Protein AF-A0A951X5F5-F1 (afdb_monomer_lite)

Secondary structure (DSSP, 8-state):
-------EEEEEETTEEEEEETTEEEEEEE--S------SPPP-S--SSS---SS--------SSPPPHHHHHHHHS-HHHHHHHHHHHHHHHHHHHTT--HHHHHHHTTS-HHHHHHHHHHHT-PPPSSSS-HHHHS--SGGG--HHHIIIII----TTS-TTSPPPPPPHHHHHHHHHHHHHHHHHHS--STTPPPPPPS--TTT--GGGBS--STT-HHHHHHHHHHHHHHHHHHHHHHHHHT-SSHHHHHHHHHHHH-SS-HHHHHHHHHHHHTT---HHHHHHTT--HHHHHHHHHHHHHHTTT---HHHHHHHHHHHHHHHHHHHHHHHHHHHTT--S-TTTB---S---PPPTTTS-TTHHHHHHHHHHHHHHHHHHHHHHHHHHHHHHHHHHHHHHHHHHHHTT-TTT-HHHHHHHHHHHHSS-TT--TT----HHHHHHHHHHHHHHHHHTT---TT-TTTT----TT--HHHHHHHHHHHSSHHHHHHHHHHHH-GGG---GGG--SSSS---HHHHHHHHHHHT-SS--HHHHHHHHIIIIIHHHHH-TTS-HHHHSTT----S---HHHHHHHHHHHHHHHGGGB-TTTSSB-TTS-HHHHIIIIIHHHHHHHHHHHTT-HHHHHHHHHTTB-TTSPP-TT-TTS-TTB-SHHHHH-----------SSTTTS--HHHHHHHSSSHHHHHHHHHHHHHHHHHHHHHHTT--HHHHHHHHHHHHHHHHHHTSTTTSPPPPSSTTS-----HHHHHHHHHHHHHHHHHHTTB-TTSPBP------PPPPPP------------PPPPPP-PPP-SS-HHHHHHHHHHHHHHHHHHHHHHHHHHHHHHHHHHHHHHHHHHHHHHHHHHHHHHHHHHHHHHHHHHHHHHHHHHHHHHHHHHHHHHH-S-HHHHHHHHHHHHHHHHHHHHTTS------------------S-----------------SS-SSSHHHHHHHHHHHHHHHHHHHHHHHHHHHHHHHHHHHHHHHHHHHHHHHHHHHHHHHHHHHHHHHHHHHHHHHHHHHHHSSS-HHHHHHHHHHHHHHHHHHHHHHHHHHHHHHHHHHHHHTPPP---S-S-SSSPPGGGS---TTPPPP--TTTTHHHHHHHHHHHHHHHHHHT----

Structure (mmCIF, N/CA/C/O backbone):
data_AF-A0A951X5F5-F1
#
_entry.id   AF-A0A951X5F5-F1
#
loop_
_atom_site.group_PDB
_atom_site.id
_atom_site.type_symbol
_atom_site.label_atom_id
_atom_site.label_alt_id
_atom_site.label_comp_id
_atom_site.label_asym_id
_atom_site.label_entity_id
_atom_site.label_seq_id
_atom_site.pdbx_PDB_ins_code
_atom_site.Cartn_x
_atom_site.Cartn_y
_atom_site.Cartn_z
_atom_site.occupancy
_atom_site.B_iso_or_equiv
_atom_site.auth_seq_id
_atom_site.auth_comp_id
_atom_site.auth_asym_id
_atom_site.auth_atom_id
_atom_site.pdbx_PDB_model_num
ATOM 1 N N . ARG A 1 1 ? -39.443 -37.401 -25.291 1.00 32.31 1 ARG A N 1
ATOM 2 C CA . ARG A 1 1 ? -39.165 -36.833 -26.635 1.00 32.31 1 ARG A CA 1
ATOM 3 C C . ARG A 1 1 ? -38.795 -35.373 -26.423 1.00 32.31 1 ARG A C 1
ATOM 5 O O . ARG A 1 1 ? -39.465 -34.739 -25.620 1.00 32.31 1 ARG A O 1
ATOM 12 N N . LEU A 1 2 ? -37.703 -34.902 -27.021 1.00 33.06 2 LEU A N 1
ATOM 13 C CA . LEU A 1 2 ? -37.144 -33.573 -26.750 1.00 33.06 2 LEU A CA 1
ATOM 14 C C . LEU A 1 2 ? -37.986 -32.477 -27.426 1.00 33.06 2 LEU A C 1
ATOM 16 O O . LEU A 1 2 ? -38.372 -32.629 -28.581 1.00 33.06 2 LEU A O 1
ATOM 20 N N . LEU A 1 3 ? -38.263 -31.394 -26.697 1.00 44.28 3 LEU A N 1
ATOM 21 C CA . LEU A 1 3 ? -38.948 -30.188 -27.184 1.00 44.28 3 LEU A CA 1
ATOM 22 C C . LEU A 1 3 ? -37.916 -29.194 -27.744 1.00 44.28 3 LEU A C 1
ATOM 24 O O . LEU A 1 3 ? -37.706 -28.119 -27.191 1.00 44.28 3 LEU A O 1
ATOM 28 N N . THR A 1 4 ? -37.216 -29.581 -28.809 1.00 57.28 4 THR A N 1
ATOM 29 C CA . THR A 1 4 ? -36.234 -28.720 -29.487 1.00 57.28 4 THR A CA 1
ATOM 30 C C . THR A 1 4 ? -36.893 -27.980 -30.644 1.00 57.28 4 THR A C 1
ATOM 32 O O . THR A 1 4 ? -37.203 -28.587 -31.669 1.00 57.28 4 THR A O 1
ATOM 35 N N . TRP A 1 5 ? -37.091 -26.671 -30.489 1.00 69.56 5 TRP A N 1
ATOM 36 C CA . TRP A 1 5 ? -37.476 -25.792 -31.593 1.00 69.56 5 TRP A CA 1
ATOM 37 C C . TRP A 1 5 ? -36.320 -25.642 -32.592 1.00 69.56 5 TRP A C 1
ATOM 39 O O . TRP A 1 5 ? -35.152 -25.784 -32.238 1.00 69.56 5 TRP A O 1
ATOM 49 N N . THR A 1 6 ? -36.641 -25.399 -33.861 1.00 73.75 6 THR A N 1
ATOM 50 C CA . THR A 1 6 ? -35.666 -25.235 -34.949 1.00 73.75 6 THR A CA 1
ATOM 51 C C . THR A 1 6 ? -36.113 -24.068 -35.816 1.00 73.75 6 THR A C 1
ATOM 53 O O . THR A 1 6 ? -37.244 -24.066 -36.299 1.00 73.75 6 THR A O 1
ATOM 56 N N . HIS A 1 7 ? -35.245 -23.076 -36.009 1.00 81.69 7 HIS A N 1
ATOM 57 C CA . HIS A 1 7 ? -35.522 -21.958 -36.906 1.00 81.69 7 HIS A CA 1
ATOM 58 C C . HIS A 1 7 ? -35.265 -22.405 -38.348 1.00 81.69 7 HIS A C 1
ATOM 60 O O . HIS A 1 7 ? -34.172 -22.865 -38.674 1.00 81.69 7 HIS A O 1
ATOM 66 N N . ILE A 1 8 ? -36.274 -22.282 -39.209 1.00 83.88 8 ILE A N 1
ATOM 67 C CA . ILE A 1 8 ? -36.207 -22.667 -40.622 1.00 83.88 8 ILE A CA 1
ATOM 68 C C . ILE A 1 8 ? -36.517 -21.425 -41.452 1.00 83.88 8 ILE A C 1
ATOM 70 O O . ILE A 1 8 ? -37.571 -20.816 -41.286 1.00 83.88 8 ILE A O 1
ATOM 74 N N . SER A 1 9 ? -35.611 -21.060 -42.355 1.00 86.06 9 SER A N 1
ATOM 75 C CA . SER A 1 9 ? -35.760 -19.903 -43.243 1.00 86.06 9 SER A CA 1
ATOM 76 C C . SER A 1 9 ? -35.525 -20.308 -44.696 1.00 86.06 9 SER A C 1
ATOM 78 O O . SER A 1 9 ? -34.495 -20.893 -45.021 1.00 86.06 9 SER A O 1
ATOM 80 N N . TYR A 1 10 ? -36.452 -19.950 -45.585 1.00 87.25 10 TYR A N 1
ATOM 81 C CA . TYR A 1 10 ? -36.281 -20.075 -47.034 1.00 87.25 10 TYR A CA 1
ATOM 82 C C . TYR A 1 10 ? -36.103 -18.688 -47.653 1.00 87.25 10 TYR A C 1
ATOM 84 O O . TYR A 1 10 ? -36.983 -17.838 -47.534 1.00 87.25 10 TYR A O 1
ATOM 92 N N . VAL A 1 11 ? -34.994 -18.464 -48.359 1.00 88.75 11 VAL A N 1
ATOM 93 C CA . VAL A 1 11 ? -34.715 -17.199 -49.054 1.00 88.75 11 VAL A CA 1
ATOM 94 C C . VAL A 1 11 ? -34.565 -17.444 -50.547 1.00 88.75 11 VAL A C 1
ATOM 96 O O . VAL A 1 11 ? -33.674 -18.177 -50.976 1.00 88.75 11 VAL A O 1
ATOM 99 N N . LYS A 1 12 ? -35.403 -16.791 -51.362 1.00 84.31 12 LYS A N 1
ATOM 100 C CA . LYS A 1 12 ? -35.260 -16.783 -52.823 1.00 84.31 12 LYS A CA 1
ATOM 101 C C . LYS A 1 12 ? -34.637 -15.471 -53.298 1.00 84.31 12 LYS A C 1
ATOM 103 O O . LYS A 1 12 ? -35.264 -14.421 -53.194 1.00 84.31 12 LYS A O 1
ATOM 108 N N . ARG A 1 13 ? -33.432 -15.528 -53.873 1.00 84.19 13 ARG A N 1
ATOM 109 C CA . ARG A 1 13 ? -32.732 -14.378 -54.468 1.00 84.19 13 ARG A CA 1
ATOM 110 C C . ARG A 1 13 ? -32.485 -14.641 -55.953 1.00 84.19 13 ARG A C 1
ATOM 112 O O . ARG A 1 13 ? -31.634 -15.448 -56.318 1.00 84.19 13 ARG A O 1
ATOM 119 N N . GLY A 1 14 ? -33.246 -13.961 -56.813 1.00 81.62 14 GLY A N 1
ATOM 120 C CA . GLY A 1 14 ? -33.246 -14.237 -58.252 1.00 81.62 14 GLY A CA 1
ATOM 121 C C . GLY A 1 14 ? -33.730 -15.662 -58.535 1.00 81.62 14 GLY A C 1
ATOM 122 O O . GLY A 1 14 ? -34.805 -16.053 -58.080 1.00 81.62 14 GLY A O 1
ATOM 123 N N . GLU A 1 15 ? -32.928 -16.441 -59.259 1.00 83.25 15 GLU A N 1
ATOM 124 C CA . GLU A 1 15 ? -33.217 -17.851 -59.557 1.00 83.25 15 GLU A CA 1
ATOM 125 C C . GLU A 1 15 ? -32.785 -18.812 -58.434 1.00 83.25 15 GLU A C 1
ATOM 127 O O . GLU A 1 15 ? -33.226 -19.957 -58.413 1.00 83.25 15 GLU A O 1
ATOM 132 N N . ARG A 1 16 ? -31.988 -18.373 -57.449 1.00 83.06 16 ARG A N 1
ATOM 133 C CA . ARG A 1 16 ? -31.504 -19.241 -56.363 1.00 83.06 16 ARG A CA 1
ATOM 134 C C . ARG A 1 16 ? -32.463 -19.247 -55.172 1.00 83.06 16 ARG A C 1
ATOM 136 O O . ARG A 1 16 ? -32.790 -18.190 -54.634 1.00 83.06 16 ARG A O 1
ATOM 143 N N . LEU A 1 17 ? -32.868 -20.436 -54.731 1.00 87.38 17 LEU A N 1
ATOM 144 C CA . LEU A 1 17 ? -33.550 -20.679 -53.458 1.00 87.38 17 LEU A CA 1
ATOM 145 C C . LEU A 1 17 ? -32.553 -21.295 -52.470 1.00 87.38 17 LEU A C 1
ATOM 147 O O . LEU A 1 17 ? -31.875 -22.263 -52.803 1.00 87.38 17 LEU A O 1
ATOM 151 N N . ALA A 1 18 ? -32.470 -20.743 -51.266 1.00 88.25 18 ALA A N 1
ATOM 152 C CA . ALA A 1 18 ? -31.614 -21.214 -50.185 1.00 88.25 18 ALA A CA 1
ATOM 153 C C . ALA A 1 18 ? -32.456 -21.578 -48.954 1.00 88.25 18 ALA A C 1
ATOM 155 O O . ALA A 1 18 ? -33.340 -20.812 -48.566 1.00 88.25 18 ALA A O 1
ATOM 156 N N . LEU A 1 19 ? -32.171 -22.737 -48.363 1.00 88.19 19 LEU A N 1
ATOM 157 C CA . LEU A 1 19 ? -32.710 -23.212 -47.095 1.00 88.19 19 LEU A CA 1
ATOM 158 C C . LEU A 1 19 ? -31.662 -22.995 -46.002 1.00 88.19 19 LEU A C 1
ATOM 160 O O . LEU A 1 19 ? -30.517 -23.430 -46.122 1.00 88.19 19 LEU A O 1
ATOM 164 N N . TYR A 1 20 ? -32.083 -22.345 -44.925 1.00 81.44 20 TYR A N 1
ATOM 165 C CA . TYR A 1 20 ? -31.301 -22.131 -43.722 1.00 81.44 20 TYR A CA 1
ATOM 166 C C . TYR A 1 20 ? -31.950 -22.853 -42.541 1.00 81.44 20 TYR A C 1
ATOM 168 O O . TYR A 1 20 ? -33.159 -22.726 -42.324 1.00 81.44 20 TYR A O 1
ATOM 176 N N . ILE A 1 21 ? -31.137 -23.561 -41.759 1.00 81.31 21 ILE A N 1
ATOM 177 C CA . ILE A 1 21 ? -31.535 -24.239 -40.523 1.00 81.31 21 ILE A CA 1
ATOM 178 C C . ILE A 1 21 ? -30.721 -23.629 -39.383 1.00 81.31 21 ILE A C 1
ATOM 180 O O . ILE A 1 21 ? -29.494 -23.582 -39.438 1.00 81.31 21 ILE A O 1
ATOM 184 N N . ASN A 1 22 ? -31.409 -23.110 -38.364 1.00 74.31 22 ASN A N 1
ATOM 185 C CA . ASN A 1 22 ? -30.826 -22.367 -37.242 1.00 74.31 22 ASN A CA 1
ATOM 186 C C . ASN A 1 22 ? -29.853 -21.255 -37.689 1.00 74.31 22 ASN A C 1
ATOM 188 O O . ASN A 1 22 ? -28.831 -21.017 -37.058 1.00 74.31 22 ASN A O 1
ATOM 192 N N . GLY A 1 23 ? -30.173 -20.581 -38.801 1.00 70.62 23 GLY A N 1
ATOM 193 C CA . GLY A 1 23 ? -29.394 -19.455 -39.331 1.00 70.62 23 GLY A CA 1
ATOM 194 C C . GLY A 1 23 ? -28.235 -19.846 -40.254 1.00 70.62 23 GLY A C 1
ATOM 195 O O . GLY A 1 23 ? -27.819 -19.035 -41.080 1.00 70.62 23 GLY A O 1
ATOM 196 N N . ALA A 1 24 ? -27.756 -21.090 -40.193 1.00 72.06 24 ALA A N 1
ATOM 197 C CA . ALA A 1 24 ? -26.744 -21.611 -41.108 1.00 72.06 24 ALA A CA 1
ATOM 198 C C . ALA A 1 24 ? -27.374 -22.051 -42.439 1.00 72.06 24 ALA A C 1
ATOM 200 O O . ALA A 1 24 ? -28.485 -22.579 -42.458 1.00 72.06 24 ALA A O 1
ATOM 201 N N . LEU A 1 25 ? -26.665 -21.851 -43.557 1.00 78.88 25 LEU A N 1
ATOM 202 C CA . LEU A 1 25 ? -27.081 -22.371 -44.862 1.00 78.88 25 LEU A CA 1
ATOM 203 C C . LEU A 1 25 ? -26.958 -23.901 -44.853 1.00 78.88 25 LEU A C 1
ATOM 205 O O . LEU A 1 25 ? -25.851 -24.421 -44.741 1.00 78.88 25 LEU A O 1
ATOM 209 N N . ASP A 1 26 ? -28.081 -24.596 -45.005 1.00 82.81 26 ASP A N 1
ATOM 210 C CA . ASP A 1 26 ? -28.136 -26.056 -45.111 1.00 82.81 26 ASP A CA 1
ATOM 211 C C . ASP A 1 26 ? -27.962 -26.493 -46.573 1.00 82.81 26 ASP A C 1
ATOM 213 O O . ASP A 1 26 ? -27.068 -27.264 -46.918 1.00 82.81 26 ASP A O 1
ATOM 217 N N . SER A 1 27 ? -28.789 -25.941 -47.462 1.00 83.62 27 SER A N 1
ATOM 218 C CA . SER A 1 27 ? -28.831 -26.340 -48.867 1.00 83.62 27 SER A CA 1
ATOM 219 C C . SER A 1 27 ? -29.346 -25.212 -49.763 1.00 83.62 27 SER A C 1
ATOM 221 O O . SER A 1 27 ? -29.987 -24.259 -49.319 1.00 83.62 27 SER A O 1
ATOM 223 N N . SER A 1 28 ? -29.044 -25.272 -51.062 1.00 87.56 28 SER A N 1
ATOM 224 C CA . SER A 1 28 ? -29.593 -24.316 -52.031 1.00 87.56 28 SER A CA 1
ATOM 225 C C . SER A 1 28 ? -29.734 -24.921 -53.420 1.00 87.56 28 SER A C 1
ATOM 227 O O . SER A 1 28 ? -28.856 -25.668 -53.847 1.00 87.56 28 SER A O 1
ATOM 229 N N . ALA A 1 29 ? -30.786 -24.533 -54.136 1.00 85.44 29 ALA A N 1
ATOM 230 C CA . ALA A 1 29 ? -31.100 -24.990 -55.484 1.00 85.44 29 ALA A CA 1
ATOM 231 C C . ALA A 1 29 ? -31.315 -23.809 -56.443 1.00 85.44 29 ALA A C 1
ATOM 233 O O . ALA A 1 29 ? -31.807 -22.748 -56.049 1.00 85.44 29 ALA A O 1
ATOM 234 N N . GLU A 1 30 ? -30.988 -24.006 -57.719 1.00 83.88 30 GLU A N 1
ATOM 235 C CA . GLU A 1 30 ? -31.354 -23.084 -58.797 1.00 83.88 30 GLU A CA 1
ATOM 236 C C . GLU A 1 30 ? -32.715 -23.473 -59.383 1.00 83.88 30 GLU A C 1
ATOM 238 O O . GLU A 1 30 ? -32.915 -24.576 -59.896 1.00 83.88 30 GLU A O 1
ATOM 243 N N . LEU A 1 31 ? -33.668 -22.549 -59.305 1.00 80.56 31 LEU A N 1
ATOM 244 C CA . LEU A 1 31 ? -35.015 -22.686 -59.835 1.00 80.56 31 LEU A CA 1
ATOM 245 C C . LEU A 1 31 ? -35.064 -22.094 -61.245 1.00 80.56 31 LEU A C 1
ATOM 247 O O . LEU A 1 31 ? -35.150 -20.879 -61.416 1.00 80.56 31 LEU A O 1
ATOM 251 N N . ARG A 1 32 ? -35.063 -22.965 -62.258 1.00 66.75 32 ARG A N 1
ATOM 252 C CA . ARG A 1 32 ? -35.203 -22.571 -63.667 1.00 66.75 32 ARG A CA 1
ATOM 253 C C . ARG A 1 32 ? -36.620 -22.063 -63.948 1.00 66.75 32 ARG A C 1
ATOM 255 O O . ARG A 1 32 ? -37.511 -22.846 -64.270 1.00 66.75 32 ARG A O 1
ATOM 262 N N . GLY A 1 33 ? -36.829 -20.754 -63.828 1.00 67.94 33 GLY A N 1
ATOM 263 C CA . GLY A 1 33 ? -38.096 -20.101 -64.156 1.00 67.94 33 GLY A CA 1
ATOM 264 C C . GLY A 1 33 ? -38.360 -18.816 -63.368 1.00 67.94 33 GLY A C 1
ATOM 265 O O . GLY A 1 33 ? -37.938 -18.651 -62.222 1.00 67.94 33 GLY A O 1
ATOM 266 N N . ARG A 1 34 ? -39.125 -17.901 -63.977 1.00 62.81 34 ARG A N 1
ATOM 267 C CA . ARG A 1 34 ? -39.533 -16.642 -63.336 1.00 62.81 34 ARG A CA 1
ATOM 268 C C . ARG A 1 34 ? -40.446 -16.914 -62.137 1.00 62.81 34 ARG A C 1
ATOM 270 O O . ARG A 1 34 ? -41.400 -17.681 -62.247 1.00 62.81 34 ARG A O 1
ATOM 277 N N . SER A 1 35 ? -40.192 -16.237 -61.016 1.00 70.19 35 SER A N 1
ATOM 278 C CA . SER A 1 35 ? -41.138 -16.176 -59.895 1.00 70.19 35 SER A CA 1
ATOM 279 C C . SER A 1 35 ? -42.478 -15.611 -60.366 1.00 70.19 35 SER A C 1
ATOM 281 O O . SER A 1 35 ? -42.503 -14.553 -60.992 1.00 70.19 35 SER A O 1
ATOM 283 N N . GLN A 1 36 ? -43.578 -16.281 -60.029 1.00 70.69 36 GLN A N 1
ATOM 284 C CA . GLN A 1 36 ? -44.931 -15.747 -60.181 1.00 70.69 36 GLN A CA 1
ATOM 285 C C . GLN A 1 36 ? -45.517 -15.486 -58.791 1.00 70.69 36 GLN A C 1
ATOM 287 O O . GLN A 1 36 ? -45.260 -16.251 -57.861 1.00 70.69 36 GLN A O 1
ATOM 292 N N . GLY A 1 37 ? -46.265 -14.392 -58.639 1.00 64.62 37 GLY A N 1
ATOM 293 C CA . GLY A 1 37 ? -46.957 -14.083 -57.389 1.00 64.62 37 GLY A CA 1
ATOM 294 C C . GLY A 1 37 ? -48.152 -15.013 -57.186 1.00 64.62 37 GLY A C 1
ATOM 295 O O . GLY A 1 37 ? -48.931 -15.225 -58.114 1.00 64.62 37 GLY A O 1
ATOM 296 N N . ASN A 1 38 ? -48.309 -15.554 -55.978 1.00 70.81 38 ASN A N 1
ATOM 297 C CA . ASN A 1 38 ? -49.504 -16.311 -55.618 1.00 70.81 38 ASN A CA 1
ATOM 298 C C . ASN A 1 38 ? -50.661 -15.338 -55.330 1.00 70.81 38 ASN A C 1
ATOM 300 O O . ASN A 1 38 ? -50.520 -14.454 -54.490 1.00 70.81 38 ASN A O 1
ATOM 304 N N . SER A 1 39 ? -51.792 -15.510 -56.017 1.00 76.12 39 SER A N 1
ATOM 305 C CA . SER A 1 39 ? -53.046 -14.778 -55.760 1.00 76.12 39 SER A CA 1
ATOM 306 C C . SER A 1 39 ? -54.093 -15.615 -55.011 1.00 76.12 39 SER A C 1
ATOM 308 O O . SER A 1 39 ? -55.166 -15.110 -54.688 1.00 76.12 39 SER A O 1
ATOM 310 N N . GLY A 1 40 ? -53.791 -16.886 -54.727 1.00 76.81 40 GLY A N 1
ATOM 311 C CA . GLY A 1 40 ? -54.592 -17.756 -53.871 1.00 76.81 40 GLY A CA 1
ATOM 312 C C . GLY A 1 40 ? -54.220 -17.638 -52.385 1.00 76.81 40 GLY A C 1
ATOM 313 O O . GLY A 1 40 ? -53.216 -17.008 -52.039 1.00 76.81 40 GLY A O 1
ATOM 314 N N . PRO A 1 41 ? -55.007 -18.261 -51.489 1.00 76.94 41 PRO A N 1
ATOM 315 C CA . PRO A 1 41 ? -54.718 -18.279 -50.058 1.00 76.94 41 PRO A CA 1
ATOM 316 C C . PRO A 1 41 ? -53.360 -18.935 -49.758 1.00 76.94 41 PRO A C 1
ATOM 318 O O . PRO A 1 41 ? -52.990 -19.951 -50.349 1.00 76.94 41 PRO A O 1
ATOM 321 N N . LEU A 1 42 ? -52.615 -18.344 -48.820 1.00 79.06 42 LEU A N 1
ATOM 322 C CA . LEU A 1 42 ? -51.360 -18.900 -48.322 1.00 79.06 42 LEU A CA 1
ATOM 323 C C . LEU A 1 42 ? -51.651 -19.900 -47.197 1.00 79.06 42 LEU A C 1
ATOM 325 O O . LEU A 1 42 ? -52.210 -19.536 -46.164 1.00 79.06 42 LEU A O 1
ATOM 329 N N . HIS A 1 43 ? -51.226 -21.144 -47.393 1.00 79.88 43 HIS A N 1
ATOM 330 C CA . HIS A 1 43 ? -51.319 -22.211 -46.403 1.00 79.88 43 HIS A CA 1
ATOM 331 C C . HIS A 1 43 ? -49.953 -22.433 -45.739 1.00 79.88 43 HIS A C 1
ATOM 333 O O . HIS A 1 43 ? -48.920 -22.408 -46.407 1.00 79.88 43 HIS A O 1
ATOM 339 N N . LEU A 1 44 ? -49.941 -22.615 -44.416 1.00 76.19 44 LEU A N 1
ATOM 340 C CA . LEU A 1 44 ? -48.733 -22.742 -43.597 1.00 76.19 44 LEU A CA 1
ATOM 341 C C . LEU A 1 44 ? -48.918 -23.889 -42.601 1.00 76.19 44 LEU A C 1
ATOM 343 O O . LEU A 1 44 ? -49.963 -23.998 -41.965 1.00 76.19 44 LEU A O 1
ATOM 347 N N . GLY A 1 45 ? -47.917 -24.762 -42.481 1.00 73.12 45 GLY A N 1
ATOM 348 C CA . GLY A 1 45 ? -47.958 -25.945 -41.612 1.00 73.12 45 GLY A CA 1
ATOM 349 C C . GLY A 1 45 ? -48.826 -27.100 -42.129 1.00 73.12 45 GLY A C 1
ATOM 350 O O . GLY A 1 45 ? -48.458 -28.247 -41.910 1.00 73.12 45 GLY A O 1
ATOM 351 N N . SER A 1 46 ? -49.914 -26.828 -42.854 1.00 75.62 46 SER A N 1
ATOM 352 C CA . SER A 1 46 ? -50.772 -27.814 -43.536 1.00 75.62 46 SER A CA 1
ATOM 353 C C . SER A 1 46 ? -51.535 -27.162 -44.691 1.00 75.62 46 SER A C 1
ATOM 355 O O . SER A 1 46 ? -51.891 -25.988 -44.572 1.00 75.62 46 SER A O 1
ATOM 357 N N . ASP A 1 47 ? -51.842 -27.910 -45.753 1.00 81.81 47 ASP A N 1
ATOM 358 C CA . ASP A 1 47 ? -52.633 -27.432 -46.897 1.00 81.81 47 ASP A CA 1
ATOM 359 C C . ASP A 1 47 ? -53.694 -28.475 -47.344 1.00 81.81 47 ASP A C 1
ATOM 361 O O . ASP A 1 47 ? -53.709 -29.590 -46.819 1.00 81.81 47 ASP A O 1
ATOM 365 N N . PRO A 1 48 ? -54.631 -28.137 -48.256 1.00 80.75 48 PRO A N 1
ATOM 366 C CA . PRO A 1 48 ? -55.710 -29.045 -48.671 1.00 80.75 48 PRO A CA 1
ATOM 367 C C . PRO A 1 48 ? -55.275 -30.293 -49.460 1.00 80.75 48 PRO A C 1
ATOM 369 O O . PRO A 1 48 ? -56.097 -31.185 -49.673 1.00 80.75 48 PRO A O 1
ATOM 372 N N . TRP A 1 49 ? -54.029 -30.347 -49.934 1.00 80.19 49 TRP A N 1
ATOM 373 C CA . TRP A 1 49 ? -53.491 -31.405 -50.793 1.00 80.19 49 TRP A CA 1
ATOM 374 C C . TRP A 1 49 ? -52.435 -32.267 -50.092 1.00 80.19 49 TRP A C 1
ATOM 376 O O . TRP A 1 49 ? -52.267 -33.427 -50.471 1.00 80.19 49 TRP A O 1
ATOM 386 N N . TYR A 1 50 ? -51.766 -31.742 -49.060 1.00 76.50 50 TYR A N 1
ATOM 387 C CA . TYR A 1 50 ? -50.739 -32.453 -48.298 1.00 76.50 50 TYR A CA 1
ATOM 388 C C . TYR A 1 50 ? -51.027 -32.486 -46.788 1.00 76.50 50 TYR A C 1
ATOM 390 O O . TYR A 1 50 ? -51.280 -31.442 -46.178 1.00 76.50 50 TYR A O 1
ATOM 398 N N . PRO A 1 51 ? -50.925 -33.667 -46.139 1.00 68.19 51 PRO A N 1
ATOM 399 C CA . PRO A 1 51 ? -50.973 -33.747 -44.686 1.00 68.19 51 PRO A CA 1
ATOM 400 C C . PRO A 1 51 ? -49.801 -32.948 -44.107 1.00 68.19 51 PRO A C 1
ATOM 402 O O . PRO A 1 51 ? -48.650 -33.138 -44.498 1.00 68.19 51 PRO A O 1
ATOM 405 N N . GLY A 1 52 ? -50.127 -32.026 -43.204 1.00 73.50 52 GLY A N 1
ATOM 406 C CA . GLY A 1 52 ? -49.188 -31.046 -42.673 1.00 73.50 52 GLY A CA 1
ATOM 407 C C . GLY A 1 52 ? -48.043 -31.615 -41.836 1.00 73.50 52 GLY A C 1
ATOM 408 O O . GLY A 1 52 ? -47.938 -32.816 -41.582 1.00 73.50 52 GLY A O 1
ATOM 409 N N . ILE A 1 53 ? -47.185 -30.714 -41.359 1.00 76.44 53 ILE A N 1
ATOM 410 C CA . ILE A 1 53 ? -46.051 -31.072 -40.511 1.00 76.44 53 ILE A CA 1
ATOM 411 C C . ILE A 1 53 ? -46.525 -31.650 -39.171 1.00 76.44 53 ILE A C 1
ATOM 413 O O . ILE A 1 53 ? -47.450 -31.145 -38.535 1.00 76.44 53 ILE A O 1
ATOM 417 N N . ALA A 1 54 ? -45.845 -32.693 -38.697 1.00 73.56 54 ALA A N 1
ATOM 418 C CA . ALA A 1 54 ? -46.092 -33.285 -37.385 1.00 73.56 54 ALA A CA 1
ATOM 419 C C . ALA A 1 54 ? -45.393 -32.477 -36.270 1.00 73.56 54 ALA A C 1
ATOM 421 O O . ALA A 1 54 ? -44.472 -32.968 -35.617 1.00 73.56 54 ALA A O 1
ATOM 422 N N . GLY A 1 55 ? -45.804 -31.221 -36.073 1.00 75.75 55 GLY A N 1
ATOM 423 C CA . GLY A 1 55 ? -45.205 -30.304 -35.100 1.00 75.75 55 GLY A CA 1
ATOM 424 C C . GLY A 1 55 ? -45.956 -28.977 -34.966 1.00 75.75 55 GLY A C 1
ATOM 425 O O . GLY A 1 55 ? -46.914 -28.717 -35.689 1.00 75.75 55 GLY A O 1
ATOM 426 N N . GLY A 1 56 ? -45.522 -28.140 -34.022 1.00 76.75 56 GLY A N 1
ATOM 427 C CA . GLY A 1 56 ? -46.005 -26.763 -33.884 1.00 76.75 56 GLY A CA 1
ATOM 428 C C . GLY A 1 56 ? -45.194 -25.780 -34.733 1.00 76.75 56 GLY A C 1
ATOM 429 O O . GLY A 1 56 ? -44.040 -26.047 -35.062 1.00 76.75 56 GLY A O 1
ATOM 430 N N . LEU A 1 57 ? -45.783 -24.623 -35.037 1.00 78.12 57 LEU A N 1
ATOM 431 C CA . LEU A 1 57 ? -45.095 -23.462 -35.611 1.00 78.12 57 LEU A CA 1
ATOM 432 C C . LEU A 1 57 ? -45.181 -22.285 -34.635 1.00 78.12 57 LEU A C 1
ATOM 434 O O . LEU A 1 57 ? -46.207 -22.095 -33.984 1.00 78.12 57 LEU A O 1
ATOM 438 N N . HIS A 1 58 ? -44.116 -21.493 -34.559 1.00 76.56 58 HIS A N 1
ATOM 439 C CA . HIS A 1 58 ? -44.036 -20.271 -33.760 1.00 76.56 58 HIS A CA 1
ATOM 440 C C . HIS A 1 58 ? -43.287 -19.195 -34.559 1.00 76.56 58 HIS A C 1
ATOM 442 O O . HIS A 1 58 ? -42.459 -19.538 -35.399 1.00 76.56 58 HIS A O 1
ATOM 448 N N . GLU A 1 59 ? -43.606 -17.917 -34.327 1.00 76.00 59 GLU A N 1
ATOM 449 C CA . GLU A 1 59 ? -42.956 -16.753 -34.962 1.00 76.00 59 GLU A CA 1
ATOM 450 C C . GLU A 1 59 ? -42.742 -16.853 -36.484 1.00 76.00 59 GLU A C 1
ATOM 452 O O . GLU A 1 59 ? -41.654 -16.627 -37.011 1.00 76.00 59 GLU A O 1
ATOM 457 N N . ILE A 1 60 ? -43.816 -17.150 -37.221 1.00 82.94 60 ILE A N 1
ATOM 458 C CA . ILE A 1 60 ? -43.780 -17.116 -38.685 1.00 82.94 60 ILE A CA 1
ATOM 459 C C . ILE A 1 60 ? -43.591 -15.665 -39.155 1.00 82.94 60 ILE A C 1
ATOM 461 O O . ILE A 1 60 ? -44.432 -14.805 -38.894 1.00 82.94 60 ILE A O 1
ATOM 465 N N . ARG A 1 61 ? -42.501 -15.409 -39.882 1.00 84.25 61 ARG A N 1
ATOM 466 C CA . ARG A 1 61 ? -42.151 -14.106 -40.467 1.00 84.25 61 ARG A CA 1
ATOM 467 C C . ARG A 1 61 ? -42.070 -14.248 -41.991 1.00 84.25 61 ARG A C 1
ATOM 469 O O . ARG A 1 61 ? -41.512 -15.221 -42.490 1.00 84.25 61 ARG A O 1
ATOM 476 N N . ILE A 1 62 ? -42.631 -13.291 -42.730 1.00 84.88 62 ILE A N 1
ATOM 477 C CA . ILE A 1 62 ? -42.592 -13.238 -44.201 1.00 84.88 62 ILE A CA 1
ATOM 478 C C . ILE A 1 62 ? -42.066 -11.862 -44.602 1.00 84.88 62 ILE A C 1
ATOM 480 O O . ILE A 1 62 ? -42.529 -10.851 -44.079 1.00 84.88 62 ILE A O 1
ATOM 484 N N . TYR A 1 63 ? -41.112 -11.837 -45.530 1.00 83.50 63 TYR A N 1
ATOM 485 C CA . TYR A 1 63 ? -40.456 -10.623 -46.009 1.00 83.50 63 TYR A CA 1
ATOM 486 C C . TYR A 1 63 ? -40.740 -10.424 -47.501 1.00 83.50 63 TYR A C 1
ATOM 488 O O . TYR A 1 63 ? -40.782 -11.383 -48.270 1.00 83.50 63 TYR A O 1
ATOM 496 N N . ASP A 1 64 ? -40.917 -9.170 -47.909 1.00 82.38 64 ASP A N 1
ATOM 497 C CA . ASP A 1 64 ? -41.120 -8.742 -49.299 1.00 82.38 64 ASP A CA 1
ATOM 498 C C . ASP A 1 64 ? -39.811 -8.687 -50.113 1.00 82.38 64 ASP A C 1
ATOM 500 O O . ASP A 1 64 ? -39.833 -8.614 -51.344 1.00 82.38 64 ASP A O 1
ATOM 504 N N . ARG A 1 65 ? -38.663 -8.779 -49.430 1.00 85.25 65 ARG A N 1
ATOM 505 C CA . ARG A 1 65 ? -37.314 -8.813 -50.005 1.00 85.25 65 ARG A CA 1
ATOM 506 C C . ARG A 1 65 ? -36.538 -10.077 -49.609 1.00 85.25 65 ARG A C 1
ATOM 508 O O . ARG A 1 65 ? -36.750 -10.610 -48.519 1.00 85.25 65 ARG A O 1
ATOM 515 N N . PRO A 1 66 ? -35.567 -10.528 -50.426 1.00 82.69 66 PRO A N 1
ATOM 516 C CA . PRO A 1 66 ? -34.587 -11.510 -49.979 1.00 82.69 66 PRO A CA 1
ATOM 517 C C . PRO A 1 66 ? -33.718 -10.933 -48.855 1.00 82.69 66 PRO A C 1
ATOM 519 O O . PRO A 1 66 ? -33.151 -9.846 -48.990 1.00 82.69 66 PRO A O 1
ATOM 522 N N . LEU A 1 67 ? -33.581 -11.693 -47.771 1.00 83.12 67 LEU A N 1
ATOM 523 C CA . LEU A 1 67 ? -32.635 -11.412 -46.695 1.00 83.12 67 LEU A CA 1
ATOM 524 C C . LEU A 1 67 ? -31.223 -11.897 -47.061 1.00 83.12 67 LEU A C 1
ATOM 526 O O . LEU A 1 67 ? -31.043 -12.820 -47.857 1.00 83.12 67 LEU A O 1
ATOM 530 N N . SER A 1 68 ? -30.204 -11.272 -46.483 1.00 79.19 68 SER A N 1
ATOM 531 C CA . SER A 1 68 ? -28.820 -11.751 -46.518 1.00 79.19 68 SER A CA 1
ATOM 532 C C . SER A 1 68 ? -28.598 -12.902 -45.529 1.00 79.19 68 SER A C 1
ATOM 534 O O . SER A 1 68 ? -29.372 -13.093 -44.595 1.00 79.19 68 SER A O 1
ATOM 536 N N . ALA A 1 69 ? -27.512 -13.664 -45.699 1.00 71.81 69 ALA A N 1
ATOM 537 C CA . ALA A 1 69 ? -27.180 -14.760 -44.783 1.00 71.81 69 ALA A CA 1
ATOM 538 C C . ALA A 1 69 ? -26.969 -14.281 -43.331 1.00 71.81 69 ALA A C 1
ATOM 540 O O . ALA A 1 69 ? -27.365 -14.980 -42.407 1.00 71.81 69 ALA A O 1
ATOM 541 N N . ILE A 1 70 ? -26.412 -13.077 -43.139 1.00 63.75 70 ILE A N 1
ATOM 542 C CA . ILE A 1 70 ? -26.212 -12.466 -41.813 1.00 63.75 70 ILE A CA 1
ATOM 543 C C . ILE A 1 70 ? -27.561 -12.087 -41.188 1.00 63.75 70 ILE A C 1
ATOM 545 O O . ILE A 1 70 ? -27.796 -12.375 -40.021 1.00 63.75 70 ILE A O 1
ATOM 549 N N . GLU A 1 71 ? -28.489 -11.515 -41.963 1.00 70.62 71 GLU A N 1
ATOM 550 C CA . GLU A 1 71 ? -29.850 -11.240 -41.477 1.00 70.62 71 GLU A CA 1
ATOM 551 C C . GLU A 1 71 ? -30.590 -12.533 -41.098 1.00 70.62 71 GLU A C 1
ATOM 553 O O . GLU A 1 71 ? -31.261 -12.571 -40.073 1.00 70.62 71 GLU A O 1
ATOM 558 N N . VAL A 1 72 ? -30.442 -13.617 -41.868 1.00 75.25 72 VAL A N 1
ATOM 559 C CA . VAL A 1 72 ? -31.055 -14.918 -41.537 1.00 75.25 72 VAL A CA 1
ATOM 560 C C . VAL A 1 72 ? -30.416 -15.568 -40.303 1.00 75.25 72 VAL A C 1
ATOM 562 O O . VAL A 1 72 ? -31.130 -16.190 -39.514 1.00 75.25 72 VAL A O 1
ATOM 565 N N . ALA A 1 73 ? -29.105 -15.402 -40.105 1.00 68.56 73 ALA A N 1
ATOM 566 C CA . ALA A 1 73 ? -28.419 -15.821 -38.886 1.00 68.56 73 ALA A CA 1
ATOM 567 C C . ALA A 1 73 ? -28.919 -15.032 -37.666 1.00 68.56 73 ALA A C 1
ATOM 569 O O . ALA A 1 73 ? -29.346 -15.636 -36.687 1.00 68.56 73 ALA A O 1
ATOM 570 N N . ALA A 1 74 ? -28.996 -13.701 -37.767 1.00 65.38 74 ALA A N 1
ATOM 571 C CA . ALA A 1 74 ? -29.521 -12.831 -36.714 1.00 65.38 74 ALA A CA 1
ATOM 572 C C . ALA A 1 74 ? -30.969 -13.169 -36.307 1.00 65.38 74 ALA A C 1
ATOM 574 O O . ALA A 1 74 ? -31.317 -13.051 -35.137 1.00 65.38 74 ALA A O 1
ATOM 575 N N . LEU A 1 75 ? -31.813 -13.623 -37.244 1.00 71.06 75 LEU A N 1
ATOM 576 C CA . LEU A 1 75 ? -33.179 -14.081 -36.943 1.00 71.06 75 LEU A CA 1
ATOM 577 C C . LEU A 1 75 ? -33.227 -15.425 -36.194 1.00 71.06 75 LEU A C 1
ATOM 579 O O . LEU A 1 75 ? -34.245 -15.718 -35.569 1.00 71.06 75 LEU A O 1
ATOM 583 N N . ALA A 1 76 ? -32.161 -16.229 -36.265 1.00 68.44 76 ALA A N 1
ATOM 584 C CA . ALA A 1 76 ? -32.025 -17.500 -35.554 1.00 68.44 76 ALA A CA 1
ATOM 585 C C . ALA A 1 76 ? -31.407 -17.351 -34.152 1.00 68.44 76 ALA A C 1
ATOM 587 O O . ALA A 1 76 ? -31.611 -18.217 -33.301 1.00 68.44 76 ALA A O 1
ATOM 588 N N . THR A 1 77 ? -30.636 -16.285 -33.922 1.00 66.62 77 THR A N 1
ATOM 589 C CA . THR A 1 77 ? -29.972 -16.003 -32.645 1.00 66.62 77 THR A CA 1
ATOM 590 C C . THR A 1 77 ? -30.959 -15.423 -31.630 1.00 66.62 77 THR A C 1
ATOM 592 O O . THR A 1 77 ? -31.527 -14.353 -31.840 1.00 66.62 77 THR A O 1
ATOM 595 N N . ASP A 1 78 ? -31.109 -16.079 -30.476 1.00 69.94 78 ASP A N 1
ATOM 596 C CA . ASP A 1 78 ? -31.884 -15.562 -29.339 1.00 69.94 78 ASP A CA 1
ATOM 597 C C . ASP A 1 78 ? -31.105 -14.473 -28.572 1.00 69.94 78 ASP A C 1
ATOM 599 O O . ASP A 1 78 ? -30.672 -14.654 -27.432 1.00 69.94 78 ASP A O 1
ATOM 603 N N . LEU A 1 79 ? -30.885 -13.326 -29.224 1.00 71.06 79 LEU A N 1
ATOM 604 C CA . LEU A 1 79 ? -30.182 -12.191 -28.621 1.00 71.06 79 LEU A CA 1
ATOM 605 C C . LEU A 1 79 ? -30.963 -11.621 -27.424 1.00 71.06 79 LEU A C 1
ATOM 607 O O . LEU A 1 79 ? -30.362 -11.272 -26.414 1.00 71.06 79 LEU A O 1
ATOM 611 N N . ALA A 1 80 ? -32.297 -11.593 -27.495 1.00 70.81 80 ALA A N 1
ATOM 612 C CA . ALA A 1 80 ? -33.147 -11.114 -26.403 1.00 70.81 80 ALA A CA 1
ATOM 613 C C . ALA A 1 80 ? -33.055 -12.011 -25.151 1.00 70.81 80 ALA A C 1
ATOM 615 O O . ALA A 1 80 ? -32.992 -11.504 -24.027 1.00 70.81 80 ALA A O 1
ATOM 616 N N . GLY A 1 81 ? -32.997 -13.335 -25.324 1.00 73.81 81 GLY A N 1
ATOM 617 C CA . GLY A 1 81 ? -32.743 -14.286 -24.243 1.00 73.81 81 GLY A CA 1
ATOM 618 C C . GLY A 1 81 ? -31.308 -14.228 -23.715 1.00 73.81 81 GLY A C 1
ATOM 619 O O . GLY A 1 81 ? -31.103 -14.368 -22.507 1.00 73.81 81 GLY A O 1
ATOM 620 N N . ALA A 1 82 ? -30.319 -13.958 -24.574 1.00 76.75 82 ALA A N 1
ATOM 621 C CA . ALA A 1 82 ? -28.936 -13.730 -24.156 1.00 76.75 82 ALA A CA 1
ATOM 622 C C . ALA A 1 82 ? -28.789 -12.457 -23.306 1.00 76.75 82 ALA A C 1
ATOM 624 O O . ALA A 1 82 ? -28.213 -12.522 -22.222 1.00 76.75 82 ALA A O 1
ATOM 625 N N . GLU A 1 83 ? -29.380 -11.334 -23.727 1.00 80.88 83 GLU A N 1
ATOM 626 C CA . GLU A 1 83 ? -29.463 -10.103 -22.931 1.00 80.88 83 GLU A CA 1
ATOM 627 C C . GLU A 1 83 ? -30.169 -10.331 -21.585 1.00 80.88 83 GLU A C 1
ATOM 629 O O . GLU A 1 83 ? -29.698 -9.884 -20.541 1.00 80.88 83 GLU A O 1
ATOM 634 N N . ALA A 1 84 ? -31.300 -11.048 -21.579 1.00 81.19 84 ALA A N 1
ATOM 635 C CA . ALA A 1 84 ? -32.024 -11.352 -20.346 1.00 81.19 84 ALA A CA 1
ATOM 636 C C . ALA A 1 84 ? -31.189 -12.214 -19.384 1.00 81.19 84 ALA A C 1
ATOM 638 O O . ALA A 1 84 ? -31.214 -11.985 -18.173 1.00 81.19 84 ALA A O 1
ATOM 639 N N . ARG A 1 85 ? -30.414 -13.168 -19.918 1.00 83.38 85 ARG A N 1
ATOM 640 C CA . ARG A 1 85 ? -29.483 -13.983 -19.132 1.00 83.38 85 ARG A CA 1
ATOM 641 C C . ARG A 1 85 ? -28.305 -13.159 -18.616 1.00 83.38 85 ARG A C 1
ATOM 643 O O . ARG A 1 85 ? -28.000 -13.280 -17.438 1.00 83.38 85 ARG A O 1
ATOM 650 N N . TYR A 1 86 ? -27.711 -12.293 -19.440 1.00 87.81 86 TYR A N 1
ATOM 651 C CA . TYR A 1 86 ? -26.691 -11.325 -19.016 1.00 87.81 86 TYR A CA 1
ATOM 652 C C . TYR A 1 86 ? -27.185 -10.503 -17.818 1.00 87.81 86 TYR A C 1
ATOM 654 O O . TYR A 1 86 ? -26.560 -10.542 -16.760 1.00 87.81 86 TYR A O 1
ATOM 662 N N . ARG A 1 87 ? -28.352 -9.852 -17.936 1.00 88.00 87 ARG A N 1
ATOM 663 C CA . ARG A 1 87 ? -28.924 -9.017 -16.867 1.00 88.00 87 ARG A CA 1
ATOM 664 C C . ARG A 1 87 ? -29.165 -9.792 -15.572 1.00 88.00 87 ARG A C 1
ATOM 666 O O . ARG A 1 87 ? -28.845 -9.298 -14.492 1.00 88.00 87 ARG A O 1
ATOM 673 N N . GLN A 1 88 ? -29.711 -11.007 -15.665 1.00 87.50 88 GLN A N 1
ATOM 674 C CA . GLN A 1 88 ? -29.935 -11.857 -14.493 1.00 87.50 88 GLN A CA 1
ATOM 675 C C . GLN A 1 88 ? -28.611 -12.305 -13.854 1.00 87.50 88 GLN A C 1
ATOM 677 O O . GLN A 1 88 ? -28.448 -12.173 -12.644 1.00 87.50 88 GLN A O 1
ATOM 682 N N . THR A 1 89 ? -27.655 -12.796 -14.649 1.00 88.81 89 THR A N 1
ATOM 683 C CA . THR A 1 89 ? -26.350 -13.259 -14.157 1.00 88.81 89 THR A CA 1
ATOM 684 C C . THR A 1 89 ? -25.537 -12.121 -13.542 1.00 88.81 89 THR A C 1
ATOM 686 O O . THR A 1 89 ? -24.948 -12.326 -12.485 1.00 88.81 89 THR A O 1
ATOM 689 N N . ALA A 1 90 ? -25.554 -10.919 -14.126 1.00 90.00 90 ALA A N 1
ATOM 690 C CA . ALA A 1 90 ? -24.900 -9.741 -13.559 1.00 90.00 90 ALA A CA 1
ATOM 691 C C . ALA A 1 90 ? -25.507 -9.357 -12.197 1.00 90.00 90 ALA A C 1
ATOM 693 O O . ALA A 1 90 ? -24.777 -9.149 -11.228 1.00 90.00 90 ALA A O 1
ATOM 694 N N . TYR A 1 91 ? -26.842 -9.338 -12.089 1.00 90.56 91 TYR A N 1
ATOM 695 C CA . TYR A 1 91 ? -27.529 -9.040 -10.830 1.00 90.56 91 TYR A CA 1
ATOM 696 C C . TYR A 1 91 ? -27.226 -10.081 -9.741 1.00 90.56 91 TYR A C 1
ATOM 698 O O . TYR A 1 91 ? -26.851 -9.724 -8.626 1.00 90.56 91 TYR A O 1
ATOM 706 N N . GLU A 1 92 ? -27.334 -11.374 -10.061 1.00 90.12 92 GLU A N 1
ATOM 707 C CA . GLU A 1 92 ? -27.039 -12.460 -9.120 1.00 90.12 92 GLU A CA 1
ATOM 708 C C . GLU A 1 92 ? -25.562 -12.471 -8.694 1.00 90.12 92 GLU A C 1
ATOM 710 O O . GLU A 1 92 ? -25.266 -12.651 -7.512 1.00 90.12 92 GLU A O 1
ATOM 715 N N . ALA A 1 93 ? -24.627 -12.245 -9.623 1.00 90.75 93 ALA A N 1
ATOM 716 C CA . ALA A 1 93 ? -23.198 -12.193 -9.323 1.00 90.75 93 ALA A CA 1
ATOM 717 C C . ALA A 1 93 ? -22.844 -11.010 -8.409 1.00 90.75 93 ALA A C 1
ATOM 719 O O . ALA A 1 93 ? -22.146 -11.215 -7.415 1.00 90.75 93 ALA A O 1
ATOM 720 N N . LEU A 1 94 ? -23.372 -9.810 -8.684 1.00 91.69 94 LEU A N 1
ATOM 721 C CA . LEU A 1 94 ? -23.152 -8.624 -7.850 1.00 91.69 94 LEU A CA 1
ATOM 722 C C . LEU A 1 94 ? -23.644 -8.851 -6.418 1.00 91.69 94 LEU A C 1
ATOM 724 O O . LEU A 1 94 ? -22.900 -8.632 -5.466 1.00 91.69 94 LEU A O 1
ATOM 728 N N . LEU A 1 95 ? -24.875 -9.341 -6.256 1.00 90.44 95 LEU A N 1
ATOM 729 C CA . LEU A 1 95 ? -25.449 -9.623 -4.940 1.00 90.44 95 LEU A CA 1
ATOM 730 C C . LEU A 1 95 ? -24.604 -10.636 -4.157 1.00 90.44 95 LEU A C 1
ATOM 732 O O . LEU A 1 95 ? -24.258 -10.390 -3.000 1.00 90.44 95 LEU A O 1
ATOM 736 N N . ASN A 1 96 ? -24.198 -11.733 -4.807 1.00 91.06 96 ASN A N 1
ATOM 737 C CA . ASN A 1 96 ? -23.347 -12.749 -4.188 1.00 91.06 96 ASN A CA 1
ATOM 738 C C . ASN A 1 96 ? -21.984 -12.171 -3.754 1.00 91.06 96 ASN A C 1
ATOM 740 O O . ASN A 1 96 ? -21.473 -12.547 -2.698 1.00 91.06 96 ASN A O 1
ATOM 744 N N . ARG A 1 97 ? -21.402 -11.240 -4.527 1.00 90.88 97 ARG A N 1
ATOM 745 C CA . ARG A 1 97 ? -20.162 -10.521 -4.166 1.00 90.88 97 ARG A CA 1
ATOM 746 C C . ARG A 1 97 ? -20.362 -9.541 -3.007 1.00 90.88 97 ARG A C 1
ATOM 748 O O . ARG A 1 97 ? -19.479 -9.439 -2.164 1.00 90.88 97 ARG A O 1
ATOM 755 N N . LEU A 1 98 ? -21.534 -8.912 -2.915 1.00 88.31 98 LEU A N 1
ATOM 756 C CA . LEU A 1 98 ? -21.986 -8.116 -1.765 1.00 88.31 98 LEU A CA 1
ATOM 757 C C . LEU A 1 98 ? -22.485 -8.983 -0.585 1.00 88.31 98 LEU A C 1
ATOM 759 O O . LEU A 1 98 ? -23.078 -8.471 0.362 1.00 88.31 98 LEU A O 1
ATOM 763 N N . GLY A 1 99 ? -22.252 -10.301 -0.618 1.00 85.38 99 GLY A N 1
ATOM 764 C CA . GLY A 1 99 ? -22.493 -11.203 0.508 1.00 85.38 99 GLY A CA 1
ATOM 765 C C . GLY A 1 99 ? -23.947 -11.634 0.715 1.00 85.38 99 GLY A C 1
ATOM 766 O O . GLY A 1 99 ? -24.264 -12.135 1.798 1.00 85.38 99 GLY A O 1
ATOM 767 N N . VAL A 1 100 ? -24.831 -11.479 -0.278 1.00 88.94 100 VAL A N 1
ATOM 768 C CA . VAL A 1 100 ? -26.265 -11.826 -0.202 1.00 88.94 100 VAL A CA 1
ATOM 769 C C . VAL A 1 100 ? -26.729 -12.604 -1.432 1.00 88.94 100 VAL A C 1
ATOM 771 O O . VAL A 1 100 ? -26.434 -12.226 -2.557 1.00 88.94 100 VAL A O 1
ATOM 774 N N . SER A 1 101 ? -27.502 -13.678 -1.246 1.00 87.81 101 SER A N 1
ATOM 775 C CA . SER A 1 101 ? -28.034 -14.428 -2.392 1.00 87.81 101 SER A CA 1
ATOM 776 C C . SER A 1 101 ? -29.340 -13.824 -2.929 1.00 87.81 101 SER A C 1
ATOM 778 O O . SER A 1 101 ? -30.147 -13.256 -2.189 1.00 87.81 101 SER A O 1
ATOM 780 N N . TYR A 1 102 ? -29.620 -14.015 -4.221 1.00 84.38 102 TYR A N 1
ATOM 781 C CA . TYR A 1 102 ? -30.926 -13.676 -4.809 1.00 84.38 102 TYR A CA 1
ATOM 782 C C . TYR A 1 102 ? -32.095 -14.444 -4.146 1.00 84.38 102 TYR A C 1
ATOM 784 O O . TYR A 1 102 ? -33.218 -13.937 -4.076 1.00 84.38 102 TYR A O 1
ATOM 792 N N . ALA A 1 103 ? -31.843 -15.635 -3.586 1.00 82.44 103 ALA A N 1
ATOM 793 C CA . ALA A 1 103 ? -32.833 -16.350 -2.783 1.00 82.44 103 ALA A CA 1
ATOM 794 C C . ALA A 1 103 ? -33.085 -15.659 -1.429 1.00 82.44 103 ALA A C 1
ATOM 796 O O . ALA A 1 103 ? -34.243 -15.544 -1.025 1.00 82.44 103 ALA A O 1
ATOM 797 N N . ASP A 1 104 ? -32.044 -15.128 -0.776 1.00 84.81 104 ASP A N 1
ATOM 798 C CA . ASP A 1 104 ? -32.149 -14.403 0.499 1.00 84.81 104 ASP A CA 1
ATOM 799 C C . ASP A 1 104 ? -33.071 -13.179 0.342 1.00 84.81 104 ASP A C 1
ATOM 801 O O . ASP A 1 104 ? -33.966 -12.973 1.157 1.00 84.81 104 ASP A O 1
ATOM 805 N N . ILE A 1 105 ? -32.928 -12.411 -0.747 1.00 84.31 105 ILE A N 1
ATOM 806 C CA . ILE A 1 105 ? -33.774 -11.235 -1.049 1.00 84.31 105 ILE A CA 1
ATOM 807 C C . ILE A 1 105 ? -35.244 -11.633 -1.234 1.00 84.31 105 ILE A C 1
ATOM 809 O O . ILE A 1 105 ? -36.154 -10.935 -0.776 1.00 84.31 105 ILE A O 1
ATOM 813 N N . ARG A 1 106 ? -35.502 -12.768 -1.895 1.00 83.12 106 ARG A N 1
ATOM 814 C CA . ARG A 1 106 ? -36.866 -13.288 -2.072 1.00 83.12 106 ARG A CA 1
ATOM 815 C C . ARG A 1 106 ? -37.481 -13.728 -0.744 1.00 83.12 106 ARG A C 1
ATOM 817 O O . ARG A 1 106 ? -38.655 -13.444 -0.513 1.00 83.12 106 ARG A O 1
ATOM 824 N N . LEU A 1 107 ? -36.702 -14.377 0.123 1.00 84.38 107 LEU A N 1
ATOM 825 C CA . LEU A 1 107 ? -37.136 -14.791 1.461 1.00 84.38 107 LEU A CA 1
ATOM 826 C C . LEU A 1 107 ? -37.367 -13.585 2.384 1.00 84.38 107 LEU A C 1
ATOM 828 O O . LEU A 1 107 ? -38.370 -13.544 3.098 1.00 84.38 107 LEU A O 1
ATOM 832 N N . ALA A 1 108 ? -36.515 -12.557 2.297 1.00 82.25 108 ALA A N 1
ATOM 833 C CA . ALA A 1 108 ? -36.574 -11.358 3.130 1.00 82.25 108 ALA A CA 1
ATOM 834 C C . ALA A 1 108 ? -37.957 -10.693 3.138 1.00 82.25 108 ALA A C 1
ATOM 836 O O . ALA A 1 108 ? -38.380 -10.172 4.169 1.00 82.25 108 ALA A O 1
ATOM 837 N N . ARG A 1 109 ? -38.695 -10.727 2.016 1.00 78.06 109 ARG A N 1
ATOM 838 C CA . ARG A 1 109 ? -40.032 -10.113 1.869 1.00 78.06 109 ARG A CA 1
ATOM 839 C C . ARG A 1 109 ? -41.046 -10.553 2.931 1.00 78.06 109 ARG A C 1
ATOM 841 O O . ARG A 1 109 ? -41.884 -9.725 3.305 1.00 78.06 109 ARG A O 1
ATOM 848 N N . GLY A 1 110 ? -40.958 -11.804 3.389 1.00 78.31 110 GLY A N 1
ATOM 849 C CA . GLY A 1 110 ? -41.798 -12.388 4.444 1.00 78.31 110 GLY A CA 1
ATOM 850 C C . GLY A 1 110 ? -41.065 -12.678 5.761 1.00 78.31 110 GLY A C 1
ATOM 851 O O . GLY A 1 110 ? -41.682 -13.223 6.672 1.00 78.31 110 GLY A O 1
ATOM 852 N N . ALA A 1 111 ? -39.778 -12.336 5.855 1.00 82.50 111 ALA A N 1
ATOM 853 C CA . ALA A 1 111 ? -38.939 -12.557 7.030 1.00 82.50 111 ALA A CA 1
ATOM 854 C C . ALA A 1 111 ? -39.265 -11.583 8.180 1.00 82.50 111 ALA A C 1
ATOM 856 O O . ALA A 1 111 ? -39.835 -10.506 7.964 1.00 82.50 111 ALA A O 1
ATOM 857 N N . GLN A 1 112 ? -38.882 -11.949 9.404 1.00 85.06 112 GLN A N 1
ATOM 858 C CA . GLN A 1 112 ? -39.057 -11.106 10.590 1.00 85.06 112 GLN A CA 1
ATOM 859 C C . GLN A 1 112 ? -38.095 -9.903 10.589 1.00 85.06 112 GLN A C 1
ATOM 861 O O . GLN A 1 112 ? -37.112 -9.862 9.849 1.00 85.06 112 GLN A O 1
ATOM 866 N N . ALA A 1 113 ? -38.371 -8.903 11.433 1.00 82.94 113 ALA A N 1
ATOM 867 C CA . ALA A 1 113 ? -37.609 -7.651 11.461 1.00 82.94 113 ALA A CA 1
ATOM 868 C C . ALA A 1 113 ? -36.105 -7.855 11.741 1.00 82.94 113 ALA A C 1
ATOM 870 O O . ALA A 1 113 ? -35.280 -7.263 11.049 1.00 82.94 113 ALA A O 1
ATOM 871 N N . GLU A 1 114 ? -35.742 -8.732 12.685 1.00 83.00 114 GLU A N 1
ATOM 872 C CA . GLU A 1 114 ? -34.335 -9.046 12.993 1.00 83.00 114 GLU A CA 1
ATOM 873 C C . GLU A 1 114 ? -33.632 -9.787 11.843 1.00 83.00 114 GLU A C 1
ATOM 875 O O . GLU A 1 114 ? -32.483 -9.495 11.519 1.00 83.00 114 GLU A O 1
ATOM 880 N N . GLU A 1 115 ? -34.332 -10.692 11.152 1.00 83.75 115 GLU A N 1
ATOM 881 C CA . GLU A 1 115 ? -33.788 -11.397 9.983 1.00 83.75 115 GLU A CA 1
ATOM 882 C C . GLU A 1 115 ? -33.493 -10.410 8.842 1.00 83.75 115 GLU A C 1
ATOM 884 O O . GLU A 1 115 ? -32.394 -10.415 8.284 1.00 83.75 115 GLU A O 1
ATOM 889 N N . ARG A 1 116 ? -34.435 -9.496 8.550 1.00 86.62 116 ARG A N 1
ATOM 890 C CA . ARG A 1 116 ? -34.246 -8.407 7.571 1.00 86.62 116 ARG A CA 1
ATOM 891 C C . ARG A 1 116 ? -33.091 -7.486 7.960 1.00 86.62 116 ARG A C 1
ATOM 893 O O . ARG A 1 116 ? -32.289 -7.133 7.100 1.00 86.62 116 ARG A O 1
ATOM 900 N N . LYS A 1 117 ? -32.975 -7.135 9.243 1.00 86.25 117 LYS A N 1
ATOM 901 C CA . LYS A 1 117 ? -31.884 -6.308 9.768 1.00 86.25 117 LYS A CA 1
ATOM 902 C C . LYS A 1 117 ? -30.523 -6.983 9.573 1.00 86.25 117 LYS A C 1
ATOM 904 O O . LYS A 1 117 ? -29.624 -6.351 9.031 1.00 86.25 117 LYS A O 1
ATOM 909 N N . SER A 1 118 ? -30.399 -8.277 9.884 1.00 86.06 118 SER A N 1
ATOM 910 C CA . SER A 1 118 ? -29.161 -9.043 9.647 1.00 86.06 118 SER A CA 1
ATOM 911 C C . SER A 1 118 ? -28.766 -9.106 8.161 1.00 86.06 118 SER A C 1
ATOM 913 O O . SER A 1 118 ? -27.583 -9.099 7.816 1.00 86.06 118 SER A O 1
ATOM 915 N N . LEU A 1 119 ? -29.752 -9.119 7.254 1.00 87.50 119 LEU A N 1
ATOM 916 C CA . LEU A 1 119 ? -29.516 -9.081 5.811 1.00 87.50 119 LEU A CA 1
ATOM 917 C C . LEU A 1 119 ? -29.060 -7.694 5.336 1.00 87.50 119 LEU A C 1
ATOM 919 O O . LEU A 1 119 ? -28.192 -7.590 4.472 1.00 87.50 119 LEU A O 1
ATOM 923 N N . ALA A 1 120 ? -29.623 -6.636 5.917 1.00 88.44 120 ALA A N 1
ATOM 924 C CA . ALA A 1 120 ? -29.233 -5.259 5.642 1.00 88.44 120 ALA A CA 1
ATOM 925 C C . ALA A 1 120 ? -27.818 -4.953 6.163 1.00 88.44 120 ALA A C 1
ATOM 927 O O . ALA A 1 120 ? -27.018 -4.368 5.438 1.00 88.44 120 ALA A O 1
ATOM 928 N N . GLU A 1 121 ? -27.470 -5.450 7.355 1.00 87.75 121 GLU A N 1
ATOM 929 C CA . GLU A 1 121 ? -26.113 -5.396 7.915 1.00 87.75 121 GLU A CA 1
ATOM 930 C C . GLU A 1 121 ? -25.092 -6.100 7.000 1.00 87.75 121 GLU A C 1
ATOM 932 O O . GLU A 1 121 ? -24.029 -5.539 6.744 1.00 87.75 121 GLU A O 1
ATOM 937 N N . ARG A 1 122 ? -25.434 -7.264 6.419 1.00 87.81 122 ARG A N 1
ATOM 938 C CA . ARG A 1 122 ? -24.604 -7.949 5.400 1.00 87.81 122 ARG A CA 1
ATOM 939 C C . ARG A 1 122 ? -24.416 -7.126 4.121 1.00 87.81 122 ARG A C 1
ATOM 941 O O . ARG A 1 122 ? -23.310 -7.094 3.596 1.00 87.81 122 ARG A O 1
ATOM 948 N N . LEU A 1 123 ? -25.464 -6.450 3.641 1.00 87.06 123 LEU A N 1
ATOM 949 C CA . LEU A 1 123 ? -25.388 -5.536 2.489 1.00 87.06 123 LEU A CA 1
ATOM 950 C C . LEU A 1 123 ? -24.720 -4.192 2.816 1.00 87.06 123 LEU A C 1
ATOM 952 O O . LEU A 1 123 ? -24.491 -3.399 1.903 1.00 87.06 123 LEU A O 1
ATOM 956 N N . GLY A 1 124 ? -24.449 -3.898 4.090 1.00 88.69 124 GLY A N 1
ATOM 957 C CA . GLY A 1 124 ? -23.972 -2.592 4.538 1.00 88.69 124 GLY A CA 1
ATOM 958 C C . GLY A 1 124 ? -25.008 -1.468 4.414 1.00 88.69 124 GLY A C 1
ATOM 959 O O . GLY A 1 124 ? -24.616 -0.306 4.410 1.00 88.69 124 GLY A O 1
ATOM 960 N N . VAL A 1 125 ? -26.305 -1.779 4.321 1.00 90.88 125 VAL A N 1
ATOM 961 C CA . VAL A 1 125 ? -27.405 -0.817 4.110 1.00 90.88 125 VAL A CA 1
ATOM 962 C C . VAL A 1 125 ? -28.211 -0.618 5.396 1.00 90.88 125 VAL A C 1
ATOM 964 O O . VAL A 1 125 ? -28.438 -1.554 6.160 1.00 90.88 125 VAL A O 1
ATOM 967 N N . ARG A 1 126 ? -28.689 0.608 5.628 1.00 88.69 126 ARG A N 1
ATOM 968 C CA . ARG A 1 126 ? -29.608 0.935 6.726 1.00 88.69 126 ARG A CA 1
ATOM 969 C C . ARG A 1 126 ? -31.057 0.772 6.266 1.00 88.69 126 ARG A C 1
ATOM 971 O O . ARG A 1 126 ? -31.408 1.301 5.220 1.00 88.69 126 ARG A O 1
ATOM 978 N N . LEU A 1 127 ? -31.894 0.112 7.073 1.00 87.12 127 LEU A N 1
ATOM 979 C CA . LEU A 1 127 ? -33.331 0.007 6.799 1.00 87.12 127 LEU A CA 1
ATOM 980 C C . LEU A 1 127 ? -34.135 1.182 7.363 1.00 87.12 127 LEU A C 1
ATOM 982 O O . LEU A 1 127 ? -33.959 1.587 8.518 1.00 87.12 127 LEU A O 1
ATOM 986 N N . SER A 1 128 ? -35.082 1.655 6.563 1.00 84.69 128 SER A N 1
ATOM 987 C CA . SER A 1 128 ? -36.181 2.522 6.963 1.00 84.69 128 SER A CA 1
ATOM 988 C C . SER A 1 128 ? -37.132 1.797 7.936 1.00 84.69 128 SER A C 1
ATOM 990 O O . SER A 1 128 ? -37.419 0.611 7.765 1.00 84.69 128 SER A O 1
ATOM 992 N N . PRO A 1 129 ? -37.670 2.484 8.966 1.00 80.06 129 PRO A N 1
ATOM 993 C CA . PRO A 1 129 ? -38.491 1.860 10.015 1.00 80.06 129 PRO A CA 1
ATOM 994 C C . PRO A 1 129 ? -39.914 1.481 9.561 1.00 80.06 129 PRO A C 1
ATOM 996 O O . PRO A 1 129 ? -40.677 0.889 10.323 1.00 80.06 129 PRO A O 1
ATOM 999 N N . THR A 1 130 ? -40.293 1.848 8.338 1.00 81.06 130 THR A N 1
ATOM 1000 C CA . THR A 1 130 ? -41.623 1.666 7.749 1.00 81.06 130 THR A CA 1
ATOM 1001 C C . THR A 1 130 ? -41.489 1.070 6.357 1.00 81.06 130 THR A C 1
ATOM 1003 O O . THR A 1 130 ? -40.669 1.540 5.575 1.00 81.06 130 THR A O 1
ATOM 1006 N N . ARG A 1 131 ? -42.326 0.081 6.026 1.00 81.06 131 ARG A N 1
ATOM 1007 C CA . ARG A 1 131 ? -42.317 -0.567 4.705 1.00 81.06 131 ARG A CA 1
ATOM 1008 C C . ARG A 1 131 ? -43.172 0.213 3.687 1.00 81.06 131 ARG A C 1
ATOM 1010 O O . ARG A 1 131 ? -44.207 0.749 4.090 1.00 81.06 131 ARG A O 1
ATOM 1017 N N . PRO A 1 132 ? -42.828 0.214 2.383 1.00 82.25 132 PRO A N 1
ATOM 1018 C CA . PRO A 1 132 ? -41.664 -0.441 1.777 1.00 82.25 132 PRO A CA 1
ATOM 1019 C C . PRO A 1 132 ? -40.343 0.232 2.175 1.00 82.25 132 PRO A C 1
ATOM 1021 O O . PRO A 1 132 ? -40.257 1.454 2.203 1.00 82.25 132 PRO A O 1
ATOM 1024 N N . ASP A 1 133 ? -39.344 -0.590 2.489 1.00 85.00 133 ASP A N 1
ATOM 1025 C CA . ASP A 1 133 ? -37.974 -0.179 2.818 1.00 85.00 133 ASP A CA 1
ATOM 1026 C C . ASP A 1 133 ? -36.998 -0.444 1.642 1.00 85.00 133 ASP A C 1
ATOM 1028 O O . ASP A 1 133 ? -37.396 -0.810 0.534 1.00 85.00 133 ASP A O 1
ATOM 1032 N N . GLU A 1 134 ? -35.703 -0.276 1.882 1.00 86.88 134 GLU A N 1
ATOM 1033 C CA . GLU A 1 134 ? -34.612 -0.387 0.911 1.00 86.88 134 GLU A CA 1
ATOM 1034 C C . GLU A 1 134 ? -34.472 -1.818 0.348 1.00 86.88 134 GLU A C 1
ATOM 1036 O O . GLU A 1 134 ? -34.235 -2.007 -0.849 1.00 86.88 134 GLU A O 1
ATOM 1041 N N . LEU A 1 135 ? -34.714 -2.852 1.170 1.00 85.06 135 LEU A N 1
ATOM 1042 C CA . LEU A 1 135 ? -34.810 -4.243 0.699 1.00 85.06 135 LEU A CA 1
ATOM 1043 C C . LEU A 1 135 ? -36.073 -4.462 -0.144 1.00 85.06 135 LEU A C 1
ATOM 1045 O O . LEU A 1 135 ? -36.101 -5.340 -1.011 1.00 85.06 135 LEU A O 1
ATOM 1049 N N . ASP A 1 136 ? -37.129 -3.682 0.098 1.00 83.44 136 ASP A N 1
ATOM 1050 C CA . ASP A 1 136 ? -38.357 -3.749 -0.680 1.00 83.44 136 ASP A CA 1
ATOM 1051 C C . ASP A 1 136 ? -38.272 -3.087 -2.073 1.00 83.44 136 ASP A C 1
ATOM 1053 O O . ASP A 1 136 ? -39.167 -3.323 -2.896 1.00 83.44 136 ASP A O 1
ATOM 1057 N N . GLU A 1 137 ? -37.196 -2.365 -2.401 1.00 84.19 137 GLU A N 1
ATOM 1058 C CA . GLU A 1 137 ? -36.931 -1.887 -3.769 1.00 84.19 137 GLU A CA 1
ATOM 1059 C C . GLU A 1 137 ? -36.208 -2.916 -4.661 1.00 84.19 137 GLU A C 1
ATOM 1061 O O . GLU A 1 137 ? -36.337 -2.867 -5.889 1.00 84.19 137 GLU A O 1
ATOM 1066 N N . LEU A 1 138 ? -35.482 -3.874 -4.066 1.00 83.88 138 LEU A N 1
ATOM 1067 C CA . LEU A 1 138 ? -34.725 -4.896 -4.799 1.00 83.88 138 LEU A CA 1
ATOM 1068 C C . LEU A 1 138 ? -35.655 -5.755 -5.680 1.00 83.88 138 LEU A C 1
ATOM 1070 O O . LEU A 1 138 ? -36.717 -6.223 -5.241 1.00 83.88 138 LEU A O 1
ATOM 1074 N N . ARG A 1 139 ? -35.264 -5.942 -6.949 1.00 80.31 139 ARG A N 1
ATOM 1075 C CA . ARG A 1 139 ? -36.098 -6.566 -7.990 1.00 80.31 139 ARG A CA 1
ATOM 1076 C C . ARG A 1 139 ? -36.124 -8.084 -7.850 1.00 80.31 139 ARG A C 1
ATOM 1078 O O . ARG A 1 139 ? -35.100 -8.727 -7.652 1.00 80.31 139 ARG A O 1
ATOM 1085 N N . LEU A 1 140 ? -37.321 -8.659 -7.976 1.00 69.50 140 LEU A N 1
ATOM 1086 C CA . LEU A 1 140 ? -37.552 -10.081 -7.696 1.00 69.50 140 LEU A CA 1
ATOM 1087 C C . LEU A 1 140 ? -37.727 -10.940 -8.949 1.00 69.50 140 LEU A C 1
ATOM 1089 O O . LEU A 1 140 ? -37.512 -12.145 -8.866 1.00 69.50 140 LEU A O 1
ATOM 1093 N N . HIS A 1 141 ? -38.125 -10.372 -10.089 1.00 70.88 141 HIS A N 1
ATOM 1094 C CA . HIS A 1 141 ? -38.345 -11.132 -11.325 1.00 70.88 141 HIS A CA 1
ATOM 1095 C C . HIS A 1 141 ? -37.333 -10.750 -12.413 1.00 70.88 141 HIS A C 1
ATOM 1097 O O . HIS A 1 141 ? -37.114 -9.555 -12.606 1.00 70.88 141 HIS A O 1
ATOM 1103 N N . PRO A 1 142 ? -36.794 -11.710 -13.194 1.00 66.94 142 PRO A N 1
ATOM 1104 C CA . PRO A 1 142 ? -35.870 -11.414 -14.295 1.00 66.94 142 PRO A CA 1
ATOM 1105 C C . PRO A 1 142 ? -36.413 -10.406 -15.319 1.00 66.94 142 PRO A C 1
ATOM 1107 O O . PRO A 1 142 ? -35.665 -9.585 -15.831 1.00 66.94 142 PRO A O 1
ATOM 1110 N N . SER A 1 143 ? -37.730 -10.386 -15.556 1.00 70.69 143 SER A N 1
ATOM 1111 C CA . SER A 1 143 ? -38.395 -9.408 -16.434 1.00 70.69 143 SER A CA 1
ATOM 1112 C C . SER A 1 143 ? -38.451 -7.976 -15.880 1.00 70.69 143 SER A C 1
ATOM 1114 O O . SER A 1 143 ? -38.826 -7.061 -16.605 1.00 70.69 143 SER A O 1
ATOM 1116 N N . GLN A 1 144 ? -38.126 -7.772 -14.599 1.00 75.56 144 GLN A N 1
ATOM 1117 C CA . GLN A 1 144 ? -38.023 -6.456 -13.955 1.00 75.56 144 GLN A CA 1
ATOM 1118 C C . GLN A 1 144 ? -36.579 -5.934 -13.926 1.00 75.56 144 GLN A C 1
ATOM 1120 O O . GLN A 1 144 ? -36.363 -4.771 -13.585 1.00 75.56 144 GLN A O 1
ATOM 1125 N N . ILE A 1 145 ? -35.599 -6.781 -14.258 1.00 82.94 145 ILE A N 1
ATOM 1126 C CA . ILE A 1 145 ? -34.191 -6.406 -14.360 1.00 82.94 145 ILE A CA 1
ATOM 1127 C C . ILE A 1 145 ? -33.973 -5.874 -15.780 1.00 82.94 145 ILE A C 1
ATOM 1129 O O . ILE A 1 145 ? -34.037 -6.617 -16.760 1.00 82.94 145 ILE A O 1
ATOM 1133 N N . THR A 1 146 ? -33.760 -4.566 -15.883 1.00 84.12 146 THR A N 1
ATOM 1134 C CA . THR A 1 146 ? -33.502 -3.837 -17.135 1.00 84.12 146 THR A CA 1
ATOM 1135 C C . THR A 1 146 ? -32.119 -3.202 -17.071 1.00 84.12 146 THR A C 1
ATOM 1137 O O . THR A 1 146 ? -31.617 -2.973 -15.972 1.00 84.12 146 THR A O 1
ATOM 1140 N N . ASP A 1 147 ? -31.513 -2.896 -18.217 1.00 80.94 147 ASP A N 1
ATOM 1141 C CA . ASP A 1 147 ? -30.169 -2.301 -18.261 1.00 80.94 147 ASP A CA 1
ATOM 1142 C C . ASP A 1 147 ? -30.149 -0.945 -17.530 1.00 80.94 147 ASP A C 1
ATOM 1144 O O . ASP A 1 147 ? -29.351 -0.751 -16.624 1.00 80.94 147 ASP A O 1
ATOM 1148 N N . SER A 1 148 ? -31.159 -0.093 -17.745 1.00 83.31 148 SER A N 1
ATOM 1149 C CA . SER A 1 148 ? -31.359 1.156 -16.985 1.00 83.31 148 SER A CA 1
ATOM 1150 C C . SER A 1 148 ? -31.517 0.963 -15.461 1.00 83.31 148 SER A C 1
ATOM 1152 O O . SER A 1 148 ? -31.101 1.825 -14.682 1.00 83.31 148 SER A O 1
ATOM 1154 N N . PHE A 1 149 ? -32.088 -0.159 -14.997 1.00 86.25 149 PHE A N 1
ATOM 1155 C CA . PHE A 1 149 ? -32.106 -0.489 -13.563 1.00 86.25 149 PHE A CA 1
ATOM 1156 C C . PHE A 1 149 ? -30.714 -0.896 -13.068 1.00 86.25 149 PHE A C 1
ATOM 1158 O O . PHE A 1 149 ? -30.280 -0.406 -12.031 1.00 86.25 149 PHE A O 1
ATOM 1165 N N . LEU A 1 150 ? -30.013 -1.766 -13.798 1.00 87.25 150 LEU A N 1
ATOM 1166 C CA . LEU A 1 150 ? -28.654 -2.183 -13.447 1.00 87.25 150 LEU A CA 1
ATOM 1167 C C . LEU A 1 150 ? -27.684 -0.992 -13.440 1.00 87.25 150 LEU A C 1
ATOM 1169 O O . LEU A 1 150 ? -26.851 -0.885 -12.545 1.00 87.25 150 LEU A O 1
ATOM 1173 N N . GLU A 1 151 ? -27.865 -0.043 -14.345 1.00 85.75 151 GLU A N 1
ATOM 1174 C CA . GLU A 1 151 ? -27.083 1.181 -14.422 1.00 85.75 151 GLU A CA 1
ATOM 1175 C C . GLU A 1 151 ? -27.357 2.119 -13.240 1.00 85.75 151 GLU A C 1
ATOM 1177 O O . GLU A 1 151 ? -26.468 2.384 -12.433 1.00 85.75 151 GLU A O 1
ATOM 1182 N N . SER A 1 152 ? -28.604 2.569 -13.074 1.00 86.00 152 SER A N 1
ATOM 1183 C CA . SER A 1 152 ? -28.958 3.562 -12.046 1.00 86.00 152 SER A CA 1
ATOM 1184 C C . SER A 1 152 ? -28.919 3.026 -10.607 1.00 86.00 152 SER A C 1
ATOM 1186 O O . SER A 1 152 ? -28.639 3.773 -9.664 1.00 86.00 152 SER A O 1
ATOM 1188 N N . PHE A 1 153 ? -29.211 1.739 -10.407 1.00 87.06 153 PHE A N 1
ATOM 1189 C CA . PHE A 1 153 ? -29.292 1.132 -9.079 1.00 87.06 153 PHE A CA 1
ATOM 1190 C C . PHE A 1 153 ? -28.005 0.401 -8.690 1.00 87.06 153 PHE A C 1
ATOM 1192 O O . PHE A 1 153 ? -27.577 0.515 -7.540 1.00 87.06 153 PHE A O 1
ATOM 1199 N N . CYS A 1 154 ? -27.394 -0.333 -9.628 1.00 86.69 154 CYS A N 1
ATOM 1200 C CA . CYS A 1 154 ? -26.232 -1.185 -9.370 1.00 86.69 154 CYS A CA 1
ATOM 1201 C C . CYS A 1 154 ? -24.897 -0.609 -9.882 1.00 86.69 154 CYS A C 1
ATOM 1203 O O . CYS A 1 154 ? -23.862 -0.982 -9.337 1.00 86.69 154 CYS A O 1
ATOM 1205 N N . GLY A 1 155 ? -24.889 0.302 -10.859 1.00 83.75 155 GLY A N 1
ATOM 1206 C CA . GLY A 1 155 ? -23.670 0.868 -11.457 1.00 83.75 155 GLY A CA 1
ATOM 1207 C C . GLY A 1 155 ? -23.087 0.053 -12.616 1.00 83.75 155 GLY A C 1
ATOM 1208 O O . GLY A 1 155 ? -21.980 0.336 -13.057 1.00 83.75 155 GLY A O 1
ATOM 1209 N N . LEU A 1 156 ? -23.819 -0.949 -13.106 1.00 84.81 156 LEU A N 1
ATOM 1210 C CA . LEU A 1 156 ? -23.468 -1.742 -14.289 1.00 84.81 156 LEU A CA 1
ATOM 1211 C C . LEU A 1 156 ? -23.934 -0.984 -15.539 1.00 84.81 156 LEU A C 1
ATOM 1213 O O . LEU A 1 156 ? -25.139 -0.822 -15.720 1.00 84.81 156 LEU A O 1
ATOM 1217 N N . GLY A 1 157 ? -23.010 -0.491 -16.365 1.00 74.94 157 GLY A N 1
ATOM 1218 C CA . GLY A 1 157 ? -23.344 0.417 -17.474 1.00 74.94 157 GLY A CA 1
ATOM 1219 C C . GLY A 1 157 ? -24.279 -0.195 -18.525 1.00 74.94 157 GLY A C 1
ATOM 1220 O O . GLY A 1 157 ? -24.173 -1.383 -18.842 1.00 74.94 157 GLY A O 1
ATOM 1221 N N . ASP A 1 158 ? -25.176 0.613 -19.102 1.00 76.19 158 ASP A N 1
ATOM 1222 C CA . ASP A 1 158 ? -26.050 0.146 -20.181 1.00 76.19 158 ASP A CA 1
ATOM 1223 C C . ASP A 1 158 ? -25.221 -0.195 -21.432 1.00 76.19 158 ASP A C 1
ATOM 1225 O O . ASP A 1 158 ? -24.595 0.658 -22.066 1.00 76.19 158 ASP A O 1
ATOM 1229 N N . THR A 1 159 ? -25.265 -1.474 -21.814 1.00 71.31 159 THR A N 1
ATOM 1230 C CA . THR A 1 159 ? -24.585 -2.052 -22.987 1.00 71.31 159 THR A CA 1
ATOM 1231 C C . THR A 1 159 ? -24.976 -1.424 -24.334 1.00 71.31 159 THR A C 1
ATOM 1233 O O . THR A 1 159 ? -24.361 -1.736 -25.354 1.00 71.31 159 THR A O 1
ATOM 1236 N N . ARG A 1 160 ? -25.991 -0.551 -24.357 1.00 71.56 160 ARG A N 1
ATOM 1237 C CA . ARG A 1 160 ? -26.499 0.152 -25.544 1.00 71.56 160 ARG A CA 1
ATOM 1238 C C . ARG A 1 160 ? -26.120 1.631 -25.605 1.00 71.56 160 ARG A C 1
ATOM 1240 O O . ARG A 1 160 ? -26.402 2.269 -26.622 1.00 71.56 160 ARG A O 1
ATOM 1247 N N . LEU A 1 161 ? -25.531 2.193 -24.548 1.00 68.19 161 LEU A N 1
ATOM 1248 C CA . LEU A 1 161 ? -25.085 3.586 -24.553 1.00 68.19 161 LEU A CA 1
ATOM 1249 C C . LEU A 1 161 ? -23.830 3.781 -25.406 1.00 68.19 161 LEU A C 1
ATOM 1251 O O . LEU A 1 161 ? -23.010 2.883 -25.591 1.00 68.19 161 LEU A O 1
ATOM 1255 N N . ASP A 1 162 ? -23.678 5.003 -25.911 1.00 67.31 162 ASP A N 1
ATOM 1256 C CA . ASP A 1 162 ? -22.476 5.428 -26.621 1.00 67.31 162 ASP A CA 1
ATOM 1257 C C . ASP A 1 162 ? -21.264 5.383 -25.663 1.00 67.31 162 ASP A C 1
ATOM 1259 O O . ASP A 1 162 ? -21.253 6.108 -24.661 1.00 67.31 162 ASP A O 1
ATOM 1263 N N . PRO A 1 163 ? -20.211 4.592 -25.960 1.00 62.97 163 PRO A N 1
ATOM 1264 C CA . PRO A 1 163 ? -19.008 4.503 -25.136 1.00 62.97 163 PRO A CA 1
ATOM 1265 C C . PRO A 1 163 ? -18.150 5.782 -25.160 1.00 62.97 163 PRO A C 1
ATOM 1267 O O . PRO A 1 163 ? -17.038 5.776 -24.637 1.00 62.97 163 PRO A O 1
ATOM 1270 N N . LEU A 1 164 ? -18.622 6.890 -25.732 1.00 65.31 164 LEU A N 1
ATOM 1271 C CA . LEU A 1 164 ? -18.028 8.221 -25.588 1.00 65.31 164 LEU A CA 1
ATOM 1272 C C . LEU A 1 164 ? -18.825 9.150 -24.655 1.00 65.31 164 LEU A C 1
ATOM 1274 O O . LEU A 1 164 ? -18.346 10.242 -24.346 1.00 65.31 164 LEU A O 1
ATOM 1278 N N . GLN A 1 165 ? -19.989 8.728 -24.148 1.00 70.12 165 GLN A N 1
ATOM 1279 C CA . GLN A 1 165 ? -20.734 9.505 -23.156 1.00 70.12 165 GLN A CA 1
ATOM 1280 C C . GLN A 1 165 ? -20.075 9.458 -21.759 1.00 70.12 165 GLN A C 1
ATOM 1282 O O . GLN A 1 165 ? -19.386 8.482 -21.419 1.00 70.12 165 GLN A O 1
ATOM 1287 N N . PRO A 1 166 ? -20.231 10.537 -20.959 1.00 59.00 166 PRO A N 1
ATOM 1288 C CA . PRO A 1 166 ? -19.670 10.631 -19.615 1.00 59.00 166 PRO A CA 1
ATOM 1289 C C . PRO A 1 166 ? -20.336 9.654 -18.637 1.00 59.00 166 PRO A C 1
ATOM 1291 O O . PRO A 1 166 ? -21.451 9.186 -18.851 1.00 59.00 166 PRO A O 1
ATOM 1294 N N . VAL A 1 167 ? -19.620 9.358 -17.552 1.00 60.12 167 VAL A N 1
ATOM 1295 C CA . VAL A 1 167 ? -19.988 8.343 -16.556 1.00 60.12 167 VAL A CA 1
ATOM 1296 C C . VAL A 1 167 ? -21.278 8.710 -15.807 1.00 60.12 167 VAL A C 1
ATOM 1298 O O . VAL A 1 167 ? -21.529 9.871 -15.485 1.00 60.12 167 VAL A O 1
ATOM 1301 N N . VAL A 1 168 ? -22.071 7.678 -15.522 1.00 60.12 168 VAL A N 1
ATOM 1302 C CA . VAL A 1 168 ? -23.333 7.699 -14.768 1.00 60.12 168 VAL A CA 1
ATOM 1303 C C . VAL A 1 168 ? -23.105 8.215 -13.331 1.00 60.12 168 VAL A C 1
ATOM 1305 O O . VAL A 1 168 ? -22.052 7.940 -12.751 1.00 60.12 168 VAL A O 1
ATOM 1308 N N . PRO A 1 169 ? -24.055 8.951 -12.715 1.00 64.81 169 PRO A N 1
ATOM 1309 C CA . PRO A 1 169 ? -23.987 9.290 -11.289 1.00 64.81 169 PRO A CA 1
ATOM 1310 C C . PRO A 1 169 ? -23.862 8.047 -10.388 1.00 64.81 169 PRO A C 1
ATOM 1312 O O . PRO A 1 169 ? -24.235 6.942 -10.777 1.00 64.81 169 PRO A O 1
ATOM 1315 N N . ALA A 1 170 ? -23.360 8.239 -9.163 1.00 76.00 170 ALA A N 1
ATOM 1316 C CA . ALA A 1 170 ? -23.123 7.149 -8.214 1.00 76.00 170 ALA A CA 1
ATOM 1317 C C . ALA A 1 170 ? -24.379 6.265 -8.019 1.00 76.00 170 ALA A C 1
ATOM 1319 O O . ALA A 1 170 ? -25.467 6.805 -7.788 1.00 76.00 170 ALA A O 1
ATOM 1320 N N . PRO A 1 171 ? -24.250 4.926 -8.097 1.00 90.31 171 PRO A N 1
ATOM 1321 C CA . PRO A 1 171 ? -25.402 4.035 -8.106 1.00 90.31 171 PRO A CA 1
ATOM 1322 C C . PRO A 1 171 ? -26.133 4.031 -6.765 1.00 90.31 171 PRO A C 1
ATOM 1324 O O . PRO A 1 171 ? -25.515 4.120 -5.699 1.00 90.31 171 PRO A O 1
ATOM 1327 N N . LYS A 1 172 ? -27.464 3.892 -6.810 1.00 90.75 172 LYS A N 1
ATOM 1328 C CA . LYS A 1 172 ? -28.325 4.036 -5.622 1.00 90.75 172 LYS A CA 1
ATOM 1329 C C . LYS A 1 172 ? -27.928 3.106 -4.466 1.00 90.75 172 LYS A C 1
ATOM 1331 O O . LYS A 1 172 ? -27.965 3.528 -3.313 1.00 90.75 172 LYS A O 1
ATOM 1336 N N . LEU A 1 173 ? -27.499 1.876 -4.762 1.00 90.75 173 LEU A N 1
ATOM 1337 C CA . LEU A 1 173 ? -27.074 0.915 -3.740 1.00 90.75 173 LEU A CA 1
ATOM 1338 C C . LEU A 1 173 ? -25.772 1.331 -3.026 1.00 90.75 173 LEU A C 1
ATOM 1340 O O . LEU A 1 173 ? -25.673 1.167 -1.811 1.00 90.75 173 LEU A O 1
ATOM 1344 N N . LEU A 1 174 ? -24.808 1.925 -3.741 1.00 92.00 174 LEU A N 1
ATOM 1345 C CA . LEU A 1 174 ? -23.596 2.490 -3.131 1.00 92.00 174 LEU A CA 1
ATOM 1346 C C . LEU A 1 174 ? -23.936 3.715 -2.272 1.00 92.00 174 LEU A C 1
ATOM 1348 O O . LEU A 1 174 ? -23.429 3.840 -1.159 1.00 92.00 174 LEU A O 1
ATOM 1352 N N . ALA A 1 175 ? -24.835 4.587 -2.741 1.00 91.12 175 ALA A N 1
ATOM 1353 C CA . ALA A 1 175 ? -25.293 5.732 -1.954 1.00 91.12 175 ALA A CA 1
ATOM 1354 C C . ALA A 1 175 ? -25.873 5.289 -0.595 1.00 91.12 175 ALA A C 1
ATOM 1356 O O . ALA A 1 175 ? -25.501 5.841 0.437 1.00 91.12 175 ALA A O 1
ATOM 1357 N N . TRP A 1 176 ? -26.679 4.222 -0.570 1.00 92.12 176 TRP A N 1
ATOM 1358 C CA . TRP A 1 176 ? -27.207 3.640 0.669 1.00 92.12 176 TRP A CA 1
ATOM 1359 C C . TRP A 1 176 ? -26.140 3.065 1.610 1.00 92.12 176 TRP A C 1
ATOM 1361 O O . TRP A 1 176 ? -26.279 3.178 2.830 1.00 92.12 176 TRP A O 1
ATOM 1371 N N . GLN A 1 177 ? -25.078 2.455 1.073 1.00 92.81 177 GLN A N 1
ATOM 1372 C CA . GLN A 1 177 ? -23.952 1.980 1.884 1.00 92.81 177 GLN A CA 1
ATOM 1373 C C . GLN A 1 177 ? -23.188 3.148 2.518 1.00 92.81 177 GLN A C 1
ATOM 1375 O O . GLN A 1 177 ? -22.876 3.114 3.711 1.00 92.81 177 GLN A O 1
ATOM 1380 N N . LEU A 1 178 ? -22.949 4.214 1.748 1.00 92.50 178 LEU A N 1
ATOM 1381 C CA . LEU A 1 178 ? -22.331 5.441 2.249 1.00 92.50 178 LEU A CA 1
ATOM 1382 C C . LEU A 1 178 ? -23.217 6.138 3.295 1.00 92.50 178 LEU A C 1
ATOM 1384 O O . LEU A 1 178 ? -22.703 6.597 4.311 1.00 92.50 178 LEU A O 1
ATOM 1388 N N . ASP A 1 179 ? -24.540 6.150 3.123 1.00 91.19 179 ASP A N 1
ATOM 1389 C CA . ASP A 1 179 ? -25.484 6.722 4.095 1.00 91.19 179 ASP A CA 1
ATOM 1390 C C . ASP A 1 179 ? -25.558 5.931 5.409 1.00 91.19 179 ASP A C 1
ATOM 1392 O O . ASP A 1 179 ? -25.642 6.522 6.491 1.00 91.19 179 ASP A O 1
ATOM 1396 N N . ASN A 1 180 ? -25.459 4.600 5.354 1.00 92.31 180 ASN A N 1
ATOM 1397 C CA . ASN A 1 180 ? -25.320 3.773 6.553 1.00 92.31 180 ASN A CA 1
ATOM 1398 C C . ASN A 1 180 ? -24.000 4.069 7.290 1.00 92.31 180 ASN A C 1
ATOM 1400 O O . ASN A 1 180 ? -23.978 4.265 8.504 1.00 92.31 180 ASN A O 1
ATOM 1404 N N . LEU A 1 181 ? -22.902 4.179 6.545 1.00 92.62 181 LEU A N 1
ATOM 1405 C CA . LEU A 1 181 ? -21.572 4.487 7.067 1.00 92.62 181 LEU A CA 1
ATOM 1406 C C . LEU A 1 181 ? -21.497 5.909 7.674 1.00 92.62 181 LEU A C 1
ATOM 1408 O O . LEU A 1 181 ? -20.968 6.074 8.775 1.00 92.62 181 LEU A O 1
ATOM 1412 N N . ARG A 1 182 ? -22.155 6.906 7.063 1.00 91.31 182 ARG A N 1
ATOM 1413 C CA . ARG A 1 182 ? -22.397 8.242 7.650 1.00 91.31 182 ARG A CA 1
ATOM 1414 C C . ARG A 1 182 ? -23.202 8.170 8.952 1.00 91.31 182 ARG A C 1
ATOM 1416 O O . ARG A 1 182 ? -22.871 8.861 9.916 1.00 91.31 182 ARG A O 1
ATOM 1423 N N . ALA A 1 183 ? -24.240 7.331 9.013 1.00 89.50 183 ALA A N 1
ATOM 1424 C CA . ALA A 1 183 ? -25.046 7.153 10.222 1.00 89.50 183 ALA A CA 1
ATOM 1425 C C . ALA A 1 183 ? -24.239 6.527 11.377 1.00 89.50 183 ALA A C 1
ATOM 1427 O O . ALA A 1 183 ? -24.380 6.960 12.523 1.00 89.50 183 ALA A O 1
ATOM 1428 N N . LEU A 1 184 ? -23.350 5.572 11.080 1.00 90.12 184 LEU A N 1
ATOM 1429 C CA . LEU A 1 184 ? -22.416 5.001 12.057 1.00 90.12 184 LEU A CA 1
ATOM 1430 C C . LEU A 1 184 ? -21.427 6.053 12.585 1.00 90.12 184 LEU A C 1
ATOM 1432 O O . LEU A 1 184 ? -21.190 6.114 13.790 1.00 90.12 184 LEU A O 1
ATOM 1436 N N . TRP A 1 185 ? -20.890 6.923 11.724 1.00 91.50 185 TRP A N 1
ATOM 1437 C CA . TRP A 1 185 ? -20.036 8.037 12.159 1.00 91.50 185 TRP A CA 1
ATOM 1438 C C . TRP A 1 185 ? -20.767 9.031 13.059 1.00 91.50 185 TRP A C 1
ATOM 1440 O O . TRP A 1 185 ? -20.216 9.445 14.078 1.00 91.50 185 TRP A O 1
ATOM 1450 N N . LEU A 1 186 ? -22.019 9.367 12.735 1.00 89.06 186 LEU A N 1
ATOM 1451 C CA . LEU A 1 186 ? -22.845 10.239 13.570 1.00 89.06 186 LEU A CA 1
ATOM 1452 C C . LEU A 1 186 ? -23.081 9.627 14.963 1.00 89.06 186 LEU A C 1
ATOM 1454 O O . LEU A 1 186 ? -23.027 10.340 15.962 1.00 89.06 186 LEU A O 1
ATOM 1458 N N . GLN A 1 187 ? -23.275 8.306 15.048 1.00 86.44 187 GLN A N 1
ATOM 1459 C CA . GLN A 1 187 ? -23.405 7.587 16.322 1.00 86.44 187 GLN A CA 1
ATOM 1460 C C . GLN A 1 187 ? -22.084 7.521 17.117 1.00 86.44 187 GLN A C 1
ATOM 1462 O O . GLN A 1 187 ? -22.115 7.528 18.346 1.00 86.44 187 GLN A O 1
ATOM 1467 N N . GLN A 1 188 ? -20.930 7.465 16.441 1.00 86.31 188 GLN A N 1
ATOM 1468 C CA . GLN A 1 188 ? -19.602 7.519 17.076 1.00 86.31 188 GLN A CA 1
ATOM 1469 C C . GLN A 1 188 ? -19.255 8.916 17.609 1.00 86.31 188 GLN A C 1
ATOM 1471 O O . GLN A 1 188 ? -18.620 9.041 18.656 1.00 86.31 188 GLN A O 1
ATOM 1476 N N . ASP A 1 189 ? -19.644 9.969 16.890 1.00 85.56 189 ASP A N 1
ATOM 1477 C CA . ASP A 1 189 ? -19.424 11.346 17.334 1.00 85.56 189 ASP A CA 1
ATOM 1478 C C . ASP A 1 189 ? -20.390 11.738 18.466 1.00 85.56 189 ASP A C 1
ATOM 1480 O O . ASP A 1 189 ? -19.983 12.437 19.395 1.00 85.56 189 ASP A O 1
ATOM 1484 N N . HIS A 1 190 ? -21.631 11.230 18.434 1.00 84.50 190 HIS A N 1
ATOM 1485 C CA . HIS A 1 190 ? -22.696 11.534 19.402 1.00 84.50 190 HIS A CA 1
ATOM 1486 C C . HIS A 1 190 ? -23.254 10.261 20.080 1.00 84.50 190 HIS A C 1
ATOM 1488 O O . HIS A 1 190 ? -24.401 9.874 19.823 1.00 84.50 190 HIS A O 1
ATOM 1494 N N . PRO A 1 191 ? -22.477 9.582 20.950 1.00 76.75 191 PRO A N 1
ATOM 1495 C CA . PRO A 1 191 ? -22.907 8.345 21.600 1.00 76.75 191 PRO A CA 1
ATOM 1496 C C . PRO A 1 191 ? -24.079 8.573 22.568 1.00 76.75 191 PRO A C 1
ATOM 1498 O O . PRO A 1 191 ? -24.069 9.481 23.395 1.00 76.75 191 PRO A O 1
ATOM 1501 N N . THR A 1 192 ? -25.090 7.704 22.509 1.00 65.00 192 THR A N 1
ATOM 1502 C CA . THR A 1 192 ? -26.327 7.806 23.309 1.00 65.00 192 THR A CA 1
ATOM 1503 C C . THR A 1 192 ? -26.267 7.144 24.691 1.00 65.00 192 THR A C 1
ATOM 1505 O O . THR A 1 192 ? -27.245 7.210 25.435 1.00 65.00 192 THR A O 1
ATOM 1508 N N . MET A 1 193 ? -25.155 6.498 25.060 1.00 55.16 193 MET A N 1
ATOM 1509 C CA . MET A 1 193 ? -25.023 5.811 26.352 1.00 55.16 193 MET A CA 1
ATOM 1510 C C . MET A 1 193 ? -24.567 6.756 27.468 1.00 55.16 193 MET A C 1
ATOM 1512 O O . MET A 1 193 ? -23.518 7.393 27.373 1.00 55.16 193 MET A O 1
ATOM 1516 N N . ALA A 1 194 ? -25.319 6.781 28.571 1.00 44.22 194 ALA A N 1
ATOM 1517 C CA . ALA A 1 194 ? -24.923 7.487 29.785 1.00 44.22 194 ALA A CA 1
ATOM 1518 C C . ALA A 1 194 ? -23.617 6.895 30.348 1.00 44.22 194 ALA A C 1
ATOM 1520 O O . ALA A 1 194 ? -23.566 5.714 30.687 1.00 44.22 194 ALA A O 1
ATOM 1521 N N . GLY A 1 195 ? -22.569 7.719 30.443 1.00 47.94 195 GLY A N 1
ATOM 1522 C CA . GLY A 1 195 ? -21.245 7.313 30.932 1.00 47.94 195 GLY A CA 1
ATOM 1523 C C . GLY A 1 195 ? -20.202 7.016 29.849 1.00 47.94 195 GLY A C 1
ATOM 1524 O O . GLY A 1 195 ? -19.054 6.749 30.194 1.00 47.94 195 GLY A O 1
ATOM 1525 N N . ALA A 1 196 ? -20.542 7.104 28.557 1.00 43.75 196 ALA A N 1
ATOM 1526 C CA . ALA A 1 196 ? -19.523 7.129 27.509 1.00 43.75 196 ALA A CA 1
ATOM 1527 C C . ALA A 1 196 ? -18.686 8.418 27.617 1.00 43.75 196 ALA A C 1
ATOM 1529 O O . ALA A 1 196 ? -19.238 9.518 27.678 1.00 43.75 196 ALA A O 1
ATOM 1530 N N . THR A 1 197 ? -17.355 8.300 27.614 1.00 43.41 197 THR A N 1
ATOM 1531 C CA . THR A 1 197 ? -16.457 9.457 27.471 1.00 43.41 197 THR A CA 1
ATOM 1532 C C . THR A 1 197 ? -16.715 10.122 26.125 1.00 43.41 197 THR A C 1
ATOM 1534 O O . THR A 1 197 ? -16.507 9.495 25.085 1.00 43.41 197 THR A O 1
ATOM 1537 N N . ALA A 1 198 ? -17.173 11.373 26.141 1.00 46.69 198 ALA A N 1
ATOM 1538 C CA . ALA A 1 198 ? -17.499 12.104 24.925 1.00 46.69 198 ALA A CA 1
ATOM 1539 C C . ALA A 1 198 ? -16.273 12.245 24.003 1.00 46.69 198 ALA A C 1
ATOM 1541 O O . ALA A 1 198 ? -15.217 12.725 24.417 1.00 46.69 198 ALA A O 1
ATOM 1542 N N . SER A 1 199 ? -16.446 11.862 22.735 1.00 55.97 199 SER A N 1
ATOM 1543 C CA . SER A 1 199 ? -15.566 12.209 21.607 1.00 55.97 199 SER A CA 1
ATOM 1544 C C . SER A 1 199 ? -15.274 13.718 21.628 1.00 55.97 199 SER A C 1
ATOM 1546 O O . SER A 1 199 ? -16.159 14.458 22.022 1.00 55.97 199 SER A O 1
ATOM 1548 N N . SER A 1 200 ? -14.116 14.232 21.194 1.00 67.31 200 SER A N 1
ATOM 1549 C CA . SER A 1 200 ? -13.857 15.699 21.128 1.00 67.31 200 SER A CA 1
ATOM 1550 C C . SER A 1 200 ? -14.888 16.464 20.269 1.00 67.31 200 SER A C 1
ATOM 1552 O O . SER A 1 200 ? -15.528 15.843 19.415 1.00 67.31 200 SER A O 1
ATOM 1554 N N . LEU A 1 201 ? -15.030 17.787 20.465 1.00 81.75 201 LEU A N 1
ATOM 1555 C CA . LEU A 1 201 ? -15.837 18.671 19.599 1.00 81.75 201 LEU A CA 1
ATOM 1556 C C . LEU A 1 201 ? -15.463 18.480 18.120 1.00 81.75 201 LEU A C 1
ATOM 1558 O O . LEU A 1 201 ? -14.295 18.224 17.807 1.00 81.75 201 LEU A O 1
ATOM 1562 N N . ILE A 1 202 ? -16.445 18.597 17.221 1.00 88.12 202 ILE A N 1
ATOM 1563 C CA . ILE A 1 202 ? -16.205 18.454 15.777 1.00 88.12 202 ILE A CA 1
ATOM 1564 C C . ILE A 1 202 ? -15.731 19.779 15.174 1.00 88.12 202 ILE A C 1
ATOM 1566 O O . ILE A 1 202 ? -14.776 19.789 14.397 1.00 88.12 202 ILE A O 1
ATOM 1570 N N . ILE A 1 203 ? -16.392 20.882 15.538 1.00 90.38 203 ILE A N 1
ATOM 1571 C CA . ILE A 1 203 ? -16.128 22.231 15.031 1.00 90.38 203 ILE A CA 1
ATOM 1572 C C . ILE A 1 203 ? -15.576 23.085 16.170 1.00 90.38 203 ILE A C 1
ATOM 1574 O O . ILE A 1 203 ? -16.320 23.673 16.957 1.00 90.38 203 ILE A O 1
ATOM 1578 N N . ASP A 1 204 ? -14.256 23.176 16.249 1.00 89.50 204 ASP A N 1
ATOM 1579 C CA . ASP A 1 204 ? -13.566 24.018 17.223 1.00 89.50 204 ASP A CA 1
ATOM 1580 C C . ASP A 1 204 ? -12.685 25.040 16.479 1.00 89.50 204 ASP A C 1
ATOM 1582 O O . ASP A 1 204 ? -11.746 24.626 15.794 1.00 89.50 204 ASP A O 1
ATOM 1586 N N . PRO A 1 205 ? -12.963 26.358 16.566 1.00 89.31 205 PRO A N 1
ATOM 1587 C CA . PRO A 1 205 ? -12.209 27.381 15.837 1.00 89.31 205 PRO A CA 1
ATOM 1588 C C . PRO A 1 205 ? -10.743 27.513 16.287 1.00 89.31 205 PRO A C 1
ATOM 1590 O O . PRO A 1 205 ? -9.952 28.087 15.540 1.00 89.31 205 PRO A O 1
ATOM 1593 N N . ASP A 1 206 ? -10.371 26.975 17.456 1.00 86.94 206 ASP A N 1
ATOM 1594 C CA . ASP A 1 206 ? -8.972 26.869 17.892 1.00 86.94 206 ASP A CA 1
ATOM 1595 C C . ASP A 1 206 ? -8.255 25.652 17.260 1.00 86.94 206 ASP A C 1
ATOM 1597 O O . ASP A 1 206 ? -7.030 25.639 17.169 1.00 86.94 206 ASP A O 1
ATOM 1601 N N . VAL A 1 207 ? -8.998 24.623 16.821 1.00 87.00 207 VAL A N 1
ATOM 1602 C CA . VAL A 1 207 ? -8.464 23.374 16.226 1.00 87.00 207 VAL A CA 1
ATOM 1603 C C . VAL A 1 207 ? -8.517 23.392 14.695 1.00 87.00 207 VAL A C 1
ATOM 1605 O O . VAL A 1 207 ? -7.674 22.769 14.043 1.00 87.00 207 VAL A O 1
ATOM 1608 N N . MET A 1 208 ? -9.507 24.064 14.100 1.00 89.44 208 MET A N 1
ATOM 1609 C CA . MET A 1 208 ? -9.741 24.068 12.654 1.00 89.44 208 MET A CA 1
ATOM 1610 C C . MET A 1 208 ? -9.988 25.462 12.065 1.00 89.44 208 MET A C 1
ATOM 1612 O O . MET A 1 208 ? -10.718 26.295 12.607 1.00 89.44 208 MET A O 1
ATOM 1616 N N . GLY A 1 209 ? -9.373 25.705 10.908 1.00 86.12 209 GLY A N 1
ATOM 1617 C CA . GLY A 1 209 ? -9.459 26.954 10.162 1.00 86.12 209 GLY A CA 1
ATOM 1618 C C . GLY A 1 209 ? -10.511 26.917 9.053 1.00 86.12 209 GLY A C 1
ATOM 1619 O O . GLY A 1 209 ? -11.093 25.882 8.740 1.00 86.12 209 GLY A O 1
ATOM 1620 N N . ARG A 1 210 ? -10.713 28.060 8.383 1.00 87.69 210 ARG A N 1
ATOM 1621 C CA . ARG A 1 210 ? -11.696 28.188 7.289 1.00 87.69 210 ARG A CA 1
ATOM 1622 C C . ARG A 1 210 ? -11.446 27.207 6.137 1.00 87.69 210 ARG A C 1
ATOM 1624 O O . ARG A 1 210 ? -12.394 26.761 5.507 1.00 87.69 210 ARG A O 1
ATOM 1631 N N . ALA A 1 211 ? -10.180 26.894 5.866 1.00 87.19 211 ALA A N 1
ATOM 1632 C CA . ALA A 1 211 ? -9.761 26.003 4.784 1.00 87.19 211 ALA A CA 1
ATOM 1633 C C . ALA A 1 211 ? -9.953 24.502 5.092 1.00 87.19 211 ALA A C 1
ATOM 1635 O O . ALA A 1 211 ? -9.791 23.682 4.195 1.00 87.19 211 ALA A O 1
ATOM 1636 N N . ASP A 1 212 ? -10.311 24.140 6.330 1.00 89.19 212 ASP A N 1
ATOM 1637 C CA . ASP A 1 212 ? -10.694 22.767 6.690 1.00 89.19 212 ASP A CA 1
ATOM 1638 C C . ASP A 1 212 ? -12.164 22.457 6.363 1.00 89.19 212 ASP A C 1
ATOM 1640 O O . ASP A 1 212 ? -12.585 21.301 6.396 1.00 89.19 212 ASP A O 1
ATOM 1644 N N . LEU A 1 213 ? -12.963 23.480 6.051 1.00 90.44 213 LEU A N 1
ATOM 1645 C CA . LEU A 1 213 ? -14.337 23.332 5.581 1.00 90.44 213 LEU A CA 1
ATOM 1646 C C . LEU A 1 213 ? -14.325 23.141 4.063 1.00 90.44 213 LEU A C 1
ATOM 1648 O O . LEU A 1 213 ? -13.761 23.961 3.338 1.00 90.44 213 LEU A O 1
ATOM 1652 N N . ARG A 1 214 ? -14.997 22.095 3.566 1.00 88.81 214 ARG A N 1
ATOM 1653 C CA . ARG A 1 214 ? -15.182 21.876 2.119 1.00 88.81 214 ARG A CA 1
ATOM 1654 C C . ARG A 1 214 ? -15.927 23.052 1.480 1.00 88.81 214 ARG A C 1
ATOM 1656 O O . ARG A 1 214 ? -15.585 23.488 0.384 1.00 88.81 214 ARG A O 1
ATOM 1663 N N . ASN A 1 215 ? -16.931 23.556 2.192 1.00 88.50 215 ASN A N 1
ATOM 1664 C CA . ASN A 1 215 ? -17.827 24.623 1.777 1.00 88.50 215 ASN A CA 1
ATOM 1665 C C . ASN A 1 215 ? -17.738 25.762 2.798 1.00 88.50 215 ASN A C 1
ATOM 1667 O O . ASN A 1 215 ? -18.146 25.602 3.943 1.00 88.50 215 ASN A O 1
ATOM 1671 N N . ALA A 1 216 ? -17.212 26.920 2.398 1.00 84.88 216 ALA A N 1
ATOM 1672 C CA . ALA A 1 216 ? -17.012 28.057 3.301 1.00 84.88 216 ALA A CA 1
ATOM 1673 C C . ALA A 1 216 ? -17.929 29.247 2.955 1.00 84.88 216 ALA A C 1
ATOM 1675 O O . ALA A 1 216 ? -17.445 30.369 2.743 1.00 84.88 216 ALA A O 1
ATOM 1676 N N . TYR A 1 217 ? -19.237 28.970 2.847 1.00 85.06 217 TYR A N 1
ATOM 1677 C CA . TYR A 1 217 ? -20.295 29.924 2.495 1.00 85.06 217 TYR A CA 1
ATOM 1678 C C . TYR A 1 217 ? -21.499 29.862 3.469 1.00 85.06 217 TYR A C 1
ATOM 1680 O O . TYR A 1 217 ? -21.762 28.796 4.024 1.00 85.06 217 TYR A O 1
ATOM 1688 N N . PRO A 1 218 ? -22.276 30.956 3.655 1.00 77.31 218 PRO A N 1
ATOM 1689 C CA . PRO A 1 218 ? -23.233 31.104 4.771 1.00 77.31 218 PRO A CA 1
ATOM 1690 C C . PRO A 1 218 ? -24.512 30.250 4.742 1.00 77.31 218 PRO A C 1
ATOM 1692 O O . PRO A 1 218 ? -25.425 30.529 5.505 1.00 77.31 218 PRO A O 1
ATOM 1695 N N . THR A 1 219 ? -24.629 29.277 3.839 1.00 81.44 219 THR A N 1
ATOM 1696 C CA . THR A 1 219 ? -25.745 28.309 3.800 1.00 81.44 219 THR A CA 1
ATOM 1697 C C . THR A 1 219 ? -25.295 26.883 4.123 1.00 81.44 219 THR A C 1
ATOM 1699 O O . THR A 1 219 ? -26.102 25.954 4.085 1.00 81.44 219 THR A O 1
ATOM 1702 N N . ASP A 1 220 ? -24.004 26.688 4.406 1.00 88.00 220 ASP A N 1
ATOM 1703 C CA . ASP A 1 220 ? -23.463 25.421 4.877 1.00 88.00 220 ASP A CA 1
ATOM 1704 C C . ASP A 1 220 ? -23.436 25.408 6.413 1.00 88.00 220 ASP A C 1
ATOM 1706 O O . ASP A 1 220 ? -22.778 26.238 7.043 1.00 88.00 220 ASP A O 1
ATOM 1710 N N . LYS A 1 221 ? -24.133 24.443 7.024 1.00 88.44 221 LYS A N 1
ATOM 1711 C CA . LYS A 1 221 ? -24.274 24.347 8.485 1.00 88.44 221 LYS A CA 1
ATOM 1712 C C . LYS A 1 221 ? -22.930 24.197 9.216 1.00 88.44 221 LYS A C 1
ATOM 1714 O O . LYS A 1 221 ? -22.813 24.627 10.365 1.00 88.44 221 LYS A O 1
ATOM 1719 N N . ALA A 1 222 ? -21.918 23.586 8.595 1.00 89.94 222 ALA A N 1
ATOM 1720 C CA . ALA A 1 222 ? -20.594 23.478 9.205 1.00 89.94 222 ALA A CA 1
ATOM 1721 C C . ALA A 1 222 ? -19.892 24.847 9.245 1.00 89.94 222 ALA A C 1
ATOM 1723 O O . ALA A 1 222 ? -19.240 25.177 10.236 1.00 89.94 222 ALA A O 1
ATOM 1724 N N . PHE A 1 223 ? -20.074 25.663 8.202 1.00 92.06 223 PHE A N 1
ATOM 1725 C CA . PHE A 1 223 ? -19.562 27.031 8.155 1.00 92.06 223 PHE A CA 1
ATOM 1726 C C . PHE A 1 223 ? -20.312 27.970 9.110 1.00 92.06 223 PHE A C 1
ATOM 1728 O O . PHE A 1 223 ? -19.651 28.692 9.851 1.00 92.06 223 PHE A O 1
ATOM 1735 N N . GLU A 1 224 ? -21.649 27.913 9.168 1.00 92.38 224 GLU A N 1
ATOM 1736 C CA . GLU A 1 224 ? -22.464 28.704 10.112 1.00 92.38 224 GLU A CA 1
ATOM 1737 C C . GLU A 1 224 ? -22.000 28.509 11.570 1.00 92.38 224 GLU A C 1
ATOM 1739 O O . GLU A 1 224 ? -21.697 29.476 12.269 1.00 92.38 224 GLU A O 1
ATOM 1744 N N . LEU A 1 225 ? -21.873 27.251 12.016 1.00 92.00 225 LEU A N 1
ATOM 1745 C CA . LEU A 1 225 ? -21.436 26.921 13.379 1.00 92.00 225 LEU A CA 1
ATOM 1746 C C . LEU A 1 225 ? -19.979 27.321 13.653 1.00 92.00 225 LEU A C 1
ATOM 1748 O O . LEU A 1 225 ? -19.640 27.680 14.782 1.00 92.00 225 LEU A O 1
ATOM 1752 N N . TRP A 1 226 ? -19.104 27.247 12.647 1.00 93.06 226 TRP A N 1
ATOM 1753 C CA . TRP A 1 226 ? -17.714 27.685 12.774 1.00 93.06 226 TRP A CA 1
ATOM 1754 C C . TRP A 1 226 ? -17.614 29.212 12.884 1.00 93.06 226 TRP A C 1
ATOM 1756 O O . TRP A 1 226 ? -16.869 29.717 13.724 1.00 93.06 226 TRP A O 1
ATOM 1766 N N . GLU A 1 227 ? -18.389 29.949 12.085 1.00 93.19 227 GLU A N 1
ATOM 1767 C CA . GLU A 1 227 ? -18.435 31.413 12.095 1.00 93.19 227 GLU A CA 1
ATOM 1768 C C . GLU A 1 227 ? -19.031 31.949 13.407 1.00 93.19 227 GLU A C 1
ATOM 1770 O O . GLU A 1 227 ? -18.427 32.822 14.030 1.00 93.19 227 GLU A O 1
ATOM 1775 N N . GLU A 1 228 ? -20.132 31.369 13.898 1.00 92.62 228 GLU A N 1
ATOM 1776 C CA . GLU A 1 228 ? -20.722 31.700 15.206 1.00 92.62 228 GLU A CA 1
ATOM 1777 C C . GLU A 1 228 ? -19.697 31.553 16.345 1.00 92.62 228 GLU A C 1
ATOM 1779 O O . GLU A 1 228 ? -19.480 32.484 17.126 1.00 92.62 228 GLU A O 1
ATOM 1784 N N . ARG A 1 229 ? -19.002 30.409 16.411 1.00 93.44 229 ARG A N 1
ATOM 1785 C CA . ARG A 1 229 ? -18.014 30.118 17.467 1.00 93.44 229 ARG A CA 1
ATOM 1786 C C . ARG A 1 229 ? -16.761 30.970 17.350 1.00 93.44 229 ARG A C 1
ATOM 1788 O O . ARG A 1 229 ? -16.212 31.377 18.370 1.00 93.44 229 ARG A O 1
ATOM 1795 N N . ARG A 1 230 ? -16.311 31.263 16.127 1.00 92.00 230 ARG A N 1
ATOM 1796 C CA . ARG A 1 230 ? -15.181 32.166 15.876 1.00 92.00 230 ARG A CA 1
ATOM 1797 C C . ARG A 1 230 ? -15.510 33.597 16.300 1.00 92.00 230 ARG A C 1
ATOM 1799 O O . ARG A 1 230 ? -14.666 34.249 16.908 1.00 92.00 230 ARG A O 1
ATOM 1806 N N . ASN A 1 231 ? -16.725 34.064 16.020 1.00 93.19 231 ASN A N 1
ATOM 1807 C CA . ASN A 1 231 ? -17.192 35.384 16.439 1.00 93.19 231 ASN A CA 1
ATOM 1808 C C . ASN A 1 231 ? -17.341 35.468 17.965 1.00 93.19 231 ASN A C 1
ATOM 1810 O O . ASN A 1 231 ? -16.910 36.456 18.555 1.00 93.19 231 ASN A O 1
ATOM 1814 N N . TRP A 1 232 ? -17.859 34.416 18.613 1.00 94.06 232 TRP A N 1
ATOM 1815 C CA . TRP A 1 232 ? -17.871 34.317 20.077 1.00 94.06 232 TRP A CA 1
ATOM 1816 C C . TRP A 1 232 ? -16.455 34.367 20.668 1.00 94.06 232 TRP A C 1
ATOM 1818 O O . TRP A 1 232 ? -16.197 35.176 21.554 1.00 94.06 232 TRP A O 1
ATOM 1828 N N . LEU A 1 233 ? -15.525 33.560 20.142 1.00 91.81 233 LEU A N 1
ATOM 1829 C CA . LEU A 1 233 ? -14.134 33.508 20.600 1.00 91.81 233 LEU A CA 1
ATOM 1830 C C . LEU A 1 233 ? -13.450 34.878 20.484 1.00 91.81 233 LEU A C 1
ATOM 1832 O O . LEU A 1 233 ? -12.816 35.339 21.430 1.00 91.81 233 LEU A O 1
ATOM 1836 N N . GLN A 1 234 ? -13.613 35.549 19.341 1.00 90.56 234 GLN A N 1
ATOM 1837 C CA . GLN A 1 234 ? -13.056 36.882 19.121 1.00 90.56 234 GLN A CA 1
ATOM 1838 C C . GLN A 1 234 ? -13.672 37.924 20.067 1.00 90.56 234 GLN A C 1
ATOM 1840 O O . GLN A 1 234 ? -12.947 38.771 20.584 1.00 90.56 234 GLN A O 1
ATOM 1845 N N . GLY A 1 235 ? -14.983 37.841 20.323 1.00 93.12 235 GLY A N 1
ATOM 1846 C CA . GLY A 1 235 ? -15.676 38.698 21.285 1.00 93.12 235 GLY A CA 1
ATOM 1847 C C . GLY A 1 235 ? -15.190 38.495 22.722 1.00 93.12 235 GLY A C 1
ATOM 1848 O O . GLY A 1 235 ? -14.919 39.477 23.405 1.00 93.12 235 GLY A O 1
ATOM 1849 N N . ALA A 1 236 ? -15.002 37.245 23.155 1.00 90.62 236 ALA A N 1
ATOM 1850 C CA . ALA A 1 236 ? -14.494 36.914 24.489 1.00 90.62 236 ALA A CA 1
ATOM 1851 C C . ALA A 1 236 ? -13.060 37.431 24.714 1.00 90.62 236 ALA A C 1
ATOM 1853 O O . ALA A 1 236 ? -12.772 38.003 25.765 1.00 90.62 236 ALA A O 1
ATOM 1854 N N . ILE A 1 237 ? -12.182 37.304 23.706 1.00 89.62 237 ILE A N 1
ATOM 1855 C CA . ILE A 1 237 ? -10.832 37.896 23.726 1.00 89.62 237 ILE A CA 1
ATOM 1856 C C . ILE A 1 237 ? -10.918 39.419 23.909 1.00 89.62 237 ILE A C 1
ATOM 1858 O O . ILE A 1 237 ? -10.247 39.977 24.777 1.00 89.62 237 ILE A O 1
ATOM 1862 N N . THR A 1 238 ? -11.757 40.098 23.122 1.00 91.38 238 THR A N 1
ATOM 1863 C CA . THR A 1 238 ? -11.909 41.557 23.208 1.00 91.38 238 THR A CA 1
ATOM 1864 C C . THR A 1 238 ? -12.501 42.001 24.551 1.00 91.38 238 THR A C 1
ATOM 1866 O O . THR A 1 238 ? -11.989 42.950 25.138 1.00 91.38 238 THR A O 1
ATOM 1869 N N . GLU A 1 239 ? -13.503 41.303 25.095 1.00 91.38 239 GLU A N 1
ATOM 1870 C CA . GLU A 1 239 ? -14.106 41.653 26.390 1.00 91.38 239 GLU A CA 1
ATOM 1871 C C . GLU A 1 239 ? -13.104 41.520 27.554 1.00 91.38 239 GLU A C 1
ATOM 1873 O O . GLU A 1 239 ? -13.028 42.405 28.411 1.00 91.38 239 GLU A O 1
ATOM 1878 N N . LEU A 1 240 ? -12.284 40.460 27.568 1.00 90.25 240 LEU A N 1
ATOM 1879 C CA . LEU A 1 240 ? -11.220 40.279 28.566 1.00 90.25 240 LEU A CA 1
ATOM 1880 C C . LEU A 1 240 ? -10.162 41.392 28.480 1.00 90.25 240 LEU A C 1
ATOM 1882 O O . LEU A 1 240 ? -9.787 41.971 29.504 1.00 90.25 240 LEU A O 1
ATOM 1886 N N . GLN A 1 241 ? -9.742 41.758 27.265 1.00 88.38 241 GLN A N 1
ATOM 1887 C CA . GLN A 1 241 ? -8.794 42.854 27.028 1.00 88.38 241 GLN A CA 1
ATOM 1888 C C . GLN A 1 241 ? -9.361 44.217 27.468 1.00 88.38 241 GLN A C 1
ATOM 1890 O O . GLN A 1 241 ? -8.678 44.983 28.157 1.00 88.38 241 GLN A O 1
ATOM 1895 N N . GLU A 1 242 ? -10.624 44.514 27.151 1.00 88.56 242 GLU A N 1
ATOM 1896 C CA . GLU A 1 242 ? -11.306 45.733 27.605 1.00 88.56 242 GLU A CA 1
ATOM 1897 C C . GLU A 1 242 ? -11.404 45.790 29.139 1.00 88.56 242 GLU A C 1
ATOM 1899 O O . GLU A 1 242 ? -11.051 46.808 29.746 1.00 88.56 242 GLU A O 1
ATOM 1904 N N . LYS A 1 243 ? -11.789 44.688 29.804 1.00 85.38 243 LYS A N 1
ATOM 1905 C CA . LYS A 1 243 ? -11.799 44.626 31.277 1.00 85.38 243 LYS A CA 1
ATOM 1906 C C . LYS A 1 243 ? -10.420 44.841 31.878 1.00 85.38 243 LYS A C 1
ATOM 1908 O O . LYS A 1 243 ? -10.314 45.618 32.825 1.00 85.38 243 LYS A O 1
ATOM 1913 N N . ARG A 1 244 ? -9.373 44.220 31.325 1.00 83.06 244 ARG A N 1
ATOM 1914 C CA . ARG A 1 244 ? -7.992 44.404 31.790 1.00 83.06 244 ARG A CA 1
ATOM 1915 C C . ARG A 1 244 ? -7.583 45.877 31.749 1.00 83.06 244 ARG A C 1
ATOM 1917 O O . ARG A 1 244 ? -7.104 46.404 32.746 1.00 83.06 244 ARG A O 1
ATOM 1924 N N . THR A 1 245 ? -7.829 46.561 30.631 1.00 84.50 245 THR A N 1
ATOM 1925 C CA . THR A 1 245 ? -7.459 47.982 30.455 1.00 84.50 245 THR A CA 1
ATOM 1926 C C . THR A 1 245 ? -8.295 48.974 31.277 1.00 84.50 245 THR A C 1
ATOM 1928 O O . THR A 1 245 ? -7.943 50.150 31.353 1.00 84.50 245 THR A O 1
ATOM 1931 N N . THR A 1 246 ? -9.375 48.523 31.925 1.00 86.94 246 THR A N 1
ATOM 1932 C CA . THR A 1 246 ? -10.226 49.369 32.781 1.00 86.94 246 THR A CA 1
ATOM 1933 C C . THR A 1 246 ? -9.566 49.702 34.131 1.00 86.94 246 THR A C 1
ATOM 1935 O O . THR A 1 246 ? -9.917 50.707 34.751 1.00 86.94 246 THR A O 1
ATOM 1938 N N . PHE A 1 247 ? -8.607 48.891 34.591 1.00 84.00 247 PHE A N 1
ATOM 1939 C CA . PHE A 1 247 ? -7.962 49.031 35.900 1.00 84.00 247 PHE A CA 1
ATOM 1940 C C . PHE A 1 247 ? -6.471 49.354 35.750 1.00 84.00 247 PHE A C 1
ATOM 1942 O O . PHE A 1 247 ? -5.779 48.787 34.911 1.00 84.00 247 PHE A O 1
ATOM 1949 N N . ALA A 1 248 ? -5.973 50.278 36.577 1.00 80.00 248 ALA A N 1
ATOM 1950 C CA . ALA A 1 248 ? -4.556 50.652 36.594 1.00 80.00 248 ALA A CA 1
ATOM 1951 C C . ALA A 1 248 ? -3.694 49.714 37.459 1.00 80.00 248 ALA A C 1
ATOM 1953 O O . ALA A 1 248 ? -2.480 49.663 37.272 1.00 80.00 248 ALA A O 1
ATOM 1954 N N . ASP A 1 249 ? -4.311 48.997 38.403 1.00 87.31 249 ASP A N 1
ATOM 1955 C CA . ASP A 1 249 ? -3.648 47.988 39.225 1.00 87.31 249 ASP A CA 1
ATOM 1956 C C . ASP A 1 249 ? -3.788 46.583 38.597 1.00 87.31 249 ASP A C 1
ATOM 1958 O O . ASP A 1 249 ? -4.910 46.175 38.268 1.00 87.31 249 ASP A O 1
ATOM 1962 N N . PRO A 1 250 ? -2.688 45.821 38.427 1.00 87.19 250 PRO A N 1
ATOM 1963 C CA . PRO A 1 250 ? -2.739 44.480 37.850 1.00 87.19 250 PRO A CA 1
ATOM 1964 C C . PRO A 1 250 ? -3.517 43.434 38.666 1.00 87.19 250 PRO A C 1
ATOM 1966 O O . PRO A 1 250 ? -4.043 42.498 38.059 1.00 87.19 250 PRO A O 1
ATOM 1969 N N . GLU A 1 251 ? -3.599 43.528 40.003 1.00 87.00 251 GLU A N 1
ATOM 1970 C CA . GLU A 1 251 ? -4.373 42.563 40.806 1.00 87.00 251 GLU A CA 1
ATOM 1971 C C . GLU A 1 251 ? -5.878 42.847 40.684 1.00 87.00 251 GLU A C 1
ATOM 1973 O O . GLU A 1 251 ? -6.654 41.911 40.469 1.00 87.00 251 GLU A O 1
ATOM 1978 N N . ASP A 1 252 ? -6.299 44.115 40.712 1.00 87.50 252 ASP A N 1
ATOM 1979 C CA . ASP A 1 252 ? -7.683 44.504 40.401 1.00 87.50 252 ASP A CA 1
ATOM 1980 C C . ASP A 1 252 ? -8.084 44.090 38.972 1.00 87.50 252 ASP A C 1
ATOM 1982 O O . ASP A 1 252 ? -9.157 43.510 38.776 1.00 87.50 252 ASP A O 1
ATOM 1986 N N . ALA A 1 253 ? -7.207 44.301 37.982 1.00 87.88 253 ALA A N 1
ATOM 1987 C CA . ALA A 1 253 ? -7.430 43.876 36.597 1.00 87.88 253 ALA A CA 1
ATOM 1988 C C . ALA A 1 253 ? -7.609 42.349 36.473 1.00 87.88 253 ALA A C 1
ATOM 1990 O O . ALA A 1 253 ? -8.538 41.882 35.807 1.00 87.88 253 ALA A O 1
ATOM 1991 N N . LEU A 1 254 ? -6.762 41.562 37.148 1.00 89.56 254 LEU A N 1
ATOM 1992 C CA . LEU A 1 254 ? -6.844 40.097 37.157 1.00 89.56 254 LEU A CA 1
ATOM 1993 C C . LEU A 1 254 ? -8.129 39.604 37.839 1.00 89.56 254 LEU A C 1
ATOM 1995 O O . LEU A 1 254 ? -8.805 38.715 37.318 1.00 89.56 254 LEU A O 1
ATOM 1999 N N . ASN A 1 255 ? -8.501 40.200 38.975 1.00 89.19 255 ASN A N 1
ATOM 2000 C CA . ASN A 1 255 ? -9.741 39.868 39.677 1.00 89.19 255 ASN A CA 1
ATOM 2001 C C . ASN A 1 255 ? -10.982 40.212 38.833 1.00 89.19 255 ASN A C 1
ATOM 2003 O O . ASN A 1 255 ? -11.939 39.434 38.810 1.00 89.19 255 ASN A O 1
ATOM 2007 N N . ALA A 1 256 ? -10.963 41.331 38.102 1.00 86.94 256 ALA A N 1
ATOM 2008 C CA . ALA A 1 256 ? -12.036 41.717 37.189 1.00 86.94 256 ALA A CA 1
ATOM 2009 C C . ALA A 1 256 ? -12.169 40.752 35.996 1.00 86.94 256 ALA A C 1
ATOM 2011 O O . ALA A 1 256 ? -13.286 40.349 35.668 1.00 86.94 256 ALA A O 1
ATOM 2012 N N . ALA A 1 257 ? -11.051 40.335 35.389 1.00 89.06 257 ALA A N 1
ATOM 2013 C CA . ALA A 1 257 ? -11.039 39.356 34.300 1.00 89.06 257 ALA A CA 1
ATOM 2014 C C . ALA A 1 257 ? -11.547 37.976 34.761 1.00 89.06 257 ALA A C 1
ATOM 2016 O O . ALA A 1 257 ? -12.415 37.381 34.122 1.00 89.06 257 ALA A O 1
ATOM 2017 N N . MET A 1 258 ? -11.099 37.493 35.926 1.00 89.62 258 MET A N 1
ATOM 2018 C CA . MET A 1 258 ? -11.608 36.248 36.519 1.00 89.62 258 MET A CA 1
ATOM 2019 C C . MET A 1 258 ? -13.113 36.303 36.817 1.00 89.62 258 MET A C 1
ATOM 2021 O O . MET A 1 258 ? -13.803 35.293 36.667 1.00 89.62 258 MET A O 1
ATOM 2025 N N . GLY A 1 259 ? -13.640 37.477 37.175 1.00 87.06 259 GLY A N 1
ATOM 2026 C CA . GLY A 1 259 ? -15.073 37.704 37.376 1.00 87.06 259 GLY A CA 1
ATOM 2027 C C . GLY A 1 259 ? -15.946 37.498 36.128 1.00 87.06 259 GLY A C 1
ATOM 2028 O O . GLY A 1 259 ? -17.152 37.320 36.280 1.00 87.06 259 GLY A O 1
ATOM 2029 N N . LEU A 1 260 ? -15.370 37.482 34.917 1.00 86.06 260 LEU A N 1
ATOM 2030 C CA . LEU A 1 260 ? -16.083 37.125 33.680 1.00 86.06 260 LEU A CA 1
ATOM 2031 C C . LEU A 1 260 ? -16.124 35.613 33.404 1.00 86.06 260 LEU A C 1
ATOM 2033 O O . LEU A 1 260 ? -16.995 35.148 32.669 1.00 86.06 260 LEU A O 1
ATOM 2037 N N . ALA A 1 261 ? -15.180 34.836 33.940 1.00 84.88 261 ALA A N 1
ATOM 2038 C CA . ALA A 1 261 ? -15.064 33.404 33.645 1.00 84.88 261 ALA A CA 1
ATOM 2039 C C . ALA A 1 261 ? -15.723 32.511 34.707 1.00 84.88 261 ALA A C 1
ATOM 2041 O O . ALA A 1 261 ? -16.238 31.438 34.383 1.00 84.88 261 ALA A O 1
ATOM 2042 N N . PHE A 1 262 ? -15.718 32.936 35.975 1.00 86.50 262 PHE A N 1
ATOM 2043 C CA . PHE A 1 262 ? -16.216 32.136 37.095 1.00 86.50 262 PHE A CA 1
ATOM 2044 C C . PHE A 1 262 ? -17.540 32.674 37.643 1.00 86.50 262 PHE A C 1
ATOM 2046 O O . PHE A 1 262 ? -17.628 33.813 38.090 1.00 86.50 262 PHE A O 1
ATOM 2053 N N . SER A 1 263 ? -18.557 31.810 37.726 1.00 80.81 263 SER A N 1
ATOM 2054 C CA . SER A 1 263 ? -19.798 32.104 38.468 1.00 80.81 263 SER A CA 1
ATOM 2055 C C . SER A 1 263 ? -19.601 32.107 39.994 1.00 80.81 263 SER A C 1
ATOM 2057 O O . SER A 1 263 ? -20.476 32.542 40.740 1.00 80.81 263 SER A O 1
ATOM 2059 N N . THR A 1 264 ? -18.462 31.594 40.465 1.00 84.06 264 THR A N 1
ATOM 2060 C CA . THR A 1 264 ? -18.053 31.574 41.873 1.00 84.06 264 THR A CA 1
ATOM 2061 C C . THR A 1 264 ? -17.299 32.865 42.213 1.00 84.06 264 THR A C 1
ATOM 2063 O O . THR A 1 264 ? -16.420 33.250 41.443 1.00 84.06 264 THR A O 1
ATOM 2066 N N . PRO A 1 265 ? -17.558 33.518 43.366 1.00 89.38 265 PRO A N 1
ATOM 2067 C CA . PRO A 1 265 ? -16.813 34.703 43.783 1.00 89.38 265 PRO A CA 1
ATOM 2068 C C . PRO A 1 265 ? -15.298 34.469 43.755 1.00 89.38 265 PRO A C 1
ATOM 2070 O O . PRO A 1 265 ? -14.807 33.516 44.358 1.00 89.38 265 PRO A O 1
ATOM 2073 N N . VAL A 1 266 ? -14.550 35.365 43.105 1.00 87.75 266 VAL A N 1
ATOM 2074 C CA . VAL A 1 266 ? -13.100 35.215 42.859 1.00 87.75 266 VAL A CA 1
ATOM 2075 C C . VAL A 1 266 ? -12.302 34.976 44.153 1.00 87.75 266 VAL A C 1
ATOM 2077 O O . VAL A 1 266 ? -11.381 34.164 44.173 1.00 87.75 266 VAL A O 1
ATOM 2080 N N . ALA A 1 267 ? -12.724 35.567 45.276 1.00 85.81 267 ALA A N 1
ATOM 2081 C CA . ALA A 1 267 ? -12.143 35.304 46.596 1.00 85.81 267 ALA A CA 1
ATOM 2082 C C . ALA A 1 267 ? -12.190 33.817 47.018 1.00 85.81 267 ALA A C 1
ATOM 2084 O O . ALA A 1 267 ? -11.245 33.333 47.634 1.00 85.81 267 ALA A O 1
ATOM 2085 N N . GLN A 1 268 ? -13.245 33.075 46.663 1.00 83.88 268 GLN A N 1
ATOM 2086 C CA . GLN A 1 268 ? -13.358 31.634 46.936 1.00 83.88 268 GLN A CA 1
ATOM 2087 C C . GLN A 1 268 ? -12.507 30.798 45.971 1.00 83.88 268 GLN A C 1
ATOM 2089 O O . GLN A 1 268 ? -11.986 29.757 46.359 1.00 83.88 268 GLN A O 1
ATOM 2094 N N . VAL A 1 269 ? -12.309 31.263 44.730 1.00 86.94 269 VAL A N 1
ATOM 2095 C CA . VAL A 1 269 ? -11.348 30.645 43.797 1.00 86.94 269 VAL A CA 1
ATOM 2096 C C . VAL A 1 269 ? -9.923 30.785 44.344 1.00 86.94 269 VAL A C 1
ATOM 2098 O O . VAL A 1 269 ? -9.136 29.845 44.261 1.00 86.94 269 VAL A O 1
ATOM 2101 N N . TRP A 1 270 ? -9.606 31.918 44.979 1.00 90.12 270 TRP A N 1
ATOM 2102 C CA . TRP A 1 270 ? -8.316 32.130 45.632 1.00 90.12 270 TRP A CA 1
ATOM 2103 C C . TRP A 1 270 ? -8.114 31.336 46.928 1.00 90.12 270 TRP A C 1
ATOM 2105 O O . TRP A 1 270 ? -6.991 30.899 47.166 1.00 90.12 270 TRP A O 1
ATOM 2115 N N . GLN A 1 271 ? -9.166 31.068 47.710 1.00 87.25 271 GLN A N 1
ATOM 2116 C CA . GLN A 1 271 ? -9.083 30.197 48.898 1.00 87.25 271 GLN A CA 1
ATOM 2117 C C . GLN A 1 271 ? -8.579 28.781 48.570 1.00 87.25 271 GLN A C 1
ATOM 2119 O O . GLN A 1 271 ? -7.914 28.163 49.398 1.00 87.25 271 GLN A O 1
ATOM 2124 N N . LEU A 1 272 ? -8.783 28.291 47.340 1.00 88.31 272 LEU A N 1
ATOM 2125 C CA . LEU A 1 272 ? -8.228 27.005 46.896 1.00 88.31 272 LEU A CA 1
ATOM 2126 C C . LEU A 1 272 ? -6.687 26.976 46.900 1.00 88.31 272 LEU A C 1
ATOM 2128 O O . LEU A 1 272 ? -6.100 25.900 46.989 1.00 88.31 272 LEU A O 1
ATOM 2132 N N . ALA A 1 273 ? -6.013 28.128 46.823 1.00 86.56 273 ALA A N 1
ATOM 2133 C CA . ALA A 1 273 ? -4.557 28.189 46.941 1.00 86.56 273 ALA A CA 1
ATOM 2134 C C . ALA A 1 273 ? -4.107 27.959 48.396 1.00 86.56 273 ALA A C 1
ATOM 2136 O O . ALA A 1 273 ? -3.129 27.247 48.632 1.00 86.56 273 ALA A O 1
ATOM 2137 N N . ASP A 1 274 ? -4.859 28.494 49.362 1.00 86.19 274 ASP A N 1
ATOM 2138 C CA . ASP A 1 274 ? -4.627 28.287 50.794 1.00 86.19 274 ASP A CA 1
ATOM 2139 C C . ASP A 1 274 ? -4.963 26.843 51.199 1.00 86.19 274 ASP A C 1
ATOM 2141 O O . ASP A 1 274 ? -4.181 26.192 51.892 1.00 86.19 274 ASP A O 1
ATOM 2145 N N . ASP A 1 275 ? -6.077 26.292 50.710 1.00 86.06 275 ASP A N 1
ATOM 2146 C CA . ASP A 1 275 ? -6.444 24.882 50.896 1.00 86.06 275 ASP A CA 1
ATOM 2147 C C . ASP A 1 275 ? -5.349 23.942 50.361 1.00 86.06 275 ASP A C 1
ATOM 2149 O O . ASP A 1 275 ? -4.949 22.991 51.040 1.00 86.06 275 ASP A O 1
ATOM 2153 N N . GLN A 1 276 ? -4.794 24.240 49.180 1.00 86.62 276 GLN A N 1
ATOM 2154 C CA . GLN A 1 276 ? -3.679 23.485 48.608 1.00 86.62 276 GLN A CA 1
ATOM 2155 C C . GLN A 1 276 ? -2.400 23.600 49.453 1.00 86.62 276 GLN A C 1
ATOM 2157 O O . GLN A 1 276 ? -1.712 22.595 49.649 1.00 86.62 276 GLN A O 1
ATOM 2162 N N . ALA A 1 277 ? -2.082 24.788 49.977 1.00 84.00 277 ALA A N 1
ATOM 2163 C CA . ALA A 1 277 ? -0.942 24.994 50.873 1.00 84.00 277 ALA A CA 1
ATOM 2164 C C . ALA A 1 277 ? -1.102 24.242 52.210 1.00 84.00 277 ALA A C 1
ATOM 2166 O O . ALA A 1 277 ? -0.120 23.746 52.761 1.00 84.00 277 ALA A O 1
ATOM 2167 N N . ASN A 1 278 ? -2.342 24.088 52.685 1.00 85.50 278 ASN A N 1
ATOM 2168 C CA . ASN A 1 278 ? -2.704 23.308 53.870 1.00 85.50 278 ASN A CA 1
ATOM 2169 C C . ASN A 1 278 ? -2.831 21.789 53.608 1.00 85.50 278 ASN A C 1
ATOM 2171 O O . ASN A 1 278 ? -3.163 21.033 54.522 1.00 85.50 278 ASN A O 1
ATOM 2175 N N . GLY A 1 279 ? -2.551 21.318 52.386 1.00 82.50 279 GLY A N 1
ATOM 2176 C CA . GLY A 1 279 ? -2.546 19.894 52.034 1.00 82.50 279 GLY A CA 1
ATOM 2177 C C . GLY A 1 279 ? -3.922 19.285 51.735 1.00 82.50 279 GLY A C 1
ATOM 2178 O O . GLY A 1 279 ? -4.049 18.060 51.707 1.00 82.50 279 GLY A O 1
ATOM 2179 N N . VAL A 1 280 ? -4.948 20.107 51.502 1.00 87.94 280 VAL A N 1
ATOM 2180 C CA . VAL A 1 280 ? -6.289 19.657 51.099 1.00 87.94 280 VAL A CA 1
ATOM 2181 C C . VAL A 1 280 ? -6.298 19.294 49.608 1.00 87.94 280 VAL A C 1
ATOM 2183 O O . VAL A 1 280 ? -5.694 19.973 48.776 1.00 87.94 280 VAL A O 1
ATOM 2186 N N . ASP A 1 281 ? -7.003 18.221 49.237 1.00 85.50 281 ASP A N 1
ATOM 2187 C CA . ASP A 1 281 ? -7.164 17.841 47.830 1.00 85.50 281 ASP A CA 1
ATOM 2188 C C . ASP A 1 281 ? -8.174 18.752 47.117 1.00 85.50 281 ASP A C 1
ATOM 2190 O O . ASP A 1 281 ? -9.384 18.530 47.161 1.00 85.50 281 ASP A O 1
ATOM 2194 N N . ILE A 1 282 ? -7.663 19.767 46.420 1.00 89.06 282 ILE A N 1
ATOM 2195 C CA . ILE A 1 282 ? -8.476 20.729 45.665 1.00 89.06 282 ILE A CA 1
ATOM 2196 C C . ILE A 1 282 ? -8.972 20.212 44.305 1.00 89.06 282 ILE A C 1
ATOM 2198 O O . ILE A 1 282 ? -9.754 20.900 43.646 1.00 89.06 282 ILE A O 1
ATOM 2202 N N . ARG A 1 283 ? -8.569 19.013 43.849 1.00 85.94 283 ARG A N 1
ATOM 2203 C CA . ARG A 1 283 ? -8.966 18.488 42.522 1.00 85.94 283 ARG A CA 1
ATOM 2204 C C . ARG A 1 283 ? -10.491 18.435 42.315 1.00 85.94 283 ARG A C 1
ATOM 2206 O O . ARG A 1 283 ? -10.928 18.848 41.241 1.00 85.94 283 ARG A O 1
ATOM 2213 N N . PRO A 1 284 ? -11.326 18.023 43.295 1.00 86.25 284 PRO A N 1
ATOM 2214 C CA . PRO A 1 284 ? -12.784 18.035 43.143 1.00 86.25 284 PRO A CA 1
ATOM 2215 C C . PRO A 1 284 ? -13.387 19.445 43.080 1.00 86.25 284 PRO A C 1
ATOM 2217 O O . PRO A 1 284 ? -14.473 19.615 42.531 1.00 86.25 284 PRO A O 1
ATOM 2220 N N . ALA A 1 285 ? -12.716 20.454 43.648 1.00 84.94 285 ALA A N 1
ATOM 2221 C CA . ALA A 1 285 ? -13.151 21.847 43.581 1.00 84.94 285 ALA A CA 1
ATOM 2222 C C . ALA A 1 285 ? -12.776 22.480 42.232 1.00 84.94 285 ALA A C 1
ATOM 2224 O O . ALA A 1 285 ? -13.635 23.062 41.575 1.00 84.94 285 ALA A O 1
ATOM 2225 N N . LEU A 1 286 ? -11.538 22.272 41.768 1.00 87.12 286 LEU A N 1
ATOM 2226 C CA . LEU A 1 286 ? -11.085 22.710 40.443 1.00 87.12 286 LEU A CA 1
ATOM 2227 C C . LEU A 1 286 ? -11.921 22.097 39.307 1.00 87.12 286 LEU A C 1
ATOM 2229 O O . LEU A 1 286 ? -12.294 22.804 38.374 1.00 87.12 286 LEU A O 1
ATOM 2233 N N . ALA A 1 287 ? -12.302 20.819 39.425 1.00 83.62 287 ALA A N 1
ATOM 2234 C CA . ALA A 1 287 ? -13.172 20.150 38.456 1.00 83.62 287 ALA A CA 1
ATOM 2235 C C . ALA A 1 287 ? -14.563 20.805 38.329 1.00 83.62 287 ALA A C 1
ATOM 2237 O O . ALA A 1 287 ? -15.116 20.839 37.237 1.00 83.62 287 ALA A O 1
ATOM 2238 N N . LYS A 1 288 ? -15.118 21.374 39.412 1.00 85.38 288 LYS A N 1
ATOM 2239 C CA . LYS A 1 288 ? -16.386 22.135 39.366 1.00 85.38 288 LYS A CA 1
ATOM 2240 C C . LYS A 1 288 ? -16.244 23.513 38.712 1.00 85.38 288 LYS A C 1
ATOM 2242 O O . LYS A 1 288 ? -17.250 24.098 38.328 1.00 85.38 288 LYS A O 1
ATOM 2247 N N . LEU A 1 289 ? -15.020 24.031 38.618 1.00 85.75 289 LEU A N 1
ATOM 2248 C CA . LEU A 1 289 ? -14.683 25.315 37.998 1.00 85.75 289 LEU A CA 1
ATOM 2249 C C . LEU A 1 289 ? -14.155 25.153 36.560 1.00 85.75 289 LEU A C 1
ATOM 2251 O O . LEU A 1 289 ? -13.684 26.129 35.984 1.00 85.75 289 LEU A O 1
ATOM 2255 N N . ASN A 1 290 ? -14.185 23.936 35.997 1.00 86.00 290 ASN A N 1
ATOM 2256 C CA . ASN A 1 290 ? -13.562 23.583 34.714 1.00 86.00 290 ASN A CA 1
ATOM 2257 C C . ASN A 1 290 ? -12.064 23.963 34.615 1.00 86.00 290 ASN A C 1
ATOM 2259 O O . ASN A 1 290 ? -11.547 24.214 33.530 1.00 86.00 290 ASN A O 1
ATOM 2263 N N . LEU A 1 291 ? -11.353 23.995 35.749 1.00 87.12 291 LEU A N 1
ATOM 2264 C CA . LEU A 1 291 ? -9.937 24.359 35.832 1.00 87.12 291 LEU A CA 1
ATOM 2265 C C . LEU A 1 291 ? -9.045 23.119 35.938 1.00 87.12 291 LEU A C 1
ATOM 2267 O O . LEU A 1 291 ? -9.223 22.278 36.821 1.00 87.12 291 LEU A O 1
ATOM 2271 N N . PHE A 1 292 ? -7.998 23.044 35.115 1.00 85.44 292 PHE A N 1
ATOM 2272 C CA . PHE A 1 292 ? -6.951 22.035 35.290 1.00 85.44 292 PHE A CA 1
ATOM 2273 C C . PHE A 1 292 ? -5.885 22.493 36.310 1.00 85.44 292 PHE A C 1
ATOM 2275 O O . PHE A 1 292 ? -5.544 23.678 36.358 1.00 85.44 292 PHE A O 1
ATOM 2282 N N . PRO A 1 293 ? -5.247 21.580 37.076 1.00 85.31 293 PRO A N 1
ATOM 2283 C CA . PRO A 1 293 ? -4.201 21.940 38.047 1.00 85.31 293 PRO A CA 1
ATOM 2284 C C . PRO A 1 293 ? -2.955 22.627 37.454 1.00 85.31 293 PRO A C 1
ATOM 2286 O O . PRO A 1 293 ? -2.149 23.192 38.192 1.00 85.31 293 PRO A O 1
ATOM 2289 N N . GLY A 1 294 ? -2.739 22.549 36.135 1.00 85.69 294 GLY A N 1
ATOM 2290 C CA . GLY A 1 294 ? -1.725 23.347 35.432 1.00 85.69 294 GLY A CA 1
ATOM 2291 C C . GLY A 1 294 ? -2.136 24.816 35.316 1.00 85.69 294 GLY A C 1
ATOM 2292 O O . GLY A 1 294 ? -1.401 25.691 35.767 1.00 85.69 294 GLY A O 1
ATOM 2293 N N . MET A 1 295 ? -3.346 25.058 34.805 1.00 89.00 295 MET A N 1
ATOM 2294 C CA . MET A 1 295 ? -3.942 26.387 34.642 1.00 89.00 295 MET A CA 1
ATOM 2295 C C . MET A 1 295 ? -4.036 27.134 35.974 1.00 89.00 295 MET A C 1
ATOM 2297 O O . MET A 1 295 ? -3.563 28.260 36.083 1.00 89.00 295 MET A O 1
ATOM 2301 N N . PHE A 1 296 ? -4.558 26.482 37.020 1.00 91.12 296 PHE A N 1
ATOM 2302 C CA . PHE A 1 296 ? -4.680 27.097 38.346 1.00 91.12 296 PHE A CA 1
ATOM 2303 C C . PHE A 1 296 ? -3.318 27.550 38.900 1.00 91.12 296 PHE A C 1
ATOM 2305 O O . PHE A 1 296 ? -3.182 28.675 39.373 1.00 91.12 296 PHE A O 1
ATOM 2312 N N . ARG A 1 297 ? -2.265 26.733 38.742 1.00 89.62 297 ARG A N 1
ATOM 2313 C CA . ARG A 1 297 ? -0.897 27.123 39.130 1.00 89.62 297 ARG A CA 1
ATOM 2314 C C . ARG A 1 297 ? -0.352 28.295 38.307 1.00 89.62 297 ARG A C 1
ATOM 2316 O O . ARG A 1 297 ? 0.386 29.106 38.866 1.00 89.62 297 ARG A O 1
ATOM 2323 N N . ARG A 1 298 ? -0.702 28.416 37.019 1.00 91.88 298 ARG A N 1
ATOM 2324 C CA . ARG A 1 298 ? -0.328 29.584 36.200 1.00 91.88 298 ARG A CA 1
ATOM 2325 C C . ARG A 1 298 ? -1.058 30.842 36.676 1.00 91.88 298 ARG A C 1
ATOM 2327 O O . ARG A 1 298 ? -0.381 31.837 36.912 1.00 91.88 298 ARG A O 1
ATOM 2334 N N . LEU A 1 299 ? -2.365 30.769 36.947 1.00 91.50 299 LEU A N 1
ATOM 2335 C CA . LEU A 1 299 ? -3.143 31.877 37.525 1.00 91.50 299 LEU A CA 1
ATOM 2336 C C . LEU A 1 299 ? -2.583 32.338 38.881 1.00 91.50 299 LEU A C 1
ATOM 2338 O O . LEU A 1 299 ? -2.351 33.529 39.069 1.00 91.50 299 LEU A O 1
ATOM 2342 N N . CYS A 1 300 ? -2.279 31.419 39.807 1.00 90.62 300 CYS A N 1
ATOM 2343 C CA . CYS A 1 300 ? -1.652 31.768 41.089 1.00 90.62 300 CYS A CA 1
ATOM 2344 C C . CYS A 1 300 ? -0.279 32.439 40.912 1.00 90.62 300 CYS A C 1
ATOM 2346 O O . CYS A 1 300 ? 0.052 33.367 41.649 1.00 90.62 300 CYS A O 1
ATOM 2348 N N . ARG A 1 301 ? 0.519 32.000 39.927 1.00 89.94 301 ARG A N 1
ATOM 2349 C CA . ARG A 1 301 ? 1.812 32.623 39.611 1.00 89.94 301 ARG A CA 1
ATOM 2350 C C . ARG A 1 301 ? 1.643 34.032 39.040 1.00 89.94 301 ARG A C 1
ATOM 2352 O O . ARG A 1 301 ? 2.367 34.923 39.466 1.00 89.94 301 ARG A O 1
ATOM 2359 N N . VAL A 1 302 ? 0.700 34.241 38.118 1.00 90.75 302 VAL A N 1
ATOM 2360 C CA . VAL A 1 302 ? 0.428 35.577 37.559 1.00 90.75 302 VAL A CA 1
ATOM 2361 C C . VAL A 1 302 ? -0.149 36.509 38.626 1.00 90.75 302 VAL A C 1
ATOM 2363 O O . VAL A 1 302 ? 0.268 37.658 38.695 1.00 90.75 302 VAL A O 1
ATOM 2366 N N . ARG A 1 303 ? -0.982 36.018 39.553 1.00 90.69 303 ARG A N 1
ATOM 2367 C CA . ARG A 1 303 ? -1.434 36.804 40.714 1.00 90.69 303 ARG A CA 1
ATOM 2368 C C . ARG A 1 303 ? -0.275 37.299 41.586 1.00 90.69 303 ARG A C 1
ATOM 2370 O O . ARG A 1 303 ? -0.252 38.465 41.962 1.00 90.69 303 ARG A O 1
ATOM 2377 N N . ALA A 1 304 ? 0.703 36.442 41.881 1.00 88.62 304 ALA A N 1
ATOM 2378 C CA . ALA A 1 304 ? 1.880 36.839 42.658 1.00 88.62 304 ALA A CA 1
ATOM 2379 C C . ALA A 1 304 ? 2.752 37.887 41.932 1.00 88.62 304 ALA A C 1
ATOM 2381 O O . ALA A 1 304 ? 3.395 38.708 42.581 1.00 88.62 304 ALA A O 1
ATOM 2382 N N . LEU A 1 305 ? 2.760 37.882 40.593 1.00 89.50 305 LEU A N 1
ATOM 2383 C CA . LEU A 1 305 ? 3.432 38.892 39.765 1.00 89.50 305 LEU A CA 1
ATOM 2384 C C . LEU A 1 305 ? 2.629 40.201 39.676 1.00 89.50 305 LEU A C 1
ATOM 2386 O O . LEU A 1 305 ? 3.204 41.284 39.765 1.00 89.50 305 LEU A O 1
ATOM 2390 N N . ALA A 1 306 ? 1.299 40.108 39.608 1.00 87.69 306 ALA A N 1
ATOM 2391 C CA . ALA A 1 306 ? 0.388 41.246 39.683 1.00 87.69 306 ALA A CA 1
ATOM 2392 C C . ALA A 1 306 ? 0.549 42.008 41.010 1.00 87.69 306 ALA A C 1
ATOM 2394 O O . ALA A 1 306 ? 0.732 43.221 40.999 1.00 87.69 306 ALA A O 1
ATOM 2395 N N . GLN A 1 307 ? 0.634 41.285 42.133 1.00 87.81 307 GLN A N 1
ATOM 2396 C CA . GLN A 1 307 ? 0.956 41.830 43.463 1.00 87.81 307 GLN A CA 1
ATOM 2397 C C . GLN A 1 307 ? 2.353 42.469 43.559 1.00 87.81 307 GLN A C 1
ATOM 2399 O O . GLN A 1 307 ? 2.593 43.304 44.430 1.00 87.81 307 GLN A O 1
ATOM 2404 N N . ALA A 1 308 ? 3.280 42.092 42.674 1.00 85.50 308 ALA A N 1
ATOM 2405 C CA . ALA A 1 308 ? 4.597 42.715 42.544 1.00 85.50 308 ALA A CA 1
ATOM 2406 C C . ALA A 1 308 ? 4.616 43.903 41.554 1.00 85.50 308 ALA A C 1
ATOM 2408 O O . ALA A 1 308 ? 5.656 44.542 41.393 1.00 85.50 308 ALA A O 1
ATOM 2409 N N . GLY A 1 309 ? 3.485 44.215 40.909 1.00 78.31 309 GLY A N 1
ATOM 2410 C CA . GLY A 1 309 ? 3.300 45.377 40.037 1.00 78.31 309 GLY A CA 1
ATOM 2411 C C . GLY A 1 309 ? 3.796 45.223 38.595 1.00 78.31 309 GLY A C 1
ATOM 2412 O O . GLY A 1 309 ? 3.866 46.224 37.885 1.00 78.31 309 GLY A O 1
ATOM 2413 N N . ALA A 1 310 ? 4.148 44.014 38.142 1.00 78.62 310 ALA A N 1
ATOM 2414 C CA . ALA A 1 310 ? 4.626 43.783 36.776 1.00 78.62 310 ALA A CA 1
ATOM 2415 C C . ALA A 1 310 ? 4.154 42.429 36.220 1.00 78.62 310 ALA A C 1
ATOM 2417 O O . ALA A 1 310 ? 4.551 41.376 36.713 1.00 78.62 310 ALA A O 1
ATOM 2418 N N . VAL A 1 311 ? 3.347 42.475 35.157 1.00 87.75 311 VAL A N 1
ATOM 2419 C CA . VAL A 1 311 ? 2.887 41.316 34.374 1.00 87.75 311 VAL A CA 1
ATOM 2420 C C . VAL A 1 311 ? 3.128 41.636 32.901 1.00 87.75 311 VAL A C 1
ATOM 2422 O O . VAL A 1 311 ? 2.804 42.738 32.457 1.00 87.75 311 VAL A O 1
ATOM 2425 N N . THR A 1 312 ? 3.742 40.710 32.167 1.00 88.88 312 THR A N 1
ATOM 2426 C CA . THR A 1 312 ? 4.080 40.890 30.741 1.00 88.88 312 THR A CA 1
ATOM 2427 C C . THR A 1 312 ? 2.896 40.595 29.814 1.00 88.88 312 THR A C 1
ATOM 2429 O O . THR A 1 312 ? 1.935 39.948 30.226 1.00 88.88 312 THR A O 1
ATOM 2432 N N . ASP A 1 313 ? 2.953 41.052 28.557 1.00 84.75 313 ASP A N 1
ATOM 2433 C CA . ASP A 1 313 ? 1.885 40.800 27.574 1.00 84.75 313 ASP A CA 1
ATOM 2434 C C . ASP A 1 313 ? 1.677 39.291 27.329 1.00 84.75 313 ASP A C 1
ATOM 2436 O O . ASP A 1 313 ? 0.542 38.827 27.395 1.00 84.75 313 ASP A O 1
ATOM 2440 N N . ASP A 1 314 ? 2.756 38.509 27.191 1.00 84.12 314 ASP A N 1
ATOM 2441 C CA . ASP A 1 314 ? 2.722 37.036 27.092 1.00 84.12 314 ASP A CA 1
ATOM 2442 C C . ASP A 1 314 ? 2.044 36.375 28.315 1.00 84.12 314 ASP A C 1
ATOM 2444 O O . ASP A 1 314 ? 1.378 35.345 28.217 1.00 84.12 314 ASP A O 1
ATOM 2448 N N . GLU A 1 315 ? 2.215 36.953 29.509 1.00 88.94 315 GLU A N 1
ATOM 2449 C CA . GLU A 1 315 ? 1.596 36.446 30.740 1.00 88.94 315 GLU A CA 1
ATOM 2450 C C . GLU A 1 315 ? 0.119 36.807 30.854 1.00 88.94 315 GLU A C 1
ATOM 2452 O O . GLU A 1 315 ? -0.637 36.065 31.483 1.00 88.94 315 GLU A O 1
ATOM 2457 N N . TRP A 1 316 ? -0.296 37.911 30.234 1.00 88.69 316 TRP A N 1
ATOM 2458 C CA . TRP A 1 316 ? -1.702 38.239 30.053 1.00 88.69 316 TRP A CA 1
ATOM 2459 C C . TRP A 1 316 ? -2.358 37.386 28.968 1.00 88.69 316 TRP A C 1
ATOM 2461 O O . TRP A 1 316 ? -3.491 36.965 29.174 1.00 88.69 316 TRP A O 1
ATOM 2471 N N . GLU A 1 317 ? -1.660 37.062 27.876 1.00 87.56 317 GLU A N 1
ATOM 2472 C CA . GLU A 1 317 ? -2.151 36.124 26.856 1.00 87.56 317 GLU A CA 1
ATOM 2473 C C . GLU A 1 317 ? -2.400 34.733 27.464 1.00 87.56 317 GLU A C 1
ATOM 2475 O O . GLU A 1 317 ? -3.478 34.173 27.280 1.00 87.56 317 GLU A O 1
ATOM 2480 N N . ASP A 1 318 ? -1.482 34.231 28.301 1.00 87.81 318 ASP A N 1
ATOM 2481 C CA . ASP A 1 318 ? -1.679 33.005 29.092 1.00 87.81 318 ASP A CA 1
ATOM 2482 C C . ASP A 1 318 ? -2.924 33.069 30.007 1.00 87.81 318 ASP A C 1
ATOM 2484 O O . ASP A 1 318 ? -3.617 32.065 30.183 1.00 87.81 318 ASP A O 1
ATOM 2488 N N . VAL A 1 319 ? -3.215 34.223 30.625 1.00 89.62 319 VAL A N 1
ATOM 2489 C CA . VAL A 1 319 ? -4.419 34.409 31.459 1.00 89.62 319 VAL A CA 1
ATOM 2490 C C . VAL A 1 319 ? -5.678 34.418 30.598 1.00 89.62 319 VAL A C 1
ATOM 2492 O O . VAL A 1 319 ? -6.616 33.682 30.911 1.00 89.62 319 VAL A O 1
ATOM 2495 N N . ASP A 1 320 ? -5.696 35.208 29.524 1.00 89.44 320 ASP A N 1
ATOM 2496 C CA . ASP A 1 320 ? -6.829 35.322 28.604 1.00 89.44 320 ASP A CA 1
ATOM 2497 C C . ASP A 1 320 ? -7.175 33.927 28.031 1.00 89.44 320 ASP A C 1
ATOM 2499 O O . ASP A 1 320 ? -8.325 33.487 28.105 1.00 89.44 320 ASP A O 1
ATOM 2503 N N . ASP A 1 321 ? -6.167 33.163 27.592 1.00 89.31 321 ASP A N 1
ATOM 2504 C CA . ASP A 1 321 ? -6.293 31.779 27.122 1.00 89.31 321 ASP A CA 1
ATOM 2505 C C . ASP A 1 321 ? -6.914 30.831 28.164 1.00 89.31 321 ASP A C 1
ATOM 2507 O O . ASP A 1 321 ? -7.801 30.035 27.838 1.00 89.31 321 ASP A O 1
ATOM 2511 N N . ILE A 1 322 ? -6.467 30.900 29.423 1.00 90.75 322 ILE A N 1
ATOM 2512 C CA . ILE A 1 322 ? -6.992 30.065 30.515 1.00 90.75 322 ILE A CA 1
ATOM 2513 C C . ILE A 1 322 ? -8.454 30.412 30.825 1.00 90.75 322 ILE A C 1
ATOM 2515 O O . ILE A 1 322 ? -9.270 29.512 31.041 1.00 90.75 322 ILE A O 1
ATOM 2519 N N . LEU A 1 323 ? -8.804 31.700 30.855 1.00 91.38 323 LEU A N 1
ATOM 2520 C CA . LEU A 1 323 ? -10.165 32.149 31.155 1.00 91.38 323 LEU A CA 1
ATOM 2521 C C . LEU A 1 323 ? -11.137 31.784 30.024 1.00 91.38 323 LEU A C 1
ATOM 2523 O O . LEU A 1 323 ? -12.236 31.291 30.297 1.00 91.38 323 LEU A O 1
ATOM 2527 N N . ILE A 1 324 ? -10.706 31.909 28.766 1.00 91.31 324 ILE A N 1
ATOM 2528 C CA . ILE A 1 324 ? -11.472 31.443 27.604 1.00 91.31 324 ILE A CA 1
ATOM 2529 C C . ILE A 1 324 ? -11.642 29.921 27.640 1.00 91.31 324 ILE A C 1
ATOM 2531 O O . ILE A 1 324 ? -12.738 29.437 27.362 1.00 91.31 324 ILE A O 1
ATOM 2535 N N . ALA A 1 325 ? -10.620 29.149 28.031 1.00 89.06 325 ALA A N 1
ATOM 2536 C CA . ALA A 1 325 ? -10.737 27.694 28.173 1.00 89.06 325 ALA A CA 1
ATOM 2537 C C . ALA A 1 325 ? -11.842 27.296 29.174 1.00 89.06 325 ALA A C 1
ATOM 2539 O O . ALA A 1 325 ? -12.641 26.398 28.898 1.00 89.06 325 ALA A O 1
ATOM 2540 N N . VAL A 1 326 ? -11.941 28.009 30.304 1.00 88.88 326 VAL A N 1
ATOM 2541 C CA . VAL A 1 326 ? -12.999 27.814 31.311 1.00 88.88 326 VAL A CA 1
ATOM 2542 C C . VAL A 1 326 ? -14.386 28.152 30.752 1.00 88.88 326 VAL A C 1
ATOM 2544 O O . VAL A 1 326 ? -15.316 27.358 30.914 1.00 88.88 326 VAL A O 1
ATOM 2547 N N . GLN A 1 327 ? -14.540 29.296 30.075 1.00 89.12 327 GLN A N 1
ATOM 2548 C CA . GLN A 1 327 ? -15.813 29.701 29.460 1.00 89.12 327 GLN A CA 1
ATOM 2549 C C . GLN A 1 327 ? -16.245 28.728 28.347 1.00 89.12 327 GLN A C 1
ATOM 2551 O O . GLN A 1 327 ? -17.396 28.294 28.300 1.00 89.12 327 GLN A O 1
ATOM 2556 N N . LYS A 1 328 ? -15.306 28.305 27.496 1.00 88.69 328 LYS A N 1
ATOM 2557 C CA . LYS A 1 328 ? -15.508 27.319 26.425 1.00 88.69 328 LYS A CA 1
ATOM 2558 C C . LYS A 1 328 ? -15.986 25.972 26.977 1.00 88.69 328 LYS A C 1
ATOM 2560 O O . LYS A 1 328 ? -16.935 25.402 26.445 1.00 88.69 328 LYS A O 1
ATOM 2565 N N . ALA A 1 329 ? -15.418 25.507 28.091 1.00 85.69 329 ALA A N 1
ATOM 2566 C CA . ALA A 1 329 ? -15.867 24.293 28.776 1.00 85.69 329 ALA A CA 1
ATOM 2567 C C . ALA A 1 329 ? -17.287 24.413 29.377 1.00 85.69 329 ALA A C 1
ATOM 2569 O O . ALA A 1 329 ? -17.999 23.415 29.473 1.00 85.69 329 ALA A O 1
ATOM 2570 N N . GLN A 1 330 ? -17.738 25.618 29.754 1.00 85.75 330 GLN A N 1
ATOM 2571 C CA . GLN A 1 330 ? -19.132 25.853 30.169 1.00 85.75 330 GLN A CA 1
ATOM 2572 C C . GLN A 1 330 ? -20.104 25.842 28.975 1.00 85.75 330 GLN A C 1
ATOM 2574 O O . GLN A 1 330 ? -21.241 25.389 29.114 1.00 85.75 330 GLN A O 1
ATOM 2579 N N . LEU A 1 331 ? -19.664 26.308 27.800 1.00 88.00 331 LEU A N 1
ATOM 2580 C CA . LEU A 1 331 ? -20.462 26.331 26.566 1.00 88.00 331 LEU A CA 1
ATOM 2581 C C . LEU A 1 331 ? -20.474 25.003 25.802 1.00 88.00 331 LEU A C 1
ATOM 2583 O O . LEU A 1 331 ? -21.393 24.770 25.012 1.00 88.00 331 LEU A O 1
ATOM 2587 N N . GLU A 1 332 ? -19.503 24.117 26.042 1.00 85.25 332 GLU A N 1
ATOM 2588 C CA . GLU A 1 332 ? -19.373 22.849 25.323 1.00 85.25 332 GLU A CA 1
ATOM 2589 C C . GLU A 1 332 ? -20.697 22.054 25.234 1.00 85.25 332 GLU A C 1
ATOM 2591 O O . GLU A 1 332 ? -21.063 21.682 24.117 1.00 85.25 332 GLU A O 1
ATOM 2596 N N . PRO A 1 333 ? -21.500 21.852 26.303 1.00 85.50 333 PRO A N 1
ATOM 2597 C CA . PRO A 1 333 ? -22.770 21.118 26.206 1.00 85.50 333 PRO A CA 1
ATOM 2598 C C . PRO A 1 333 ? -23.784 21.731 25.221 1.00 85.50 333 PRO A C 1
ATOM 2600 O O . PRO A 1 333 ? -24.532 21.006 24.553 1.00 85.50 333 PRO A O 1
ATOM 2603 N N . ALA A 1 334 ? -23.799 23.061 25.083 1.00 87.81 334 ALA A N 1
ATOM 2604 C CA . ALA A 1 334 ? -24.634 23.752 24.102 1.00 87.81 334 ALA A CA 1
ATOM 2605 C C . ALA A 1 334 ? -24.087 23.555 22.678 1.00 87.81 334 ALA A C 1
ATOM 2607 O O . ALA A 1 334 ? -24.838 23.207 21.764 1.00 87.81 334 ALA A O 1
ATOM 2608 N N . TRP A 1 335 ? -22.768 23.673 22.499 1.00 89.19 335 TRP A N 1
ATOM 2609 C CA . TRP A 1 335 ? -22.095 23.434 21.218 1.00 89.19 335 TRP A CA 1
ATOM 2610 C C . TRP A 1 335 ? -22.261 21.988 20.722 1.00 89.19 335 TRP A C 1
ATOM 2612 O O . TRP A 1 335 ? -22.498 21.779 19.529 1.00 89.19 335 TRP A O 1
ATOM 2622 N N . ARG A 1 336 ? -22.249 20.994 21.623 1.00 83.56 336 ARG A N 1
ATOM 2623 C CA . ARG A 1 336 ? -22.603 19.593 21.315 1.00 83.56 336 ARG A CA 1
ATOM 2624 C C . ARG A 1 336 ? -24.035 19.442 20.831 1.00 83.56 336 ARG A C 1
ATOM 2626 O O . ARG A 1 336 ? -24.298 18.722 19.871 1.00 83.56 336 ARG A O 1
ATOM 2633 N N . THR A 1 337 ? -24.964 20.139 21.478 1.00 85.00 337 THR A N 1
ATOM 2634 C CA . THR A 1 337 ? -26.381 20.095 21.104 1.00 85.00 337 THR A CA 1
ATOM 2635 C C . THR A 1 337 ? -26.596 20.655 19.691 1.00 85.00 337 THR A C 1
ATOM 2637 O O . THR A 1 337 ? -27.364 20.078 18.921 1.00 85.00 337 THR A O 1
ATOM 2640 N N . ALA A 1 338 ? -25.859 21.704 19.310 1.00 87.94 338 ALA A N 1
ATOM 2641 C CA . ALA A 1 338 ? -25.872 22.261 17.955 1.00 87.94 338 ALA A CA 1
ATOM 2642 C C . ALA A 1 338 ? -25.242 21.323 16.893 1.00 87.94 338 ALA A C 1
ATOM 2644 O O . ALA A 1 338 ? -25.752 21.222 15.770 1.00 87.94 338 ALA A O 1
ATOM 2645 N N . GLU A 1 339 ? -24.180 20.591 17.259 1.00 89.00 339 GLU A N 1
ATOM 2646 C CA . GLU A 1 339 ? -23.481 19.613 16.402 1.00 89.00 339 GLU A CA 1
ATOM 2647 C C . GLU A 1 339 ? -24.241 18.299 16.171 1.00 89.00 339 GLU A C 1
ATOM 2649 O O . GLU A 1 339 ? -23.852 17.536 15.297 1.00 89.00 339 GLU A O 1
ATOM 2654 N N . LYS A 1 340 ? -25.326 18.013 16.900 1.00 85.44 340 LYS A N 1
ATOM 2655 C CA . LYS A 1 340 ? -25.978 16.685 16.945 1.00 85.44 340 LYS A CA 1
ATOM 2656 C C . LYS A 1 340 ? -26.416 16.087 15.590 1.00 85.44 340 LYS A C 1
ATOM 2658 O O . LYS A 1 340 ? -26.683 14.891 15.505 1.00 85.44 340 LYS A O 1
ATOM 2663 N N . THR A 1 341 ? -26.528 16.896 14.534 1.00 84.25 341 THR A N 1
ATOM 2664 C CA . THR A 1 341 ? -26.874 16.447 13.167 1.00 84.25 341 THR A CA 1
ATOM 2665 C C . THR A 1 341 ? -25.673 16.384 12.218 1.00 84.25 341 THR A C 1
ATOM 2667 O O . THR A 1 341 ? -25.862 16.200 11.020 1.00 84.25 341 THR A O 1
ATOM 2670 N N . LEU A 1 342 ? -24.466 16.632 12.719 1.00 88.19 342 LEU A N 1
ATOM 2671 C CA . LEU A 1 342 ? -23.238 16.777 11.954 1.00 88.19 342 LEU A CA 1
ATOM 2672 C C . LEU A 1 342 ? -22.218 15.749 12.457 1.00 88.19 342 LEU A C 1
ATOM 2674 O O . LEU A 1 342 ? -22.042 15.568 13.661 1.00 88.19 342 LEU A O 1
ATOM 2678 N N . ALA A 1 343 ? -21.566 15.072 11.517 1.00 89.25 343 ALA A N 1
ATOM 2679 C CA . ALA A 1 343 ? -20.505 14.104 11.771 1.00 89.25 343 ALA A CA 1
ATOM 2680 C C . ALA A 1 343 ? -19.212 14.590 11.109 1.00 89.25 343 ALA A C 1
ATOM 2682 O O . ALA A 1 343 ? -19.258 15.115 9.991 1.00 89.25 343 ALA A O 1
ATOM 2683 N N . LEU A 1 344 ? -18.059 14.375 11.749 1.00 90.88 344 LEU A N 1
ATOM 2684 C CA . LEU A 1 344 ? -16.753 14.673 11.151 1.00 90.88 344 LEU A CA 1
ATOM 2685 C C . LEU A 1 344 ? -16.547 13.759 9.936 1.00 90.88 344 LEU A C 1
ATOM 2687 O O . LEU A 1 344 ? -16.224 12.584 10.094 1.00 90.88 344 LEU A O 1
ATOM 2691 N N . SER A 1 345 ? -16.798 14.262 8.733 1.00 90.62 345 SER A N 1
ATOM 2692 C CA . SER A 1 345 ? -16.909 13.441 7.524 1.00 90.62 345 SER A CA 1
ATOM 2693 C C . SER A 1 345 ? -16.457 14.195 6.268 1.00 90.62 345 SER A C 1
ATOM 2695 O O . SER A 1 345 ? -16.449 15.431 6.267 1.00 90.62 345 SER A O 1
ATOM 2697 N N . PRO A 1 346 ? -16.093 13.477 5.186 1.00 90.50 346 PRO A N 1
ATOM 2698 C CA . PRO A 1 346 ? -15.553 14.092 3.972 1.00 90.50 346 PRO A CA 1
ATOM 2699 C C . PRO A 1 346 ? -16.557 14.992 3.243 1.00 90.50 346 PRO A C 1
ATOM 2701 O O . PRO A 1 346 ? -16.148 15.794 2.406 1.00 90.50 346 PRO A O 1
ATOM 2704 N N . ASP A 1 347 ? -17.854 14.862 3.539 1.00 88.06 347 ASP A N 1
ATOM 2705 C CA . ASP A 1 347 ? -18.928 15.682 2.970 1.00 88.06 347 ASP A CA 1
ATOM 2706 C C . ASP A 1 347 ? -18.819 17.158 3.389 1.00 88.06 347 ASP A C 1
ATOM 2708 O O . ASP A 1 347 ? -19.081 18.044 2.580 1.00 88.06 347 ASP A O 1
ATOM 2712 N N . TRP A 1 348 ? -18.378 17.423 4.625 1.00 89.12 348 TRP A N 1
ATOM 2713 C CA . TRP A 1 348 ? -18.303 18.770 5.210 1.00 89.12 348 TRP A CA 1
ATOM 2714 C C . TRP A 1 348 ? -16.865 19.290 5.341 1.00 89.12 348 TRP A C 1
ATOM 2716 O O . TRP A 1 348 ? -16.642 20.500 5.287 1.00 89.12 348 TRP A O 1
ATOM 2726 N N . PHE A 1 349 ? -15.883 18.395 5.494 1.00 92.81 349 PHE A N 1
ATOM 2727 C CA . PHE A 1 349 ? -14.508 18.754 5.854 1.00 92.81 349 PHE A CA 1
ATOM 2728 C C . PHE A 1 349 ? -13.459 18.232 4.867 1.00 92.81 349 PHE A C 1
ATOM 2730 O O . PHE A 1 349 ? -13.626 17.192 4.226 1.00 92.81 349 PHE A O 1
ATOM 2737 N N . VAL A 1 350 ? -12.340 18.949 4.797 1.00 91.81 350 VAL A N 1
ATOM 2738 C CA . VAL A 1 350 ? -11.126 18.604 4.050 1.00 91.81 350 VAL A CA 1
ATOM 2739 C C . VAL A 1 350 ? -9.937 18.712 5.006 1.00 91.81 350 VAL A C 1
ATOM 2741 O O . VAL A 1 350 ? -9.949 19.509 5.939 1.00 91.81 350 VAL A O 1
ATOM 2744 N N . VAL A 1 351 ? -8.904 17.895 4.803 1.00 86.25 351 VAL A N 1
ATOM 2745 C CA . VAL A 1 351 ? -7.663 18.008 5.579 1.00 86.25 351 VAL A CA 1
ATOM 2746 C C . VAL A 1 351 ? -6.793 19.103 4.969 1.00 86.25 351 VAL A C 1
ATOM 2748 O O . VAL A 1 351 ? -6.336 18.945 3.839 1.00 86.25 351 VAL A O 1
ATOM 2751 N N . ASN A 1 352 ? -6.528 20.168 5.726 1.00 83.12 352 ASN A N 1
ATOM 2752 C CA . ASN A 1 352 ? -5.477 21.135 5.414 1.00 83.12 352 ASN A CA 1
ATOM 2753 C C . ASN A 1 352 ? -4.282 20.996 6.381 1.00 83.12 352 ASN A C 1
ATOM 2755 O O . ASN A 1 352 ? -4.455 20.622 7.546 1.00 83.12 352 ASN A O 1
ATOM 2759 N N . ASP A 1 353 ? -3.081 21.330 5.914 1.00 68.44 353 ASP A N 1
ATOM 2760 C CA . ASP A 1 353 ? -1.854 21.359 6.721 1.00 68.44 353 ASP A CA 1
ATOM 2761 C C . ASP A 1 353 ? -1.536 22.765 7.275 1.00 68.44 353 ASP A C 1
ATOM 2763 O O . ASP A 1 353 ? -0.846 22.870 8.288 1.00 68.44 353 ASP A O 1
ATOM 2767 N N . ASP A 1 354 ? -2.095 23.837 6.693 1.00 61.25 354 ASP A N 1
ATOM 2768 C CA . ASP A 1 354 ? -1.871 25.237 7.110 1.00 61.25 354 ASP A CA 1
ATOM 2769 C C . ASP A 1 354 ? -2.720 25.669 8.329 1.00 61.25 354 ASP A C 1
ATOM 2771 O O . ASP A 1 354 ? -3.348 26.732 8.346 1.00 61.25 354 ASP A O 1
ATOM 2775 N N . ALA A 1 355 ? -2.754 24.844 9.378 1.00 58.47 355 ALA A N 1
ATOM 2776 C CA . ALA A 1 355 ? -3.240 25.269 10.690 1.00 58.47 355 ALA A CA 1
ATOM 2777 C C . ALA A 1 355 ? -2.105 25.970 11.459 1.00 58.47 355 ALA A C 1
ATOM 2779 O O . ALA A 1 355 ? -0.992 25.450 11.549 1.00 58.47 355 ALA A O 1
ATOM 2780 N N . GLY A 1 356 ? -2.386 27.155 12.011 1.00 64.81 356 GLY A N 1
ATOM 2781 C CA . GLY A 1 356 ? -1.435 27.900 12.841 1.00 64.81 356 GLY A CA 1
ATOM 2782 C C . GLY A 1 356 ? -1.081 27.180 14.150 1.00 64.81 356 GLY A C 1
ATOM 2783 O O . GLY A 1 356 ? -1.600 26.106 14.454 1.00 64.81 356 GLY A O 1
ATOM 2784 N N . ALA A 1 357 ? -0.196 27.783 14.948 1.00 70.69 357 ALA A N 1
ATOM 2785 C CA . ALA A 1 357 ? 0.127 27.257 16.272 1.00 70.69 357 ALA A CA 1
ATOM 2786 C C . ALA A 1 357 ? -1.135 27.185 17.154 1.00 70.69 357 ALA A C 1
ATOM 2788 O O . ALA A 1 357 ? -1.906 28.142 17.211 1.00 70.69 357 ALA A O 1
ATOM 2789 N N . LEU A 1 358 ? -1.339 26.050 17.831 1.00 80.19 358 LEU A N 1
ATOM 2790 C CA . LEU A 1 358 ? -2.476 25.864 18.734 1.00 80.19 358 LEU A CA 1
ATOM 2791 C C . LEU A 1 358 ? -2.273 26.663 20.037 1.00 80.19 358 LEU A C 1
ATOM 2793 O O . LEU A 1 358 ? -1.185 26.571 20.616 1.00 80.19 358 LEU A O 1
ATOM 2797 N N . PRO A 1 359 ? -3.301 27.373 20.540 1.00 82.94 359 PRO A N 1
ATOM 2798 C CA . PRO A 1 359 ? -3.256 28.041 21.842 1.00 82.94 359 PRO A CA 1
ATOM 2799 C C . PRO A 1 359 ? -3.112 27.014 22.975 1.00 82.94 359 PRO A C 1
ATOM 2801 O O . PRO A 1 359 ? -3.952 26.125 23.147 1.00 82.94 359 PRO A O 1
ATOM 2804 N N . CYS A 1 360 ? -2.018 27.111 23.733 1.00 77.44 360 CYS A N 1
ATOM 2805 C CA . CYS A 1 360 ? -1.497 26.009 24.548 1.00 77.44 360 CYS A CA 1
ATOM 2806 C C . CYS A 1 360 ? -2.305 25.705 25.822 1.00 77.44 360 CYS A C 1
ATOM 2808 O O . CYS A 1 360 ? -2.169 24.606 26.367 1.00 77.44 360 CYS A O 1
ATOM 2810 N N . TRP A 1 361 ? -3.166 26.627 26.271 1.00 84.50 361 TRP A N 1
ATOM 2811 C CA . TRP A 1 361 ? -4.107 26.384 27.373 1.00 84.50 361 TRP A CA 1
ATOM 2812 C C . TRP A 1 361 ? -5.540 26.129 26.900 1.00 84.50 361 TRP A C 1
ATOM 2814 O O . TRP A 1 361 ? -6.245 25.345 27.533 1.00 84.50 361 TRP A O 1
ATOM 2824 N N . ARG A 1 362 ? -5.978 26.736 25.786 1.00 83.69 362 ARG A N 1
ATOM 2825 C CA . ARG A 1 362 ? -7.337 26.535 25.243 1.00 83.69 362 ARG A CA 1
ATOM 2826 C C . ARG A 1 362 ? -7.561 25.138 24.669 1.00 83.69 362 ARG A C 1
ATOM 2828 O O . ARG A 1 362 ? -8.693 24.653 24.689 1.00 83.69 362 ARG A O 1
ATOM 2835 N N . VAL A 1 363 ? -6.517 24.507 24.128 1.00 83.25 363 VAL A N 1
ATOM 2836 C CA . VAL A 1 363 ? -6.614 23.245 23.383 1.00 83.25 363 VAL A CA 1
ATOM 2837 C C . VAL A 1 363 ? -5.391 22.349 23.647 1.00 83.25 363 VAL A C 1
ATOM 2839 O O . VAL A 1 363 ? -4.261 22.835 23.622 1.00 83.25 363 VAL A O 1
ATOM 2842 N N . PRO A 1 364 ? -5.559 21.024 23.848 1.00 80.75 364 PRO A N 1
ATOM 2843 C CA . PRO A 1 364 ? -4.431 20.095 23.925 1.00 80.75 364 PRO A CA 1
ATOM 2844 C C . PRO A 1 364 ? -3.603 20.083 22.634 1.00 80.75 364 PRO A C 1
ATOM 2846 O O . PRO A 1 364 ? -4.158 19.975 21.543 1.00 80.75 364 PRO A O 1
ATOM 2849 N N . GLY A 1 365 ? -2.272 20.066 22.743 1.00 73.75 365 GLY A N 1
ATOM 2850 C CA . GLY A 1 365 ? -1.371 20.068 21.579 1.00 73.75 365 GLY A CA 1
ATOM 2851 C C . GLY A 1 365 ? -1.543 18.901 20.587 1.00 73.75 365 GLY A C 1
ATOM 2852 O O . GLY A 1 365 ? -1.039 18.979 19.470 1.00 73.75 365 GLY A O 1
ATOM 2853 N N . THR A 1 366 ? -2.264 17.832 20.953 1.00 78.31 366 THR A N 1
ATOM 2854 C CA . THR A 1 366 ? -2.615 16.725 20.043 1.00 78.31 366 THR A CA 1
ATOM 2855 C C . THR A 1 366 ? -3.937 16.927 19.303 1.00 78.31 366 THR A C 1
ATOM 2857 O O . THR A 1 366 ? -4.143 16.269 18.289 1.00 78.31 366 THR A O 1
ATOM 2860 N N . ALA A 1 367 ? -4.819 17.837 19.735 1.00 83.06 367 ALA A N 1
ATOM 2861 C CA . ALA A 1 367 ? -6.212 17.886 19.279 1.00 83.06 367 ALA A CA 1
ATOM 2862 C C . ALA A 1 367 ? -6.357 18.065 17.758 1.00 83.06 367 ALA A C 1
ATOM 2864 O O . ALA A 1 367 ? -7.224 17.442 17.146 1.00 83.06 367 ALA A O 1
ATOM 2865 N N . ARG A 1 368 ? -5.469 18.853 17.130 1.00 84.62 368 ARG A N 1
ATOM 2866 C CA . ARG A 1 368 ? -5.391 18.978 15.664 1.00 84.62 368 ARG A CA 1
ATOM 2867 C C . ARG A 1 368 ? -5.077 17.645 14.992 1.00 84.62 368 ARG A C 1
ATOM 2869 O O . ARG A 1 368 ? -5.735 17.284 14.022 1.00 84.62 368 ARG A O 1
ATOM 2876 N N . ILE A 1 369 ? -4.089 16.925 15.518 1.00 82.12 369 ILE A N 1
ATOM 2877 C CA . ILE A 1 369 ? -3.644 15.631 14.994 1.00 82.12 369 ILE A CA 1
ATOM 2878 C C . ILE A 1 369 ? -4.746 14.588 15.201 1.00 82.12 369 ILE A C 1
ATOM 2880 O O . ILE A 1 369 ? -5.046 13.843 14.278 1.00 82.12 369 ILE A O 1
ATOM 2884 N N . ASP A 1 370 ? -5.403 14.574 16.362 1.00 82.56 370 ASP A N 1
ATOM 2885 C CA . ASP A 1 370 ? -6.494 13.644 16.674 1.00 82.56 370 ASP A CA 1
ATOM 2886 C C . ASP A 1 370 ? -7.742 13.897 15.798 1.00 82.56 370 ASP A C 1
ATOM 2888 O O . ASP A 1 370 ? -8.420 12.953 15.382 1.00 82.56 370 ASP A O 1
ATOM 2892 N N . TRP A 1 371 ? -8.029 15.163 15.470 1.00 88.44 371 TRP A N 1
ATOM 2893 C CA . TRP A 1 371 ? -9.071 15.562 14.515 1.00 88.44 371 TRP A CA 1
ATOM 2894 C C . TRP A 1 371 ? -8.708 15.143 13.079 1.00 88.44 371 TRP A C 1
ATOM 2896 O O . TRP A 1 371 ? -9.515 14.500 12.402 1.00 88.44 371 TRP A O 1
ATOM 2906 N N . GLN A 1 372 ? -7.476 15.427 12.635 1.00 88.06 372 GLN A N 1
ATOM 2907 C CA . GLN A 1 372 ? -6.978 15.051 11.306 1.00 88.06 372 GLN A CA 1
ATOM 2908 C C . GLN A 1 372 ? -6.928 13.527 11.124 1.00 88.06 372 GLN A C 1
ATOM 2910 O O . GLN A 1 372 ? -7.446 13.031 10.127 1.00 88.06 372 GLN A O 1
ATOM 2915 N N . ASP A 1 373 ? -6.372 12.774 12.079 1.00 85.50 373 ASP A N 1
ATOM 2916 C CA . ASP A 1 373 ? -6.308 11.306 12.043 1.00 85.50 373 ASP A CA 1
ATOM 2917 C C . ASP A 1 373 ? -7.733 10.704 11.984 1.00 85.50 373 ASP A C 1
ATOM 2919 O O . ASP A 1 373 ? -7.968 9.768 11.215 1.00 85.50 373 ASP A O 1
ATOM 2923 N N . ARG A 1 374 ? -8.718 11.260 12.719 1.00 88.94 374 ARG A N 1
ATOM 2924 C CA . ARG A 1 374 ? -10.125 10.803 12.659 1.00 88.94 374 ARG A CA 1
ATOM 2925 C C . ARG A 1 374 ? -10.762 11.084 11.295 1.00 88.94 374 ARG A C 1
ATOM 2927 O O . ARG A 1 374 ? -11.401 10.191 10.738 1.00 88.94 374 ARG A O 1
ATOM 2934 N N . LEU A 1 375 ? -10.577 12.282 10.733 1.00 91.50 375 LEU A N 1
ATOM 2935 C CA . LEU A 1 375 ? -11.096 12.621 9.403 1.00 91.50 375 LEU A CA 1
ATOM 2936 C C . LEU A 1 375 ? -10.426 11.775 8.305 1.00 91.50 375 LEU A C 1
ATOM 2938 O O . LEU A 1 375 ? -11.120 11.234 7.448 1.00 91.50 375 LEU A O 1
ATOM 2942 N N . GLN A 1 376 ? -9.105 11.580 8.360 1.00 90.38 376 GLN A N 1
ATOM 2943 C CA . GLN A 1 376 ? -8.366 10.725 7.421 1.00 90.38 376 GLN A CA 1
ATOM 2944 C C . GLN A 1 376 ? -8.815 9.261 7.489 1.00 90.38 376 GLN A C 1
ATOM 2946 O O . GLN A 1 376 ? -9.032 8.644 6.445 1.00 90.38 376 GLN A O 1
ATOM 2951 N N . ALA A 1 377 ? -9.022 8.711 8.691 1.00 88.31 377 ALA A N 1
ATOM 2952 C CA . ALA A 1 377 ? -9.555 7.359 8.857 1.00 88.31 377 ALA A CA 1
ATOM 2953 C C . ALA A 1 377 ? -10.941 7.205 8.207 1.00 88.31 377 ALA A C 1
ATOM 2955 O O . ALA A 1 377 ? -11.227 6.176 7.595 1.00 88.31 377 ALA A O 1
ATOM 2956 N N . ARG A 1 378 ? -11.783 8.244 8.280 1.00 93.62 378 ARG A N 1
ATOM 2957 C CA . ARG A 1 378 ? -13.118 8.272 7.664 1.00 93.62 378 ARG A CA 1
ATOM 2958 C C . ARG A 1 378 ? -13.078 8.442 6.142 1.00 93.62 378 ARG A C 1
ATOM 2960 O O . ARG A 1 378 ? -13.772 7.706 5.446 1.00 93.62 378 ARG A O 1
ATOM 2967 N N . ILE A 1 379 ? -12.194 9.292 5.612 1.00 92.06 379 ILE A N 1
ATOM 2968 C CA . ILE A 1 379 ? -11.885 9.350 4.167 1.00 92.06 379 ILE A CA 1
ATOM 2969 C C . ILE A 1 379 ? -11.456 7.960 3.659 1.00 92.06 379 ILE A C 1
ATOM 2971 O O . ILE A 1 379 ? -11.926 7.511 2.614 1.00 92.06 379 ILE A O 1
ATOM 2975 N N . GLY A 1 380 ? -10.608 7.254 4.416 1.00 92.00 380 GLY A N 1
ATOM 2976 C CA . GLY A 1 380 ? -10.190 5.886 4.105 1.00 92.00 380 GLY A CA 1
ATOM 2977 C C . GLY A 1 380 ? -11.342 4.877 4.134 1.00 92.00 380 GLY A C 1
ATOM 2978 O O . GLY A 1 380 ? -11.476 4.083 3.211 1.00 92.00 380 GLY A O 1
ATOM 2979 N N . GLN A 1 381 ? -12.211 4.924 5.148 1.00 92.62 381 GLN A N 1
ATOM 2980 C CA . GLN A 1 381 ? -13.386 4.045 5.242 1.00 92.62 381 GLN A CA 1
ATOM 2981 C C . GLN A 1 381 ? -14.366 4.240 4.076 1.00 92.62 381 GLN A C 1
ATOM 2983 O O . GLN A 1 381 ? -14.822 3.246 3.514 1.00 92.62 381 GLN A O 1
ATOM 2988 N N . GLN A 1 382 ? -14.647 5.487 3.679 1.00 94.06 382 GLN A N 1
ATOM 2989 C CA . GLN A 1 382 ? -15.467 5.776 2.499 1.00 94.06 382 GLN A CA 1
ATOM 2990 C C . GLN A 1 382 ? -14.823 5.220 1.223 1.00 94.06 382 GLN A C 1
ATOM 2992 O O . GLN A 1 382 ? -15.473 4.471 0.496 1.00 94.06 382 GLN A O 1
ATOM 2997 N N . ARG A 1 383 ? -13.539 5.522 0.977 1.00 92.81 383 ARG A N 1
ATOM 2998 C CA . ARG A 1 383 ? -12.831 5.030 -0.214 1.00 92.81 383 ARG A CA 1
ATOM 2999 C C . ARG A 1 383 ? -12.817 3.502 -0.277 1.00 92.81 383 ARG A C 1
ATOM 3001 O O . ARG A 1 383 ? -13.083 2.941 -1.330 1.00 92.81 383 ARG A O 1
ATOM 3008 N N . ASN A 1 384 ? -12.575 2.827 0.846 1.00 92.06 384 ASN A N 1
ATOM 3009 C CA . ASN A 1 384 ? -12.592 1.366 0.909 1.00 92.06 384 ASN A CA 1
ATOM 3010 C C . ASN A 1 384 ? -13.979 0.786 0.577 1.00 92.06 384 ASN A C 1
ATOM 3012 O O . ASN A 1 384 ? -14.055 -0.270 -0.046 1.00 92.06 384 ASN A O 1
ATOM 3016 N N . ALA A 1 385 ? -15.069 1.451 0.981 1.00 90.88 385 ALA A N 1
ATOM 3017 C CA . ALA A 1 385 ? -16.428 1.037 0.627 1.00 90.88 385 ALA A CA 1
ATOM 3018 C C . ALA A 1 385 ? -16.705 1.226 -0.876 1.00 90.88 385 ALA A C 1
ATOM 3020 O O . ALA A 1 385 ? -17.221 0.316 -1.520 1.00 90.88 385 ALA A O 1
ATOM 3021 N N . GLU A 1 386 ? -16.297 2.363 -1.448 1.00 91.75 386 GLU A N 1
ATOM 3022 C CA . GLU A 1 386 ? -16.389 2.640 -2.888 1.00 91.75 386 GLU A CA 1
ATOM 3023 C C . GLU A 1 386 ? -15.570 1.626 -3.712 1.00 91.75 386 GLU A C 1
ATOM 3025 O O . GLU A 1 386 ? -16.101 1.011 -4.635 1.00 91.75 386 GLU A O 1
ATOM 3030 N N . GLU A 1 387 ? -14.304 1.387 -3.358 1.00 91.62 387 GLU A N 1
ATOM 3031 C CA . GLU A 1 387 ? -13.422 0.419 -4.029 1.00 91.62 387 GLU A CA 1
ATOM 3032 C C . GLU A 1 387 ? -13.951 -1.022 -3.925 1.00 91.62 387 GLU A C 1
ATOM 3034 O O . GLU A 1 387 ? -13.963 -1.748 -4.922 1.00 91.62 387 GLU A O 1
ATOM 3039 N N . ALA A 1 388 ? -14.444 -1.438 -2.752 1.00 89.88 388 ALA A N 1
ATOM 3040 C CA . ALA A 1 388 ? -15.049 -2.759 -2.571 1.00 89.88 388 ALA A CA 1
ATOM 3041 C C . ALA A 1 388 ? -16.329 -2.929 -3.406 1.00 89.88 388 ALA A C 1
ATOM 3043 O O . ALA A 1 388 ? -16.541 -3.989 -4.000 1.00 89.88 388 ALA A O 1
ATOM 3044 N N . TYR A 1 389 ? -17.157 -1.883 -3.498 1.00 92.19 389 TYR A N 1
ATOM 3045 C CA . TYR A 1 389 ? -18.363 -1.889 -4.319 1.00 92.19 389 TYR A CA 1
ATOM 3046 C C . TYR A 1 389 ? -18.033 -1.997 -5.814 1.00 92.19 389 TYR A C 1
ATOM 3048 O O . TYR A 1 389 ? -18.549 -2.882 -6.497 1.00 92.19 389 TYR A O 1
ATOM 3056 N N . TRP A 1 390 ? -17.122 -1.166 -6.327 1.00 89.94 390 TRP A N 1
ATOM 3057 C CA . TRP A 1 390 ? -16.712 -1.226 -7.735 1.00 89.94 390 TRP A CA 1
ATOM 3058 C C . TRP A 1 390 ? -15.977 -2.528 -8.083 1.00 89.94 390 TRP A C 1
ATOM 3060 O O . TRP A 1 390 ? -16.139 -3.045 -9.188 1.00 89.94 390 TRP A O 1
ATOM 3070 N N . SER A 1 391 ? -15.255 -3.129 -7.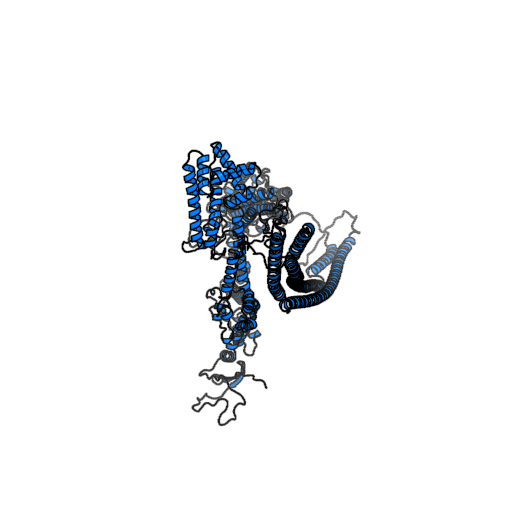132 1.00 90.12 391 SER A N 1
ATOM 3071 C CA . SER A 1 391 ? -14.703 -4.482 -7.279 1.00 90.12 391 SER A CA 1
ATOM 3072 C C . SER A 1 391 ? -15.802 -5.551 -7.397 1.00 90.12 391 SER A C 1
ATOM 3074 O O . SER A 1 391 ? -15.683 -6.465 -8.216 1.00 90.12 391 SER A O 1
ATOM 3076 N N . ALA A 1 392 ? -16.902 -5.425 -6.646 1.00 90.81 392 ALA A N 1
ATOM 3077 C CA . ALA A 1 392 ? -18.059 -6.313 -6.767 1.00 90.81 392 ALA A CA 1
ATOM 3078 C C . ALA A 1 392 ? -18.798 -6.146 -8.111 1.00 90.81 392 ALA A C 1
ATOM 3080 O O . ALA A 1 392 ? -19.224 -7.150 -8.684 1.00 90.81 392 ALA A O 1
ATOM 3081 N N . VAL A 1 393 ? -18.895 -4.916 -8.637 1.00 89.50 393 VAL A N 1
ATOM 3082 C CA . VAL A 1 393 ? -19.422 -4.623 -9.987 1.00 89.50 393 VAL A CA 1
ATOM 3083 C C . VAL A 1 393 ? -18.544 -5.270 -11.061 1.00 89.50 393 VAL A C 1
ATOM 3085 O O . VAL A 1 393 ? -19.043 -6.083 -11.836 1.00 89.50 393 VAL A O 1
ATOM 3088 N N . ALA A 1 394 ? -17.232 -5.019 -11.045 1.00 87.31 394 ALA A N 1
ATOM 3089 C CA . ALA A 1 394 ? -16.288 -5.612 -11.994 1.00 87.31 394 ALA A CA 1
ATOM 3090 C C . ALA A 1 394 ? -16.326 -7.153 -11.984 1.00 87.31 394 ALA A C 1
ATOM 3092 O O . ALA A 1 394 ? -16.330 -7.796 -13.031 1.00 87.31 394 ALA A O 1
ATOM 3093 N N . ALA A 1 395 ? -16.425 -7.765 -10.802 1.00 88.00 395 ALA A N 1
ATOM 3094 C CA . ALA A 1 395 ? -16.527 -9.216 -10.667 1.00 88.00 395 ALA A CA 1
ATOM 3095 C C . ALA A 1 395 ? -17.895 -9.795 -11.094 1.00 88.00 395 ALA A C 1
ATOM 3097 O O . ALA A 1 395 ? -18.014 -11.011 -11.265 1.00 88.00 395 ALA A O 1
ATOM 3098 N N . ALA A 1 396 ? -18.929 -8.961 -11.241 1.00 90.06 396 ALA A N 1
ATOM 3099 C CA . ALA A 1 396 ? -20.204 -9.338 -11.845 1.00 90.06 396 ALA A CA 1
ATOM 3100 C C . ALA A 1 396 ? -20.151 -9.226 -13.378 1.00 90.06 396 ALA A C 1
ATOM 3102 O O . ALA A 1 396 ? -20.619 -10.127 -14.078 1.00 90.06 396 ALA A O 1
ATOM 3103 N N . GLU A 1 397 ? -19.516 -8.170 -13.894 1.00 87.31 397 GLU A N 1
ATOM 3104 C CA . GLU A 1 397 ? -19.215 -7.994 -15.320 1.00 87.31 397 GLU A CA 1
ATOM 3105 C C . GLU A 1 397 ? -18.343 -9.135 -15.860 1.00 87.31 397 GLU A C 1
ATOM 3107 O O . GLU A 1 397 ? -18.662 -9.691 -16.912 1.00 87.31 397 GLU A O 1
ATOM 3112 N N . GLU A 1 398 ? -17.325 -9.560 -15.099 1.00 90.12 398 GLU A N 1
ATOM 3113 C CA . GLU A 1 398 ? -16.420 -10.666 -15.443 1.00 90.12 398 GLU A CA 1
ATOM 3114 C C . GLU A 1 398 ? -17.172 -11.954 -15.820 1.00 90.12 398 GLU A C 1
ATOM 3116 O O . GLU A 1 398 ? -16.813 -12.644 -16.778 1.00 90.12 398 GLU A O 1
ATOM 3121 N N . VAL A 1 399 ? -18.238 -12.259 -15.075 1.00 89.38 399 VAL A N 1
ATOM 3122 C CA . VAL A 1 399 ? -19.058 -13.465 -15.248 1.00 89.38 399 VAL A CA 1
ATOM 3123 C C . VAL A 1 399 ? -20.140 -13.268 -16.315 1.00 89.38 399 VAL A C 1
ATOM 3125 O O . VAL A 1 399 ? -20.475 -14.212 -17.032 1.00 89.38 399 VAL A O 1
ATOM 3128 N N . ALA A 1 400 ? -20.708 -12.064 -16.424 1.00 88.44 400 ALA A N 1
ATOM 3129 C CA . ALA A 1 400 ? -21.886 -11.813 -17.249 1.00 88.44 400 ALA A CA 1
ATOM 3130 C C . ALA A 1 400 ? -21.562 -11.387 -18.693 1.00 88.44 400 ALA A C 1
ATOM 3132 O O . ALA A 1 400 ? -22.210 -11.874 -19.623 1.00 88.44 400 ALA A O 1
ATOM 3133 N N . LEU A 1 401 ? -20.576 -10.507 -18.911 1.00 87.50 401 LEU A N 1
ATOM 3134 C CA . LEU A 1 401 ? -20.261 -9.950 -20.237 1.00 87.50 401 LEU A CA 1
ATOM 3135 C C . LEU A 1 401 ? -19.909 -11.003 -21.307 1.00 87.50 401 LEU A C 1
ATOM 3137 O O . LEU A 1 401 ? -20.375 -10.843 -22.441 1.00 87.50 401 LEU A O 1
ATOM 3141 N N . PRO A 1 402 ? -19.182 -12.105 -21.008 1.00 87.94 402 PRO A N 1
ATOM 3142 C CA . PRO A 1 40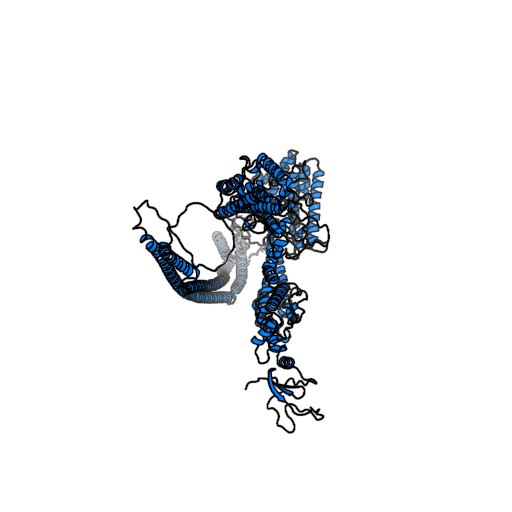2 ? -18.902 -13.142 -22.004 1.00 87.94 402 PRO A CA 1
ATOM 3143 C C . PRO A 1 402 ? -20.163 -13.758 -22.629 1.00 87.94 402 PRO A C 1
ATOM 3145 O O . PRO A 1 402 ? -20.146 -14.112 -23.804 1.00 87.94 402 PRO A O 1
ATOM 3148 N N . LEU A 1 403 ? -21.280 -13.826 -21.889 1.00 84.31 403 LEU A N 1
ATOM 3149 C CA . LEU A 1 403 ? -22.555 -14.347 -22.402 1.00 84.31 403 LEU A CA 1
ATOM 3150 C C . LEU A 1 403 ? -23.127 -13.467 -23.521 1.00 84.31 403 LEU A C 1
ATOM 3152 O O . LEU A 1 403 ? -23.655 -13.982 -24.508 1.00 84.31 403 LEU A O 1
ATOM 3156 N N . LEU A 1 404 ? -23.019 -12.143 -23.368 1.00 84.31 404 LEU A N 1
ATOM 3157 C CA . LEU A 1 404 ? -23.486 -11.177 -24.360 1.00 84.31 404 LEU A CA 1
ATOM 3158 C C . LEU A 1 404 ? -22.521 -11.107 -25.551 1.00 84.31 404 LEU A C 1
ATOM 3160 O O . LEU A 1 404 ? -22.966 -11.137 -26.697 1.00 84.31 404 LEU A O 1
ATOM 3164 N N . ARG A 1 405 ? -21.207 -11.105 -25.287 1.00 87.00 405 ARG A N 1
ATOM 3165 C CA . ARG A 1 405 ? -20.149 -11.195 -26.306 1.00 87.00 405 ARG A CA 1
ATOM 3166 C C . ARG A 1 405 ? -20.362 -12.399 -27.224 1.00 87.00 405 ARG A C 1
ATOM 3168 O O . ARG A 1 405 ? -20.412 -12.236 -28.439 1.00 87.00 405 ARG A O 1
ATOM 3175 N N . ASP A 1 406 ? -20.534 -13.592 -26.658 1.00 85.12 406 ASP A N 1
ATOM 3176 C CA . ASP A 1 406 ? -20.689 -14.824 -27.436 1.00 85.12 406 ASP A CA 1
ATOM 3177 C C . ASP A 1 406 ? -21.984 -14.816 -28.260 1.00 85.12 406 ASP A C 1
ATOM 3179 O O . ASP A 1 406 ? -21.985 -15.231 -29.421 1.00 85.12 406 ASP A O 1
ATOM 3183 N N . ALA A 1 407 ? -23.073 -14.267 -27.714 1.00 80.12 407 ALA A N 1
ATOM 3184 C CA . ALA A 1 407 ? -24.310 -14.073 -28.465 1.00 80.12 407 ALA A CA 1
ATOM 3185 C C . ALA A 1 407 ? -24.125 -13.111 -29.654 1.00 80.12 407 ALA A C 1
ATOM 3187 O O . ALA A 1 407 ? -24.564 -13.431 -30.760 1.00 80.12 407 ALA A O 1
ATOM 3188 N N . LEU A 1 408 ? -23.427 -11.986 -29.469 1.00 81.69 408 LEU A N 1
ATOM 3189 C CA . LEU A 1 408 ? -23.129 -11.024 -30.538 1.00 81.69 408 LEU A CA 1
ATOM 3190 C C . LEU A 1 408 ? -22.207 -11.621 -31.615 1.00 81.69 408 LEU A C 1
ATOM 3192 O O . LEU A 1 408 ? -22.513 -11.530 -32.803 1.00 81.69 408 LEU A O 1
ATOM 3196 N N . VAL A 1 409 ? -21.127 -12.304 -31.220 1.00 84.19 409 VAL A N 1
ATOM 3197 C CA . VAL A 1 409 ? -20.210 -12.994 -32.146 1.00 84.19 409 VAL A CA 1
ATOM 3198 C C . VAL A 1 409 ? -20.940 -14.091 -32.936 1.00 84.19 409 VAL A C 1
ATOM 3200 O O . VAL A 1 409 ? -20.677 -14.274 -34.128 1.00 84.19 409 VAL A O 1
ATOM 3203 N N . SER A 1 410 ? -21.908 -14.787 -32.323 1.00 76.19 410 SER A N 1
ATOM 3204 C CA . SER A 1 410 ? -22.677 -15.846 -32.996 1.00 76.19 410 SER A CA 1
ATOM 3205 C C . SER A 1 410 ? -23.449 -15.363 -34.233 1.00 76.19 410 SER A C 1
ATOM 3207 O O . SER A 1 410 ? -23.613 -16.138 -35.175 1.00 76.19 410 SER A O 1
ATOM 3209 N N . VAL A 1 411 ? -23.841 -14.081 -34.287 1.00 72.56 411 VAL A N 1
ATOM 3210 C CA . VAL A 1 411 ? -24.530 -13.469 -35.442 1.00 72.56 411 VAL A CA 1
ATOM 3211 C C . VAL A 1 411 ? -23.669 -13.518 -36.712 1.00 72.56 411 VAL A C 1
ATOM 3213 O O . VAL A 1 411 ? -24.193 -13.624 -37.821 1.00 72.56 411 VAL A O 1
ATOM 3216 N N . VAL A 1 412 ? -22.343 -13.477 -36.558 1.00 72.88 412 VAL A N 1
ATOM 3217 C CA . VAL A 1 412 ? -21.367 -13.479 -37.661 1.00 72.88 412 VAL A CA 1
ATOM 3218 C C . VAL A 1 412 ? -20.782 -14.882 -37.905 1.00 72.88 412 VAL A C 1
ATOM 3220 O O . VAL A 1 412 ? -20.197 -15.140 -38.954 1.00 72.88 412 VAL A O 1
ATOM 3223 N N . ALA A 1 413 ? -20.970 -15.828 -36.978 1.00 66.38 413 ALA A N 1
ATOM 3224 C CA . ALA A 1 413 ? -20.208 -17.080 -36.938 1.00 66.38 413 ALA A CA 1
ATOM 3225 C C . ALA A 1 413 ? -20.511 -18.116 -38.032 1.00 66.38 413 ALA A C 1
ATOM 3227 O O . ALA A 1 413 ? -19.703 -19.027 -38.256 1.00 66.38 413 ALA A O 1
ATOM 3228 N N . ALA A 1 414 ? -21.647 -17.975 -38.723 1.00 61.66 414 ALA A N 1
ATOM 3229 C CA . ALA A 1 414 ? -22.074 -18.848 -39.817 1.00 61.66 414 ALA A CA 1
ATOM 3230 C C . ALA A 1 414 ? -21.879 -20.350 -39.485 1.00 61.66 414 ALA A C 1
ATOM 3232 O O . ALA A 1 414 ? -22.105 -20.789 -38.359 1.00 61.66 414 ALA A O 1
ATOM 3233 N N . SER A 1 415 ? -21.449 -21.160 -40.456 1.00 55.00 415 SER A N 1
ATOM 3234 C CA . SER A 1 415 ? -21.136 -22.582 -40.257 1.00 55.00 415 SER A CA 1
ATOM 3235 C C . SER A 1 415 ? -19.707 -22.847 -39.753 1.00 55.00 415 SER A C 1
ATOM 3237 O O . SER A 1 415 ? -19.298 -24.004 -39.702 1.00 55.00 415 SER A O 1
ATOM 3239 N N . GLN A 1 416 ? -18.916 -21.809 -39.447 1.00 61.69 416 GLN A N 1
ATOM 3240 C CA . GLN A 1 416 ? -17.490 -21.948 -39.104 1.00 61.69 416 GLN A CA 1
ATOM 3241 C C . GLN A 1 416 ? -17.222 -22.012 -37.594 1.00 61.69 416 GLN A C 1
ATOM 3243 O O . GLN A 1 416 ? -16.126 -22.401 -37.191 1.00 61.69 416 GLN A O 1
ATOM 3248 N N . GLY A 1 417 ? -18.215 -21.686 -36.765 1.00 71.75 417 GLY A N 1
ATOM 3249 C CA . GLY A 1 417 ? -18.130 -21.771 -35.308 1.00 71.75 417 GLY A CA 1
ATOM 3250 C C . GLY A 1 417 ? -17.568 -20.512 -34.640 1.00 71.75 417 GLY A C 1
ATOM 3251 O O . GLY A 1 417 ? -16.850 -19.713 -35.239 1.00 71.75 417 GLY A O 1
ATOM 3252 N N . LEU A 1 418 ? -17.914 -20.348 -33.361 1.00 79.06 418 LEU A N 1
ATOM 3253 C CA . LEU A 1 418 ? -17.754 -19.097 -32.611 1.00 79.06 418 LEU A CA 1
ATOM 3254 C C . LEU A 1 418 ? -16.297 -18.610 -32.492 1.00 79.06 418 LEU A C 1
ATOM 3256 O O . LEU A 1 418 ? -16.050 -17.413 -32.584 1.00 79.06 418 LEU A O 1
ATOM 3260 N N . SER A 1 419 ? -15.326 -19.522 -32.356 1.00 82.88 419 SER A N 1
ATOM 3261 C CA . SER A 1 419 ? -13.900 -19.155 -32.286 1.00 82.88 419 SER A CA 1
ATOM 3262 C C . SER A 1 419 ? -13.419 -18.455 -33.558 1.00 82.88 419 SER A C 1
ATOM 3264 O O . SER A 1 419 ? -12.818 -17.392 -33.467 1.00 82.88 419 SER A O 1
ATOM 3266 N N . ASN A 1 420 ? -13.712 -19.030 -34.729 1.00 82.19 420 ASN A N 1
ATOM 3267 C CA . ASN A 1 420 ? -13.258 -18.504 -36.021 1.00 82.19 420 ASN A CA 1
ATOM 3268 C C . ASN A 1 420 ? -13.944 -17.168 -36.351 1.00 82.19 420 ASN A C 1
ATOM 3270 O O . ASN A 1 420 ? -13.351 -16.290 -36.969 1.00 82.19 420 ASN A O 1
ATOM 3274 N N . ALA A 1 421 ? -15.186 -17.002 -35.892 1.00 82.75 421 ALA A N 1
ATOM 3275 C CA . ALA A 1 421 ? -15.931 -15.752 -35.978 1.00 82.75 421 ALA A CA 1
ATOM 3276 C C . ALA A 1 421 ? -15.288 -14.631 -35.151 1.00 82.75 421 ALA A C 1
ATOM 3278 O O . ALA A 1 421 ? -15.152 -13.509 -35.633 1.00 82.75 421 ALA A O 1
ATOM 3279 N N . ALA A 1 422 ? -14.873 -14.952 -33.920 1.00 85.94 422 ALA A N 1
ATOM 3280 C CA . ALA A 1 422 ? -14.148 -14.030 -33.058 1.00 85.94 422 ALA A CA 1
ATOM 3281 C C . ALA A 1 422 ? -12.774 -13.679 -33.649 1.00 85.94 422 ALA A C 1
ATOM 3283 O O . ALA A 1 422 ? -12.449 -12.502 -33.706 1.00 85.94 422 ALA A O 1
ATOM 3284 N N . ASP A 1 423 ? -12.012 -14.658 -34.159 1.00 85.50 423 ASP A N 1
ATOM 3285 C CA . ASP A 1 423 ? -10.733 -14.398 -34.848 1.00 85.50 423 ASP A CA 1
ATOM 3286 C C . ASP A 1 423 ? -10.916 -13.429 -36.024 1.00 85.50 423 ASP A C 1
ATOM 3288 O O . ASP A 1 423 ? -10.211 -12.427 -36.118 1.00 85.50 423 ASP A O 1
ATOM 3292 N N . TRP A 1 424 ? -11.911 -13.677 -36.884 1.00 84.94 424 TRP A N 1
ATOM 3293 C CA . TRP A 1 424 ? -12.205 -12.805 -38.020 1.00 84.94 424 TRP A CA 1
ATOM 3294 C C . TRP A 1 424 ? -12.612 -11.389 -37.587 1.00 84.94 424 TRP A C 1
ATOM 3296 O O . TRP A 1 424 ? -12.131 -10.414 -38.160 1.00 84.94 424 TRP A O 1
ATOM 3306 N N . LEU A 1 425 ? -13.458 -11.246 -36.558 1.00 85.88 425 LEU A N 1
ATOM 3307 C CA . LEU A 1 425 ? -13.827 -9.931 -36.015 1.00 85.88 425 LEU A CA 1
ATOM 3308 C C . LEU A 1 425 ? -12.614 -9.199 -35.422 1.00 85.88 425 LEU A C 1
ATOM 3310 O O . LEU A 1 425 ? -12.446 -8.008 -35.688 1.00 85.88 425 LEU A O 1
ATOM 3314 N N . THR A 1 426 ? -11.743 -9.906 -34.697 1.00 88.19 426 THR A N 1
ATOM 3315 C CA . THR A 1 426 ? -10.479 -9.363 -34.181 1.00 88.19 426 THR A CA 1
ATOM 3316 C C . THR A 1 426 ? -9.572 -8.889 -35.318 1.00 88.19 426 THR A C 1
ATOM 3318 O O . THR A 1 426 ? -9.011 -7.799 -35.231 1.00 88.19 426 THR A O 1
ATOM 3321 N N . GLU A 1 427 ? -9.474 -9.635 -36.422 1.00 84.25 427 GLU A N 1
ATOM 3322 C CA . GLU A 1 427 ? -8.707 -9.220 -37.605 1.00 84.25 427 GLU A CA 1
ATOM 3323 C C . GLU A 1 427 ? -9.300 -7.999 -38.328 1.00 84.25 427 GLU A C 1
ATOM 3325 O O . GLU A 1 427 ? -8.533 -7.206 -38.866 1.00 84.25 427 GLU 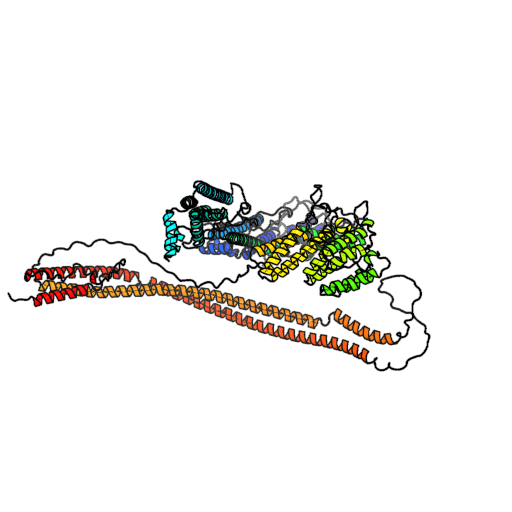A O 1
ATOM 3330 N N . GLN A 1 428 ? -10.630 -7.826 -38.360 1.00 84.44 428 GLN A N 1
ATOM 3331 C CA . GLN A 1 428 ? -11.278 -6.690 -39.044 1.00 84.44 428 GLN A CA 1
ATOM 3332 C C . GLN A 1 428 ? -11.354 -5.404 -38.210 1.00 84.44 428 GLN A C 1
ATOM 3334 O O . GLN A 1 428 ? -11.386 -4.308 -38.772 1.00 84.44 428 GLN A O 1
ATOM 3339 N N . LEU A 1 429 ? -11.470 -5.530 -36.885 1.00 86.56 429 LEU A N 1
ATOM 3340 C CA . LEU A 1 429 ? -11.730 -4.408 -35.974 1.00 86.56 429 LEU A CA 1
ATOM 3341 C C . LEU A 1 429 ? -10.548 -4.096 -35.045 1.00 86.56 429 LEU A C 1
ATOM 3343 O O . LEU A 1 429 ? -10.551 -3.046 -34.408 1.00 86.56 429 LEU A O 1
ATOM 3347 N N . LEU A 1 430 ? -9.531 -4.965 -35.000 1.00 86.56 430 LEU A N 1
ATOM 3348 C CA . LEU A 1 430 ? -8.295 -4.801 -34.223 1.00 86.56 430 LEU A CA 1
ATOM 3349 C C . LEU A 1 430 ? -8.547 -4.614 -32.709 1.00 86.56 430 LEU A C 1
ATOM 3351 O O . LEU A 1 430 ? -7.870 -3.835 -32.033 1.00 86.56 430 LEU A O 1
ATOM 3355 N N . VAL A 1 431 ? -9.545 -5.345 -32.201 1.00 86.50 431 VAL A N 1
ATOM 3356 C CA . VAL A 1 431 ? -9.970 -5.457 -30.794 1.00 86.50 431 VAL A CA 1
ATOM 3357 C C . VAL A 1 431 ? -10.228 -6.938 -30.510 1.00 86.50 431 VAL A C 1
ATOM 3359 O O . VAL A 1 431 ? -10.770 -7.618 -31.376 1.00 86.50 431 VAL A O 1
ATOM 3362 N N . ASP A 1 432 ? -9.856 -7.462 -29.340 1.00 86.94 432 ASP A N 1
ATOM 3363 C CA . ASP A 1 432 ? -9.983 -8.899 -29.054 1.00 86.94 432 ASP A CA 1
ATOM 3364 C C . ASP A 1 432 ? -11.427 -9.344 -28.733 1.00 86.94 432 ASP A C 1
ATOM 3366 O O . ASP A 1 432 ? -11.938 -9.136 -27.632 1.00 86.94 432 ASP A O 1
ATOM 3370 N N . PHE A 1 433 ? -12.066 -10.054 -29.668 1.00 87.31 433 PHE A N 1
ATOM 3371 C CA . PHE A 1 433 ? -13.387 -10.672 -29.480 1.00 87.31 433 PHE A CA 1
ATOM 3372 C C . PHE A 1 433 ? -13.363 -12.016 -28.727 1.00 87.31 433 PHE A C 1
ATOM 3374 O O . PHE A 1 433 ? -14.418 -12.623 -28.527 1.00 87.31 433 PHE A O 1
ATOM 3381 N N . LYS A 1 434 ? -12.195 -12.493 -28.278 1.00 86.31 434 LYS A N 1
ATOM 3382 C CA . LYS A 1 434 ? -12.045 -13.651 -27.376 1.00 86.31 434 LYS A CA 1
ATOM 3383 C C . LYS A 1 434 ? -11.719 -13.264 -25.933 1.00 86.31 434 LYS A C 1
ATOM 3385 O O . LYS A 1 434 ? -11.803 -14.138 -25.061 1.00 86.31 434 LYS A O 1
ATOM 3390 N N . GLY A 1 435 ? -11.432 -11.987 -25.674 1.00 80.75 435 GLY A N 1
ATOM 3391 C CA . GLY A 1 435 ? -11.062 -11.452 -24.365 1.00 80.75 435 GLY A CA 1
ATOM 3392 C C . GLY A 1 435 ? -12.075 -11.815 -23.282 1.00 80.75 435 GLY A C 1
ATOM 3393 O O . GLY A 1 435 ? -13.290 -11.719 -23.485 1.00 80.75 435 GLY A O 1
ATOM 3394 N N . ASN A 1 436 ? -11.584 -12.303 -22.144 1.00 75.88 436 ASN A N 1
ATOM 3395 C CA . ASN A 1 436 ? -12.430 -12.638 -21.002 1.00 75.88 436 ASN A CA 1
ATOM 3396 C C . ASN A 1 436 ? -12.926 -11.358 -20.298 1.00 75.88 436 ASN A C 1
ATOM 3398 O O . ASN A 1 436 ? -12.420 -10.265 -20.535 1.00 75.88 436 ASN A O 1
ATOM 3402 N N . GLY A 1 437 ? -13.898 -11.486 -19.396 1.00 74.81 437 GLY A N 1
ATOM 3403 C CA . GLY A 1 437 ? -14.410 -10.332 -18.655 1.00 74.81 437 GLY A CA 1
ATOM 3404 C C . GLY A 1 437 ? -13.491 -9.819 -17.530 1.00 74.81 437 GLY A C 1
ATOM 3405 O O . GLY A 1 437 ? -13.902 -8.928 -16.799 1.00 74.81 437 GLY A O 1
ATOM 3406 N N . SER A 1 438 ? -12.283 -10.376 -17.347 1.00 79.25 438 SER A N 1
ATOM 3407 C CA . SER A 1 438 ? -11.369 -9.974 -16.262 1.00 79.25 438 SER A CA 1
ATOM 3408 C C . SER A 1 438 ? -10.379 -8.881 -16.676 1.00 79.25 438 SER A C 1
ATOM 3410 O O . SER A 1 438 ? -9.757 -8.256 -15.819 1.00 79.25 438 SER A O 1
ATOM 3412 N N . GLN A 1 439 ? -10.167 -8.684 -17.981 1.00 81.00 439 GLN A N 1
ATOM 3413 C CA . GLN A 1 439 ? -9.235 -7.682 -18.492 1.00 81.00 439 GLN A CA 1
ATOM 3414 C C . GLN A 1 439 ? -9.886 -6.296 -18.489 1.00 81.00 439 GLN A C 1
ATOM 3416 O O . GLN A 1 439 ? -10.847 -6.043 -19.209 1.00 81.00 439 GLN A O 1
ATOM 3421 N N . GLN A 1 440 ? -9.328 -5.385 -17.695 1.00 79.88 440 GLN A N 1
ATOM 3422 C CA . GLN A 1 440 ? -9.723 -3.979 -17.667 1.00 79.88 440 GLN A CA 1
ATOM 3423 C C . GLN A 1 440 ? -8.679 -3.133 -18.398 1.00 79.88 440 GLN A C 1
ATOM 3425 O O . GLN A 1 440 ? -7.482 -3.272 -18.157 1.00 79.88 440 GLN A O 1
ATOM 3430 N N . THR A 1 441 ? -9.137 -2.237 -19.268 1.00 81.56 441 THR A N 1
ATOM 3431 C CA . THR A 1 441 ? -8.302 -1.239 -19.948 1.00 81.56 441 THR A CA 1
ATOM 3432 C C . THR A 1 441 ? -9.068 0.075 -20.073 1.00 81.56 441 THR A C 1
ATOM 3434 O O . THR A 1 441 ? -10.301 0.103 -20.044 1.00 81.56 441 THR A O 1
ATOM 3437 N N . THR A 1 442 ? -8.351 1.190 -20.194 1.00 85.69 442 THR A N 1
ATOM 3438 C CA . THR A 1 442 ? -8.995 2.483 -20.457 1.00 85.69 442 THR A CA 1
ATOM 3439 C C . THR A 1 442 ? -9.347 2.619 -21.939 1.00 85.69 442 THR A C 1
ATOM 3441 O O . THR A 1 442 ? -8.631 2.130 -22.809 1.00 85.69 442 THR A O 1
ATOM 3444 N N . ARG A 1 443 ? -10.409 3.372 -22.262 1.00 82.81 443 ARG A N 1
ATOM 3445 C CA . ARG A 1 443 ? -10.807 3.649 -23.661 1.00 82.81 443 ARG A CA 1
ATOM 3446 C C . ARG A 1 443 ? -9.667 4.272 -24.492 1.00 82.81 443 ARG A C 1
ATOM 3448 O O . ARG A 1 443 ? -9.580 4.035 -25.692 1.00 82.81 443 ARG A O 1
ATOM 3455 N N . ILE A 1 444 ? -8.782 5.044 -23.850 1.00 86.38 444 ILE A N 1
ATOM 3456 C CA . ILE A 1 444 ? -7.596 5.654 -24.475 1.00 86.38 444 ILE A CA 1
ATOM 3457 C C . ILE A 1 444 ? -6.512 4.604 -24.747 1.00 86.38 444 ILE A C 1
ATOM 3459 O O . ILE A 1 444 ? -5.923 4.601 -25.823 1.00 86.38 444 ILE A O 1
ATOM 3463 N N . GLU A 1 445 ? -6.250 3.713 -23.794 1.00 86.81 445 GLU A N 1
ATOM 3464 C CA . GLU A 1 445 ? -5.254 2.646 -23.926 1.00 86.81 445 GLU A CA 1
ATOM 3465 C C . GLU A 1 445 ? -5.660 1.629 -24.999 1.00 86.81 445 GLU A C 1
ATOM 3467 O O . GLU A 1 445 ? -4.857 1.355 -25.889 1.00 86.81 445 GLU A O 1
ATOM 3472 N N . GLN A 1 446 ? -6.928 1.197 -25.016 1.00 86.94 446 GLN A N 1
ATOM 3473 C CA . GLN A 1 446 ? -7.464 0.365 -26.097 1.00 86.94 446 GLN A CA 1
ATOM 3474 C C . GLN A 1 446 ? -7.309 1.045 -27.466 1.00 86.94 446 GLN A C 1
ATOM 3476 O O . GLN A 1 446 ? -6.891 0.402 -28.423 1.00 86.94 446 GLN A O 1
ATOM 3481 N N . ALA A 1 447 ? -7.594 2.349 -27.572 1.00 87.69 447 ALA A N 1
ATOM 3482 C CA . ALA A 1 447 ? -7.414 3.086 -28.823 1.00 87.69 447 ALA A CA 1
ATOM 3483 C C . ALA A 1 447 ? -5.936 3.163 -29.256 1.00 87.69 447 ALA A C 1
ATOM 3485 O O . ALA A 1 447 ? -5.642 3.039 -30.447 1.00 87.69 447 ALA A O 1
ATOM 3486 N N . ILE A 1 448 ? -5.002 3.336 -28.311 1.00 88.81 448 ILE A N 1
ATOM 3487 C CA . ILE A 1 448 ? -3.554 3.301 -28.576 1.00 88.81 448 ILE A CA 1
ATOM 3488 C C . ILE A 1 448 ? -3.139 1.921 -29.100 1.00 88.81 448 ILE A C 1
ATOM 3490 O O . ILE A 1 448 ? -2.452 1.858 -30.119 1.00 88.81 448 ILE A O 1
ATOM 3494 N N . GLU A 1 449 ? -3.581 0.837 -28.458 1.00 87.12 449 GLU A N 1
ATOM 3495 C CA . GLU A 1 449 ? -3.298 -0.537 -28.887 1.00 87.12 449 GLU A CA 1
ATOM 3496 C C . GLU A 1 449 ? -3.846 -0.805 -30.296 1.00 87.12 449 GLU A C 1
ATOM 3498 O O . GLU A 1 449 ? -3.092 -1.192 -31.189 1.00 87.12 449 GLU A O 1
ATOM 3503 N N . THR A 1 450 ? -5.126 -0.505 -30.540 1.00 88.88 450 THR A N 1
ATOM 3504 C CA . THR A 1 450 ? -5.782 -0.658 -31.849 1.00 88.88 450 THR A CA 1
ATOM 3505 C C . THR A 1 450 ? -5.029 0.110 -32.947 1.00 88.88 450 THR A C 1
ATOM 3507 O O . THR A 1 450 ? -4.785 -0.433 -34.027 1.00 88.88 450 THR A O 1
ATOM 3510 N N . ILE A 1 451 ? -4.575 1.344 -32.679 1.00 88.62 451 ILE A N 1
ATOM 3511 C CA . ILE A 1 451 ? -3.751 2.127 -33.620 1.00 88.62 451 ILE A CA 1
ATOM 3512 C C . ILE A 1 451 ? -2.360 1.500 -33.818 1.00 88.62 451 ILE A C 1
ATOM 3514 O O . ILE A 1 451 ? -1.869 1.449 -34.947 1.00 88.62 451 ILE A O 1
ATOM 3518 N N . GLN A 1 452 ? -1.712 0.997 -32.764 1.00 87.62 452 GLN A N 1
ATOM 3519 C CA . GLN A 1 452 ? -0.394 0.357 -32.862 1.00 87.62 452 GLN A CA 1
ATOM 3520 C C . GLN A 1 452 ? -0.442 -0.955 -33.657 1.00 87.62 452 GLN A C 1
ATOM 3522 O O . GLN A 1 452 ? 0.426 -1.196 -34.504 1.00 87.62 452 GLN A O 1
ATOM 3527 N N . VAL A 1 453 ? -1.485 -1.765 -33.457 1.00 85.75 453 VAL A N 1
ATOM 3528 C CA . VAL A 1 453 ? -1.765 -2.965 -34.257 1.00 85.75 453 VAL A CA 1
ATOM 3529 C C . VAL A 1 453 ? -2.049 -2.584 -35.712 1.00 85.75 453 VAL A C 1
ATOM 3531 O O . VAL A 1 453 ? -1.511 -3.225 -36.619 1.00 85.75 453 VAL A O 1
ATOM 3534 N N . ALA A 1 454 ? -2.808 -1.511 -35.962 1.00 87.12 454 ALA A N 1
ATOM 3535 C CA . ALA A 1 454 ? -3.088 -1.033 -37.316 1.00 87.12 454 ALA A CA 1
ATOM 3536 C C . ALA A 1 454 ? -1.815 -0.587 -38.058 1.00 87.12 454 ALA A C 1
ATOM 3538 O O . ALA A 1 454 ? -1.579 -1.009 -39.191 1.00 87.12 454 ALA A O 1
ATOM 3539 N N . LEU A 1 455 ? -0.958 0.212 -37.412 1.00 84.56 455 LEU A N 1
ATOM 3540 C CA . LEU A 1 455 ? 0.316 0.675 -37.977 1.00 84.56 455 LEU A CA 1
ATOM 3541 C C . LEU A 1 455 ? 1.297 -0.482 -38.219 1.00 84.56 455 LEU A C 1
ATOM 3543 O O . LEU A 1 455 ? 1.960 -0.525 -39.255 1.00 84.56 455 LEU A O 1
ATOM 3547 N N . THR A 1 456 ? 1.347 -1.462 -37.312 1.00 83.75 456 THR A N 1
ATOM 3548 C CA . THR A 1 456 ? 2.174 -2.668 -37.487 1.00 83.75 456 THR A CA 1
ATOM 3549 C C . THR A 1 456 ? 1.666 -3.533 -38.644 1.00 83.75 456 THR A C 1
ATOM 3551 O O . THR A 1 456 ? 2.458 -4.016 -39.452 1.00 83.75 456 THR A O 1
ATOM 3554 N N . SER A 1 457 ? 0.346 -3.689 -38.771 1.00 84.81 457 SER A N 1
ATOM 3555 C CA . SER A 1 457 ? -0.289 -4.443 -39.861 1.00 84.81 457 SER A CA 1
ATOM 3556 C C . SER A 1 457 ? -0.087 -3.770 -41.219 1.00 84.81 457 SER A C 1
ATOM 3558 O O . SER A 1 457 ? 0.148 -4.460 -42.210 1.00 84.81 457 SER A O 1
ATOM 3560 N N . LEU A 1 458 ? -0.089 -2.433 -41.253 1.00 82.94 458 LEU A N 1
ATOM 3561 C CA . LEU A 1 458 ? 0.252 -1.624 -42.423 1.00 82.94 458 LEU A CA 1
ATOM 3562 C C . LEU A 1 458 ? 1.730 -1.771 -42.823 1.00 82.94 458 LEU A C 1
ATOM 3564 O O . LEU A 1 458 ? 2.019 -1.965 -44.000 1.00 82.94 458 LEU A O 1
ATOM 3568 N N . ARG A 1 459 ? 2.663 -1.743 -41.859 1.00 77.88 459 ARG A N 1
ATOM 3569 C CA . ARG A 1 459 ? 4.102 -1.990 -42.097 1.00 77.88 459 ARG A CA 1
ATOM 3570 C C . ARG A 1 459 ? 4.362 -3.391 -42.663 1.00 77.88 459 ARG A C 1
ATOM 3572 O O . ARG A 1 459 ? 5.227 -3.548 -43.511 1.00 77.88 459 ARG A O 1
ATOM 3579 N N . MET A 1 460 ? 3.630 -4.398 -42.185 1.00 80.56 460 MET A N 1
ATOM 3580 C CA . MET A 1 460 ? 3.757 -5.793 -42.631 1.00 80.56 460 MET A CA 1
ATOM 3581 C C . MET A 1 460 ? 2.916 -6.131 -43.880 1.00 80.56 460 MET A C 1
ATOM 3583 O O . MET A 1 460 ? 2.869 -7.297 -44.261 1.00 80.56 460 MET A O 1
ATOM 3587 N N . GLU A 1 461 ? 2.213 -5.157 -44.473 1.00 78.44 461 GLU A N 1
ATOM 3588 C CA . GLU A 1 461 ? 1.310 -5.339 -45.626 1.00 78.44 461 GLU A CA 1
ATOM 3589 C C . GLU A 1 461 ? 0.231 -6.430 -45.407 1.00 78.44 461 GLU A C 1
ATOM 3591 O O . GLU A 1 461 ? -0.199 -7.123 -46.327 1.00 78.44 461 GLU A O 1
ATOM 3596 N N . ARG A 1 462 ? -0.238 -6.585 -44.157 1.00 76.00 462 ARG A N 1
ATOM 3597 C CA . ARG A 1 462 ? -1.145 -7.674 -43.730 1.00 76.00 462 ARG A CA 1
ATOM 3598 C C . ARG A 1 462 ? -2.633 -7.405 -43.954 1.00 76.00 462 ARG A C 1
ATOM 3600 O O . ARG A 1 462 ? -3.443 -8.304 -43.735 1.00 76.00 462 ARG A O 1
ATOM 3607 N N . PHE A 1 463 ? -3.018 -6.206 -44.389 1.00 82.19 463 PHE A N 1
ATOM 3608 C CA . PHE A 1 463 ? -4.415 -5.897 -44.696 1.00 82.19 463 PHE A CA 1
ATOM 3609 C C . PHE A 1 463 ? -4.843 -6.549 -46.017 1.00 82.19 463 PHE A C 1
ATOM 3611 O O . PHE A 1 463 ? -4.620 -6.017 -47.102 1.00 82.19 463 PHE A O 1
ATOM 3618 N N . ALA A 1 464 ? -5.472 -7.720 -45.907 1.00 72.00 464 ALA A N 1
ATOM 3619 C CA . ALA A 1 464 ? -5.964 -8.489 -47.042 1.00 72.00 464 ALA A CA 1
ATOM 3620 C C . ALA A 1 464 ? -7.026 -7.736 -47.869 1.00 72.00 464 ALA A C 1
ATOM 3622 O O . ALA A 1 464 ? -7.722 -6.835 -47.389 1.00 72.00 464 ALA A O 1
ATOM 3623 N N . THR A 1 465 ? -7.199 -8.157 -49.124 1.00 66.25 465 THR A N 1
ATOM 3624 C CA . THR A 1 465 ? -8.223 -7.631 -50.036 1.00 66.25 465 THR A CA 1
ATOM 3625 C C . THR A 1 465 ? -9.629 -7.880 -49.480 1.00 66.25 465 THR A C 1
ATOM 3627 O O . THR A 1 465 ? -10.141 -8.994 -49.516 1.00 66.25 465 THR A O 1
ATOM 3630 N N . GLY A 1 466 ? -10.251 -6.816 -48.964 1.00 69.25 466 GLY A N 1
ATOM 3631 C CA . GLY A 1 466 ? -11.554 -6.852 -48.288 1.00 69.25 466 GLY A CA 1
ATOM 3632 C C . GLY A 1 466 ? -11.554 -6.227 -46.889 1.00 69.25 466 GLY A C 1
ATOM 3633 O O . GLY A 1 466 ? -12.627 -5.906 -46.387 1.00 69.25 466 GLY A O 1
ATOM 3634 N N . HIS A 1 467 ? -10.381 -6.001 -46.287 1.00 81.94 467 HIS A N 1
ATOM 3635 C CA . HIS A 1 467 ? -10.254 -5.322 -44.995 1.00 81.94 467 HIS A CA 1
ATOM 3636 C C . HIS A 1 467 ? -10.605 -3.823 -45.089 1.00 81.94 467 HIS A C 1
ATOM 3638 O O . HIS A 1 467 ? -10.286 -3.170 -46.085 1.00 81.94 467 HIS A O 1
ATOM 3644 N N . LEU A 1 468 ? -11.198 -3.242 -44.037 1.00 80.50 468 LEU A N 1
ATOM 3645 C CA . LEU A 1 468 ? -11.607 -1.823 -44.004 1.00 80.50 468 LEU A CA 1
ATOM 3646 C C . LEU A 1 468 ? -10.440 -0.851 -44.268 1.00 80.50 468 LEU A C 1
ATOM 3648 O O . LEU A 1 468 ? -10.597 0.150 -44.964 1.00 80.50 468 LEU A O 1
ATOM 3652 N N . ALA A 1 469 ? -9.253 -1.180 -43.755 1.00 83.25 469 ALA A N 1
ATOM 3653 C CA . ALA A 1 469 ? -8.013 -0.426 -43.953 1.00 83.25 469 ALA A CA 1
ATOM 3654 C C . ALA A 1 469 ? -7.198 -0.844 -45.199 1.00 83.25 469 ALA A C 1
ATOM 3656 O O . ALA A 1 469 ? -6.060 -0.412 -45.346 1.00 83.25 469 ALA A O 1
ATOM 3657 N N . ALA A 1 470 ? -7.731 -1.661 -46.120 1.00 80.94 470 ALA A N 1
ATOM 3658 C CA . ALA A 1 470 ? -6.973 -2.155 -47.285 1.00 80.94 470 ALA A CA 1
ATOM 3659 C C . ALA A 1 470 ? -6.519 -1.057 -48.277 1.00 80.94 470 ALA A C 1
ATOM 3661 O O . ALA A 1 470 ? -5.693 -1.318 -49.147 1.00 80.94 470 ALA A O 1
ATOM 3662 N N . GLN A 1 471 ? -7.052 0.165 -48.165 1.00 83.12 471 GLN A N 1
ATOM 3663 C CA . GLN A 1 471 ? -6.602 1.335 -48.936 1.00 83.12 471 GLN A CA 1
ATOM 3664 C C . GLN A 1 471 ? -5.523 2.167 -48.222 1.00 83.12 471 GLN A C 1
ATOM 3666 O O . GLN A 1 471 ? -5.018 3.129 -48.799 1.00 83.12 471 GLN A O 1
ATOM 3671 N N . TRP A 1 472 ? -5.194 1.860 -46.964 1.00 85.38 472 TRP A N 1
ATOM 3672 C CA . TRP A 1 472 ? -4.209 2.625 -46.207 1.00 85.38 472 TRP A CA 1
ATOM 3673 C C . TRP A 1 472 ? -2.800 2.284 -46.698 1.00 85.38 472 TRP A C 1
ATOM 3675 O O . TRP A 1 472 ? -2.417 1.118 -46.765 1.00 85.38 472 TRP A O 1
ATOM 3685 N N . CYS A 1 473 ? -2.009 3.309 -47.007 1.00 77.00 473 CYS A N 1
ATOM 3686 C CA . CYS A 1 473 ? -0.624 3.174 -47.442 1.00 77.00 473 CYS A CA 1
ATOM 3687 C C . CYS A 1 473 ? 0.320 4.004 -46.562 1.00 77.00 473 CYS A C 1
ATOM 3689 O O . CYS A 1 473 ? -0.092 4.949 -45.884 1.00 77.00 473 CYS A O 1
ATOM 3691 N N . ARG A 1 474 ? 1.609 3.646 -46.574 1.00 74.44 474 ARG A N 1
ATOM 3692 C CA . ARG A 1 474 ? 2.675 4.470 -45.985 1.00 74.44 474 ARG A CA 1
ATOM 3693 C C . ARG A 1 474 ? 2.815 5.782 -46.762 1.00 74.44 474 ARG A C 1
ATOM 3695 O O . ARG A 1 474 ? 2.444 5.859 -47.935 1.00 74.44 474 ARG A O 1
ATOM 3702 N N . ARG A 1 475 ? 3.364 6.817 -46.120 1.00 72.94 475 ARG A N 1
ATOM 3703 C CA . ARG A 1 475 ? 3.647 8.081 -46.810 1.00 72.94 475 ARG A CA 1
ATOM 3704 C C . ARG A 1 475 ? 4.682 7.868 -47.932 1.00 72.94 475 ARG A C 1
ATOM 3706 O O . ARG A 1 475 ? 5.655 7.157 -47.690 1.00 72.94 475 ARG A O 1
ATOM 3713 N N . PRO A 1 476 ? 4.532 8.492 -49.119 1.00 66.56 476 PRO A N 1
ATOM 3714 C CA . PRO A 1 476 ? 5.448 8.272 -50.245 1.00 66.56 476 PRO A CA 1
ATOM 3715 C C . PRO A 1 476 ? 6.887 8.772 -50.031 1.00 66.56 476 PRO A C 1
ATOM 3717 O O . PRO A 1 476 ? 7.778 8.383 -50.779 1.00 66.56 476 PRO A O 1
ATOM 3720 N N . ASP A 1 477 ? 7.105 9.667 -49.064 1.00 69.94 477 ASP A N 1
ATOM 3721 C CA . ASP A 1 477 ? 8.374 10.346 -48.779 1.00 69.94 477 ASP A CA 1
ATOM 3722 C C . ASP A 1 477 ? 9.185 9.721 -47.626 1.00 69.94 477 ASP A C 1
ATOM 3724 O O . ASP A 1 477 ? 10.321 10.132 -47.392 1.00 69.94 477 ASP A O 1
ATOM 3728 N N . GLN A 1 478 ? 8.641 8.720 -46.922 1.00 70.25 478 GLN A N 1
ATOM 3729 C CA . GLN A 1 478 ? 9.303 8.051 -45.796 1.00 70.25 478 GLN A CA 1
ATOM 3730 C C . GLN A 1 478 ? 9.895 6.699 -46.224 1.00 70.25 478 GLN A C 1
ATOM 3732 O O . GLN A 1 478 ? 9.181 5.842 -46.744 1.00 70.25 478 GLN A O 1
ATOM 3737 N N . SER A 1 479 ? 11.192 6.478 -45.978 1.00 75.75 479 SER A N 1
ATOM 3738 C CA . SER A 1 479 ? 11.812 5.166 -46.216 1.00 75.75 479 SER A CA 1
ATOM 3739 C C . SER A 1 479 ? 11.470 4.161 -45.108 1.00 75.75 479 SER A C 1
ATOM 3741 O O . SER A 1 479 ? 11.123 4.543 -43.990 1.00 75.75 479 SER A O 1
ATOM 3743 N N . GLU A 1 480 ? 11.597 2.859 -45.387 1.00 74.19 480 GLU A N 1
ATOM 3744 C CA . GLU A 1 480 ? 11.327 1.815 -44.383 1.00 74.19 480 GLU A CA 1
ATOM 3745 C C . GLU A 1 480 ? 12.255 1.928 -43.167 1.00 74.19 480 GLU A C 1
ATOM 3747 O O . GLU A 1 480 ? 11.809 1.790 -42.032 1.00 74.19 480 GLU A O 1
ATOM 3752 N N . ALA A 1 481 ? 13.529 2.257 -43.404 1.00 79.62 481 ALA A N 1
ATOM 3753 C CA . ALA A 1 481 ? 14.508 2.490 -42.348 1.00 79.62 481 ALA A CA 1
ATOM 3754 C C . ALA A 1 481 ? 14.135 3.700 -41.476 1.00 79.62 481 ALA A C 1
ATOM 3756 O O . ALA A 1 481 ? 14.298 3.653 -40.261 1.00 79.62 481 ALA A O 1
ATOM 3757 N N . ASP A 1 482 ? 13.588 4.762 -42.076 1.00 78.31 482 ASP A N 1
ATOM 3758 C CA . ASP A 1 482 ? 13.144 5.940 -41.327 1.00 78.31 482 ASP A CA 1
ATOM 3759 C C . ASP A 1 482 ? 11.921 5.637 -40.454 1.00 78.31 482 ASP A C 1
ATOM 3761 O O . ASP A 1 482 ? 11.859 6.088 -39.313 1.00 78.31 482 ASP A O 1
ATOM 3765 N N . PHE A 1 483 ? 10.969 4.845 -40.963 1.00 80.81 483 PHE A N 1
ATOM 3766 C CA . PHE A 1 483 ? 9.847 4.361 -40.156 1.00 80.81 483 PHE A CA 1
ATOM 3767 C C . PHE A 1 483 ? 10.341 3.494 -38.989 1.00 80.81 483 PHE A C 1
ATOM 3769 O O . PHE A 1 483 ? 9.888 3.664 -37.861 1.00 80.81 483 PHE A O 1
ATOM 3776 N N . ASP A 1 484 ? 11.276 2.577 -39.241 1.00 82.69 484 ASP A N 1
ATOM 3777 C CA . ASP A 1 484 ? 11.770 1.639 -38.232 1.00 82.69 484 ASP A CA 1
ATOM 3778 C C . ASP A 1 484 ? 12.540 2.332 -37.095 1.00 82.69 484 ASP A C 1
ATOM 3780 O O . ASP A 1 484 ? 12.398 1.935 -35.936 1.00 82.69 484 ASP A O 1
ATOM 3784 N N . GLU A 1 485 ? 13.306 3.388 -37.388 1.00 82.56 485 GLU A N 1
ATOM 3785 C CA . GLU A 1 485 ? 13.953 4.224 -36.366 1.00 82.56 485 GLU A CA 1
ATOM 3786 C C . GLU A 1 485 ? 12.930 4.998 -35.513 1.00 82.56 485 GLU A C 1
ATOM 3788 O O . GLU A 1 485 ? 13.032 5.000 -34.284 1.00 82.56 485 GLU A O 1
ATOM 3793 N N . GLU A 1 486 ? 11.893 5.589 -36.120 1.00 82.44 486 GLU A N 1
ATOM 3794 C CA . GLU A 1 486 ? 10.802 6.237 -35.371 1.00 82.44 486 GLU A CA 1
ATOM 3795 C C . GLU A 1 486 ? 9.991 5.222 -34.544 1.00 82.44 486 GLU A C 1
ATOM 3797 O O . GLU A 1 486 ? 9.599 5.500 -33.404 1.00 82.44 486 GLU A O 1
ATOM 3802 N N . TRP A 1 487 ? 9.781 4.013 -35.074 1.00 85.50 487 TRP A N 1
ATOM 3803 C CA . TRP A 1 487 ? 8.993 2.960 -34.434 1.00 85.50 487 TRP A CA 1
ATOM 3804 C C . TRP A 1 487 ? 9.646 2.392 -33.168 1.00 85.50 487 TRP A C 1
ATOM 3806 O O . TRP A 1 487 ? 8.926 1.986 -32.256 1.00 85.50 487 TRP A O 1
ATOM 3816 N N . LYS A 1 488 ? 10.980 2.446 -33.026 1.00 85.38 488 LYS A N 1
ATOM 3817 C CA . LYS A 1 488 ? 11.663 2.134 -31.746 1.00 85.38 488 LYS A CA 1
ATOM 3818 C C . LYS A 1 488 ? 11.120 2.974 -30.586 1.00 85.38 488 LYS A C 1
ATOM 3820 O O . LYS A 1 488 ? 11.005 2.484 -29.460 1.00 85.38 488 LYS A O 1
ATOM 3825 N N . TRP A 1 489 ? 10.761 4.224 -30.873 1.00 85.00 489 TRP A N 1
ATOM 3826 C CA . TRP A 1 489 ? 10.211 5.161 -29.901 1.00 85.00 489 TRP A CA 1
ATOM 3827 C C . TRP A 1 489 ? 8.682 5.167 -29.884 1.00 85.00 489 TRP A C 1
ATOM 3829 O O . TRP A 1 489 ? 8.103 5.281 -28.814 1.00 85.00 489 TRP A O 1
ATOM 3839 N N . MET A 1 490 ? 8.006 5.020 -31.025 1.00 84.06 490 MET A N 1
ATOM 3840 C CA . MET A 1 490 ? 6.536 5.095 -31.102 1.00 84.06 490 MET A CA 1
ATOM 3841 C C . MET A 1 490 ? 5.800 3.764 -30.872 1.00 84.06 490 MET A C 1
ATOM 3843 O O . MET A 1 490 ? 4.618 3.774 -30.524 1.00 84.06 490 MET A O 1
ATOM 3847 N N . GLY A 1 491 ? 6.480 2.624 -31.022 1.00 80.88 491 GLY A N 1
ATOM 3848 C CA . GLY A 1 491 ? 5.883 1.285 -30.957 1.00 80.88 491 GLY A CA 1
ATOM 3849 C C . GLY A 1 491 ? 5.414 0.834 -29.569 1.00 80.88 491 GLY A C 1
ATOM 3850 O O . GLY A 1 491 ? 4.807 -0.224 -29.451 1.00 80.88 491 GLY A O 1
ATOM 3851 N N . SER A 1 492 ? 5.664 1.619 -28.516 1.00 86.75 492 SER A N 1
ATOM 3852 C CA . SER A 1 492 ? 4.994 1.466 -27.220 1.00 86.75 492 SER A CA 1
ATOM 3853 C C . SER A 1 492 ? 4.774 2.831 -26.565 1.00 86.75 492 SER A C 1
ATOM 3855 O O . SER A 1 492 ? 5.580 3.749 -26.739 1.00 86.75 492 SER A O 1
ATOM 3857 N N . TYR A 1 493 ? 3.716 2.970 -25.759 1.00 84.62 493 TYR A N 1
ATOM 3858 C CA . TYR A 1 493 ? 3.478 4.211 -25.010 1.00 84.62 493 TYR A CA 1
ATOM 3859 C C . TYR A 1 493 ? 4.620 4.526 -24.026 1.00 84.62 493 TYR A C 1
ATOM 3861 O O . TYR A 1 493 ? 4.965 5.690 -23.830 1.00 84.62 493 TYR A O 1
ATOM 3869 N N . ALA A 1 494 ? 5.258 3.501 -23.449 1.00 85.31 494 ALA A N 1
ATOM 3870 C CA . ALA A 1 494 ? 6.400 3.668 -22.552 1.00 85.31 494 ALA A CA 1
ATOM 3871 C C . ALA A 1 494 ? 7.631 4.240 -23.278 1.00 85.31 494 ALA A C 1
ATOM 3873 O O . ALA A 1 494 ? 8.222 5.209 -22.798 1.00 85.31 494 ALA A O 1
ATOM 3874 N N . SER A 1 495 ? 7.972 3.699 -24.455 1.00 85.94 495 SER A N 1
ATOM 3875 C CA . SER A 1 495 ? 9.046 4.217 -25.316 1.00 85.94 495 SER A CA 1
ATOM 3876 C C . SER A 1 495 ? 8.764 5.658 -25.749 1.00 85.94 495 SER A C 1
ATOM 3878 O O . SER A 1 495 ? 9.644 6.517 -25.668 1.00 85.94 495 SER A O 1
ATOM 3880 N N . TRP A 1 496 ? 7.517 5.951 -26.130 1.00 88.44 496 TRP A N 1
ATOM 3881 C CA . TRP A 1 496 ? 7.118 7.279 -26.591 1.00 88.44 496 TRP A CA 1
ATOM 3882 C C . TRP A 1 496 ? 7.174 8.295 -25.452 1.00 88.44 496 TRP A C 1
ATOM 3884 O O . TRP A 1 496 ? 7.716 9.388 -25.611 1.00 88.44 496 TRP A O 1
ATOM 3894 N N . ARG A 1 497 ? 6.688 7.917 -24.264 1.00 88.19 497 ARG A N 1
ATOM 3895 C CA . ARG A 1 497 ? 6.769 8.735 -23.052 1.00 88.19 497 ARG A CA 1
ATOM 3896 C C . ARG A 1 497 ? 8.222 8.993 -22.650 1.00 88.19 497 ARG A C 1
ATOM 3898 O O . ARG A 1 497 ? 8.532 10.110 -22.247 1.00 88.19 497 ARG A O 1
ATOM 3905 N N . ALA A 1 498 ? 9.114 8.010 -22.776 1.00 86.50 498 ALA A N 1
ATOM 3906 C CA . ALA A 1 498 ? 10.542 8.208 -22.533 1.00 86.50 498 ALA A CA 1
ATOM 3907 C C . ALA A 1 498 ? 11.144 9.224 -23.522 1.00 86.50 498 ALA A C 1
ATOM 3909 O O . ALA A 1 498 ? 11.801 10.172 -23.090 1.00 86.50 498 ALA A O 1
ATOM 3910 N N . ALA A 1 499 ? 10.835 9.101 -24.819 1.00 87.88 499 ALA A N 1
ATOM 3911 C CA . ALA A 1 499 ? 11.245 10.065 -25.842 1.00 87.88 499 ALA A CA 1
ATOM 3912 C C . ALA A 1 499 ? 10.710 11.485 -25.567 1.00 87.88 499 ALA A C 1
ATOM 3914 O O . ALA A 1 499 ? 11.457 12.462 -25.646 1.00 87.88 499 ALA A O 1
ATOM 3915 N N . MET A 1 500 ? 9.440 11.608 -25.165 1.00 87.69 500 MET A N 1
ATOM 3916 C CA . MET A 1 500 ? 8.841 12.874 -24.728 1.00 87.69 500 MET A CA 1
ATOM 3917 C C . MET A 1 500 ? 9.561 13.467 -23.514 1.00 87.69 500 MET A C 1
ATOM 3919 O O . MET A 1 500 ? 9.863 14.656 -23.519 1.00 87.69 500 MET A O 1
ATOM 3923 N N . LEU A 1 501 ? 9.863 12.669 -22.485 1.00 87.38 501 LEU A N 1
ATOM 3924 C CA . LEU A 1 501 ? 10.540 13.154 -21.277 1.00 87.38 501 LEU A CA 1
ATOM 3925 C C . LEU A 1 501 ? 11.963 13.650 -21.567 1.00 87.38 501 LEU A C 1
ATOM 3927 O O . LEU A 1 501 ? 12.342 14.690 -21.038 1.00 87.38 501 LEU A O 1
ATOM 3931 N N . VAL A 1 502 ? 12.717 12.970 -22.439 1.00 87.50 502 VAL A N 1
ATOM 3932 C CA . VAL A 1 502 ? 14.036 13.434 -22.911 1.00 87.50 502 VAL A CA 1
ATOM 3933 C C . VAL A 1 502 ? 13.916 14.742 -23.706 1.00 87.50 502 VAL A C 1
ATOM 3935 O O . VAL A 1 502 ? 14.739 15.640 -23.542 1.00 87.50 502 VAL A O 1
ATOM 3938 N N . PHE A 1 503 ? 12.888 14.877 -24.550 1.00 86.12 503 PHE A N 1
ATOM 3939 C CA . PHE A 1 503 ? 12.677 16.073 -25.370 1.00 86.12 503 PHE A CA 1
ATOM 3940 C C . PHE A 1 503 ? 12.229 17.298 -24.555 1.00 86.12 503 PHE A C 1
ATOM 3942 O O . PHE A 1 503 ? 12.734 18.404 -24.782 1.00 86.12 503 PHE A O 1
ATOM 3949 N N . PHE A 1 504 ? 11.275 17.124 -23.635 1.00 85.19 504 PHE A N 1
ATOM 3950 C CA . PHE A 1 504 ? 10.734 18.202 -22.802 1.00 85.19 504 PHE A CA 1
ATOM 3951 C C . PHE A 1 504 ? 11.669 18.577 -21.648 1.00 85.19 504 PHE A C 1
ATOM 3953 O O . PHE A 1 504 ? 11.846 19.765 -21.395 1.00 85.19 504 PHE A O 1
ATOM 3960 N N . PHE A 1 505 ? 12.280 17.586 -20.989 1.00 87.75 505 PHE A N 1
ATOM 3961 C CA . PHE A 1 505 ? 13.079 17.765 -19.773 1.00 87.75 505 PHE A CA 1
ATOM 3962 C C . PHE A 1 505 ? 14.456 17.078 -19.871 1.00 87.75 505 PHE A C 1
ATOM 3964 O O . PHE A 1 505 ? 14.758 16.179 -19.071 1.00 87.75 505 PHE A O 1
ATOM 3971 N N . PRO A 1 506 ? 15.314 17.457 -20.840 1.00 87.62 506 PRO A N 1
ATOM 3972 C CA . PRO A 1 506 ? 16.650 16.878 -20.972 1.00 87.62 506 PRO A CA 1
ATOM 3973 C C . PRO A 1 506 ? 17.485 17.050 -19.696 1.00 87.62 506 PRO A C 1
ATOM 3975 O O . PRO A 1 506 ? 18.290 16.171 -19.393 1.00 87.62 506 PRO A O 1
ATOM 3978 N N . GLU A 1 507 ? 17.243 18.105 -18.902 1.00 88.94 507 GLU A N 1
ATOM 3979 C CA . GLU A 1 507 ? 17.892 18.338 -17.604 1.00 88.94 507 GLU A CA 1
ATOM 3980 C C . GLU A 1 507 ? 17.719 17.183 -16.608 1.00 88.94 507 GLU A C 1
ATOM 3982 O O . GLU A 1 507 ? 18.526 17.039 -15.700 1.00 88.94 507 GLU A O 1
ATOM 3987 N N . ASN A 1 508 ? 16.729 16.304 -16.778 1.00 90.69 508 ASN A N 1
ATOM 3988 C CA . ASN A 1 508 ? 16.557 15.145 -15.901 1.00 90.69 508 ASN A CA 1
ATOM 3989 C C . ASN A 1 508 ? 17.597 14.033 -16.139 1.00 90.69 508 ASN A C 1
ATOM 3991 O O . ASN A 1 508 ? 17.723 13.137 -15.299 1.00 90.69 508 ASN A O 1
ATOM 3995 N N . LEU A 1 509 ? 18.309 14.066 -17.274 1.00 88.31 509 LEU A N 1
ATOM 3996 C CA . LEU A 1 509 ? 19.096 12.950 -17.813 1.00 88.31 509 LEU A CA 1
ATOM 3997 C C . LEU A 1 509 ? 20.522 13.335 -18.264 1.00 88.31 509 LEU A C 1
ATOM 3999 O O . LEU A 1 509 ? 21.175 12.543 -18.942 1.00 88.31 509 LEU A O 1
ATOM 4003 N N . LEU A 1 510 ? 21.049 14.494 -17.845 1.00 88.88 510 LEU A N 1
ATOM 4004 C CA . LEU A 1 510 ? 22.411 14.973 -18.168 1.00 88.88 510 LEU A CA 1
ATOM 4005 C C . LEU A 1 510 ? 23.526 14.281 -17.358 1.00 88.88 510 LEU A C 1
ATOM 4007 O O . LEU A 1 510 ? 24.472 14.915 -16.888 1.00 88.88 510 LEU A O 1
ATOM 4011 N N . LEU A 1 511 ? 23.422 12.962 -17.189 1.00 88.25 511 LEU A N 1
ATOM 4012 C CA . LEU A 1 511 ? 24.425 12.140 -16.515 1.00 88.25 511 LEU A CA 1
ATOM 4013 C C . LEU A 1 511 ? 25.769 12.231 -17.260 1.00 88.25 511 LEU A C 1
ATOM 4015 O O . LEU A 1 511 ? 25.824 11.804 -18.410 1.00 88.25 511 LEU A O 1
ATOM 4019 N N . PRO A 1 512 ? 26.877 12.670 -16.626 1.00 86.19 512 PRO A N 1
ATOM 4020 C CA . PRO A 1 512 ? 28.176 12.788 -17.300 1.00 86.19 512 PRO A CA 1
ATOM 4021 C C . PRO A 1 512 ? 28.640 11.491 -17.985 1.00 86.19 512 PRO A C 1
ATOM 4023 O O . PRO A 1 512 ? 29.196 11.517 -19.077 1.00 86.19 512 PRO A O 1
ATOM 4026 N N . GLY A 1 513 ? 28.325 10.327 -17.404 1.00 76.69 513 GLY A N 1
ATOM 4027 C CA . GLY A 1 513 ? 28.608 9.028 -18.023 1.00 76.69 513 GLY A CA 1
ATOM 4028 C C . GLY A 1 513 ? 27.827 8.691 -19.305 1.00 76.69 513 GLY A C 1
ATOM 4029 O O . GLY A 1 513 ? 28.162 7.694 -19.942 1.00 76.69 513 GLY A O 1
ATOM 4030 N N . LEU A 1 514 ? 26.824 9.489 -19.692 1.00 74.94 514 LEU A N 1
ATOM 4031 C CA . LEU A 1 514 ? 26.095 9.394 -20.967 1.00 74.94 514 LEU A CA 1
ATOM 4032 C C . LEU A 1 514 ? 26.628 10.362 -22.041 1.00 74.94 514 LEU A C 1
ATOM 4034 O O . LEU A 1 514 ? 26.115 10.376 -23.156 1.00 74.94 514 LEU A O 1
ATOM 4038 N N . LEU A 1 515 ? 27.696 11.114 -21.752 1.00 73.06 515 LEU A N 1
ATOM 4039 C CA . LEU A 1 515 ? 28.393 11.971 -22.722 1.00 73.06 515 LEU A CA 1
ATOM 4040 C C . LEU A 1 515 ? 29.123 11.166 -23.827 1.00 73.06 515 LEU A C 1
ATOM 4042 O O . LEU A 1 515 ? 29.643 11.734 -24.782 1.00 73.06 515 LEU A O 1
ATOM 4046 N N . LEU A 1 516 ? 29.178 9.836 -23.705 1.00 56.25 516 LEU A N 1
ATOM 4047 C CA . LEU A 1 516 ? 29.914 8.947 -24.602 1.00 56.25 516 LEU A CA 1
ATOM 4048 C C . LEU A 1 516 ? 29.101 8.609 -25.867 1.00 56.25 516 LEU A C 1
ATOM 4050 O O . LEU A 1 516 ? 28.122 7.869 -25.798 1.00 56.25 516 LEU A O 1
ATOM 4054 N N . ARG A 1 517 ? 29.615 9.069 -27.020 1.00 51.25 517 ARG A N 1
ATOM 4055 C CA . ARG A 1 517 ? 29.117 8.900 -28.407 1.00 51.25 517 ARG A CA 1
ATOM 4056 C C . ARG A 1 517 ? 27.868 9.706 -28.805 1.00 51.25 517 ARG A C 1
ATOM 4058 O O . ARG A 1 517 ? 26.764 9.175 -28.830 1.00 51.25 517 ARG A O 1
ATOM 4065 N N . MET A 1 518 ? 28.101 10.925 -29.302 1.00 42.34 518 MET A N 1
ATOM 4066 C CA . MET A 1 518 ? 27.725 11.352 -30.671 1.00 42.34 518 MET A CA 1
ATOM 4067 C C . MET A 1 518 ? 28.290 12.754 -30.979 1.00 42.34 518 MET A C 1
ATOM 4069 O O . MET A 1 518 ? 28.120 13.657 -30.167 1.00 42.34 518 MET A O 1
ATOM 4073 N N . ASP A 1 519 ? 28.963 12.910 -32.130 1.00 46.66 519 ASP A N 1
ATOM 4074 C CA . ASP A 1 519 ? 29.458 14.137 -32.809 1.00 46.66 519 ASP A CA 1
ATOM 4075 C C . ASP A 1 519 ? 30.182 15.263 -32.035 1.00 46.66 519 ASP A C 1
ATOM 4077 O O . ASP A 1 519 ? 30.737 16.173 -32.651 1.00 46.66 519 ASP A O 1
ATOM 4081 N N . ARG A 1 520 ? 30.292 15.199 -30.708 1.00 54.78 520 ARG A N 1
ATOM 4082 C CA . ARG A 1 520 ? 31.227 16.002 -29.910 1.00 54.78 520 ARG A CA 1
ATOM 4083 C C . ARG A 1 520 ? 32.283 15.068 -29.339 1.00 54.78 520 ARG A C 1
ATOM 4085 O O . ARG A 1 520 ? 31.956 14.166 -28.573 1.00 54.78 520 ARG A O 1
ATOM 4092 N N . ALA A 1 521 ? 33.536 15.263 -29.740 1.00 57.44 521 ALA A N 1
ATOM 4093 C CA . ALA A 1 521 ? 34.640 14.420 -29.301 1.00 57.44 521 ALA A CA 1
ATOM 4094 C C . ALA A 1 521 ? 34.936 14.646 -27.809 1.00 57.44 521 ALA A C 1
ATOM 4096 O O . ALA A 1 521 ? 35.529 15.660 -27.442 1.00 57.44 521 ALA A O 1
ATOM 4097 N N . THR A 1 522 ? 34.539 13.693 -26.963 1.00 72.19 522 THR A N 1
ATOM 4098 C CA . THR A 1 522 ? 35.084 13.530 -25.610 1.00 72.19 522 THR A CA 1
ATOM 4099 C C . THR A 1 522 ? 36.597 13.344 -25.680 1.00 72.19 522 THR A C 1
ATOM 4101 O O . THR A 1 522 ? 37.103 12.714 -26.613 1.00 72.19 522 THR A O 1
ATOM 4104 N N . SER A 1 523 ? 37.346 13.874 -24.710 1.00 82.25 523 SER A N 1
ATOM 4105 C CA . SER A 1 523 ? 38.790 13.633 -24.687 1.00 82.25 523 SER A CA 1
ATOM 4106 C C . SER A 1 523 ? 39.080 12.149 -24.405 1.00 82.25 523 SER A C 1
ATOM 4108 O O . SER A 1 523 ? 38.417 11.542 -23.555 1.00 82.25 523 SER A O 1
ATOM 4110 N N . PRO A 1 524 ? 40.106 11.541 -25.035 1.00 82.62 524 PRO A N 1
ATOM 4111 C CA . PRO A 1 524 ? 40.513 10.168 -24.719 1.00 82.62 524 PRO A CA 1
ATOM 4112 C C . PRO A 1 524 ? 40.856 9.967 -23.231 1.00 82.62 524 PRO A C 1
ATOM 4114 O O . PRO A 1 524 ? 40.688 8.875 -22.686 1.00 82.62 524 PRO A O 1
ATOM 4117 N N . HIS A 1 525 ? 41.297 11.033 -22.555 1.00 85.75 525 HIS A N 1
ATOM 4118 C CA . HIS A 1 525 ? 41.547 11.053 -21.114 1.00 85.75 525 HIS A CA 1
ATOM 4119 C C . HIS A 1 525 ? 40.253 10.882 -20.308 1.00 85.75 525 HIS A C 1
ATOM 4121 O O . HIS A 1 525 ? 40.221 10.084 -19.371 1.00 85.75 525 HIS A O 1
ATOM 4127 N N . TYR A 1 526 ? 39.172 11.569 -20.693 1.00 86.06 526 TYR A N 1
ATOM 4128 C CA . TYR A 1 526 ? 37.861 11.408 -20.066 1.00 86.06 526 TYR A CA 1
ATOM 4129 C C . TYR A 1 526 ? 37.296 9.999 -20.279 1.00 86.06 526 TYR A C 1
ATOM 4131 O O . TYR A 1 526 ? 36.794 9.395 -19.334 1.00 86.06 526 TYR A O 1
ATOM 4139 N N . GLU A 1 527 ? 37.436 9.422 -21.477 1.00 84.38 527 GLU A N 1
ATOM 4140 C CA . GLU A 1 527 ? 36.968 8.055 -21.748 1.00 84.38 527 GLU A CA 1
ATOM 4141 C C . GLU A 1 527 ? 37.680 7.009 -20.874 1.00 84.38 527 GLU A C 1
ATOM 4143 O O . GLU A 1 527 ? 37.021 6.157 -20.265 1.00 84.38 527 GLU A O 1
ATOM 4148 N N . ASN A 1 528 ? 39.010 7.108 -20.748 1.00 84.62 528 ASN A N 1
ATOM 4149 C CA . ASN A 1 528 ? 39.801 6.230 -19.884 1.00 84.62 528 ASN A CA 1
ATOM 4150 C C . ASN A 1 528 ? 39.458 6.430 -18.397 1.00 84.62 528 ASN A C 1
ATOM 4152 O O . ASN A 1 528 ? 39.188 5.454 -17.694 1.00 84.62 528 ASN A O 1
ATOM 4156 N N . PHE A 1 529 ? 39.366 7.680 -17.929 1.00 88.62 529 PHE A N 1
ATOM 4157 C CA . PHE A 1 529 ? 38.903 8.001 -16.576 1.00 88.62 529 PHE A CA 1
ATOM 4158 C C . PHE A 1 529 ? 37.526 7.386 -16.288 1.00 88.62 529 PHE A C 1
ATOM 4160 O O . PHE A 1 529 ? 37.339 6.729 -15.265 1.00 88.62 529 PHE A O 1
ATOM 4167 N N . MET A 1 530 ? 36.574 7.510 -17.215 1.00 85.81 530 MET A N 1
ATOM 4168 C CA . MET A 1 530 ? 35.235 6.933 -17.086 1.00 85.81 530 MET A CA 1
ATOM 4169 C C . MET A 1 530 ? 35.234 5.401 -17.098 1.00 85.81 530 MET A C 1
ATOM 4171 O O . MET A 1 530 ? 34.359 4.791 -16.479 1.00 85.81 530 MET A O 1
ATOM 4175 N N . ALA A 1 531 ? 36.165 4.748 -17.796 1.00 84.12 531 ALA A N 1
ATOM 4176 C CA . ALA A 1 531 ? 36.355 3.299 -17.712 1.00 84.12 531 ALA A CA 1
ATOM 4177 C C . ALA A 1 531 ? 36.919 2.896 -16.336 1.00 84.12 531 ALA A C 1
ATOM 4179 O O . ALA A 1 531 ? 36.333 2.058 -15.648 1.00 84.12 531 ALA A O 1
ATOM 4180 N N . LYS A 1 532 ? 37.982 3.566 -15.876 1.00 85.50 532 LYS A N 1
ATOM 4181 C CA . LYS A 1 532 ? 38.651 3.287 -14.595 1.00 85.50 532 LYS A CA 1
ATOM 4182 C C . LYS A 1 532 ? 37.815 3.627 -13.366 1.00 85.50 532 LYS A C 1
ATOM 4184 O O . LYS A 1 532 ? 37.912 2.944 -12.347 1.00 85.50 532 LYS A O 1
ATOM 4189 N N . LEU A 1 533 ? 36.941 4.625 -13.454 1.00 84.31 533 LEU A N 1
ATOM 4190 C CA . LEU A 1 533 ? 35.977 4.936 -12.401 1.00 84.31 533 LEU A CA 1
ATOM 4191 C C . LEU A 1 533 ? 34.885 3.857 -12.298 1.00 84.31 533 LEU A C 1
ATOM 4193 O O . LEU A 1 533 ? 34.463 3.528 -11.192 1.00 84.31 533 LEU A O 1
ATOM 4197 N N . ARG A 1 534 ? 34.469 3.255 -13.425 1.00 81.69 534 ARG A N 1
ATOM 4198 C CA . ARG A 1 534 ? 33.494 2.145 -13.453 1.00 81.69 534 ARG A CA 1
ATOM 4199 C C . ARG A 1 534 ? 34.038 0.844 -12.853 1.00 81.69 534 ARG A C 1
ATOM 4201 O O . ARG A 1 534 ? 33.255 0.079 -12.301 1.00 81.69 534 ARG A O 1
ATOM 4208 N N . GLU A 1 535 ? 35.352 0.621 -12.884 1.00 81.69 535 GLU A N 1
ATOM 4209 C CA . GLU A 1 535 ? 36.004 -0.495 -12.173 1.00 81.69 535 GLU A CA 1
ATOM 4210 C C . GLU A 1 535 ? 35.896 -0.365 -10.631 1.00 81.69 535 GLU A C 1
ATOM 4212 O O . GLU A 1 535 ? 36.055 -1.354 -9.913 1.00 81.69 535 GLU A O 1
ATOM 4217 N N . LYS A 1 536 ? 35.597 0.831 -10.092 1.00 78.25 536 LYS A N 1
ATOM 4218 C CA . LYS A 1 536 ? 35.589 1.123 -8.645 1.00 78.25 536 LYS A CA 1
ATOM 4219 C C . LYS A 1 536 ? 34.162 1.178 -8.078 1.00 78.25 536 LYS A C 1
ATOM 4221 O O . LYS A 1 536 ? 33.493 2.211 -8.089 1.00 78.25 536 LYS A O 1
ATOM 4226 N N . SER A 1 537 ? 33.718 0.047 -7.526 1.00 66.88 537 SER A N 1
ATOM 4227 C CA . SER A 1 537 ? 32.361 -0.158 -6.976 1.00 66.88 537 SER A CA 1
ATOM 4228 C C . SER A 1 537 ? 32.008 0.667 -5.726 1.00 66.88 537 SER A C 1
ATOM 4230 O O . SER A 1 537 ? 30.837 0.978 -5.523 1.00 66.88 537 SER A O 1
ATOM 4232 N N . ARG A 1 538 ? 32.990 1.027 -4.889 1.00 78.06 538 ARG A N 1
ATOM 4233 C CA . ARG A 1 538 ? 32.839 1.951 -3.750 1.00 78.06 538 ARG A CA 1
ATOM 4234 C C . ARG A 1 538 ? 33.983 2.952 -3.772 1.00 78.06 538 ARG A C 1
ATOM 4236 O O . ARG A 1 538 ? 35.147 2.550 -3.730 1.00 78.06 538 ARG A O 1
ATOM 4243 N N . LEU A 1 539 ? 33.656 4.236 -3.834 1.00 85.81 539 LEU A N 1
ATOM 4244 C CA . LEU A 1 539 ? 34.631 5.315 -3.916 1.00 85.81 539 LEU A CA 1
ATOM 4245 C C . LEU A 1 539 ? 34.730 6.021 -2.559 1.00 85.81 539 LEU A C 1
ATOM 4247 O O . LEU A 1 539 ? 33.717 6.431 -2.008 1.00 85.81 539 LEU A O 1
ATOM 4251 N N . ARG A 1 540 ? 35.950 6.157 -2.030 1.00 89.69 540 ARG A N 1
ATOM 4252 C CA . ARG A 1 540 ? 36.250 6.988 -0.849 1.00 89.69 540 ARG A CA 1
ATOM 4253 C C . ARG A 1 540 ? 36.816 8.339 -1.294 1.00 89.69 540 ARG A C 1
ATOM 4255 O O . ARG A 1 540 ? 37.431 8.374 -2.363 1.00 89.69 540 ARG A O 1
ATOM 4262 N N . PRO A 1 541 ? 36.719 9.417 -0.495 1.00 90.12 541 PRO A N 1
ATOM 4263 C CA . PRO A 1 541 ? 37.191 10.746 -0.903 1.00 90.12 541 PRO A CA 1
ATOM 4264 C C . PRO A 1 541 ? 38.687 10.801 -1.268 1.00 90.12 541 PRO A C 1
ATOM 4266 O O . PRO A 1 541 ? 39.070 11.439 -2.247 1.00 90.12 541 PRO A O 1
ATOM 4269 N N . ASP A 1 542 ? 39.549 10.075 -0.547 1.00 88.88 542 ASP A N 1
ATOM 4270 C CA . ASP A 1 542 ? 40.987 10.023 -0.850 1.00 88.88 542 ASP A CA 1
ATOM 4271 C C . ASP A 1 542 ? 41.292 9.258 -2.153 1.00 88.88 542 ASP A C 1
ATOM 4273 O O . ASP A 1 542 ? 42.186 9.638 -2.910 1.00 88.88 542 ASP A O 1
ATOM 4277 N N . VAL A 1 543 ? 40.528 8.196 -2.431 1.00 87.94 543 VAL A N 1
ATOM 4278 C CA . VAL A 1 543 ? 40.617 7.417 -3.673 1.00 87.94 543 VAL A CA 1
ATOM 4279 C C . VAL A 1 543 ? 40.033 8.207 -4.844 1.00 87.94 543 VAL A C 1
ATOM 4281 O O . VAL A 1 543 ? 40.564 8.108 -5.949 1.00 87.94 543 VAL A O 1
ATOM 4284 N N . ALA A 1 544 ? 38.991 9.013 -4.622 1.00 88.25 544 ALA A N 1
ATOM 4285 C CA . ALA A 1 544 ? 38.410 9.904 -5.623 1.00 88.25 544 ALA A CA 1
ATOM 4286 C C . ALA A 1 544 ? 39.454 10.895 -6.150 1.00 88.25 544 ALA A C 1
ATOM 4288 O O . ALA A 1 544 ? 39.759 10.851 -7.342 1.00 88.25 544 ALA A O 1
ATOM 4289 N N . ARG A 1 545 ? 40.075 11.683 -5.256 1.00 90.94 545 ARG A N 1
ATOM 4290 C CA . ARG A 1 545 ? 41.157 12.625 -5.603 1.00 90.94 545 ARG A CA 1
ATOM 4291 C C . ARG A 1 545 ? 42.280 11.936 -6.382 1.00 90.94 545 ARG A C 1
ATOM 4293 O O . ARG A 1 545 ? 42.524 12.289 -7.529 1.00 90.94 545 ARG A O 1
ATOM 4300 N N . LYS A 1 546 ? 42.845 10.846 -5.842 1.00 88.81 546 LYS A N 1
ATOM 4301 C CA . LYS A 1 546 ? 43.896 10.058 -6.522 1.00 88.81 546 LYS A CA 1
ATOM 4302 C C . LYS A 1 546 ? 43.479 9.564 -7.912 1.00 88.81 546 LYS A C 1
ATOM 4304 O O . LYS A 1 546 ? 44.306 9.544 -8.812 1.00 88.81 546 LYS A O 1
ATOM 4309 N N . THR A 1 547 ? 42.219 9.160 -8.099 1.00 88.38 547 THR A N 1
ATOM 4310 C CA . THR A 1 547 ? 41.721 8.679 -9.402 1.00 88.38 547 THR A CA 1
ATOM 4311 C C . THR A 1 547 ? 41.604 9.822 -10.409 1.00 88.38 547 THR A C 1
ATOM 4313 O O . THR A 1 547 ? 41.978 9.641 -11.562 1.00 88.38 547 THR A O 1
ATOM 4316 N N . VAL A 1 548 ? 41.133 10.999 -9.986 1.00 90.00 548 VAL A N 1
ATOM 4317 C CA . VAL A 1 548 ? 41.106 12.203 -10.833 1.00 90.00 548 VAL A CA 1
ATOM 4318 C C . VAL A 1 548 ? 42.527 12.641 -11.193 1.00 90.00 548 VAL A C 1
ATOM 4320 O O . VAL A 1 548 ? 42.807 12.884 -12.365 1.00 90.00 548 VAL A O 1
ATOM 4323 N N . ASP A 1 549 ? 43.434 12.677 -10.217 1.00 88.56 549 ASP A N 1
ATOM 4324 C CA . ASP A 1 549 ? 44.829 13.072 -10.421 1.00 88.56 549 ASP A CA 1
ATOM 4325 C C . ASP A 1 549 ? 45.566 12.131 -11.387 1.00 88.56 549 ASP A C 1
ATOM 4327 O O . ASP A 1 549 ? 46.231 12.593 -12.313 1.00 88.56 549 ASP A O 1
ATOM 4331 N N . GLN A 1 550 ? 45.439 10.813 -11.195 1.00 88.25 550 GLN A N 1
ATOM 4332 C CA . GLN A 1 550 ? 46.209 9.806 -11.936 1.00 88.25 550 GLN A CA 1
ATOM 4333 C C . GLN A 1 550 ? 45.612 9.455 -13.304 1.00 88.25 550 GLN A C 1
ATOM 4335 O O . GLN A 1 550 ? 46.363 9.320 -14.265 1.00 88.25 550 GLN A O 1
ATOM 4340 N N . GLU A 1 551 ? 44.288 9.301 -13.407 1.00 89.12 551 GLU A N 1
ATOM 4341 C CA . GLU A 1 551 ? 43.640 8.771 -14.620 1.00 89.12 551 GLU A CA 1
ATOM 4342 C C . GLU A 1 551 ? 43.135 9.874 -15.567 1.00 89.12 551 GLU A C 1
ATOM 4344 O O . GLU A 1 551 ? 42.908 9.600 -16.745 1.00 89.12 551 GLU A O 1
ATOM 4349 N N . TYR A 1 552 ? 42.958 11.111 -15.075 1.00 90.19 552 TYR A N 1
ATOM 4350 C CA . TYR A 1 552 ? 42.466 12.249 -15.865 1.00 90.19 552 TYR A CA 1
ATOM 4351 C C . TYR A 1 552 ? 43.465 13.414 -15.929 1.00 90.19 552 TYR A C 1
ATOM 4353 O O . TYR A 1 552 ? 43.926 13.761 -17.015 1.00 90.19 552 TYR A O 1
ATOM 4361 N N . LEU A 1 553 ? 43.841 14.010 -14.789 1.00 89.81 553 LEU A N 1
ATOM 4362 C CA . LEU A 1 553 ? 44.663 15.226 -14.769 1.00 89.81 553 LEU A CA 1
ATOM 4363 C C . LEU A 1 553 ? 46.102 14.999 -15.235 1.00 89.81 553 LEU A C 1
ATOM 4365 O O . LEU A 1 553 ? 46.583 15.778 -16.050 1.00 89.81 553 LEU A O 1
ATOM 4369 N N . ALA A 1 554 ? 46.807 13.974 -14.752 1.00 89.19 554 ALA A N 1
ATOM 4370 C CA . ALA A 1 554 ? 48.190 13.732 -15.169 1.00 89.19 554 ALA A CA 1
ATOM 4371 C C . ALA A 1 554 ? 48.314 13.443 -16.685 1.00 89.19 554 ALA A C 1
ATOM 4373 O O . ALA A 1 554 ? 49.170 14.065 -17.318 1.00 89.19 554 ALA A O 1
ATOM 4374 N N . PRO A 1 555 ? 47.444 12.615 -17.307 1.00 89.06 555 PRO A N 1
ATOM 4375 C CA . PRO A 1 555 ? 47.373 12.493 -18.763 1.00 89.06 555 PRO A CA 1
ATOM 4376 C C . PRO A 1 555 ? 47.049 13.815 -19.474 1.00 89.06 555 PRO A C 1
ATOM 4378 O O . PRO A 1 555 ? 47.732 14.156 -20.435 1.00 89.06 555 PRO A O 1
ATOM 4381 N N . LEU A 1 556 ? 46.073 14.588 -18.981 1.00 88.44 556 LEU A N 1
ATOM 4382 C CA . LEU A 1 556 ? 45.676 15.864 -19.587 1.00 88.44 556 LEU A CA 1
ATOM 4383 C C . LEU A 1 556 ? 46.797 16.917 -19.532 1.00 88.44 556 LEU A C 1
ATOM 4385 O O . LEU A 1 556 ? 47.011 17.646 -20.494 1.00 88.44 556 LEU A O 1
ATOM 4389 N N . LYS A 1 557 ? 47.551 16.993 -18.428 1.00 87.62 557 LYS A N 1
ATOM 4390 C CA . LYS A 1 557 ? 48.689 17.920 -18.290 1.00 87.62 557 LYS A CA 1
ATOM 4391 C C . LYS A 1 557 ? 49.886 17.540 -19.166 1.00 87.62 557 LYS A C 1
ATOM 4393 O O . LYS A 1 557 ? 50.710 18.404 -19.460 1.00 87.62 557 LYS A O 1
ATOM 4398 N N . ALA A 1 558 ? 49.984 16.273 -19.572 1.00 87.00 558 ALA A N 1
ATOM 4399 C CA . ALA A 1 558 ? 51.006 15.791 -20.496 1.00 87.00 558 ALA A CA 1
ATOM 4400 C C . ALA A 1 558 ? 50.680 16.089 -21.974 1.00 87.00 558 ALA A C 1
ATOM 4402 O O . ALA A 1 558 ? 51.582 16.022 -22.809 1.00 87.00 558 ALA A O 1
ATOM 4403 N N . ASP A 1 559 ? 49.431 16.436 -22.309 1.00 86.00 559 ASP A N 1
ATOM 4404 C CA . ASP A 1 559 ? 49.053 16.827 -23.668 1.00 86.00 559 ASP A CA 1
ATOM 4405 C C . ASP A 1 559 ? 49.560 18.246 -23.999 1.00 86.00 559 ASP A C 1
ATOM 4407 O O . ASP A 1 559 ? 49.314 19.233 -23.298 1.00 86.00 559 ASP A O 1
ATOM 4411 N N . ALA A 1 560 ? 50.284 18.358 -25.113 1.00 81.56 560 ALA A N 1
ATOM 4412 C CA . ALA A 1 560 ? 50.816 19.617 -25.611 1.00 81.56 560 ALA A CA 1
ATOM 4413 C C . ALA A 1 560 ? 49.722 20.588 -26.105 1.00 81.56 560 ALA A C 1
ATOM 4415 O O . ALA A 1 560 ? 49.980 21.795 -26.142 1.00 81.56 560 ALA A O 1
ATOM 4416 N N . ALA A 1 561 ? 48.530 20.086 -26.453 1.00 81.56 561 ALA A N 1
ATOM 4417 C CA . ALA A 1 561 ? 47.396 20.861 -26.965 1.00 81.56 561 ALA A CA 1
ATOM 4418 C C . ALA A 1 561 ? 46.566 21.581 -25.878 1.00 81.56 561 ALA A C 1
ATOM 4420 O O . ALA A 1 561 ? 45.669 22.361 -26.201 1.00 81.56 561 ALA A O 1
ATOM 4421 N N . VAL A 1 562 ? 46.849 21.335 -24.595 1.00 84.44 562 VAL A N 1
ATOM 4422 C CA . VAL A 1 562 ? 46.128 21.933 -23.459 1.00 84.44 562 VAL A CA 1
ATOM 4423 C C . VAL A 1 562 ? 46.733 23.286 -23.066 1.00 84.44 562 VAL A C 1
ATOM 4425 O O . VAL A 1 562 ? 47.949 23.471 -23.088 1.00 84.44 562 VAL A O 1
ATOM 4428 N N . GLU A 1 563 ? 45.891 24.248 -22.681 1.00 83.56 563 GLU A N 1
ATOM 4429 C CA . GLU A 1 563 ? 46.311 25.596 -22.267 1.00 83.56 563 GLU A CA 1
ATOM 4430 C C . GLU A 1 563 ? 47.336 25.561 -21.101 1.00 83.56 563 GLU A C 1
ATOM 4432 O O . GLU A 1 563 ? 47.140 24.798 -20.146 1.00 83.56 563 GLU A O 1
ATOM 4437 N N . PRO A 1 564 ? 48.413 26.386 -21.104 1.00 82.38 564 PRO A N 1
ATOM 4438 C CA . PRO A 1 564 ? 49.397 26.443 -20.015 1.00 82.38 564 PRO A CA 1
ATOM 4439 C C . PRO A 1 564 ? 48.786 26.532 -18.611 1.00 82.38 564 PRO A C 1
ATOM 4441 O O . PRO A 1 564 ? 49.180 25.767 -17.739 1.00 82.38 564 PRO A O 1
ATOM 4444 N N . ALA A 1 565 ? 47.748 27.353 -18.423 1.00 80.62 565 ALA A N 1
ATOM 4445 C CA . ALA A 1 565 ? 47.104 27.557 -17.122 1.00 80.62 565 ALA A CA 1
ATOM 4446 C C . ALA A 1 565 ? 46.436 26.295 -16.522 1.00 80.62 565 ALA A C 1
ATOM 4448 O O . ALA A 1 565 ? 46.138 26.271 -15.329 1.00 80.62 565 ALA A O 1
ATOM 4449 N N . ILE A 1 566 ? 46.201 25.245 -17.323 1.00 81.81 566 ILE A N 1
ATOM 4450 C CA . ILE A 1 566 ? 45.749 23.920 -16.855 1.00 81.81 566 ILE A CA 1
ATOM 4451 C C . ILE A 1 566 ? 46.935 22.957 -16.682 1.00 81.81 566 ILE A C 1
ATOM 4453 O O . ILE A 1 566 ? 46.912 22.113 -15.783 1.00 81.81 566 ILE A O 1
ATOM 4457 N N . ARG A 1 567 ? 47.980 23.085 -17.512 1.00 79.44 567 ARG A N 1
ATOM 4458 C CA . ARG A 1 567 ? 49.223 22.297 -17.410 1.00 79.44 567 ARG A CA 1
ATOM 4459 C C . ARG A 1 567 ? 50.042 22.642 -16.167 1.00 79.44 567 ARG A C 1
ATOM 4461 O O . ARG A 1 567 ? 50.683 21.758 -15.601 1.00 79.44 567 ARG A O 1
ATOM 4468 N N . ASP A 1 568 ? 49.981 23.888 -15.710 1.00 74.12 568 ASP A N 1
ATOM 4469 C CA . ASP A 1 568 ? 50.669 24.344 -14.506 1.00 74.12 568 ASP A CA 1
ATOM 4470 C C . ASP A 1 568 ? 50.256 23.538 -13.264 1.00 74.12 568 ASP A C 1
ATOM 4472 O O . ASP A 1 568 ? 49.105 23.124 -13.091 1.00 74.12 568 ASP A O 1
ATOM 4476 N N . VAL A 1 569 ? 51.205 23.323 -12.347 1.00 63.28 569 VAL A N 1
ATOM 4477 C CA . VAL A 1 569 ? 51.006 22.521 -11.119 1.00 63.28 569 VAL A CA 1
ATOM 4478 C C . VAL A 1 569 ? 49.905 23.103 -10.212 1.00 63.28 569 VAL A C 1
ATOM 4480 O O . VAL A 1 569 ? 49.297 22.370 -9.436 1.00 63.28 569 VAL A O 1
ATOM 4483 N N . VAL A 1 570 ? 49.609 24.398 -10.365 1.00 72.75 570 VAL A N 1
ATOM 4484 C CA . VAL A 1 570 ? 48.606 25.159 -9.604 1.00 72.75 570 VAL A CA 1
ATOM 4485 C C . VAL A 1 570 ? 47.172 24.674 -9.857 1.00 72.75 570 VAL A C 1
ATOM 4487 O O . VAL A 1 570 ? 46.357 24.700 -8.938 1.00 72.75 570 VAL A O 1
ATOM 4490 N N . PHE A 1 571 ? 46.840 24.200 -11.065 1.00 81.69 571 PHE A N 1
ATOM 4491 C CA . PHE A 1 571 ? 45.485 23.720 -11.348 1.00 81.69 571 PHE A CA 1
ATOM 4492 C C . PHE A 1 571 ? 45.258 22.316 -10.772 1.00 81.69 571 PHE A C 1
ATOM 4494 O O . PHE A 1 571 ? 45.892 21.350 -11.201 1.00 81.69 571 PHE A O 1
ATOM 4501 N N . GLN A 1 572 ? 44.331 22.196 -9.823 1.00 83.62 572 GLN A N 1
ATOM 4502 C CA . GLN A 1 572 ? 43.911 20.928 -9.221 1.00 83.62 572 GLN A CA 1
ATOM 4503 C C . GLN A 1 572 ? 42.383 20.802 -9.256 1.00 83.62 572 GLN A C 1
ATOM 4505 O O . GLN A 1 572 ? 41.652 21.796 -9.271 1.00 83.62 572 GLN A O 1
ATOM 4510 N N . ILE A 1 573 ? 41.898 19.561 -9.276 1.00 85.94 573 ILE A N 1
ATOM 4511 C CA . ILE A 1 573 ? 40.474 19.226 -9.217 1.00 85.94 573 ILE A CA 1
ATOM 4512 C C . ILE A 1 573 ? 40.278 18.420 -7.927 1.00 85.94 573 ILE A C 1
ATOM 4514 O O . ILE A 1 573 ? 40.648 17.253 -7.858 1.00 85.94 573 ILE A O 1
ATOM 4518 N N . THR A 1 574 ? 39.765 19.078 -6.888 1.00 88.75 574 THR A N 1
ATOM 4519 C CA . THR A 1 574 ? 39.674 18.557 -5.516 1.00 88.75 574 THR A CA 1
ATOM 4520 C C . THR A 1 574 ? 38.436 19.120 -4.819 1.00 88.75 574 THR A C 1
ATOM 4522 O O . THR A 1 574 ? 38.036 20.248 -5.098 1.00 88.75 574 THR A O 1
ATOM 4525 N N . ASP A 1 575 ? 37.862 18.349 -3.900 1.00 85.81 575 ASP A N 1
ATOM 4526 C CA . ASP A 1 575 ? 36.829 18.758 -2.938 1.00 85.81 575 ASP A CA 1
ATOM 4527 C C . ASP A 1 575 ? 37.347 19.737 -1.873 1.00 85.81 575 ASP A C 1
ATOM 4529 O O . ASP A 1 575 ? 36.576 20.485 -1.282 1.00 85.81 575 ASP A O 1
ATOM 4533 N N . GLN A 1 576 ? 38.658 19.771 -1.633 1.00 86.69 576 GLN A N 1
ATOM 4534 C CA . GLN A 1 576 ? 39.266 20.539 -0.540 1.00 86.69 576 GLN A CA 1
ATOM 4535 C C . GLN A 1 576 ? 39.568 21.998 -0.933 1.00 86.69 576 GLN A C 1
ATOM 4537 O O . GLN A 1 576 ? 40.712 22.444 -0.838 1.00 86.69 576 GLN A O 1
ATOM 4542 N N . LEU A 1 577 ? 38.557 22.735 -1.403 1.00 84.00 577 LEU A N 1
ATOM 4543 C CA . LEU A 1 577 ? 38.663 24.166 -1.718 1.00 84.00 577 LEU A CA 1
ATOM 4544 C C . LEU A 1 577 ? 38.142 25.033 -0.563 1.00 84.00 577 LEU A C 1
ATOM 4546 O O . LEU A 1 577 ? 37.079 24.774 -0.005 1.00 84.00 577 LEU A O 1
ATOM 4550 N N . ASP A 1 578 ? 38.882 26.090 -0.229 1.00 83.88 578 ASP A N 1
ATOM 4551 C CA . ASP A 1 578 ? 38.413 27.167 0.645 1.00 83.88 578 ASP A CA 1
ATOM 4552 C C . ASP A 1 578 ? 37.713 28.273 -0.172 1.00 83.88 578 ASP A C 1
ATOM 4554 O O . ASP A 1 578 ? 37.662 28.229 -1.404 1.00 83.88 578 ASP A O 1
ATOM 4558 N N . HIS A 1 579 ? 37.183 29.304 0.499 1.00 79.12 579 HIS A N 1
ATOM 4559 C CA . HIS A 1 579 ? 36.505 30.424 -0.173 1.00 79.12 579 HIS A CA 1
ATOM 4560 C C . HIS A 1 579 ? 37.365 31.079 -1.272 1.00 79.12 579 HIS A C 1
ATOM 4562 O O . HIS A 1 579 ? 36.863 31.346 -2.364 1.00 79.12 579 HIS A O 1
ATOM 4568 N N . ARG A 1 580 ? 38.673 31.251 -1.034 1.00 81.62 580 ARG A N 1
ATOM 4569 C CA . ARG A 1 580 ? 39.613 31.793 -2.031 1.00 81.62 580 ARG A CA 1
ATOM 4570 C C . ARG A 1 580 ? 39.880 30.813 -3.173 1.00 81.62 580 ARG A C 1
ATOM 4572 O O . ARG A 1 580 ? 40.034 31.235 -4.319 1.00 81.62 580 ARG A O 1
ATOM 4579 N N . GLY A 1 581 ? 39.910 29.512 -2.895 1.00 84.38 581 GLY A N 1
ATOM 4580 C CA . GLY A 1 581 ? 39.977 28.448 -3.893 1.00 84.38 581 GLY A CA 1
ATOM 4581 C C . GLY A 1 581 ? 38.776 28.463 -4.840 1.00 84.38 581 GLY A C 1
ATOM 4582 O O . GLY A 1 581 ? 38.964 28.375 -6.056 1.00 84.38 581 GLY A O 1
ATOM 4583 N N . PHE A 1 582 ? 37.559 28.661 -4.320 1.00 86.19 582 PHE A N 1
ATOM 4584 C CA . PHE A 1 582 ? 36.360 28.839 -5.146 1.00 86.19 582 PHE A CA 1
ATOM 4585 C C . PHE A 1 582 ? 36.448 30.099 -6.019 1.00 86.19 582 PHE A C 1
ATOM 4587 O O . PHE A 1 582 ? 36.259 29.997 -7.230 1.00 86.19 582 PHE A O 1
ATOM 4594 N N . GLU A 1 583 ? 36.813 31.258 -5.457 1.00 85.12 583 GLU A N 1
ATOM 4595 C CA . GLU A 1 583 ? 37.028 32.503 -6.219 1.00 85.12 583 GLU A CA 1
ATOM 4596 C C . GLU A 1 583 ? 38.079 32.339 -7.330 1.00 85.12 583 GLU A C 1
ATOM 4598 O O . GLU A 1 583 ? 37.861 32.761 -8.468 1.00 85.12 583 GLU A O 1
ATOM 4603 N N . THR A 1 584 ? 39.196 31.673 -7.027 1.00 87.06 584 THR A N 1
ATOM 4604 C CA . THR A 1 584 ? 40.293 31.429 -7.976 1.00 87.06 584 THR A CA 1
ATOM 4605 C C . THR A 1 584 ? 39.855 30.493 -9.103 1.00 87.06 584 THR A C 1
ATOM 4607 O O . THR A 1 584 ? 40.077 30.789 -10.278 1.00 87.06 584 THR A O 1
ATOM 4610 N N . ARG A 1 585 ? 39.173 29.385 -8.775 1.00 88.75 585 ARG A N 1
ATOM 4611 C CA . ARG A 1 585 ? 38.618 28.438 -9.759 1.00 88.75 585 ARG A CA 1
ATOM 4612 C C . ARG A 1 585 ? 37.563 29.103 -10.647 1.00 88.75 585 ARG A C 1
ATOM 4614 O O . ARG A 1 585 ? 37.542 28.855 -11.852 1.00 88.75 585 ARG A O 1
ATOM 4621 N N . ARG A 1 586 ? 36.737 29.975 -10.061 1.00 89.00 586 ARG A N 1
ATOM 4622 C CA . ARG A 1 586 ? 35.702 30.769 -10.734 1.00 89.00 586 ARG A CA 1
ATOM 4623 C C . ARG A 1 586 ? 36.301 31.744 -11.750 1.00 89.00 586 ARG A C 1
ATOM 4625 O O . ARG A 1 586 ? 35.886 31.747 -12.908 1.00 89.00 586 ARG A O 1
ATOM 4632 N N . ALA A 1 587 ? 37.307 32.518 -11.337 1.00 88.94 587 ALA A N 1
ATOM 4633 C CA . ALA A 1 587 ? 38.026 33.446 -12.208 1.00 88.94 587 ALA A CA 1
ATOM 4634 C C . ALA A 1 587 ? 38.770 32.717 -13.341 1.00 88.94 587 ALA A C 1
ATOM 4636 O O . ALA A 1 587 ? 38.708 33.148 -14.491 1.00 88.94 587 ALA A O 1
ATOM 4637 N N . LEU A 1 588 ? 39.408 31.578 -13.043 1.00 89.81 588 LEU A N 1
ATOM 4638 C CA . LEU A 1 588 ? 40.113 30.764 -14.035 1.00 89.81 588 LEU A CA 1
ATOM 4639 C C . LEU A 1 588 ? 39.160 30.149 -15.074 1.00 89.81 588 LEU A C 1
ATOM 4641 O O . LEU A 1 588 ? 39.439 30.221 -16.270 1.00 89.81 588 LEU A O 1
ATOM 4645 N N . SER A 1 589 ? 38.023 29.583 -14.646 1.00 90.31 589 SER A N 1
ATOM 4646 C CA . SER A 1 589 ? 37.006 29.050 -15.566 1.00 90.31 589 SER A CA 1
ATOM 4647 C C . SER A 1 589 ? 36.516 30.129 -16.531 1.00 90.31 589 SER A C 1
ATOM 4649 O O . SER A 1 589 ? 36.380 29.872 -17.724 1.00 90.31 589 SER A O 1
ATOM 4651 N N . GLU A 1 590 ? 36.282 31.339 -16.027 1.00 90.56 590 GLU A N 1
ATOM 4652 C CA . GLU A 1 590 ? 35.826 32.475 -16.823 1.00 90.56 590 GLU A CA 1
ATOM 4653 C C . GLU A 1 590 ? 36.911 32.997 -17.777 1.00 90.56 590 GLU A C 1
ATOM 4655 O O . GLU A 1 590 ? 36.636 33.186 -18.961 1.00 90.56 590 GLU A O 1
ATOM 4660 N N . GLN A 1 591 ? 38.157 33.147 -17.314 1.00 90.56 591 GLN A N 1
ATOM 4661 C CA . GLN A 1 591 ? 39.295 33.546 -18.150 1.00 90.56 591 GLN A CA 1
ATOM 4662 C C . GLN A 1 591 ? 39.493 32.603 -19.347 1.00 90.56 591 GLN A C 1
ATOM 4664 O O . GLN A 1 591 ? 39.712 33.068 -20.465 1.00 90.56 591 GLN A O 1
ATOM 4669 N N . LEU A 1 592 ? 39.409 31.289 -19.119 1.00 89.31 592 LEU A N 1
ATOM 4670 C CA . LEU A 1 592 ? 39.652 30.276 -20.149 1.00 89.31 592 LEU A CA 1
ATOM 4671 C C . LEU A 1 592 ? 38.496 30.129 -21.145 1.00 89.31 592 LEU A C 1
ATOM 4673 O O . LEU A 1 592 ? 38.726 29.773 -22.299 1.00 89.31 592 LEU A O 1
ATOM 4677 N N . MET A 1 593 ? 37.259 30.393 -20.718 1.00 90.00 593 MET A N 1
ATOM 4678 C CA . MET A 1 593 ? 36.059 30.135 -21.522 1.00 90.00 593 MET A CA 1
ATOM 4679 C C . MET A 1 593 ? 35.472 31.382 -22.192 1.00 90.00 593 MET A C 1
ATOM 4681 O O . MET A 1 593 ? 34.782 31.235 -23.198 1.00 90.00 593 MET A O 1
ATOM 4685 N N . ARG A 1 594 ? 35.762 32.604 -21.712 1.00 89.19 594 ARG A N 1
ATOM 4686 C CA . ARG A 1 594 ? 35.203 33.853 -22.276 1.00 89.19 594 ARG A CA 1
ATOM 4687 C C . ARG A 1 594 ? 35.454 33.997 -23.784 1.00 89.19 594 ARG A C 1
ATOM 4689 O O . ARG A 1 594 ? 34.563 34.423 -24.510 1.00 89.19 594 ARG A O 1
ATOM 4696 N N . ASN A 1 595 ? 36.630 33.593 -24.263 1.00 87.50 595 ASN A N 1
ATOM 4697 C CA . ASN A 1 595 ? 37.005 33.682 -25.682 1.00 87.50 595 ASN A CA 1
ATOM 4698 C C . ASN A 1 595 ? 36.251 32.687 -26.590 1.00 87.50 595 ASN A C 1
ATOM 4700 O O . ASN A 1 595 ? 36.294 32.819 -27.811 1.00 87.50 595 ASN A O 1
ATOM 4704 N N . TRP A 1 596 ? 35.560 31.705 -26.002 1.00 87.19 596 TRP A N 1
ATOM 4705 C CA . TRP A 1 596 ? 34.768 30.688 -26.700 1.00 87.19 596 TRP A CA 1
ATOM 4706 C C . TRP A 1 596 ? 33.260 30.973 -26.664 1.00 87.19 596 TRP A C 1
ATOM 4708 O O . TRP A 1 596 ? 32.470 30.168 -27.159 1.00 87.19 596 TRP A O 1
ATOM 4718 N N . VAL A 1 597 ? 32.847 32.113 -26.104 1.00 87.12 597 VAL A N 1
ATOM 4719 C CA . VAL A 1 597 ? 31.455 32.572 -26.139 1.00 87.12 597 VAL A CA 1
ATOM 4720 C C . VAL A 1 597 ? 31.141 33.145 -27.520 1.00 87.12 597 VAL A C 1
ATOM 4722 O O . VAL A 1 597 ? 31.869 33.983 -28.050 1.00 87.12 597 VAL A O 1
ATOM 4725 N N . ASP A 1 598 ? 30.044 32.688 -28.112 1.00 82.62 598 ASP A N 1
ATOM 4726 C CA . ASP A 1 598 ? 29.483 33.258 -29.329 1.00 82.62 598 ASP A CA 1
ATOM 4727 C C . ASP A 1 598 ? 28.797 34.600 -29.022 1.00 82.62 598 ASP A C 1
ATOM 4729 O O . ASP A 1 598 ? 27.845 34.663 -28.243 1.00 82.62 598 ASP A O 1
ATOM 4733 N N . GLY A 1 599 ? 29.256 35.675 -29.668 1.00 78.31 599 GLY A N 1
ATOM 4734 C CA . GLY A 1 599 ? 28.690 37.014 -29.502 1.00 78.31 599 GLY A CA 1
ATOM 4735 C C . GLY A 1 599 ? 27.258 37.173 -30.026 1.00 78.31 599 GLY A C 1
ATOM 4736 O O . GLY A 1 599 ? 26.603 38.142 -29.654 1.00 78.31 599 GLY A O 1
ATOM 4737 N N . ALA A 1 600 ? 26.757 36.253 -30.861 1.00 77.19 600 ALA A N 1
ATOM 4738 C CA . ALA A 1 600 ? 25.382 36.291 -31.363 1.00 77.19 600 ALA A CA 1
ATOM 4739 C C . ALA A 1 600 ? 24.377 35.591 -30.427 1.00 77.19 600 ALA A C 1
ATOM 4741 O O . ALA A 1 600 ? 23.266 36.085 -30.242 1.00 77.19 600 ALA A O 1
ATOM 4742 N N . THR A 1 601 ? 24.747 34.447 -29.838 1.00 74.88 601 THR A N 1
ATOM 4743 C CA . THR A 1 601 ? 23.857 33.640 -28.973 1.00 74.88 601 THR A CA 1
ATOM 4744 C C . THR A 1 601 ? 24.136 33.769 -27.474 1.00 74.88 601 THR A C 1
ATOM 4746 O O . THR A 1 601 ? 23.309 33.337 -26.671 1.00 74.88 601 THR A O 1
ATOM 4749 N N . GLY A 1 602 ? 25.285 34.324 -27.072 1.00 77.44 602 GLY A N 1
ATOM 4750 C CA . GLY A 1 602 ? 25.714 34.413 -25.671 1.00 77.44 602 GLY A CA 1
ATOM 4751 C C . GLY A 1 602 ? 26.103 33.069 -25.036 1.00 77.44 602 GLY A C 1
ATOM 4752 O O . GLY A 1 602 ? 26.329 33.008 -23.831 1.00 77.44 602 GLY A O 1
ATOM 4753 N N . ARG A 1 603 ? 26.179 31.986 -25.823 1.00 79.56 603 ARG A N 1
ATOM 4754 C CA . ARG A 1 603 ? 26.487 30.619 -25.367 1.00 79.56 603 ARG A CA 1
ATOM 4755 C C . ARG A 1 603 ? 27.906 30.207 -25.760 1.00 79.56 603 ARG A C 1
ATOM 4757 O O . ARG A 1 603 ? 28.523 30.826 -26.621 1.00 79.56 603 ARG A O 1
ATOM 4764 N N . LEU A 1 604 ? 28.423 29.130 -25.163 1.00 81.75 604 LEU A N 1
ATOM 4765 C CA . LEU A 1 604 ? 29.662 28.506 -25.642 1.00 81.75 604 LEU A CA 1
ATOM 4766 C C . LEU A 1 604 ? 29.489 27.970 -27.069 1.00 81.75 604 LEU A C 1
ATOM 4768 O O . LEU A 1 604 ? 28.514 27.276 -27.370 1.00 81.75 604 LEU A O 1
ATOM 4772 N N . ARG A 1 605 ? 30.467 28.258 -27.930 1.00 81.81 605 ARG A N 1
ATOM 4773 C CA . ARG A 1 605 ? 30.528 27.755 -29.306 1.00 81.81 605 ARG A CA 1
ATOM 4774 C C . ARG A 1 605 ? 30.703 26.238 -29.342 1.00 81.81 605 ARG A C 1
ATOM 4776 O O . ARG A 1 605 ? 31.312 25.640 -28.452 1.00 81.81 605 ARG A O 1
ATOM 4783 N N . SER A 1 606 ? 30.239 25.614 -30.423 1.00 73.38 606 SER A N 1
ATOM 4784 C CA . SER A 1 606 ? 30.353 24.166 -30.643 1.00 73.38 606 SER A CA 1
ATOM 4785 C C . SER A 1 606 ? 31.791 23.653 -30.783 1.00 73.38 606 SER A C 1
ATOM 4787 O O . SER A 1 606 ? 32.007 22.461 -30.602 1.00 73.38 606 SER A O 1
ATOM 4789 N N . ASP A 1 607 ? 32.755 24.526 -31.090 1.00 79.56 607 ASP A N 1
ATOM 4790 C CA . ASP A 1 607 ? 34.183 24.209 -31.215 1.00 79.56 607 ASP A CA 1
ATOM 4791 C C . ASP A 1 607 ? 34.999 24.488 -29.937 1.00 79.56 607 ASP A C 1
ATOM 4793 O O . ASP A 1 607 ? 36.225 24.404 -29.958 1.00 79.56 607 ASP A O 1
ATOM 4797 N N . THR A 1 608 ? 34.334 24.781 -28.811 1.00 83.56 608 THR A N 1
ATOM 4798 C CA . THR A 1 608 ? 34.993 24.889 -27.497 1.00 83.56 608 THR A CA 1
ATOM 4799 C C . THR A 1 608 ? 35.717 23.573 -27.154 1.00 83.56 608 THR A C 1
ATOM 4801 O O . THR A 1 608 ? 35.072 22.521 -27.183 1.00 83.56 608 THR A O 1
ATOM 4804 N N . PRO A 1 609 ? 37.010 23.590 -26.768 1.00 86.75 609 PRO A N 1
ATOM 4805 C CA . PRO A 1 609 ? 37.754 22.377 -26.426 1.00 86.75 609 PRO A CA 1
ATOM 4806 C C . PRO A 1 609 ? 37.076 21.542 -25.328 1.00 86.75 609 PRO A C 1
ATOM 4808 O O . PRO A 1 609 ? 36.813 22.037 -24.230 1.00 86.75 609 PRO A O 1
ATOM 4811 N N . ALA A 1 610 ? 36.823 20.258 -25.605 1.00 83.38 610 ALA A N 1
ATOM 4812 C CA . ALA A 1 610 ? 36.038 19.380 -24.729 1.00 83.38 610 ALA A CA 1
ATOM 4813 C C . ALA A 1 610 ? 36.599 19.287 -23.298 1.00 83.38 610 ALA A C 1
ATOM 4815 O O . ALA A 1 610 ? 35.835 19.366 -22.332 1.00 83.38 610 ALA A O 1
ATOM 4816 N N . TYR A 1 611 ? 37.931 19.247 -23.161 1.00 86.38 611 TYR A N 1
ATOM 4817 C CA . TYR A 1 611 ? 38.619 19.162 -21.870 1.00 86.38 611 TYR A CA 1
ATOM 4818 C C . TYR A 1 611 ? 38.284 20.317 -20.910 1.00 86.38 611 TYR A C 1
ATOM 4820 O O . TYR A 1 611 ? 38.378 20.143 -19.695 1.00 86.38 611 TYR A O 1
ATOM 4828 N N . LEU A 1 612 ? 37.875 21.490 -21.417 1.00 88.31 612 LEU A N 1
ATOM 4829 C CA . LEU A 1 612 ? 37.456 22.620 -20.582 1.00 88.31 612 LEU A CA 1
ATOM 4830 C C . LEU A 1 612 ? 36.136 22.307 -19.867 1.00 88.31 612 LEU A C 1
ATOM 4832 O O . LEU A 1 612 ? 36.012 22.510 -18.661 1.00 88.31 612 LEU A O 1
ATOM 4836 N N . ASN A 1 613 ? 35.162 21.748 -20.583 1.00 87.81 613 ASN A N 1
ATOM 4837 C CA . ASN A 1 613 ? 33.891 21.339 -19.986 1.00 87.81 613 ASN A CA 1
ATOM 4838 C C . ASN A 1 613 ? 34.076 20.091 -19.107 1.00 87.81 613 ASN A C 1
ATOM 4840 O O . ASN A 1 613 ? 33.465 19.970 -18.047 1.00 87.81 613 ASN A O 1
ATOM 4844 N N . GLU A 1 614 ? 34.971 19.181 -19.488 1.00 89.25 614 GLU A N 1
ATOM 4845 C CA . GLU A 1 614 ? 35.290 17.991 -18.695 1.00 89.25 614 GLU A CA 1
ATOM 4846 C C . GLU A 1 614 ? 35.960 18.344 -17.354 1.00 89.25 614 GLU A C 1
ATOM 4848 O O . GLU A 1 614 ? 35.488 17.905 -16.304 1.00 89.25 614 GLU A O 1
ATOM 4853 N N . ALA A 1 615 ? 36.996 19.191 -17.353 1.00 89.44 615 ALA A N 1
ATOM 4854 C CA . ALA A 1 615 ? 37.770 19.543 -16.156 1.00 89.44 615 ALA A CA 1
ATOM 4855 C C . ALA A 1 615 ? 37.013 20.439 -15.155 1.00 89.44 615 ALA A C 1
ATOM 4857 O O . ALA A 1 615 ? 37.234 20.350 -13.940 1.00 89.44 615 ALA A O 1
ATOM 4858 N N . PHE A 1 616 ? 36.136 21.321 -15.646 1.00 90.69 616 PHE A N 1
ATOM 4859 C CA . PHE A 1 616 ? 35.377 22.233 -14.789 1.00 90.69 616 PHE A CA 1
ATOM 4860 C C . PHE A 1 616 ? 33.987 21.712 -14.406 1.00 90.69 616 PHE A C 1
ATOM 4862 O O . PHE A 1 616 ? 33.505 22.103 -13.346 1.00 90.69 616 PHE A O 1
ATOM 4869 N N . TYR A 1 617 ? 33.382 20.811 -15.194 1.00 91.38 617 TYR A N 1
ATOM 4870 C CA . TYR A 1 617 ? 32.020 20.316 -14.967 1.00 91.38 617 TYR A CA 1
ATOM 4871 C C . TYR A 1 617 ? 31.914 18.787 -14.893 1.00 91.38 617 TYR A C 1
ATOM 4873 O O . TYR A 1 617 ? 31.602 18.248 -13.830 1.00 91.38 617 TYR A O 1
ATOM 4881 N N . PHE A 1 618 ? 32.168 18.062 -15.989 1.00 90.62 618 PHE A N 1
ATOM 4882 C CA . PHE A 1 618 ? 31.790 16.642 -16.068 1.00 90.62 618 PHE A CA 1
ATOM 4883 C C . PHE A 1 618 ? 32.583 15.725 -15.127 1.00 90.62 618 PHE A C 1
ATOM 4885 O O . PHE A 1 618 ? 32.005 14.776 -14.595 1.00 90.62 618 PHE A O 1
ATOM 4892 N N . VAL A 1 619 ? 33.873 15.991 -14.892 1.00 92.25 619 VAL A N 1
ATOM 4893 C CA . VAL A 1 619 ? 34.691 15.214 -13.945 1.00 92.25 619 VAL A CA 1
ATOM 4894 C C . VAL A 1 619 ? 34.236 15.452 -12.496 1.00 92.25 619 VAL A C 1
ATOM 4896 O O . VAL A 1 619 ? 33.860 14.464 -11.859 1.00 92.25 619 VAL A O 1
ATOM 4899 N N . PRO A 1 620 ? 34.153 16.697 -11.974 1.00 93.75 620 PRO A N 1
ATOM 4900 C CA . PRO A 1 620 ? 33.589 16.946 -10.645 1.00 93.75 620 PRO A CA 1
ATOM 4901 C C . PRO A 1 620 ? 32.181 16.375 -10.441 1.00 93.75 620 PRO A C 1
ATOM 4903 O O . PRO A 1 620 ? 31.945 15.679 -9.453 1.00 93.75 620 PRO A O 1
ATOM 4906 N N . MET A 1 621 ? 31.263 16.591 -11.393 1.00 93.56 621 MET A N 1
ATOM 4907 C CA . MET A 1 621 ? 29.886 16.087 -11.304 1.00 93.56 621 MET A CA 1
ATOM 4908 C C . MET A 1 621 ? 29.833 14.556 -11.242 1.00 93.56 621 MET A C 1
ATOM 4910 O O . MET A 1 621 ? 29.078 13.995 -10.450 1.00 93.56 621 MET A O 1
ATOM 4914 N N . GLN A 1 622 ? 30.643 13.857 -12.042 1.00 91.69 622 GLN A N 1
ATOM 4915 C CA . GLN A 1 622 ? 30.678 12.395 -12.020 1.00 91.69 622 GLN A CA 1
ATOM 4916 C C . GLN A 1 622 ? 31.263 11.846 -10.711 1.00 91.69 622 GLN A C 1
ATOM 4918 O O . GLN A 1 622 ? 30.780 10.830 -10.203 1.00 91.69 622 GLN A O 1
ATOM 4923 N N . VAL A 1 623 ? 32.295 12.496 -10.164 1.00 92.62 623 VAL A N 1
ATOM 4924 C CA . VAL A 1 623 ? 32.902 12.104 -8.885 1.00 92.62 623 VAL A CA 1
ATOM 4925 C C . VAL A 1 623 ? 31.914 12.307 -7.739 1.00 92.62 623 VAL A C 1
ATOM 4927 O O . VAL A 1 623 ? 31.714 11.377 -6.957 1.00 92.62 623 VAL A O 1
ATOM 4930 N N . ALA A 1 624 ? 31.229 13.454 -7.693 1.00 93.75 624 ALA A N 1
ATOM 4931 C CA . ALA A 1 624 ? 30.173 13.729 -6.721 1.00 93.75 624 ALA A CA 1
ATOM 4932 C C . ALA A 1 624 ? 29.064 12.662 -6.767 1.00 93.75 624 ALA A C 1
ATOM 4934 O O . ALA A 1 624 ? 28.741 12.063 -5.742 1.00 93.75 624 ALA A O 1
ATOM 4935 N N . LEU A 1 625 ? 28.561 12.329 -7.963 1.00 92.56 625 LEU A N 1
ATOM 4936 C CA . LEU A 1 625 ? 27.550 11.280 -8.158 1.00 92.56 625 LEU A CA 1
ATOM 4937 C C . LEU A 1 625 ? 28.022 9.890 -7.689 1.00 92.56 625 LEU A C 1
ATOM 4939 O O . LEU A 1 625 ? 27.221 9.115 -7.165 1.00 92.56 625 LEU A O 1
ATOM 4943 N N . GLN A 1 626 ? 29.300 9.546 -7.872 1.00 91.19 626 GLN A N 1
ATOM 4944 C CA . GLN A 1 626 ? 29.842 8.245 -7.457 1.00 91.19 626 GLN A CA 1
ATOM 4945 C C . GLN A 1 626 ? 30.128 8.180 -5.943 1.00 91.19 626 GLN A C 1
ATOM 4947 O O . GLN A 1 626 ? 29.956 7.120 -5.336 1.00 91.19 626 GLN A O 1
ATOM 4952 N N . LEU A 1 627 ? 30.508 9.300 -5.318 1.00 92.81 627 LEU A N 1
ATOM 4953 C CA . LEU A 1 627 ? 30.630 9.429 -3.859 1.00 92.81 627 LEU A CA 1
ATOM 4954 C C . LEU A 1 627 ? 29.258 9.381 -3.178 1.00 92.81 627 LEU A C 1
ATOM 4956 O O . LEU A 1 627 ? 29.080 8.612 -2.236 1.00 92.81 627 LEU A O 1
ATOM 4960 N N . GLN A 1 628 ? 28.266 10.094 -3.718 1.00 93.94 628 GLN A N 1
ATOM 4961 C CA . GLN A 1 628 ? 26.873 10.049 -3.268 1.00 93.94 628 GLN A CA 1
ATOM 4962 C C . GLN A 1 628 ? 26.330 8.611 -3.299 1.00 93.94 628 GLN A C 1
ATOM 4964 O O . GLN A 1 628 ? 25.862 8.106 -2.283 1.00 93.94 628 GLN A O 1
ATOM 4969 N N . LYS A 1 629 ? 26.513 7.888 -4.417 1.00 91.44 629 LYS A N 1
ATOM 4970 C CA . LYS A 1 629 ? 26.181 6.450 -4.524 1.00 91.44 629 LYS A CA 1
ATOM 4971 C C . LYS A 1 629 ? 26.945 5.548 -3.550 1.00 91.44 629 LYS A C 1
ATOM 4973 O O . LYS A 1 629 ? 26.485 4.445 -3.264 1.00 91.44 629 LYS A O 1
ATOM 4978 N N . SER A 1 630 ? 28.110 5.983 -3.070 1.00 91.62 630 SER A N 1
ATOM 4979 C CA . SER A 1 630 ? 28.910 5.262 -2.072 1.00 91.62 630 SER A CA 1
ATOM 4980 C C . SER A 1 630 ? 28.496 5.585 -0.625 1.00 91.62 630 SER A C 1
ATOM 4982 O O . SER A 1 630 ? 29.000 4.936 0.289 1.00 91.62 630 SER A O 1
ATOM 4984 N N . GLY A 1 631 ? 27.580 6.542 -0.413 1.00 92.69 631 GLY A N 1
ATOM 4985 C CA . GLY A 1 631 ? 27.144 7.033 0.901 1.00 92.69 631 GLY A CA 1
ATOM 4986 C C . GLY A 1 631 ? 28.013 8.154 1.491 1.00 92.69 631 GLY A C 1
ATOM 4987 O O . GLY A 1 631 ? 27.781 8.579 2.620 1.00 92.69 631 GLY A O 1
ATOM 4988 N N . GLU A 1 632 ? 29.003 8.652 0.746 1.00 95.06 632 GLU A N 1
ATOM 4989 C CA . GLU A 1 632 ? 29.964 9.677 1.186 1.00 95.06 632 GLU A CA 1
ATOM 4990 C C . GLU A 1 632 ? 29.410 11.093 0.917 1.00 95.06 632 GLU A C 1
ATOM 4992 O O . GLU A 1 632 ? 29.965 11.866 0.132 1.00 95.06 632 GLU A O 1
ATOM 4997 N N . TYR A 1 633 ? 28.264 11.422 1.528 1.00 95.25 633 TYR A N 1
ATOM 4998 C CA . TYR A 1 633 ? 27.468 12.609 1.179 1.00 95.25 633 TYR A CA 1
ATOM 4999 C C . TYR A 1 633 ? 28.181 13.949 1.389 1.00 95.25 633 TYR A C 1
ATOM 5001 O O . TYR A 1 633 ? 28.011 14.851 0.574 1.00 95.25 633 TYR A O 1
ATOM 5009 N N . VAL A 1 634 ? 28.980 14.095 2.453 1.00 94.38 634 VAL A N 1
ATOM 5010 C CA . VAL A 1 634 ? 29.704 15.350 2.738 1.00 94.38 634 VAL A CA 1
ATOM 5011 C C . VAL A 1 634 ? 30.710 15.636 1.626 1.00 94.38 634 VAL A C 1
ATOM 5013 O O . VAL A 1 634 ? 30.628 16.674 0.980 1.00 94.38 634 VAL A O 1
ATOM 5016 N N . ALA A 1 635 ? 31.562 14.659 1.302 1.00 93.69 635 ALA A N 1
ATOM 5017 C CA . ALA A 1 635 ? 32.504 14.796 0.199 1.00 93.69 635 ALA A CA 1
ATOM 5018 C C . ALA A 1 635 ? 31.782 14.997 -1.144 1.00 93.69 635 ALA A C 1
ATOM 5020 O O . ALA A 1 635 ? 32.215 15.814 -1.947 1.00 93.69 635 ALA A O 1
ATOM 5021 N N . ALA A 1 636 ? 30.663 14.308 -1.400 1.00 94.81 636 ALA A N 1
ATOM 5022 C CA . ALA A 1 636 ? 29.870 14.544 -2.608 1.00 94.81 636 ALA A CA 1
ATOM 5023 C C . ALA A 1 636 ? 29.373 16.001 -2.708 1.00 94.81 636 ALA A C 1
ATOM 5025 O O . ALA A 1 636 ? 29.479 16.605 -3.774 1.00 94.81 636 ALA A O 1
ATOM 5026 N N . LEU A 1 637 ? 28.891 16.585 -1.604 1.00 94.31 637 LEU A N 1
ATOM 5027 C CA . LEU A 1 637 ? 28.500 17.995 -1.523 1.00 94.31 637 LEU A CA 1
ATOM 5028 C C . LEU A 1 637 ? 29.686 18.947 -1.734 1.00 94.31 637 LEU A C 1
ATOM 5030 O O . LEU A 1 637 ? 29.537 19.929 -2.457 1.00 94.31 637 LEU A O 1
ATOM 5034 N N . ASP A 1 638 ? 30.860 18.654 -1.178 1.00 93.12 638 ASP A N 1
ATOM 5035 C CA . ASP A 1 638 ? 32.083 19.440 -1.403 1.00 93.12 638 ASP A CA 1
ATOM 5036 C C . ASP A 1 638 ? 32.528 19.380 -2.877 1.00 93.12 638 ASP A C 1
ATOM 5038 O O . ASP A 1 638 ? 32.827 20.405 -3.493 1.00 93.12 638 ASP A O 1
ATOM 5042 N N . TRP A 1 639 ? 32.453 18.202 -3.505 1.00 93.88 639 TRP A N 1
ATOM 5043 C CA . TRP A 1 639 ? 32.673 18.030 -4.943 1.00 93.88 639 TRP A CA 1
ATOM 5044 C C . TRP A 1 639 ? 31.663 18.819 -5.793 1.00 93.88 639 TRP A C 1
ATOM 5046 O O . TRP A 1 639 ? 32.069 19.462 -6.767 1.00 93.88 639 TRP A O 1
ATOM 5056 N N . TYR A 1 640 ? 30.377 18.851 -5.419 1.00 94.69 640 TYR A N 1
ATOM 5057 C CA . TYR A 1 640 ? 29.380 19.700 -6.085 1.00 94.69 640 TYR A CA 1
ATOM 5058 C C . TYR A 1 640 ? 29.671 21.206 -5.909 1.00 94.69 640 TYR A C 1
ATOM 5060 O O . TYR A 1 640 ? 29.480 21.965 -6.862 1.00 94.69 640 TYR A O 1
ATOM 5068 N N . GLN A 1 641 ? 30.196 21.652 -4.757 1.00 92.00 641 GLN A N 1
ATOM 5069 C CA . GLN A 1 641 ? 30.571 23.062 -4.534 1.00 92.00 641 GLN A CA 1
ATOM 5070 C C . GLN A 1 641 ? 31.646 23.556 -5.516 1.00 92.00 641 GLN A C 1
ATOM 5072 O O . GLN A 1 641 ? 31.645 24.729 -5.881 1.00 92.00 641 GLN A O 1
ATOM 5077 N N . THR A 1 642 ? 32.513 22.669 -6.026 1.00 91.88 642 THR A N 1
ATOM 5078 C CA . THR A 1 642 ? 33.517 23.018 -7.058 1.00 91.88 642 THR A CA 1
ATOM 5079 C C . THR A 1 642 ? 32.912 23.442 -8.408 1.00 91.88 642 THR A C 1
ATOM 5081 O O . THR A 1 642 ? 33.637 23.956 -9.269 1.00 91.88 642 THR A O 1
ATOM 5084 N N . VAL A 1 643 ? 31.603 23.217 -8.586 1.00 92.69 643 VAL A N 1
ATOM 5085 C CA . VAL A 1 643 ? 30.790 23.550 -9.765 1.00 92.69 643 VAL A CA 1
ATOM 5086 C C . VAL A 1 643 ? 29.750 24.623 -9.424 1.00 92.69 643 VAL A C 1
ATOM 5088 O O . VAL A 1 643 ? 29.662 25.630 -10.131 1.00 92.69 643 VAL A O 1
ATOM 5091 N N . TYR A 1 644 ? 28.992 24.421 -8.339 1.00 92.19 644 TYR A N 1
ATOM 5092 C CA . TYR A 1 644 ? 27.974 25.342 -7.833 1.00 92.19 644 TYR A CA 1
ATOM 5093 C C . TYR A 1 644 ? 28.032 25.447 -6.302 1.00 92.19 644 TYR A C 1
ATOM 5095 O O . TYR A 1 644 ? 27.616 24.541 -5.575 1.00 92.19 644 TYR A O 1
ATOM 5103 N N . ALA A 1 645 ? 28.533 26.572 -5.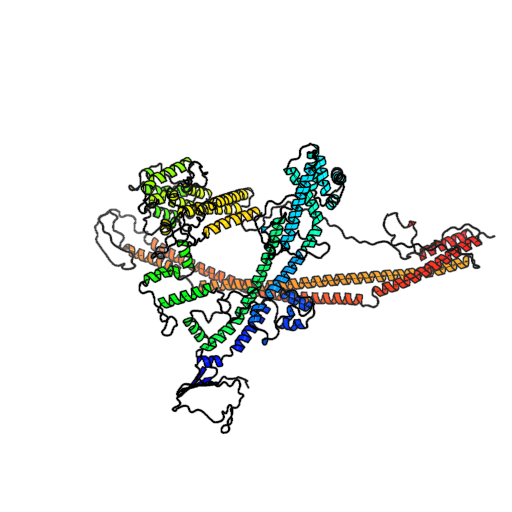800 1.00 88.81 645 ALA A N 1
ATOM 5104 C CA . ALA A 1 645 ? 28.770 26.818 -4.383 1.00 88.81 645 ALA A CA 1
ATOM 5105 C C . ALA A 1 645 ? 27.491 27.297 -3.666 1.00 88.81 645 ALA A C 1
ATOM 5107 O O . ALA A 1 645 ? 27.335 28.468 -3.322 1.00 88.81 645 ALA A O 1
ATOM 5108 N N . PHE A 1 646 ? 26.576 26.359 -3.408 1.00 85.38 646 PHE A N 1
ATOM 5109 C CA . PHE A 1 646 ? 25.271 26.593 -2.767 1.00 85.38 646 PHE A CA 1
ATOM 5110 C C . PHE A 1 646 ? 25.332 27.212 -1.353 1.00 85.38 646 PHE A C 1
ATOM 5112 O O . PHE A 1 646 ? 24.324 27.727 -0.876 1.00 85.38 646 PHE A O 1
ATOM 5119 N N . ASN A 1 647 ? 26.490 27.167 -0.683 1.00 79.38 647 ASN A N 1
ATOM 5120 C CA . ASN A 1 647 ? 26.713 27.758 0.643 1.00 79.38 647 ASN A CA 1
ATOM 5121 C C . ASN A 1 647 ? 27.132 29.241 0.606 1.00 79.38 647 ASN A C 1
ATOM 5123 O O . ASN A 1 647 ? 27.222 29.866 1.663 1.00 79.38 647 ASN A O 1
ATOM 5127 N N . LEU A 1 648 ? 27.413 29.821 -0.569 1.00 76.75 648 LEU A N 1
ATOM 5128 C CA . LEU A 1 648 ? 27.723 31.249 -0.670 1.00 76.75 648 LEU A CA 1
ATOM 5129 C C . LEU A 1 648 ? 26.449 32.086 -0.471 1.00 76.75 648 LEU A C 1
ATOM 5131 O O . LEU A 1 648 ? 25.427 31.881 -1.135 1.00 76.75 648 LEU A O 1
ATOM 5135 N N . LEU A 1 649 ? 26.526 33.048 0.449 1.00 63.88 649 LEU A N 1
ATOM 5136 C CA . LEU A 1 649 ? 25.504 34.076 0.644 1.00 63.88 649 LEU A CA 1
ATOM 5137 C C . LEU A 1 649 ? 25.431 34.979 -0.593 1.00 63.88 649 LEU A C 1
ATOM 5139 O O . LEU A 1 649 ? 26.456 35.261 -1.213 1.00 63.88 649 LEU A O 1
ATOM 5143 N N . ASP A 1 650 ? 24.227 35.436 -0.939 1.00 59.81 650 ASP A N 1
ATOM 5144 C CA . ASP A 1 650 ? 24.042 36.362 -2.058 1.00 59.81 650 ASP A CA 1
ATOM 5145 C C . ASP A 1 650 ? 24.723 37.701 -1.749 1.00 59.81 650 ASP A C 1
ATOM 5147 O O . ASP A 1 650 ? 24.499 38.302 -0.695 1.00 59.81 650 ASP A O 1
ATOM 5151 N N . ASN A 1 651 ? 25.560 38.170 -2.673 1.00 61.47 651 ASN A N 1
ATOM 5152 C CA . ASN A 1 651 ? 26.227 39.459 -2.571 1.00 61.47 651 ASN A CA 1
ATOM 5153 C C . ASN A 1 651 ? 25.322 40.544 -3.191 1.00 61.47 651 ASN A C 1
ATOM 5155 O O . ASN A 1 651 ? 25.152 40.572 -4.411 1.00 61.47 651 ASN A O 1
ATOM 5159 N N . PRO A 1 652 ? 24.744 41.470 -2.400 1.00 56.47 652 PRO A N 1
ATOM 5160 C CA . PRO A 1 652 ? 23.818 42.474 -2.928 1.00 56.47 652 PRO A CA 1
ATOM 5161 C C . PRO A 1 652 ? 24.482 43.484 -3.879 1.00 56.47 652 PRO A C 1
ATOM 5163 O O . PRO A 1 652 ? 23.776 44.206 -4.576 1.00 56.47 652 PRO A O 1
ATOM 5166 N N . ALA A 1 653 ? 25.819 43.541 -3.939 1.00 55.38 653 ALA A N 1
ATOM 5167 C CA . ALA A 1 653 ? 26.550 44.393 -4.879 1.00 55.38 653 ALA A CA 1
ATOM 5168 C C . ALA A 1 653 ? 26.651 43.812 -6.307 1.00 55.38 653 ALA A C 1
ATOM 5170 O O . ALA A 1 653 ? 27.064 44.526 -7.219 1.00 55.38 653 ALA A O 1
ATOM 5171 N N . THR A 1 654 ? 26.298 42.539 -6.509 1.00 56.16 654 THR A N 1
ATOM 5172 C CA . THR A 1 654 ? 26.468 41.794 -7.774 1.00 56.16 654 THR A CA 1
ATOM 5173 C C . THR A 1 654 ? 25.202 41.025 -8.171 1.00 56.16 654 THR A C 1
ATOM 5175 O O . THR A 1 654 ? 25.278 39.999 -8.838 1.00 56.16 654 THR A O 1
ATOM 5178 N N . ALA A 1 655 ? 24.023 41.543 -7.808 1.00 54.38 655 ALA A N 1
ATOM 5179 C CA . ALA A 1 655 ? 22.723 40.878 -7.966 1.00 54.38 655 ALA A CA 1
ATOM 5180 C C . ALA A 1 655 ? 22.376 40.380 -9.392 1.00 54.38 655 ALA A C 1
ATOM 5182 O O . ALA A 1 655 ? 21.576 39.458 -9.525 1.00 54.38 655 ALA A O 1
ATOM 5183 N N . ASP A 1 656 ? 22.984 40.945 -10.443 1.00 54.47 656 ASP A N 1
ATOM 5184 C CA . ASP A 1 656 ? 22.799 40.513 -11.841 1.00 54.47 656 ASP A CA 1
ATOM 5185 C C . ASP A 1 656 ? 23.643 39.276 -12.238 1.00 54.47 656 ASP A C 1
ATOM 5187 O O . ASP A 1 656 ? 23.490 38.748 -13.340 1.00 54.47 656 ASP A O 1
ATOM 5191 N N . VAL A 1 657 ? 24.558 38.808 -11.379 1.00 62.22 657 VAL A N 1
ATOM 5192 C CA . VAL A 1 657 ? 25.478 37.693 -11.661 1.00 62.22 657 VAL A CA 1
ATOM 5193 C C . VAL A 1 657 ? 25.388 36.654 -10.545 1.00 62.22 657 VAL A C 1
ATOM 5195 O O . VAL A 1 657 ? 25.788 36.931 -9.418 1.00 62.22 657 VAL A O 1
ATOM 5198 N N . ASP A 1 658 ? 24.945 35.427 -10.856 1.00 72.19 658 ASP A N 1
ATOM 5199 C CA . ASP A 1 658 ? 24.966 34.332 -9.873 1.00 72.19 658 ASP A CA 1
ATOM 5200 C C . ASP A 1 658 ? 26.415 33.926 -9.547 1.00 72.19 658 ASP A C 1
ATOM 5202 O O . ASP A 1 658 ? 27.042 33.087 -10.202 1.00 72.19 658 ASP A O 1
ATOM 5206 N N . GLU A 1 659 ? 26.955 34.554 -8.505 1.00 76.62 659 GLU A N 1
ATOM 5207 C CA . GLU A 1 659 ? 28.291 34.321 -7.971 1.00 76.62 659 GLU A CA 1
ATOM 5208 C C . GLU A 1 659 ? 28.508 32.881 -7.468 1.00 76.62 659 GLU A C 1
ATOM 5210 O O . GLU A 1 659 ? 29.665 32.452 -7.374 1.00 76.62 659 GLU A O 1
ATOM 5215 N N . ARG A 1 660 ? 27.435 32.115 -7.202 1.00 84.62 660 ARG A N 1
ATOM 5216 C CA . ARG A 1 660 ? 27.496 30.704 -6.780 1.00 84.62 660 ARG A CA 1
ATOM 5217 C C . ARG A 1 660 ? 27.917 29.777 -7.918 1.00 84.62 660 ARG A C 1
ATOM 5219 O O . ARG A 1 660 ? 28.468 28.705 -7.663 1.00 84.62 660 ARG A O 1
ATOM 5226 N N . ALA A 1 661 ? 27.707 30.178 -9.170 1.00 88.56 661 ALA A N 1
ATOM 5227 C CA . ALA A 1 661 ? 28.122 29.426 -10.346 1.00 88.56 661 ALA A CA 1
ATOM 5228 C C . ALA A 1 661 ? 29.646 29.530 -10.572 1.00 88.56 661 ALA A C 1
ATOM 5230 O O . ALA A 1 661 ? 30.152 30.432 -11.256 1.00 88.56 661 ALA A O 1
ATOM 5231 N N . ILE A 1 662 ? 30.389 28.579 -9.995 1.00 89.19 662 ILE A N 1
ATOM 5232 C CA . ILE A 1 662 ? 31.851 28.487 -10.110 1.00 89.19 662 ILE A CA 1
ATOM 5233 C C . ILE A 1 662 ? 32.254 28.139 -11.549 1.00 89.19 662 ILE A C 1
ATOM 5235 O O . ILE A 1 662 ? 33.136 28.788 -12.112 1.00 89.19 662 ILE A O 1
ATOM 5239 N N . TYR A 1 663 ? 31.575 27.172 -12.175 1.00 91.12 663 TYR A N 1
ATOM 5240 C CA . TYR A 1 663 ? 31.751 26.862 -13.597 1.00 91.12 663 TYR A CA 1
ATOM 5241 C C . TYR A 1 663 ? 31.090 27.938 -14.473 1.00 91.12 663 TYR A C 1
ATOM 5243 O O . TYR A 1 663 ? 29.878 28.149 -14.414 1.00 91.12 663 TYR A O 1
ATOM 5251 N N . TYR A 1 664 ? 31.891 28.607 -15.309 1.00 89.31 664 TYR A N 1
ATOM 5252 C CA . TYR A 1 664 ? 31.463 29.790 -16.063 1.00 89.31 664 TYR A CA 1
ATOM 5253 C C . TYR A 1 664 ? 30.275 29.539 -17.002 1.00 89.31 664 TYR A C 1
ATOM 5255 O O . TYR A 1 664 ? 29.404 30.399 -17.113 1.00 89.31 664 TYR A O 1
ATOM 5263 N N . ALA A 1 665 ? 30.183 28.363 -17.633 1.00 86.75 665 ALA A N 1
ATOM 5264 C CA . ALA A 1 665 ? 29.107 28.099 -18.588 1.00 86.75 665 ALA A CA 1
ATOM 5265 C C . ALA A 1 665 ? 27.708 28.098 -17.948 1.00 86.75 665 ALA A C 1
ATOM 5267 O O . ALA A 1 665 ? 26.750 28.441 -18.631 1.00 86.75 665 ALA A O 1
ATOM 5268 N N . LEU A 1 666 ? 27.585 27.807 -16.644 1.00 88.88 666 LEU A N 1
ATOM 5269 C CA . LEU A 1 666 ? 26.300 27.900 -15.935 1.00 88.88 666 LEU A CA 1
ATOM 5270 C C . LEU A 1 666 ? 25.778 29.343 -15.857 1.00 88.88 666 LEU A C 1
ATOM 5272 O O . LEU A 1 666 ? 24.570 29.537 -15.830 1.00 88.88 666 LEU A O 1
ATOM 5276 N N . ARG A 1 667 ? 26.661 30.356 -15.870 1.00 86.12 667 ARG A N 1
ATOM 5277 C CA . ARG A 1 667 ? 26.265 31.780 -15.928 1.00 86.12 667 ARG A CA 1
ATOM 5278 C C . ARG A 1 667 ? 25.877 32.243 -17.332 1.00 86.12 667 ARG A C 1
ATOM 5280 O O . ARG A 1 667 ? 25.267 33.296 -17.472 1.00 86.12 667 ARG A O 1
ATOM 5287 N N . LEU A 1 668 ? 26.241 31.480 -18.363 1.00 83.56 668 LEU A N 1
ATOM 5288 C CA . LEU A 1 668 ? 25.831 31.734 -19.747 1.00 83.56 668 LEU A CA 1
ATOM 5289 C C . LEU A 1 668 ? 24.450 31.134 -20.053 1.00 83.56 668 LEU A C 1
ATOM 5291 O O . LEU A 1 668 ? 23.829 31.485 -21.059 1.00 83.56 668 LEU A O 1
ATOM 5295 N N . GLU A 1 669 ? 23.952 30.224 -19.211 1.00 83.69 669 GLU A N 1
ATOM 5296 C CA . GLU A 1 669 ? 22.604 29.694 -19.361 1.00 83.69 669 GLU A CA 1
ATOM 5297 C C . GLU A 1 669 ? 21.557 30.711 -18.881 1.00 83.69 669 GLU A C 1
ATOM 5299 O O . GLU A 1 669 ? 21.583 31.193 -17.753 1.00 83.69 669 GLU A O 1
ATOM 5304 N N . GLN A 1 670 ? 20.591 31.021 -19.744 1.00 75.38 670 GLN A N 1
ATOM 5305 C CA . GLN A 1 670 ? 19.464 31.894 -19.412 1.00 75.38 670 GLN A CA 1
ATOM 5306 C C . GLN A 1 670 ? 18.267 31.056 -18.953 1.00 75.38 670 GLN A C 1
ATOM 5308 O O . GLN A 1 670 ? 17.949 30.059 -19.598 1.00 75.38 670 GLN A O 1
ATOM 5313 N N . ASN A 1 671 ? 17.556 31.477 -17.902 1.00 77.69 671 ASN A N 1
ATOM 5314 C CA . ASN A 1 671 ? 16.319 30.829 -17.443 1.00 77.69 671 ASN A CA 1
ATOM 5315 C C . ASN A 1 671 ? 15.079 31.387 -18.165 1.00 77.69 671 ASN A C 1
ATOM 5317 O O . ASN A 1 671 ? 14.274 32.118 -17.592 1.00 77.69 671 ASN A O 1
ATOM 5321 N N . THR A 1 672 ? 14.953 31.064 -19.452 1.00 74.56 672 THR A N 1
ATOM 5322 C CA . THR A 1 672 ? 13.837 31.463 -20.329 1.00 74.56 672 THR A CA 1
ATOM 5323 C C . THR A 1 672 ? 12.984 30.256 -20.751 1.00 74.56 672 THR A C 1
ATOM 5325 O O . THR A 1 672 ? 13.288 29.115 -20.403 1.00 74.56 672 THR A O 1
ATOM 5328 N N . GLN A 1 673 ? 11.872 30.481 -21.461 1.00 72.12 673 GLN A N 1
ATOM 5329 C CA . GLN A 1 673 ? 11.006 29.395 -21.947 1.00 72.12 673 GLN A CA 1
ATOM 5330 C C . GLN A 1 673 ? 11.691 28.580 -23.070 1.00 72.12 673 GLN A C 1
ATOM 5332 O O . GLN A 1 673 ? 12.254 29.174 -23.997 1.00 72.12 673 GLN A O 1
ATOM 5337 N N . PRO A 1 674 ? 11.666 27.232 -23.039 1.00 73.81 674 PRO A N 1
ATOM 5338 C CA . PRO A 1 674 ? 12.277 26.404 -24.076 1.00 73.81 674 PRO A CA 1
ATOM 5339 C C . PRO A 1 674 ? 11.470 26.423 -25.384 1.00 73.81 674 PRO A C 1
ATOM 5341 O O . PRO A 1 674 ? 10.252 26.285 -25.387 1.00 73.81 674 PRO A O 1
ATOM 5344 N N . ASN A 1 675 ? 12.154 26.491 -26.531 1.00 74.38 675 ASN A N 1
ATOM 5345 C CA . ASN A 1 675 ? 11.513 26.334 -27.842 1.00 74.38 675 ASN A CA 1
ATOM 5346 C C . ASN A 1 675 ? 11.125 24.860 -28.088 1.00 74.38 675 ASN A C 1
ATOM 5348 O O . ASN A 1 675 ? 11.943 24.062 -28.546 1.00 74.38 675 ASN A O 1
ATOM 5352 N N . LEU A 1 676 ? 9.880 24.486 -27.787 1.00 77.50 676 LEU A N 1
ATOM 5353 C CA . LEU A 1 676 ? 9.375 23.107 -27.886 1.00 77.50 676 LEU A CA 1
ATOM 5354 C C . LEU A 1 676 ? 8.992 22.653 -29.313 1.00 77.50 676 LEU A C 1
ATOM 5356 O O . LEU A 1 676 ? 8.341 21.619 -29.468 1.00 77.50 676 LEU A O 1
ATOM 5360 N N . SER A 1 677 ? 9.393 23.381 -30.363 1.00 76.12 677 SER A N 1
ATOM 5361 C CA . SER A 1 677 ? 9.139 22.961 -31.750 1.00 76.12 677 SER A CA 1
ATOM 5362 C C . SER A 1 677 ? 9.868 21.656 -32.108 1.00 76.12 677 SER A C 1
ATOM 5364 O O . SER A 1 677 ? 11.048 21.464 -31.813 1.00 76.12 677 SER A O 1
ATOM 5366 N N . ARG A 1 678 ? 9.144 20.732 -32.751 1.00 74.94 678 ARG A N 1
ATOM 5367 C CA . ARG A 1 678 ? 9.673 19.457 -33.259 1.00 74.94 678 ARG A CA 1
ATOM 5368 C C . ARG A 1 678 ? 10.043 19.642 -34.728 1.00 74.94 678 ARG A C 1
ATOM 5370 O O . ARG A 1 678 ? 9.161 19.650 -35.582 1.00 74.94 678 ARG A O 1
ATOM 5377 N N . VAL A 1 679 ? 11.328 19.840 -35.012 1.00 60.72 679 VAL A N 1
ATOM 5378 C CA . VAL A 1 679 ? 11.838 20.122 -36.364 1.00 60.72 679 VAL A CA 1
ATOM 5379 C C . VAL A 1 679 ? 12.736 18.975 -36.828 1.00 60.72 679 VAL A C 1
ATOM 5381 O O . VAL A 1 679 ? 13.607 18.531 -36.085 1.00 60.72 679 VAL A O 1
ATOM 5384 N N . GLY A 1 680 ? 12.538 18.505 -38.063 1.00 65.12 680 GLY A N 1
ATOM 5385 C CA . GLY A 1 680 ? 13.347 17.440 -38.661 1.00 65.12 680 GLY A CA 1
ATOM 5386 C C . GLY A 1 680 ? 13.209 16.076 -37.969 1.00 65.12 680 GLY A C 1
ATOM 5387 O O . GLY A 1 680 ? 12.178 15.758 -37.376 1.00 65.12 680 GLY A O 1
ATOM 5388 N N . ARG A 1 681 ? 14.273 15.268 -38.054 1.00 72.00 681 ARG A N 1
ATOM 5389 C CA . ARG A 1 681 ? 14.380 13.881 -37.558 1.00 72.00 681 ARG A CA 1
ATOM 5390 C C . ARG A 1 681 ? 14.580 13.793 -36.033 1.00 72.00 681 ARG A C 1
ATOM 5392 O O . ARG A 1 681 ? 15.446 13.076 -35.548 1.00 72.00 681 ARG A O 1
ATOM 5399 N N . TRP A 1 682 ? 13.784 14.526 -35.256 1.00 74.06 682 TRP A N 1
ATOM 5400 C CA . TRP A 1 682 ? 13.998 14.725 -33.810 1.00 74.06 682 TRP A CA 1
ATOM 5401 C C . TRP A 1 682 ? 13.945 13.441 -32.944 1.00 74.06 682 TRP A C 1
ATOM 5403 O O . TRP A 1 682 ? 14.414 13.468 -31.809 1.00 74.06 682 TRP A O 1
ATOM 5413 N N . LEU A 1 683 ? 13.400 12.329 -33.461 1.00 78.56 683 LEU A N 1
ATOM 5414 C CA . LEU A 1 683 ? 13.414 11.006 -32.811 1.00 78.56 683 LEU A CA 1
ATOM 5415 C C . LEU A 1 683 ? 14.705 10.200 -33.039 1.00 78.56 683 LEU A C 1
ATOM 5417 O O . LEU A 1 683 ? 14.960 9.251 -32.303 1.00 78.56 683 LEU A O 1
ATOM 5421 N N . PHE A 1 684 ? 15.505 10.544 -34.048 1.00 73.75 684 PHE A N 1
ATOM 5422 C CA . PHE A 1 684 ? 16.672 9.755 -34.451 1.00 73.75 684 PHE A CA 1
ATOM 5423 C C . PHE A 1 684 ? 17.862 10.049 -33.522 1.00 73.75 684 PHE A C 1
ATOM 5425 O O . PHE A 1 684 ? 18.478 9.129 -32.992 1.00 73.75 684 PHE A O 1
ATOM 5432 N N . ASP A 1 685 ? 18.103 11.331 -33.231 1.00 67.88 685 ASP A N 1
ATOM 5433 C CA . ASP A 1 685 ? 19.212 11.809 -32.394 1.00 67.88 685 ASP A CA 1
ATOM 5434 C C . ASP A 1 685 ? 18.733 12.215 -30.988 1.00 67.88 685 ASP A C 1
ATOM 5436 O O . ASP A 1 685 ? 18.926 13.344 -30.529 1.00 67.88 685 ASP A O 1
ATOM 5440 N N . LEU A 1 686 ? 18.072 11.288 -30.285 1.00 77.19 686 LEU A N 1
ATOM 5441 C CA . LEU A 1 686 ? 17.416 11.527 -28.990 1.00 77.19 686 LEU A CA 1
ATOM 5442 C C . LEU A 1 686 ? 18.402 11.634 -27.795 1.00 77.19 686 LEU A C 1
ATOM 5444 O O . LEU A 1 686 ? 18.203 11.039 -26.736 1.00 77.19 686 LEU A O 1
ATOM 5448 N N . ASN A 1 687 ? 19.496 12.382 -27.959 1.00 78.25 687 ASN A N 1
ATOM 5449 C CA . ASN A 1 687 ? 20.545 12.560 -26.955 1.00 78.25 687 ASN A CA 1
ATOM 5450 C C . ASN A 1 687 ? 20.250 13.780 -26.047 1.00 78.25 687 ASN A C 1
ATOM 5452 O O . ASN A 1 687 ? 20.161 14.907 -26.550 1.00 78.25 687 ASN A O 1
ATOM 5456 N N . PRO A 1 688 ? 20.162 13.615 -24.708 1.00 85.88 688 PRO A N 1
ATOM 5457 C CA . PRO A 1 688 ? 19.808 14.707 -23.800 1.00 85.88 688 PRO A CA 1
ATOM 5458 C C . PRO A 1 688 ? 20.834 15.850 -23.805 1.00 85.88 688 PRO A C 1
ATOM 5460 O O . PRO A 1 688 ? 20.436 17.006 -23.696 1.00 85.88 688 PRO A O 1
ATOM 5463 N N . HIS A 1 689 ? 22.129 15.573 -24.000 1.00 82.81 689 HIS A N 1
ATOM 5464 C CA . HIS A 1 689 ? 23.176 16.604 -24.049 1.00 82.81 689 HIS A CA 1
ATOM 5465 C C . HIS A 1 689 ? 23.124 17.443 -25.337 1.00 82.81 689 HIS A C 1
ATOM 5467 O O . HIS A 1 689 ? 23.438 18.637 -25.306 1.00 82.81 689 HIS A O 1
ATOM 5473 N N . VAL A 1 690 ? 22.700 16.846 -26.458 1.00 79.31 690 VAL A N 1
ATOM 5474 C CA . VAL A 1 690 ? 22.494 17.553 -27.735 1.00 79.31 690 VAL A CA 1
ATOM 5475 C C . VAL A 1 690 ? 21.262 18.450 -27.643 1.00 79.31 690 VAL A C 1
ATOM 5477 O O . VAL A 1 690 ? 21.346 19.641 -27.944 1.00 79.31 690 VAL A O 1
ATOM 5480 N N . ILE A 1 691 ? 20.146 17.913 -27.140 1.00 80.69 691 ILE A N 1
ATOM 5481 C CA . ILE A 1 691 ? 18.904 18.670 -26.930 1.00 80.69 691 ILE A CA 1
ATOM 5482 C C . ILE A 1 691 ? 19.147 19.814 -25.929 1.00 80.69 691 ILE A C 1
ATOM 5484 O O . ILE A 1 691 ? 18.743 20.950 -26.186 1.00 80.69 691 ILE A O 1
ATOM 5488 N N . ALA A 1 692 ? 19.874 19.559 -24.835 1.00 81.75 692 ALA A N 1
ATOM 5489 C CA . ALA A 1 692 ? 20.242 20.573 -23.848 1.00 81.75 692 ALA A CA 1
ATOM 5490 C C . ALA A 1 692 ? 21.037 21.744 -24.447 1.00 81.75 692 ALA A C 1
ATOM 5492 O O . ALA A 1 692 ? 20.761 22.884 -24.100 1.00 81.75 692 ALA A O 1
ATOM 5493 N N . ALA A 1 693 ? 21.948 21.527 -25.403 1.00 77.69 693 ALA A N 1
ATOM 5494 C CA . ALA A 1 693 ? 22.690 22.636 -26.020 1.00 77.69 693 ALA A CA 1
ATOM 5495 C C . ALA A 1 693 ? 21.776 23.685 -26.703 1.00 77.69 693 ALA A C 1
ATOM 5497 O O . ALA A 1 693 ? 22.124 24.867 -26.781 1.00 77.69 693 ALA A O 1
ATOM 5498 N N . GLY A 1 694 ? 20.587 23.274 -27.163 1.00 74.06 694 GLY A N 1
ATOM 5499 C CA . GLY A 1 694 ? 19.552 24.173 -27.680 1.00 74.06 694 GLY A CA 1
ATOM 5500 C C . GLY A 1 694 ? 18.679 24.829 -26.599 1.00 74.06 694 GLY A C 1
ATOM 5501 O O . GLY A 1 694 ? 18.072 25.872 -26.854 1.00 74.06 694 GLY A O 1
ATOM 5502 N N . ARG A 1 695 ? 18.627 24.282 -25.380 1.00 79.12 695 ARG A N 1
ATOM 5503 C CA . ARG A 1 695 ? 17.668 24.651 -24.324 1.00 79.12 695 ARG A CA 1
ATOM 5504 C C . ARG A 1 695 ? 18.180 25.763 -23.381 1.00 79.12 695 ARG A C 1
ATOM 5506 O O . ARG A 1 695 ? 19.384 25.965 -23.258 1.00 79.12 695 ARG A O 1
ATOM 5513 N N . PRO A 1 696 ? 17.267 26.503 -22.728 1.00 80.62 696 PRO A N 1
ATOM 5514 C CA . PRO A 1 696 ? 17.571 27.423 -21.629 1.00 80.62 696 PRO A CA 1
ATOM 5515 C C . PRO A 1 696 ? 17.758 26.693 -20.283 1.00 80.62 696 PRO A C 1
ATOM 5517 O O . PRO A 1 696 ? 16.968 25.815 -19.941 1.00 80.62 696 PRO A O 1
ATOM 5520 N N . ASN A 1 697 ? 18.797 27.064 -19.525 1.00 86.00 697 ASN A N 1
ATOM 5521 C CA . ASN A 1 697 ? 19.101 26.613 -18.151 1.00 86.00 697 ASN A CA 1
ATOM 5522 C C . ASN A 1 697 ? 19.248 25.092 -17.848 1.00 86.00 697 ASN A C 1
ATOM 5524 O O . ASN A 1 697 ? 19.013 24.704 -16.698 1.00 86.00 697 ASN A O 1
ATOM 5528 N N . PRO A 1 698 ? 19.593 24.190 -18.795 1.00 87.69 698 PRO A N 1
ATOM 5529 C CA . PRO A 1 698 ? 19.510 22.751 -18.547 1.00 87.69 698 PRO A CA 1
ATOM 5530 C C . PRO A 1 698 ? 20.594 22.205 -17.600 1.00 87.69 698 PRO A C 1
ATOM 5532 O O . PRO A 1 698 ? 20.272 21.388 -16.732 1.00 87.69 698 PRO A O 1
ATOM 5535 N N . TYR A 1 699 ? 21.860 22.627 -17.720 1.00 89.88 699 TYR A N 1
ATOM 5536 C CA . TYR A 1 699 ? 22.927 22.119 -16.849 1.00 89.88 699 TYR A CA 1
ATOM 5537 C C . TYR A 1 699 ? 22.851 22.731 -15.451 1.00 89.88 699 TYR A C 1
ATOM 5539 O O . TYR A 1 699 ? 23.116 22.034 -14.469 1.00 89.88 699 TYR A O 1
ATOM 5547 N N . MET A 1 700 ? 22.421 23.988 -15.325 1.00 90.62 700 MET A N 1
ATOM 5548 C CA . MET A 1 700 ? 22.147 24.620 -14.035 1.00 90.62 700 MET A CA 1
ATOM 5549 C C . MET A 1 700 ? 21.059 23.850 -13.279 1.00 90.62 700 MET A C 1
ATOM 5551 O O . MET A 1 700 ? 21.286 23.406 -12.152 1.00 90.62 700 MET A O 1
ATOM 5555 N N . ARG A 1 701 ? 19.908 23.601 -13.921 1.00 91.06 701 ARG A N 1
ATOM 5556 C CA . ARG A 1 701 ? 18.804 22.831 -13.324 1.00 91.06 701 ARG A CA 1
ATOM 5557 C C . ARG A 1 701 ? 19.245 21.435 -12.899 1.00 91.06 701 ARG A C 1
ATOM 5559 O O . ARG A 1 701 ? 19.021 21.056 -11.751 1.00 91.06 701 ARG A O 1
ATOM 5566 N N . TYR A 1 702 ? 19.936 20.703 -13.773 1.00 93.06 702 TYR A N 1
ATOM 5567 C CA . TYR A 1 702 ? 20.469 19.380 -13.439 1.00 93.06 702 TYR A CA 1
ATOM 5568 C C . TYR A 1 702 ? 21.417 19.416 -12.228 1.00 93.06 702 TYR A C 1
ATOM 5570 O O . TYR A 1 702 ? 21.314 18.570 -11.339 1.00 93.06 702 TYR A O 1
ATOM 5578 N N . THR A 1 703 ? 22.301 20.416 -12.152 1.00 94.00 703 THR A N 1
ATOM 5579 C CA . THR A 1 703 ? 23.262 20.579 -11.046 1.00 94.00 703 THR A CA 1
ATOM 5580 C C . THR A 1 703 ? 22.547 20.830 -9.719 1.00 94.00 703 THR A C 1
ATOM 5582 O O . THR A 1 703 ? 22.786 20.113 -8.747 1.00 94.00 703 THR A O 1
ATOM 5585 N N . LEU A 1 704 ? 21.601 21.775 -9.691 1.00 93.38 704 LEU A N 1
ATOM 5586 C CA . LEU A 1 704 ? 20.790 22.079 -8.507 1.00 93.38 704 LEU A CA 1
ATOM 5587 C C . LEU A 1 704 ? 19.950 20.868 -8.063 1.00 93.38 704 LEU A C 1
ATOM 5589 O O . LEU A 1 704 ? 19.874 20.572 -6.871 1.00 93.38 704 LEU A O 1
ATOM 5593 N N . MET A 1 705 ? 19.380 20.112 -9.008 1.00 94.25 705 MET A N 1
ATOM 5594 C CA . MET A 1 705 ? 18.639 18.880 -8.713 1.00 94.25 705 MET A CA 1
ATOM 5595 C C . MET A 1 705 ? 19.542 17.763 -8.170 1.00 94.25 705 MET A C 1
ATOM 5597 O O . MET A 1 705 ? 19.110 17.015 -7.294 1.00 94.25 705 MET A O 1
ATOM 5601 N N . CYS A 1 706 ? 20.789 17.643 -8.636 1.00 95.12 706 CYS A N 1
ATOM 5602 C CA . CYS A 1 706 ? 21.757 16.688 -8.085 1.00 95.12 706 CYS A CA 1
ATOM 5603 C C . CYS A 1 706 ? 22.145 17.036 -6.643 1.00 95.12 706 CYS A C 1
ATOM 5605 O O . CYS A 1 706 ? 22.114 16.161 -5.778 1.00 95.12 706 CYS A O 1
ATOM 5607 N N . ILE A 1 707 ? 22.411 18.313 -6.359 1.00 95.31 707 ILE A N 1
ATOM 5608 C CA . ILE A 1 707 ? 22.707 18.793 -5.002 1.00 95.31 707 ILE A CA 1
ATOM 5609 C C . ILE A 1 707 ? 21.495 18.575 -4.080 1.00 95.31 707 ILE A C 1
ATOM 5611 O O . ILE A 1 707 ? 21.645 18.023 -2.992 1.00 95.31 707 ILE A O 1
ATOM 5615 N N . ALA A 1 708 ? 20.279 18.914 -4.528 1.00 95.12 708 ALA A N 1
ATOM 5616 C CA . ALA A 1 708 ? 19.051 18.680 -3.764 1.00 95.12 708 ALA A CA 1
ATOM 5617 C C . ALA A 1 708 ? 18.817 17.186 -3.472 1.00 95.12 708 ALA A C 1
ATOM 5619 O O . ALA A 1 708 ? 18.440 16.832 -2.356 1.00 95.12 708 ALA A O 1
ATOM 5620 N N . ARG A 1 709 ? 19.086 16.292 -4.438 1.00 96.06 709 ARG A N 1
ATOM 5621 C CA . ARG A 1 709 ? 19.056 14.831 -4.227 1.00 96.06 709 ARG A CA 1
ATOM 5622 C C . ARG A 1 709 ? 20.093 14.378 -3.199 1.00 96.06 709 ARG A C 1
ATOM 5624 O O . ARG A 1 709 ? 19.758 13.563 -2.348 1.00 96.06 709 ARG A O 1
ATOM 5631 N N . CYS A 1 710 ? 21.309 14.920 -3.242 1.00 96.25 710 CYS A N 1
ATOM 5632 C CA . CYS A 1 710 ? 22.362 14.588 -2.284 1.00 96.25 710 CYS A CA 1
ATOM 5633 C C . CYS A 1 710 ? 22.000 15.034 -0.858 1.00 96.25 710 CYS A C 1
ATOM 5635 O O . CYS A 1 710 ? 22.168 14.261 0.083 1.00 96.25 710 CYS A O 1
ATOM 5637 N N . PHE A 1 711 ? 21.427 16.234 -0.695 1.00 96.69 711 PHE A N 1
ATOM 5638 C CA . PHE A 1 711 ? 20.862 16.674 0.585 1.00 96.69 711 PHE A CA 1
ATOM 5639 C C . PHE A 1 711 ? 19.729 15.762 1.066 1.00 96.69 711 PHE A C 1
ATOM 5641 O O . PHE A 1 711 ? 19.702 15.404 2.237 1.00 96.69 711 PHE A O 1
ATOM 5648 N N . LEU A 1 712 ? 18.815 15.370 0.174 1.00 96.94 712 LEU A N 1
ATOM 5649 C CA . LEU A 1 712 ? 17.691 14.488 0.496 1.00 96.94 712 LEU A CA 1
ATOM 5650 C C . LEU A 1 712 ? 18.133 13.089 0.933 1.00 96.94 712 LEU A C 1
ATOM 5652 O O . LEU A 1 712 ? 17.610 12.566 1.910 1.00 96.94 712 LEU A O 1
ATOM 5656 N N . GLU A 1 713 ? 19.092 12.484 0.237 1.00 97.06 713 GLU A N 1
ATOM 5657 C CA . GLU A 1 713 ? 19.624 11.159 0.580 1.00 97.06 713 GLU A CA 1
ATOM 5658 C C . GLU A 1 713 ? 20.444 11.185 1.876 1.00 97.06 713 GLU A C 1
ATOM 5660 O O . GLU A 1 713 ? 20.342 10.257 2.679 1.00 97.06 713 GLU A O 1
ATOM 5665 N N . TYR A 1 714 ? 21.176 12.272 2.135 1.00 96.88 714 TYR A N 1
ATOM 5666 C CA . TYR A 1 714 ? 21.841 12.490 3.418 1.00 96.88 714 TYR A CA 1
ATOM 5667 C C . TYR A 1 714 ? 20.823 12.685 4.555 1.00 96.88 714 TYR A C 1
ATOM 5669 O O . TYR A 1 714 ? 20.929 12.034 5.593 1.00 96.88 714 TYR A O 1
ATOM 5677 N N . ALA A 1 715 ? 19.791 13.506 4.343 1.00 96.56 715 ALA A N 1
ATOM 5678 C CA . ALA A 1 715 ? 18.720 13.731 5.310 1.00 96.56 715 ALA A CA 1
ATOM 5679 C C . ALA A 1 715 ? 17.934 12.445 5.615 1.00 96.56 715 ALA A C 1
ATOM 5681 O O . ALA A 1 715 ? 17.647 12.173 6.776 1.00 96.56 715 ALA A O 1
ATOM 5682 N N . ASP A 1 716 ? 17.648 11.619 4.602 1.00 96.50 716 ASP A N 1
ATOM 5683 C CA . ASP A 1 716 ? 17.018 10.306 4.777 1.00 96.50 716 ASP A CA 1
ATOM 5684 C C . ASP A 1 716 ? 17.926 9.340 5.561 1.00 96.50 716 ASP A C 1
ATOM 5686 O O . ASP A 1 716 ? 17.439 8.596 6.414 1.00 96.50 716 ASP A O 1
ATOM 5690 N N . ALA A 1 717 ? 19.243 9.367 5.324 1.00 95.00 717 ALA A N 1
ATOM 5691 C CA . ALA A 1 717 ? 20.207 8.550 6.062 1.00 95.00 717 ALA A CA 1
ATOM 5692 C C . ALA A 1 717 ? 20.342 8.966 7.539 1.00 95.00 717 ALA A C 1
ATOM 5694 O O . ALA A 1 717 ? 20.513 8.100 8.395 1.00 95.00 717 ALA A O 1
ATOM 5695 N N . GLU A 1 718 ? 20.244 10.262 7.848 1.00 93.88 718 GLU A N 1
ATOM 5696 C CA . GLU A 1 718 ? 20.211 10.771 9.226 1.00 93.88 718 GLU A CA 1
ATOM 5697 C C . GLU A 1 718 ? 18.853 10.509 9.896 1.00 93.88 718 GLU A C 1
ATOM 5699 O O . GLU A 1 718 ? 18.807 10.006 11.015 1.00 93.88 718 GLU A O 1
ATOM 5704 N N . PHE A 1 719 ? 17.733 10.723 9.196 1.00 94.62 719 PHE A N 1
ATOM 5705 C CA . PHE A 1 719 ? 16.390 10.411 9.703 1.00 94.62 719 PHE A CA 1
ATOM 5706 C C . PHE A 1 719 ? 16.244 8.911 10.028 1.00 94.62 719 PHE A C 1
ATOM 5708 O O . PHE A 1 719 ? 15.627 8.547 11.028 1.00 94.62 719 PHE A O 1
ATOM 5715 N N . ALA A 1 720 ? 16.874 8.026 9.252 1.00 92.75 720 ALA A N 1
ATOM 5716 C CA . ALA A 1 720 ? 16.897 6.592 9.533 1.00 92.75 720 ALA A CA 1
ATOM 5717 C C . ALA A 1 720 ? 17.679 6.190 10.807 1.00 92.75 720 ALA A C 1
ATOM 5719 O O . ALA A 1 720 ? 17.524 5.053 11.252 1.00 92.75 720 ALA A O 1
ATOM 5720 N N . ARG A 1 721 ? 18.498 7.075 11.403 1.00 90.38 721 ARG A N 1
ATOM 5721 C CA . ARG A 1 721 ? 19.209 6.811 12.677 1.00 90.38 721 ARG A CA 1
ATOM 5722 C C . ARG A 1 721 ? 18.352 7.050 13.920 1.00 90.38 721 ARG A C 1
ATOM 5724 O O . ARG A 1 721 ? 18.658 6.493 14.967 1.00 90.38 721 ARG A O 1
ATOM 5731 N N . ASP A 1 722 ? 17.308 7.866 13.796 1.00 86.00 722 ASP A N 1
ATOM 5732 C CA . ASP A 1 722 ? 16.275 8.128 14.811 1.00 86.00 722 ASP A CA 1
ATOM 5733 C C . ASP A 1 722 ? 16.767 8.629 16.197 1.00 86.00 722 ASP A C 1
ATOM 5735 O O . ASP A 1 722 ? 16.061 8.501 17.195 1.00 86.00 722 ASP A O 1
ATOM 5739 N N . THR A 1 723 ? 17.954 9.252 16.283 1.00 87.69 723 THR A N 1
ATOM 5740 C CA . THR A 1 723 ? 18.439 9.949 17.502 1.00 87.69 723 THR A CA 1
ATOM 5741 C C . THR A 1 723 ? 18.058 11.430 17.491 1.00 87.69 723 THR A C 1
ATOM 5743 O O . THR A 1 723 ? 17.995 12.036 16.420 1.00 87.69 723 THR A O 1
ATOM 5746 N N . GLY A 1 724 ? 17.877 12.055 18.661 1.00 83.38 724 GLY A N 1
ATOM 5747 C CA . GLY A 1 724 ? 17.482 13.470 18.777 1.00 83.38 724 GLY A CA 1
ATOM 5748 C C . GLY A 1 724 ? 18.325 14.435 17.929 1.00 83.38 724 GLY A C 1
ATOM 5749 O O . GLY A 1 724 ? 17.783 15.292 17.231 1.00 83.38 724 GLY A O 1
ATOM 5750 N N . GLU A 1 725 ? 19.642 14.242 17.920 1.00 89.12 725 GLU A N 1
ATOM 5751 C CA . GLU A 1 725 ? 20.607 15.029 17.148 1.00 89.12 725 GLU A CA 1
ATOM 5752 C C . GLU A 1 725 ? 20.503 14.746 15.644 1.00 89.12 725 GLU A C 1
ATOM 5754 O O . GLU A 1 725 ? 20.443 15.681 14.845 1.00 89.12 725 GLU A O 1
ATOM 5759 N N . SER A 1 726 ? 20.424 13.467 15.250 1.00 91.69 726 SER A N 1
ATOM 5760 C CA . SER A 1 726 ? 20.289 13.073 13.838 1.00 91.69 726 SER A CA 1
ATOM 5761 C C . SER A 1 726 ? 19.003 13.612 13.206 1.00 91.69 726 SER A C 1
ATOM 5763 O O . SER A 1 726 ? 18.986 13.968 12.034 1.00 91.69 726 SER A O 1
ATOM 5765 N N . LEU A 1 727 ? 17.936 13.763 13.994 1.00 91.81 727 LEU A N 1
ATOM 5766 C CA . LEU A 1 727 ? 16.646 14.291 13.553 1.00 91.81 727 LEU A CA 1
ATOM 5767 C C . LEU A 1 727 ? 16.658 15.809 13.378 1.00 91.81 727 LEU A C 1
ATOM 5769 O O . LEU A 1 727 ? 16.062 16.320 12.428 1.00 91.81 727 LEU A O 1
ATOM 5773 N N . ALA A 1 728 ? 17.339 16.526 14.276 1.00 92.69 728 ALA A N 1
ATOM 5774 C CA . ALA A 1 728 ? 17.575 17.957 14.124 1.00 92.69 728 ALA A CA 1
ATOM 5775 C C . ALA A 1 728 ? 18.412 18.229 12.863 1.00 92.69 728 ALA A C 1
ATOM 5777 O O . ALA A 1 728 ? 18.016 19.037 12.025 1.00 92.69 728 ALA A O 1
ATOM 5778 N N . HIS A 1 729 ? 19.496 17.471 12.673 1.00 95.06 729 HIS A N 1
ATOM 5779 C CA . HIS A 1 729 ? 20.355 17.560 11.491 1.00 95.06 729 HIS A CA 1
ATOM 5780 C C . HIS A 1 729 ? 19.618 17.177 10.197 1.00 95.06 729 HIS A C 1
ATOM 5782 O O . HIS A 1 729 ? 19.659 17.921 9.219 1.00 95.06 729 HIS A O 1
ATOM 5788 N N . ALA A 1 730 ? 18.844 16.085 10.198 1.00 96.00 730 ALA A N 1
ATOM 5789 C CA . ALA A 1 730 ? 18.005 15.690 9.066 1.00 96.00 730 ALA A CA 1
ATOM 5790 C C . ALA A 1 730 ? 17.007 16.791 8.679 1.00 96.00 730 ALA A C 1
ATOM 5792 O O . ALA A 1 730 ? 16.888 17.126 7.501 1.00 96.00 730 ALA A O 1
ATOM 5793 N N . ARG A 1 731 ? 16.322 17.402 9.658 1.00 95.50 731 ARG A N 1
ATOM 5794 C CA . ARG A 1 731 ? 15.415 18.538 9.423 1.00 95.50 731 ARG A CA 1
ATOM 5795 C C . ARG A 1 731 ? 16.136 19.694 8.733 1.00 95.50 731 ARG A C 1
ATOM 5797 O O . ARG A 1 731 ? 15.602 20.250 7.775 1.00 95.50 731 ARG A O 1
ATOM 5804 N N . ASP A 1 732 ? 17.328 20.044 9.196 1.00 95.19 732 ASP A N 1
ATOM 5805 C CA . ASP A 1 732 ? 18.085 21.171 8.656 1.00 95.19 732 ASP A CA 1
ATOM 5806 C C . ASP A 1 732 ? 18.585 20.871 7.224 1.00 95.19 732 ASP A C 1
ATOM 5808 O O . ASP A 1 732 ? 18.497 21.738 6.350 1.00 95.19 732 ASP A O 1
ATOM 5812 N N . LEU A 1 733 ? 18.966 19.620 6.928 1.00 95.75 733 LEU A N 1
ATOM 5813 C CA . LEU A 1 733 ? 19.271 19.139 5.571 1.00 95.75 733 LEU A CA 1
ATOM 5814 C C . LEU A 1 733 ? 18.038 19.158 4.640 1.00 95.75 733 LEU A C 1
ATOM 5816 O O . LEU A 1 733 ? 18.144 19.610 3.497 1.00 95.75 733 LEU A O 1
ATOM 5820 N N . TYR A 1 734 ? 16.851 18.747 5.110 1.00 97.12 734 TYR A N 1
ATOM 5821 C CA . TYR A 1 734 ? 15.600 18.872 4.340 1.00 97.12 734 TYR A CA 1
ATOM 5822 C C . TYR A 1 734 ? 15.243 20.339 4.058 1.00 97.12 734 TYR A C 1
ATOM 5824 O O . TYR A 1 734 ? 14.787 20.666 2.962 1.00 97.12 734 TYR A O 1
ATOM 5832 N N . LEU A 1 735 ? 15.469 21.243 5.017 1.00 94.69 735 LEU A N 1
ATOM 5833 C CA . LEU A 1 735 ? 15.254 22.681 4.831 1.00 94.69 735 LEU A CA 1
ATOM 5834 C C . LEU A 1 735 ? 16.268 23.294 3.851 1.00 94.69 735 LEU A C 1
ATOM 5836 O O . LEU A 1 735 ? 15.885 24.156 3.058 1.00 94.69 735 LEU A O 1
ATOM 5840 N N . ALA A 1 736 ? 17.522 22.832 3.848 1.00 92.00 736 ALA A N 1
ATOM 5841 C CA . ALA A 1 736 ? 18.519 23.210 2.846 1.00 92.00 736 ALA A CA 1
ATOM 5842 C C . ALA A 1 736 ? 18.110 22.745 1.437 1.00 92.00 736 ALA A C 1
ATOM 5844 O O . ALA A 1 736 ? 18.079 23.559 0.511 1.00 92.00 736 ALA A O 1
ATOM 5845 N N . ALA A 1 737 ? 17.685 21.483 1.290 1.00 94.12 737 ALA A N 1
ATOM 5846 C CA . ALA A 1 737 ? 17.123 20.971 0.039 1.00 94.12 737 ALA A CA 1
ATOM 5847 C C . ALA A 1 737 ? 15.914 21.804 -0.420 1.00 94.12 737 ALA A C 1
ATOM 5849 O O . ALA A 1 737 ? 15.837 22.178 -1.589 1.00 94.12 737 ALA A O 1
ATOM 5850 N N . ARG A 1 738 ? 15.002 22.163 0.496 1.00 94.12 738 ARG A N 1
ATOM 5851 C CA . ARG A 1 738 ? 13.826 22.987 0.181 1.00 94.12 738 ARG A CA 1
ATOM 5852 C C . ARG A 1 738 ? 14.195 24.353 -0.386 1.00 94.12 738 ARG A C 1
ATOM 5854 O O . ARG A 1 738 ? 13.656 24.737 -1.420 1.00 94.12 738 ARG A O 1
ATOM 5861 N N . ARG A 1 739 ? 15.119 25.065 0.271 1.00 90.00 739 ARG A N 1
ATOM 5862 C CA . ARG A 1 739 ? 15.617 26.375 -0.186 1.00 90.00 739 ARG A CA 1
ATOM 5863 C C . ARG A 1 739 ? 16.224 26.274 -1.584 1.00 90.00 739 ARG A C 1
ATOM 5865 O O . ARG A 1 739 ? 15.960 27.129 -2.421 1.00 90.00 739 ARG A O 1
ATOM 5872 N N . LEU A 1 740 ? 16.988 25.212 -1.848 1.00 89.00 740 LEU A N 1
ATOM 5873 C CA . LEU A 1 740 ? 17.608 24.997 -3.152 1.00 89.00 740 LEU A CA 1
ATOM 5874 C C . LEU A 1 740 ? 16.571 24.703 -4.245 1.00 89.00 740 LEU A C 1
ATOM 5876 O O . LEU A 1 740 ? 16.653 25.287 -5.319 1.00 89.00 740 LEU A O 1
ATOM 5880 N N . LEU A 1 741 ? 15.571 23.859 -3.965 1.00 90.94 741 LEU A N 1
ATOM 5881 C CA . LEU A 1 741 ? 14.476 23.562 -4.898 1.00 90.94 741 LEU A CA 1
ATOM 5882 C C . LEU A 1 741 ? 13.596 24.791 -5.191 1.00 90.94 741 LEU A C 1
ATOM 5884 O O . LEU A 1 741 ? 13.062 24.915 -6.287 1.00 90.94 741 LEU A O 1
ATOM 5888 N N . GLN A 1 742 ? 13.483 25.723 -4.241 1.00 88.62 742 GLN A N 1
ATOM 5889 C CA . GLN A 1 742 ? 12.793 27.007 -4.414 1.00 88.62 742 GLN A CA 1
ATOM 5890 C C . GLN A 1 742 ? 13.605 28.052 -5.210 1.00 88.62 742 GLN A C 1
ATOM 5892 O O . GLN A 1 742 ? 13.084 29.135 -5.478 1.00 88.62 742 GLN A O 1
ATOM 5897 N N . SER A 1 743 ? 14.847 27.748 -5.615 1.00 85.25 743 SER A N 1
ATOM 5898 C CA . SER A 1 743 ? 15.707 28.647 -6.399 1.00 85.25 743 SER A CA 1
ATOM 5899 C C . SER A 1 743 ? 15.036 29.110 -7.704 1.00 85.25 743 SER A C 1
ATOM 5901 O O . SER A 1 743 ? 14.482 28.270 -8.422 1.00 85.25 743 SER A O 1
ATOM 5903 N N . PRO A 1 744 ? 15.139 30.402 -8.089 1.00 82.50 744 PRO A N 1
ATOM 5904 C CA . PRO A 1 744 ? 14.571 30.920 -9.337 1.00 82.50 744 PRO A CA 1
ATOM 5905 C C . PRO A 1 744 ? 14.961 30.114 -10.583 1.00 82.50 744 PRO A C 1
ATOM 5907 O O . PRO A 1 744 ? 14.153 29.972 -11.494 1.00 82.50 744 PRO A O 1
ATOM 5910 N N . HIS A 1 745 ? 16.162 29.527 -10.610 1.00 83.50 745 HIS A N 1
ATOM 5911 C CA . HIS A 1 745 ? 16.668 28.709 -11.722 1.00 83.50 745 HIS A CA 1
ATOM 5912 C C . HIS A 1 745 ? 15.880 27.403 -11.953 1.00 83.50 745 HIS A C 1
ATOM 5914 O O . HIS A 1 745 ? 15.850 26.894 -13.080 1.00 83.50 745 HIS A O 1
ATOM 5920 N N . LEU A 1 746 ? 15.250 26.862 -10.903 1.00 85.69 746 LEU A N 1
ATOM 5921 C CA . LEU A 1 746 ? 14.386 25.676 -10.960 1.00 85.69 746 LEU A CA 1
ATOM 5922 C C . LEU A 1 746 ? 12.904 26.031 -11.133 1.00 85.69 746 LEU A C 1
ATOM 5924 O O . LEU A 1 746 ? 12.125 25.182 -11.562 1.00 85.69 746 LEU A O 1
ATOM 5928 N N . GLN A 1 747 ? 12.509 27.272 -10.844 1.00 80.81 747 GLN A N 1
ATOM 5929 C CA . GLN A 1 747 ? 11.148 27.732 -11.098 1.00 80.81 747 GLN A CA 1
ATOM 5930 C C . GLN A 1 747 ? 10.868 27.794 -12.604 1.00 80.81 747 GLN A C 1
ATOM 5932 O O . GLN A 1 747 ? 11.734 28.130 -13.419 1.00 80.81 747 GLN A O 1
ATOM 5937 N N . THR A 1 748 ? 9.628 27.478 -12.978 1.00 69.19 748 THR A N 1
ATOM 5938 C CA . THR A 1 748 ? 9.190 27.610 -14.369 1.00 69.19 748 THR A CA 1
ATOM 5939 C C . THR A 1 748 ? 9.008 29.098 -14.680 1.00 69.19 748 THR A C 1
ATOM 5941 O O . THR A 1 748 ? 8.249 29.754 -13.964 1.00 69.19 748 THR A O 1
ATOM 5944 N N . PRO A 1 749 ? 9.682 29.659 -15.703 1.00 68.00 749 PRO A N 1
ATOM 5945 C CA . PRO A 1 749 ? 9.560 31.079 -16.017 1.00 68.00 749 PRO A CA 1
ATOM 5946 C C . PRO A 1 749 ? 8.113 31.445 -16.400 1.00 68.00 749 PRO A C 1
ATOM 5948 O O . PRO A 1 749 ? 7.391 30.603 -16.940 1.00 68.00 749 PRO A O 1
ATOM 5951 N N . PRO A 1 750 ? 7.665 32.688 -16.147 1.00 65.44 750 PRO A N 1
ATOM 5952 C CA . PRO A 1 750 ? 6.300 33.107 -16.450 1.00 65.44 750 PRO A CA 1
ATOM 5953 C C . PRO A 1 750 ? 5.977 32.981 -17.946 1.00 65.44 750 PRO A C 1
ATOM 5955 O O . PRO A 1 750 ? 6.850 33.096 -18.810 1.00 65.44 750 PRO A O 1
ATOM 5958 N N . VAL A 1 751 ? 4.705 32.725 -18.253 1.00 64.62 751 VAL A N 1
ATOM 5959 C CA . VAL A 1 751 ? 4.216 32.565 -19.629 1.00 64.62 751 VAL A CA 1
ATOM 5960 C C . VAL A 1 751 ? 4.118 33.930 -20.305 1.00 64.62 751 VAL A C 1
ATOM 5962 O O . VAL A 1 751 ? 3.445 34.824 -19.800 1.00 64.62 751 VAL A O 1
ATOM 5965 N N . ILE A 1 752 ? 4.779 34.076 -21.456 1.00 59.69 752 ILE A N 1
ATOM 5966 C CA . ILE A 1 752 ? 4.779 35.317 -22.250 1.00 59.69 752 ILE A CA 1
ATOM 5967 C C . ILE A 1 752 ? 3.681 35.286 -23.334 1.00 59.69 752 ILE A C 1
ATOM 5969 O O . ILE A 1 752 ? 3.185 36.337 -23.731 1.00 59.69 752 ILE A O 1
ATOM 5973 N N . ASP A 1 753 ? 3.257 34.096 -23.779 1.00 61.00 753 ASP A N 1
ATOM 5974 C CA . ASP A 1 753 ? 2.182 33.906 -24.761 1.00 61.00 753 ASP A CA 1
ATOM 5975 C C . ASP A 1 753 ? 1.269 32.724 -24.380 1.00 61.00 753 ASP A C 1
ATOM 5977 O O . ASP A 1 753 ? 1.732 31.615 -24.117 1.00 61.00 753 ASP A O 1
ATOM 5981 N N . SER A 1 754 ? -0.042 32.971 -24.409 1.00 59.50 754 SER A N 1
ATOM 5982 C CA . SER A 1 754 ? -1.132 32.021 -24.145 1.00 59.50 754 SER A CA 1
ATOM 5983 C C . SER A 1 754 ? -1.131 30.745 -25.000 1.00 59.50 754 SER A C 1
ATOM 5985 O O . SER A 1 754 ? -1.800 29.779 -24.640 1.00 59.50 754 SER A O 1
ATOM 5987 N N . THR A 1 755 ? -0.396 30.716 -26.116 1.00 58.66 755 THR A N 1
ATOM 5988 C CA . THR A 1 755 ? -0.285 29.529 -26.982 1.00 58.66 755 THR A CA 1
ATOM 5989 C C . THR A 1 755 ? 0.763 28.505 -26.518 1.00 58.66 755 THR A C 1
ATOM 5991 O O . THR A 1 755 ? 0.829 27.403 -27.067 1.00 58.66 755 THR A O 1
ATOM 5994 N N . GLN A 1 756 ? 1.578 28.827 -25.505 1.00 58.84 756 GLN A N 1
ATOM 5995 C CA . GLN A 1 756 ? 2.634 27.943 -25.003 1.00 58.84 756 GLN A CA 1
ATOM 5996 C C . GLN A 1 756 ? 2.140 27.048 -23.858 1.00 58.84 756 GLN A C 1
ATOM 5998 O O . GLN A 1 756 ? 1.711 27.526 -22.809 1.00 58.84 756 GLN A O 1
ATOM 6003 N N . ILE A 1 757 ? 2.253 25.727 -24.035 1.00 60.38 757 ILE A N 1
ATOM 6004 C CA . ILE A 1 757 ? 1.921 24.752 -22.989 1.00 60.38 757 ILE A CA 1
ATOM 6005 C C . ILE A 1 757 ? 3.059 24.703 -21.967 1.00 60.38 757 ILE A C 1
ATOM 6007 O O . ILE A 1 757 ? 4.165 24.260 -22.281 1.00 60.38 757 ILE A O 1
ATOM 6011 N N . VAL A 1 758 ? 2.765 25.085 -20.726 1.00 65.44 758 VAL A N 1
ATOM 6012 C CA . VAL A 1 758 ? 3.640 24.811 -19.583 1.00 65.44 758 VAL A CA 1
ATOM 6013 C C . VAL A 1 758 ? 3.400 23.384 -19.102 1.00 65.44 758 VAL A C 1
ATOM 6015 O O . VAL A 1 758 ? 2.316 23.071 -18.615 1.00 65.44 758 VAL A O 1
ATOM 6018 N N . LEU A 1 759 ? 4.418 22.527 -19.203 1.00 70.69 759 LEU A N 1
ATOM 6019 C CA . LEU A 1 759 ? 4.454 21.259 -18.477 1.00 70.69 759 LEU A CA 1
ATOM 6020 C C . LEU A 1 759 ? 5.381 21.415 -17.260 1.00 70.69 759 LEU A C 1
ATOM 6022 O O . LEU A 1 759 ? 6.548 21.769 -17.454 1.00 70.69 759 LEU A O 1
ATOM 6026 N N . PRO A 1 760 ? 4.920 21.137 -16.028 1.00 79.75 760 PRO A N 1
ATOM 6027 C CA . PRO A 1 760 ? 5.809 21.080 -14.874 1.00 79.75 760 PRO A CA 1
ATOM 6028 C C . PRO A 1 760 ? 6.767 19.889 -15.008 1.00 79.75 760 PRO A C 1
ATOM 6030 O O . PRO A 1 760 ? 6.411 18.847 -15.562 1.00 79.75 760 PRO A O 1
ATOM 6033 N N . ASN A 1 761 ? 7.998 20.029 -14.506 1.00 86.56 761 ASN A N 1
ATOM 6034 C CA . ASN A 1 761 ? 8.960 18.929 -14.519 1.00 86.56 761 ASN A CA 1
ATOM 6035 C C . ASN A 1 761 ? 8.579 17.900 -13.429 1.00 86.56 761 ASN A C 1
ATOM 6037 O O . ASN A 1 761 ? 8.748 18.198 -12.242 1.00 86.56 761 ASN A O 1
ATOM 6041 N N . PRO A 1 762 ? 8.149 16.672 -13.788 1.00 89.50 762 PRO A N 1
ATOM 6042 C CA . PRO A 1 762 ? 7.639 15.697 -12.818 1.00 89.50 762 PRO A CA 1
ATOM 6043 C C . PRO A 1 762 ? 8.716 15.222 -11.833 1.00 89.50 762 PRO A C 1
ATOM 6045 O O . PRO A 1 762 ? 8.420 14.804 -10.715 1.00 89.50 762 PRO A O 1
ATOM 6048 N N . VAL A 1 763 ? 9.992 15.293 -12.225 1.00 90.44 763 VAL A N 1
ATOM 6049 C CA . VAL A 1 763 ? 11.107 14.957 -11.336 1.00 90.44 763 VAL A CA 1
ATOM 6050 C C . VAL A 1 763 ? 11.284 16.047 -10.282 1.00 90.44 763 VAL A C 1
ATOM 6052 O O . VAL A 1 763 ? 11.503 15.718 -9.119 1.00 90.44 763 VAL A O 1
ATOM 6055 N N . LEU A 1 764 ? 11.140 17.323 -10.648 1.00 90.19 764 LEU A N 1
ATOM 6056 C CA . LEU A 1 764 ? 11.214 18.436 -9.701 1.00 90.19 764 LEU A CA 1
ATOM 6057 C C . LEU A 1 764 ? 10.057 18.378 -8.689 1.00 90.19 764 LEU A C 1
ATOM 6059 O O . LEU A 1 764 ? 10.301 18.442 -7.485 1.00 90.19 764 LEU A O 1
ATOM 6063 N N . GLU A 1 765 ? 8.827 18.148 -9.160 1.00 90.44 765 GLU A N 1
ATOM 6064 C CA . GLU A 1 765 ? 7.654 17.931 -8.298 1.00 90.44 765 GLU A CA 1
ATOM 6065 C C . GLU A 1 765 ? 7.871 16.769 -7.318 1.00 90.44 765 GLU A C 1
ATOM 6067 O O . GLU A 1 765 ? 7.614 16.910 -6.122 1.00 90.44 765 GLU A O 1
ATOM 6072 N N . SER A 1 766 ? 8.430 15.643 -7.783 1.00 92.94 766 SER A N 1
ATOM 6073 C CA . SER A 1 766 ? 8.722 14.495 -6.912 1.00 92.94 766 SER A CA 1
ATOM 6074 C C . SER A 1 766 ? 9.739 14.812 -5.803 1.00 92.94 766 SER A C 1
ATOM 6076 O O . SER A 1 766 ? 9.636 14.268 -4.701 1.00 92.94 766 SER A O 1
ATOM 6078 N N . LEU A 1 767 ? 10.695 15.717 -6.056 1.00 93.62 767 LEU A N 1
ATOM 6079 C CA . LEU A 1 767 ? 11.666 16.165 -5.053 1.00 93.62 767 LEU A CA 1
ATOM 6080 C C . LEU A 1 767 ? 11.014 17.107 -4.032 1.00 93.62 767 LEU A C 1
ATOM 6082 O O . LEU A 1 767 ? 11.233 16.923 -2.835 1.00 93.62 767 LEU A O 1
ATOM 6086 N N . HIS A 1 768 ? 10.167 18.047 -4.470 1.00 92.94 768 HIS A N 1
ATOM 6087 C CA . HIS A 1 768 ? 9.367 18.881 -3.562 1.00 92.94 768 HIS A CA 1
ATOM 6088 C C . HIS A 1 768 ? 8.461 18.032 -2.663 1.00 92.94 768 HIS A C 1
ATOM 6090 O O . HIS A 1 768 ? 8.450 18.218 -1.446 1.00 92.94 768 HIS A O 1
ATOM 6096 N N . TRP A 1 769 ? 7.754 17.056 -3.239 1.00 91.62 769 TRP A N 1
ATOM 6097 C CA . TRP A 1 769 ? 6.886 16.161 -2.477 1.00 91.62 769 TRP A CA 1
ATOM 6098 C C . TRP A 1 769 ? 7.673 15.296 -1.483 1.00 91.62 769 TRP A C 1
ATOM 6100 O O . TRP A 1 769 ? 7.240 15.135 -0.343 1.00 91.62 769 TRP A O 1
ATOM 6110 N N . ARG A 1 770 ? 8.862 14.792 -1.857 1.00 94.25 770 ARG A N 1
ATOM 6111 C CA . ARG A 1 770 ? 9.757 14.072 -0.930 1.00 94.25 770 ARG A CA 1
ATOM 6112 C C . ARG A 1 770 ? 10.178 14.962 0.242 1.00 94.25 770 ARG A C 1
ATOM 6114 O O . ARG A 1 770 ? 10.093 14.503 1.376 1.00 94.25 770 ARG A O 1
ATOM 6121 N N . VAL A 1 771 ? 10.573 16.217 -0.004 1.00 94.00 771 VAL A N 1
ATOM 6122 C CA . VAL A 1 771 ? 10.913 17.181 1.061 1.00 94.00 771 VAL A CA 1
ATOM 6123 C C . VAL A 1 771 ? 9.743 17.379 2.026 1.00 94.00 771 VAL A C 1
ATOM 6125 O O . VAL A 1 771 ? 9.907 17.157 3.225 1.00 94.00 771 VAL A O 1
ATOM 6128 N N . GLU A 1 772 ? 8.566 17.779 1.535 1.00 92.38 772 GLU A N 1
ATOM 6129 C CA . GLU A 1 772 ? 7.447 18.108 2.429 1.00 92.38 772 GLU A CA 1
ATOM 6130 C C . GLU A 1 772 ? 6.885 16.874 3.141 1.00 92.38 772 GLU A C 1
ATOM 6132 O O . GLU A 1 772 ? 6.575 16.961 4.325 1.00 92.38 772 GLU A O 1
ATOM 6137 N N . ASN A 1 773 ? 6.852 15.701 2.500 1.00 92.31 773 ASN A N 1
ATOM 6138 C CA . ASN A 1 773 ? 6.441 14.457 3.155 1.00 92.31 773 ASN A CA 1
ATOM 6139 C C . ASN A 1 773 ? 7.394 14.074 4.308 1.00 92.31 773 ASN A C 1
ATOM 6141 O O . ASN A 1 773 ? 6.939 13.773 5.412 1.00 92.31 773 ASN A O 1
ATOM 6145 N N . GLN A 1 774 ? 8.718 14.137 4.109 1.00 92.81 774 GLN A N 1
ATOM 6146 C CA . GLN A 1 774 ? 9.660 13.834 5.196 1.00 92.81 774 GLN A CA 1
ATOM 6147 C C . GLN A 1 774 ? 9.610 14.895 6.310 1.00 92.81 774 GLN A C 1
ATOM 6149 O O . GLN A 1 774 ? 9.601 14.536 7.490 1.00 92.81 774 GLN A O 1
ATOM 6154 N N . LEU A 1 775 ? 9.480 16.184 5.971 1.00 92.00 775 LEU A N 1
ATOM 6155 C CA . LEU A 1 775 ? 9.268 17.245 6.963 1.00 92.00 775 LEU A CA 1
ATOM 6156 C C . LEU A 1 775 ? 7.952 17.057 7.737 1.00 92.00 775 LEU A C 1
ATOM 6158 O O . LEU A 1 775 ? 7.941 17.254 8.951 1.00 92.00 775 LEU A O 1
ATOM 6162 N N . ALA A 1 776 ? 6.866 16.637 7.084 1.00 85.38 776 ALA A N 1
ATOM 6163 C CA . ALA A 1 776 ? 5.595 16.332 7.736 1.00 85.38 776 ALA A CA 1
ATOM 6164 C C . ALA A 1 776 ? 5.731 15.156 8.716 1.00 85.38 776 ALA A C 1
ATOM 6166 O O . ALA A 1 776 ? 5.303 15.275 9.864 1.00 85.38 776 ALA A O 1
ATOM 6167 N N . LYS A 1 777 ? 6.411 14.061 8.337 1.00 87.00 777 LYS A N 1
ATOM 6168 C CA . LYS A 1 777 ? 6.699 12.946 9.262 1.00 87.00 777 LYS A CA 1
ATOM 6169 C C . LYS A 1 777 ? 7.510 13.396 10.478 1.00 87.00 777 LYS A C 1
ATOM 6171 O O . LYS A 1 777 ? 7.185 12.992 11.593 1.00 87.00 777 LYS A O 1
ATOM 6176 N N . LEU A 1 778 ? 8.526 14.245 10.283 1.00 87.31 778 LEU A N 1
ATOM 6177 C CA . LEU A 1 778 ? 9.305 14.825 11.383 1.00 87.31 778 LEU A CA 1
ATOM 6178 C C . LEU A 1 778 ? 8.423 15.677 12.315 1.00 87.31 778 LEU A C 1
ATOM 6180 O O . LEU A 1 778 ? 8.481 15.483 13.527 1.00 87.31 778 LEU A O 1
ATOM 6184 N N . ARG A 1 779 ? 7.567 16.557 11.770 1.00 85.00 779 ARG A N 1
ATOM 6185 C CA . ARG A 1 779 ? 6.610 17.377 12.549 1.00 85.00 779 ARG A CA 1
ATOM 6186 C C . ARG A 1 779 ? 5.593 16.519 13.318 1.00 85.00 779 ARG A C 1
ATOM 6188 O O . ARG A 1 779 ? 5.253 16.847 14.446 1.00 85.00 779 ARG A O 1
ATOM 6195 N N . GLN A 1 780 ? 5.135 15.411 12.733 1.00 80.25 780 GLN A N 1
ATOM 6196 C CA . GLN A 1 780 ? 4.132 14.502 13.309 1.00 80.25 780 GLN A CA 1
ATOM 6197 C C . GLN A 1 780 ? 4.716 13.431 14.256 1.00 80.25 780 GLN A C 1
ATOM 6199 O O . GLN A 1 780 ? 3.996 12.511 14.648 1.00 80.25 780 GLN A O 1
ATOM 6204 N N . GLY A 1 781 ? 6.014 13.476 14.586 1.00 82.31 781 GLY A N 1
ATOM 6205 C CA . GLY A 1 781 ? 6.649 12.466 15.445 1.00 82.31 781 GLY A CA 1
ATOM 6206 C C . GLY A 1 781 ? 6.655 11.052 14.845 1.00 82.31 781 GLY A C 1
ATOM 6207 O O . GLY A 1 781 ? 6.656 10.059 15.572 1.00 82.31 781 GLY A O 1
ATOM 6208 N N . ARG A 1 782 ? 6.633 10.933 13.512 1.00 85.00 782 ARG A N 1
ATOM 6209 C CA . ARG A 1 782 ? 6.675 9.658 12.776 1.00 85.00 782 ARG A CA 1
ATOM 6210 C C . ARG A 1 782 ? 8.110 9.337 12.352 1.00 85.00 782 ARG A C 1
ATOM 6212 O O . ARG A 1 782 ? 8.918 10.248 12.164 1.00 85.00 782 ARG A O 1
ATOM 6219 N N . ASN A 1 783 ? 8.467 8.059 12.262 1.00 86.62 783 ASN A N 1
ATOM 6220 C CA . ASN A 1 783 ? 9.758 7.625 11.713 1.00 86.62 783 ASN A CA 1
ATOM 6221 C C . ASN A 1 783 ? 9.753 7.702 10.172 1.00 86.62 783 ASN A C 1
ATOM 6223 O O . ASN A 1 783 ? 8.728 8.022 9.565 1.00 86.62 783 ASN A O 1
ATOM 6227 N N . ILE A 1 784 ? 10.877 7.393 9.517 1.00 86.88 784 ILE A N 1
ATOM 6228 C CA . ILE A 1 784 ? 10.997 7.495 8.050 1.00 86.88 784 ILE A CA 1
ATOM 6229 C C . ILE A 1 784 ? 9.987 6.609 7.290 1.00 86.88 784 ILE A C 1
ATOM 6231 O O . ILE A 1 784 ? 9.506 6.991 6.219 1.00 86.88 784 ILE A O 1
ATOM 6235 N N . ALA A 1 785 ? 9.582 5.479 7.880 1.00 86.50 785 ALA A N 1
ATOM 6236 C CA . ALA A 1 785 ? 8.549 4.581 7.357 1.00 86.50 785 ALA A CA 1
ATOM 6237 C C . ALA A 1 785 ? 7.104 5.084 7.587 1.00 86.50 785 ALA A C 1
ATOM 6239 O O . ALA A 1 785 ? 6.160 4.471 7.099 1.00 86.50 785 ALA A O 1
ATOM 6240 N N . GLY A 1 786 ? 6.914 6.198 8.302 1.00 81.31 786 GLY A N 1
ATOM 6241 C CA . GLY A 1 786 ? 5.603 6.794 8.580 1.00 81.31 786 GLY A CA 1
ATOM 6242 C C . GLY A 1 786 ? 4.889 6.244 9.821 1.00 81.31 786 GLY A C 1
ATOM 6243 O O . GLY A 1 786 ? 3.751 6.634 10.076 1.00 81.31 786 GLY A O 1
ATOM 6244 N N . MET A 1 787 ? 5.533 5.384 10.614 1.00 80.06 787 MET A N 1
ATOM 6245 C CA . MET A 1 787 ? 4.973 4.869 11.870 1.00 80.06 787 MET A CA 1
ATOM 6246 C C . MET A 1 787 ? 5.168 5.894 12.997 1.00 80.06 787 MET A C 1
ATOM 6248 O O . MET A 1 787 ? 6.241 6.495 13.089 1.00 80.06 787 MET A O 1
ATOM 6252 N N . LYS A 1 788 ? 4.161 6.102 13.861 1.00 78.19 788 LYS A N 1
ATOM 6253 C CA . LYS A 1 788 ? 4.300 6.952 15.062 1.00 78.19 788 LYS A CA 1
ATOM 6254 C C . LYS A 1 788 ? 5.421 6.393 15.943 1.00 78.19 788 LYS A C 1
ATOM 6256 O O . LYS A 1 788 ? 5.449 5.190 16.207 1.00 78.19 788 LYS A O 1
ATOM 6261 N N . ARG A 1 789 ? 6.349 7.245 16.380 1.00 72.88 789 ARG A N 1
ATOM 6262 C CA . ARG A 1 789 ? 7.455 6.813 17.240 1.00 72.88 789 ARG A CA 1
ATOM 6263 C C . ARG A 1 789 ? 6.954 6.564 18.648 1.00 72.88 789 ARG A C 1
ATOM 6265 O O . ARG A 1 789 ? 6.228 7.378 19.215 1.00 72.88 789 ARG A O 1
ATOM 6272 N N . GLN A 1 790 ? 7.382 5.446 19.215 1.00 61.28 790 GLN A N 1
ATOM 6273 C CA . GLN A 1 790 ? 7.216 5.185 20.633 1.00 61.28 790 GLN A CA 1
ATOM 6274 C C . GLN A 1 790 ? 8.310 5.961 21.363 1.00 61.28 790 GLN A C 1
ATOM 6276 O O . GLN A 1 790 ? 9.437 5.495 21.487 1.00 61.28 790 GLN A O 1
ATOM 6281 N N . VAL A 1 791 ? 7.980 7.173 21.812 1.00 57.44 791 VAL A N 1
ATOM 6282 C CA . VAL A 1 791 ? 8.750 7.807 22.885 1.00 57.44 791 VAL A CA 1
ATOM 6283 C C . VAL A 1 791 ? 8.615 6.889 24.096 1.00 57.44 791 VAL A C 1
ATOM 6285 O O . VAL A 1 791 ? 7.489 6.596 24.505 1.00 57.44 791 VAL A O 1
ATOM 6288 N N . GLU A 1 792 ? 9.735 6.420 24.651 1.00 42.28 792 GLU A N 1
ATOM 6289 C CA . GLU A 1 792 ? 9.739 5.680 25.914 1.00 42.28 792 GLU A CA 1
ATOM 6290 C C . GLU A 1 792 ? 9.250 6.605 27.036 1.00 42.28 792 GLU A C 1
ATOM 6292 O O . GLU A 1 792 ? 10.008 7.341 27.667 1.00 42.28 792 GLU A O 1
ATOM 6297 N N . LEU A 1 793 ? 7.937 6.597 27.257 1.00 40.81 793 LEU A N 1
ATOM 6298 C CA . LEU A 1 793 ? 7.322 7.204 28.425 1.00 40.81 793 LEU A CA 1
ATOM 6299 C C . LEU A 1 793 ? 7.773 6.435 29.676 1.00 40.81 793 LEU A C 1
ATOM 6301 O O . LEU A 1 793 ? 7.815 5.200 29.647 1.00 40.81 793 LEU A O 1
ATOM 6305 N N . PRO A 1 794 ? 8.044 7.125 30.801 1.00 40.88 794 PRO A N 1
ATOM 6306 C CA . PRO A 1 794 ? 8.177 6.461 32.088 1.00 40.88 794 PRO A CA 1
ATOM 6307 C C . PRO A 1 794 ? 6.941 5.593 32.351 1.00 40.88 794 PRO A C 1
ATOM 6309 O O . PRO A 1 794 ? 5.815 6.030 32.108 1.00 40.88 794 PRO A O 1
ATOM 6312 N N . LEU A 1 795 ? 7.177 4.367 32.828 1.00 34.25 795 LEU A N 1
ATOM 6313 C CA . LEU A 1 795 ? 6.169 3.324 33.046 1.00 34.25 795 LEU A CA 1
ATOM 6314 C C . LEU A 1 795 ? 4.849 3.880 33.623 1.00 34.25 795 LEU A C 1
ATOM 6316 O O . LEU A 1 795 ? 4.885 4.568 34.649 1.00 34.25 795 LEU A O 1
ATOM 6320 N N . PRO A 1 796 ? 3.681 3.565 33.027 1.00 35.16 796 PRO A N 1
ATOM 6321 C CA . PRO A 1 796 ? 2.404 4.033 33.549 1.00 35.16 796 PRO A CA 1
ATOM 6322 C C . PRO A 1 796 ? 2.141 3.441 34.939 1.00 35.16 796 PRO A C 1
ATOM 6324 O O . PRO A 1 796 ? 2.257 2.232 35.153 1.00 35.16 796 PRO A O 1
ATOM 6327 N N . ALA A 1 797 ? 1.755 4.298 35.884 1.00 36.44 797 ALA A N 1
ATOM 6328 C CA . ALA A 1 797 ? 1.319 3.866 37.206 1.00 36.44 797 ALA A CA 1
ATOM 6329 C C . ALA A 1 797 ? 0.042 3.011 37.101 1.00 36.44 797 ALA A C 1
ATOM 6331 O O . ALA A 1 797 ? -0.865 3.324 36.328 1.00 36.44 797 ALA A O 1
ATOM 6332 N N . ALA A 1 798 ? -0.031 1.935 37.888 1.00 30.70 798 ALA A N 1
ATOM 6333 C CA . ALA A 1 798 ? -1.159 1.008 37.860 1.00 30.70 798 ALA A CA 1
ATOM 6334 C C . ALA A 1 798 ? -2.482 1.688 38.290 1.00 30.70 798 ALA A C 1
ATOM 6336 O O . ALA A 1 798 ? -2.475 2.503 39.218 1.00 30.70 798 ALA A O 1
ATOM 6337 N N . PRO A 1 799 ? -3.622 1.358 37.652 1.00 32.22 799 PRO A N 1
ATOM 6338 C CA . PRO A 1 799 ? -4.897 2.015 37.925 1.00 32.22 799 PRO A CA 1
ATOM 6339 C C . PRO A 1 799 ? -5.481 1.626 39.291 1.00 32.22 799 PRO A C 1
ATOM 6341 O O . PRO A 1 799 ? -5.541 0.452 39.657 1.00 32.22 799 PRO A O 1
ATOM 6344 N N . LEU A 1 800 ? -5.978 2.627 40.020 1.00 34.28 800 LEU A N 1
ATOM 6345 C CA . LEU A 1 800 ? -6.775 2.442 41.234 1.00 34.28 800 LEU A CA 1
ATOM 6346 C C . LEU A 1 800 ? -8.204 2.011 40.868 1.00 34.28 800 LEU A C 1
ATOM 6348 O O . LEU A 1 800 ? -8.861 2.650 40.051 1.00 34.28 800 LEU A O 1
ATOM 6352 N N . SER A 1 801 ? -8.694 0.947 41.506 1.00 28.88 801 SER A N 1
ATOM 6353 C CA . SER A 1 801 ? -10.056 0.427 41.324 1.00 28.88 801 SER A CA 1
ATOM 6354 C C . SER A 1 801 ? -11.047 1.116 42.265 1.00 28.88 801 SER A C 1
ATOM 6356 O O . SER A 1 801 ? -10.865 1.076 43.482 1.00 28.88 801 SER A O 1
ATOM 6358 N N . SER A 1 802 ? -12.134 1.675 41.722 1.00 30.17 802 SER A N 1
ATOM 6359 C CA . SER A 1 802 ? -13.173 2.368 42.494 1.00 30.17 802 SER A CA 1
ATOM 6360 C C . SER A 1 802 ? -14.605 1.943 42.133 1.00 30.17 802 SER A C 1
ATOM 6362 O O . SER A 1 802 ? -15.085 2.274 41.055 1.00 30.17 802 SER A O 1
ATOM 6364 N N . GLY A 1 803 ? -15.307 1.343 43.103 1.00 31.03 803 GLY A N 1
ATOM 6365 C CA . GLY A 1 803 ? -16.706 1.671 43.431 1.00 31.03 803 GLY A CA 1
ATOM 6366 C C . GLY A 1 803 ? -17.867 1.150 42.561 1.00 31.03 803 GLY A C 1
ATOM 6367 O O . GLY A 1 803 ? -17.932 1.371 41.359 1.00 31.03 803 GLY A O 1
ATOM 6368 N N . LEU A 1 804 ? -18.885 0.606 43.240 1.00 28.59 804 LEU A N 1
ATOM 6369 C CA . LEU A 1 804 ? -20.284 0.554 42.790 1.00 28.59 804 LEU A CA 1
ATOM 6370 C C . LEU A 1 804 ? -21.189 1.093 43.923 1.00 28.59 804 LEU A C 1
ATOM 6372 O O . LEU A 1 804 ? -20.964 0.715 45.075 1.00 28.59 804 LEU A O 1
ATOM 6376 N N . PRO A 1 805 ? -22.187 1.956 43.644 1.00 35.28 805 PRO A N 1
ATOM 6377 C CA . PRO A 1 805 ? -23.119 2.484 44.646 1.00 35.28 805 PRO A CA 1
ATOM 6378 C C . PRO A 1 805 ? -24.517 1.831 44.582 1.00 35.28 805 PRO A C 1
ATOM 6380 O O . PRO A 1 805 ? -24.906 1.271 43.560 1.00 35.28 805 PRO A O 1
ATOM 6383 N N . SER A 1 806 ? -25.324 1.989 45.638 1.00 27.59 806 SER A N 1
ATOM 6384 C CA . SER A 1 806 ? -26.789 1.818 45.577 1.00 27.59 806 SER A CA 1
ATOM 6385 C C . SER A 1 806 ? -27.494 2.850 46.468 1.00 27.59 806 SER A C 1
ATOM 6387 O O . SER A 1 806 ? -26.904 3.325 47.439 1.00 27.59 806 SER A O 1
ATOM 6389 N N . ALA A 1 807 ? -28.721 3.243 46.111 1.00 31.92 807 ALA A N 1
ATOM 6390 C CA . ALA A 1 807 ? -29.450 4.363 46.714 1.00 31.92 807 ALA A CA 1
ATOM 6391 C C . ALA A 1 807 ? -30.951 4.063 46.888 1.00 31.92 807 ALA A C 1
ATOM 6393 O O . ALA A 1 807 ? -31.517 3.372 46.047 1.00 31.92 807 ALA A O 1
ATOM 6394 N N . SER A 1 808 ? -31.576 4.646 47.924 1.00 30.34 808 SER A N 1
ATOM 6395 C CA . SER A 1 808 ? -33.029 4.932 48.079 1.00 30.34 808 SER A CA 1
ATOM 6396 C C . SER A 1 808 ? -33.275 5.471 49.508 1.00 30.34 808 SER A C 1
ATOM 6398 O O . SER A 1 808 ? -32.840 4.832 50.459 1.00 30.34 808 SER A O 1
ATOM 6400 N N . THR A 1 809 ? -33.722 6.711 49.757 1.00 30.81 809 THR A N 1
ATOM 6401 C CA . THR A 1 809 ? -35.094 7.290 49.666 1.00 30.81 809 THR A CA 1
ATOM 6402 C C . THR A 1 809 ? -36.149 6.725 50.636 1.00 30.81 809 THR A C 1
ATOM 6404 O O . THR A 1 809 ? -36.902 5.822 50.294 1.00 30.81 809 THR A O 1
ATOM 6407 N N . THR A 1 810 ? -36.187 7.332 51.829 1.00 33.59 810 THR A N 1
ATOM 6408 C CA . THR A 1 810 ? -37.351 7.918 52.542 1.00 33.59 810 THR A CA 1
ATOM 6409 C C . THR A 1 810 ? -38.764 7.350 52.308 1.00 33.59 810 THR A C 1
ATOM 6411 O O . THR A 1 810 ? -39.311 7.546 51.230 1.00 33.59 810 THR A O 1
ATOM 6414 N N . ASP A 1 811 ? -39.419 6.849 53.370 1.00 29.08 811 ASP A N 1
ATOM 6415 C CA . ASP A 1 811 ? -40.611 7.515 53.950 1.00 29.08 811 ASP A CA 1
ATOM 6416 C C . ASP A 1 811 ? -40.947 7.014 55.378 1.00 29.08 811 ASP A C 1
ATOM 6418 O O . ASP A 1 811 ? -40.629 5.879 55.736 1.00 29.08 811 ASP A O 1
ATOM 6422 N N . GLN A 1 812 ? -41.574 7.857 56.210 1.00 31.67 812 GLN A N 1
ATOM 6423 C CA . GLN A 1 812 ? -42.045 7.515 57.568 1.00 31.67 812 GLN A CA 1
ATOM 6424 C C . GLN A 1 812 ? -43.467 8.046 57.802 1.00 31.67 812 GLN A C 1
ATOM 6426 O O . GLN A 1 812 ? -43.742 9.218 57.563 1.00 31.67 812 GLN A O 1
ATOM 6431 N N . LEU A 1 813 ? -44.343 7.216 58.382 1.00 30.14 813 LEU A N 1
ATOM 6432 C CA . LEU A 1 813 ? -45.650 7.631 58.910 1.00 30.14 813 LEU A CA 1
ATOM 6433 C C . LEU A 1 813 ? -45.812 7.187 60.381 1.00 30.14 813 LEU A C 1
ATOM 6435 O O . LEU A 1 813 ? -45.292 6.133 60.754 1.00 30.14 813 LEU A O 1
ATOM 6439 N N . PRO A 1 814 ? -46.491 7.980 61.235 1.00 33.41 814 PRO A N 1
ATOM 6440 C CA . PRO A 1 814 ? -46.488 7.785 62.686 1.00 33.41 814 PRO A CA 1
ATOM 6441 C C . PRO A 1 814 ? -47.530 6.764 63.173 1.00 33.41 814 PRO A C 1
ATOM 6443 O O . PRO A 1 814 ? -48.628 6.657 62.626 1.00 33.41 814 PRO A O 1
ATOM 6446 N N . GLY A 1 815 ? -47.196 6.041 64.248 1.00 30.67 815 GLY A N 1
ATOM 6447 C CA . GLY A 1 815 ? -48.076 5.041 64.866 1.00 30.67 815 GLY A CA 1
ATOM 6448 C C . GLY A 1 815 ? -49.239 5.631 65.696 1.00 30.67 815 GLY A C 1
ATOM 6449 O O . GLY A 1 815 ? -49.161 6.787 66.122 1.00 30.67 815 GLY A O 1
ATOM 6450 N N . PRO A 1 816 ? -50.321 4.862 65.952 1.00 33.25 816 PRO A N 1
ATOM 6451 C CA . PRO A 1 816 ? -51.533 5.355 66.619 1.00 33.25 816 PRO A CA 1
ATOM 6452 C C . PRO A 1 816 ? -51.412 5.427 68.160 1.00 33.25 816 PRO A C 1
ATOM 6454 O O . PRO A 1 816 ? -50.516 4.814 68.741 1.00 33.25 816 PRO A O 1
ATOM 6457 N N . PRO A 1 817 ? -52.323 6.143 68.851 1.00 36.44 817 PRO A N 1
ATOM 6458 C CA . PRO A 1 817 ? -52.195 6.447 70.277 1.00 36.44 817 PRO A CA 1
ATOM 6459 C C . PRO A 1 817 ? -52.540 5.278 71.215 1.00 36.44 817 PRO A C 1
ATOM 6461 O O . PRO A 1 817 ? -53.465 4.499 70.974 1.00 36.44 817 PRO A O 1
ATOM 6464 N N . SER A 1 818 ? -51.842 5.234 72.352 1.00 36.62 818 SER A N 1
ATOM 6465 C CA . SER A 1 818 ? -51.999 4.251 73.429 1.00 36.62 818 SER A CA 1
ATOM 6466 C C . SER A 1 818 ? -53.428 4.212 73.991 1.00 36.62 818 SER A C 1
ATOM 6468 O O . SER A 1 818 ? -53.900 5.183 74.586 1.00 36.62 818 SER A O 1
ATOM 6470 N N . GLN A 1 819 ? -54.117 3.075 73.864 1.00 44.69 819 GLN A N 1
ATOM 6471 C CA . GLN A 1 819 ? -55.443 2.892 74.462 1.00 44.69 819 GLN A CA 1
ATOM 6472 C C . GLN A 1 819 ? -55.342 2.618 75.970 1.00 44.69 819 GLN A C 1
ATOM 6474 O O . GLN A 1 819 ? -54.725 1.646 76.401 1.00 44.69 819 GLN A O 1
ATOM 6479 N N . VAL A 1 820 ? -56.014 3.438 76.784 1.00 45.53 820 VAL A N 1
ATOM 6480 C CA . VAL A 1 820 ? -56.165 3.189 78.227 1.00 45.53 820 VAL A CA 1
ATOM 6481 C C . VAL A 1 820 ? -57.214 2.095 78.443 1.00 45.53 820 VAL A C 1
ATOM 6483 O O . VAL A 1 820 ? -58.420 2.349 78.489 1.00 45.53 820 VAL A O 1
ATOM 6486 N N . LEU A 1 821 ? -56.739 0.857 78.550 1.00 52.75 821 LEU A N 1
ATOM 6487 C CA . LEU A 1 821 ? -57.551 -0.341 78.755 1.00 52.75 821 LEU A CA 1
ATOM 6488 C C . LEU A 1 821 ? -58.145 -0.368 80.178 1.00 52.75 821 LEU A C 1
ATOM 6490 O O . LEU A 1 821 ? -57.426 -0.239 81.168 1.00 52.75 821 LEU A O 1
ATOM 6494 N N . ARG A 1 822 ? -59.472 -0.529 80.287 1.00 53.19 822 ARG A N 1
ATOM 6495 C CA . ARG A 1 822 ? -60.195 -0.569 81.576 1.00 53.19 822 ARG A CA 1
ATOM 6496 C C . ARG A 1 822 ? -60.089 -1.955 82.245 1.00 53.19 822 ARG A C 1
ATOM 6498 O O . ARG A 1 822 ? -60.022 -2.947 81.520 1.00 53.19 822 ARG A O 1
ATOM 6505 N N . PRO A 1 823 ? -60.145 -2.049 83.593 1.00 54.66 823 PRO A N 1
ATOM 6506 C CA . PRO A 1 823 ? -60.173 -3.331 84.302 1.00 54.66 823 PRO A CA 1
ATOM 6507 C C . PRO A 1 823 ? -61.335 -4.214 83.839 1.00 54.66 823 PRO A C 1
ATOM 6509 O O . PRO A 1 823 ? -62.435 -3.720 83.573 1.00 54.66 823 PRO A O 1
ATOM 6512 N N . THR A 1 824 ? -61.100 -5.522 83.756 1.00 65.62 824 THR A N 1
ATOM 6513 C CA . THR A 1 824 ? -62.095 -6.494 83.274 1.00 65.62 824 THR A CA 1
ATOM 6514 C C . THR A 1 824 ? -62.689 -7.276 84.453 1.00 65.62 824 THR A C 1
ATOM 6516 O O . THR A 1 824 ? -62.075 -7.331 85.518 1.00 65.62 824 THR A O 1
ATOM 6519 N N . PRO A 1 825 ? -63.859 -7.928 84.307 1.00 68.75 825 PRO A N 1
ATOM 6520 C CA . PRO A 1 825 ? -64.392 -8.796 85.362 1.00 68.75 825 PRO A CA 1
ATOM 6521 C C . PRO A 1 825 ? -63.576 -10.087 85.580 1.00 68.75 825 PRO A C 1
ATOM 6523 O O . PRO A 1 825 ? -63.853 -10.825 86.525 1.00 68.75 825 PRO A O 1
ATOM 6526 N N . TYR A 1 826 ? -62.589 -10.382 84.726 1.00 73.81 826 TYR A N 1
ATOM 6527 C CA . TYR A 1 826 ? -61.704 -11.535 84.873 1.00 73.81 826 TYR A CA 1
ATOM 6528 C C . TYR A 1 826 ? -60.489 -11.187 85.729 1.00 73.81 826 TYR A C 1
ATOM 6530 O O . TYR A 1 826 ? -59.889 -10.125 85.573 1.00 73.81 826 TYR A O 1
ATOM 6538 N N . ARG A 1 827 ? -60.103 -12.113 86.615 1.00 76.81 827 ARG A N 1
ATOM 6539 C CA . ARG A 1 827 ? -58.921 -11.936 87.464 1.00 76.81 827 ARG A CA 1
ATOM 6540 C C . ARG A 1 827 ? -57.629 -11.970 86.657 1.00 76.81 827 ARG A C 1
ATOM 6542 O O . ARG A 1 827 ? -57.566 -12.668 85.641 1.00 76.81 827 ARG A O 1
ATOM 6549 N N . TYR A 1 828 ? -56.585 -11.321 87.176 1.00 84.31 828 TYR A N 1
ATOM 6550 C CA . TYR A 1 828 ? -55.227 -11.326 86.615 1.00 84.31 828 TYR A CA 1
ATOM 6551 C C . TYR A 1 828 ? -54.798 -12.702 86.074 1.00 84.31 828 TYR A C 1
ATOM 6553 O O . TYR A 1 828 ? -54.412 -12.825 84.913 1.00 84.31 828 TYR A O 1
ATOM 6561 N N . GLN A 1 829 ? -54.956 -13.746 86.894 1.00 82.81 829 GLN A N 1
ATOM 6562 C CA . GLN A 1 829 ? -54.539 -15.117 86.587 1.00 82.81 829 GLN A CA 1
ATOM 6563 C C . GLN A 1 829 ? -55.208 -15.705 85.327 1.00 82.81 829 GLN A C 1
ATOM 6565 O O . GLN A 1 829 ? -54.616 -16.531 84.641 1.00 82.81 829 GLN A O 1
ATOM 6570 N N . VAL A 1 830 ? -56.426 -15.271 84.982 1.00 85.00 830 VAL A N 1
ATOM 6571 C CA . VAL A 1 830 ? -57.127 -15.718 83.763 1.00 85.00 830 VAL A CA 1
ATOM 6572 C C . VAL A 1 830 ? -56.615 -14.964 82.532 1.00 85.00 830 VAL A C 1
ATOM 6574 O O . VAL A 1 830 ? -56.452 -15.554 81.465 1.00 85.00 830 VAL A O 1
ATOM 6577 N N . LEU A 1 831 ? -56.334 -13.666 82.679 1.00 84.50 831 LEU A N 1
ATOM 6578 C CA . LEU A 1 831 ? -55.829 -12.820 81.594 1.00 84.50 831 LEU A CA 1
ATOM 6579 C C . LEU A 1 831 ? -54.382 -13.173 81.223 1.00 84.50 831 LEU A C 1
ATOM 6581 O O . LEU A 1 831 ? -54.067 -13.234 80.037 1.00 84.50 831 LEU A O 1
ATOM 6585 N N . ILE A 1 832 ? -53.526 -13.454 82.213 1.00 87.19 832 ILE A N 1
ATOM 6586 C CA . ILE A 1 832 ? -52.124 -13.827 81.978 1.00 87.19 832 ILE A CA 1
ATOM 6587 C C . ILE A 1 832 ? -52.003 -15.219 81.338 1.00 87.19 832 ILE A C 1
ATOM 6589 O O . ILE A 1 832 ? -51.219 -15.406 80.414 1.00 87.19 832 ILE A O 1
ATOM 6593 N N . GLU A 1 833 ? -52.839 -16.189 81.726 1.00 86.00 833 GLU A N 1
ATOM 6594 C CA . GLU A 1 833 ? -52.900 -17.480 81.025 1.00 86.00 833 GLU A CA 1
ATOM 6595 C C . GLU A 1 833 ? -53.414 -17.321 79.588 1.00 86.00 833 GLU A C 1
ATOM 6597 O O . GLU A 1 833 ? -52.921 -17.976 78.665 1.00 86.00 833 GLU A O 1
ATOM 6602 N N . ARG A 1 834 ? -54.352 -16.395 79.347 1.00 85.62 834 ARG A N 1
ATOM 6603 C CA . ARG A 1 834 ? -54.818 -16.113 77.986 1.00 85.62 834 ARG A CA 1
ATOM 6604 C C . ARG A 1 834 ? -53.769 -15.393 77.134 1.00 85.62 834 ARG A C 1
ATOM 6606 O O . ARG A 1 834 ? -53.674 -15.702 75.946 1.00 85.62 834 ARG A O 1
ATOM 6613 N N . SER A 1 835 ? -52.968 -14.487 77.700 1.00 84.75 835 SER A N 1
ATOM 6614 C CA . SER A 1 835 ? -51.866 -13.851 76.965 1.00 84.75 835 SER A CA 1
ATOM 6615 C C . SER A 1 835 ? -50.742 -14.845 76.658 1.00 84.75 835 SER A C 1
ATOM 6617 O O . SER A 1 835 ? -50.287 -14.867 75.517 1.00 84.75 835 SER A O 1
ATOM 6619 N N . LYS A 1 836 ? -50.381 -15.748 77.588 1.00 88.31 836 LYS A N 1
ATOM 6620 C CA . LYS A 1 836 ? -49.457 -16.876 77.329 1.00 88.31 836 LYS A CA 1
ATOM 6621 C C . LYS A 1 836 ? -49.934 -17.752 76.164 1.00 88.31 836 LYS A C 1
ATOM 6623 O O . LYS A 1 836 ? -49.153 -18.060 75.268 1.00 88.31 836 LYS A O 1
ATOM 6628 N N . GLN A 1 837 ? -51.220 -18.118 76.128 1.00 89.06 837 GLN A N 1
ATOM 6629 C CA . GLN A 1 837 ? -51.793 -18.895 75.016 1.00 89.06 837 GLN A CA 1
ATOM 6630 C C . GLN A 1 837 ? -51.665 -18.176 73.664 1.00 89.06 837 GLN A C 1
ATOM 6632 O O . GLN A 1 837 ? -51.288 -18.802 72.676 1.00 89.06 837 GLN A O 1
ATOM 6637 N N . LEU A 1 838 ? -51.964 -16.874 73.610 1.00 86.06 838 LEU A N 1
ATOM 6638 C CA . LEU A 1 838 ? -51.859 -16.085 72.378 1.00 86.06 838 LEU A CA 1
ATOM 6639 C C . LEU A 1 838 ? -50.398 -15.867 71.952 1.00 86.06 838 LEU A C 1
ATOM 6641 O O . LEU A 1 838 ? -50.099 -15.973 70.765 1.00 86.06 838 LEU A O 1
ATOM 6645 N N . ALA A 1 839 ? -49.485 -15.641 72.901 1.00 85.94 839 ALA A N 1
ATOM 6646 C CA . ALA A 1 839 ? -48.051 -15.519 72.641 1.00 85.94 839 ALA A CA 1
ATOM 6647 C C . ALA A 1 839 ? -47.449 -16.828 72.095 1.00 85.94 839 ALA A C 1
ATOM 6649 O O . ALA A 1 839 ? -46.698 -16.791 71.126 1.00 85.94 839 ALA A O 1
ATOM 6650 N N . ASN A 1 840 ? -47.853 -17.990 72.624 1.00 87.69 840 ASN A N 1
ATOM 6651 C CA . ASN A 1 840 ? -47.447 -19.296 72.088 1.00 87.69 840 ASN A CA 1
ATOM 6652 C C . ASN A 1 840 ? -47.937 -19.518 70.642 1.00 87.69 840 ASN A C 1
ATOM 6654 O O . ASN A 1 840 ? -47.204 -20.068 69.822 1.00 87.69 840 ASN A O 1
ATOM 6658 N N . ILE A 1 841 ? -49.154 -19.072 70.301 1.00 87.69 841 ILE A N 1
ATOM 6659 C CA . ILE A 1 841 ? -49.657 -19.117 68.914 1.00 87.69 841 ILE A CA 1
ATOM 6660 C C . ILE A 1 841 ? -48.840 -18.173 68.020 1.00 87.69 841 ILE A C 1
ATOM 6662 O O . ILE A 1 841 ? -48.457 -18.563 66.918 1.00 87.69 841 ILE A O 1
ATOM 6666 N N . ALA A 1 842 ? -48.525 -16.964 68.494 1.00 85.00 842 ALA A N 1
ATOM 6667 C CA . ALA A 1 842 ? -47.670 -16.030 67.766 1.00 85.00 842 ALA A CA 1
ATOM 6668 C C . ALA A 1 842 ? -46.272 -16.625 67.505 1.00 85.00 842 ALA A C 1
ATOM 6670 O O . ALA A 1 842 ? -45.822 -16.584 66.366 1.00 85.00 842 ALA A O 1
ATOM 6671 N N . GLN A 1 843 ? -45.642 -17.273 68.494 1.00 87.56 843 GLN A N 1
ATOM 6672 C CA . GLN A 1 843 ? -44.332 -17.930 68.347 1.00 87.56 843 GLN A CA 1
ATOM 6673 C C . GLN A 1 843 ? -44.363 -19.084 67.323 1.00 87.56 843 GLN A C 1
ATOM 6675 O O . GLN A 1 843 ? -43.444 -19.230 66.517 1.00 87.56 843 GLN A O 1
ATOM 6680 N N . GLN A 1 844 ? -45.441 -19.877 67.288 1.00 88.56 844 GLN A N 1
ATOM 6681 C CA . GLN A 1 844 ? -45.626 -20.915 66.261 1.00 88.56 844 GLN A CA 1
ATOM 6682 C C . GLN A 1 844 ? -45.763 -20.324 64.848 1.00 88.56 844 GLN A C 1
ATOM 6684 O O . GLN A 1 844 ? -45.227 -20.882 63.889 1.00 88.56 844 GLN A O 1
ATOM 6689 N N . MET A 1 845 ? -46.465 -19.196 64.702 1.00 86.75 845 MET A N 1
ATOM 6690 C CA . MET A 1 845 ? -46.580 -18.498 63.415 1.00 86.75 845 MET A CA 1
ATOM 6691 C C . MET A 1 845 ? -45.263 -17.827 63.008 1.00 86.75 845 MET A C 1
ATOM 6693 O O . MET A 1 845 ? -44.920 -17.854 61.829 1.00 86.75 845 MET A O 1
ATOM 6697 N N . GLU A 1 846 ? -44.502 -17.300 63.968 1.00 87.56 846 GLU A N 1
ATOM 6698 C CA . GLU A 1 846 ? -43.184 -16.691 63.764 1.00 87.56 846 GLU A CA 1
ATOM 6699 C C . GLU A 1 846 ? -42.189 -17.695 63.159 1.00 87.56 846 GLU A C 1
ATOM 6701 O O . GLU A 1 846 ? -41.587 -17.419 62.121 1.00 87.56 846 GLU A O 1
ATOM 6706 N N . ALA A 1 847 ? -42.099 -18.905 63.726 1.00 87.12 847 ALA A N 1
ATOM 6707 C CA . ALA A 1 847 ? -41.243 -19.977 63.209 1.00 87.12 847 ALA A CA 1
ATOM 6708 C C . ALA A 1 847 ? -41.639 -20.429 61.786 1.00 87.12 847 ALA A C 1
ATOM 6710 O O . ALA A 1 847 ? -40.780 -20.647 60.928 1.00 87.12 847 ALA A O 1
ATOM 6711 N N . ASN A 1 848 ? -42.944 -20.528 61.505 1.00 88.00 848 ASN A N 1
ATOM 6712 C CA . ASN A 1 848 ? -43.445 -20.858 60.166 1.00 88.00 848 ASN A CA 1
ATOM 6713 C C . ASN A 1 848 ? -43.158 -19.743 59.145 1.00 88.00 848 ASN A C 1
ATOM 6715 O O . ASN A 1 848 ? -42.816 -20.031 57.996 1.00 88.00 848 ASN A O 1
ATOM 6719 N N . TYR A 1 849 ? -43.280 -18.481 59.558 1.00 88.12 849 TYR A N 1
ATOM 6720 C CA . TYR A 1 849 ? -42.999 -17.315 58.726 1.00 88.12 849 TYR A CA 1
ATOM 6721 C C . TYR A 1 849 ? -41.501 -17.197 58.403 1.00 88.12 849 TYR A C 1
ATOM 6723 O O . TYR A 1 849 ? -41.153 -17.037 57.232 1.00 88.12 849 TYR A O 1
ATOM 6731 N N . LEU A 1 850 ? -40.617 -17.393 59.391 1.00 88.62 850 LEU A N 1
ATOM 6732 C CA . LEU A 1 850 ? -39.167 -17.463 59.180 1.00 88.62 850 LEU A CA 1
ATOM 6733 C C . LEU A 1 850 ? -38.802 -18.547 58.152 1.00 88.62 850 LEU A C 1
ATOM 6735 O O . LEU A 1 850 ? -38.112 -18.256 57.178 1.00 88.62 850 LEU A O 1
ATOM 6739 N N . SER A 1 851 ? -39.356 -19.758 58.288 1.00 89.69 851 SER A N 1
ATOM 6740 C CA . SER A 1 851 ? -39.099 -20.854 57.340 1.00 89.69 851 SER A CA 1
ATOM 6741 C C . SER A 1 851 ? -39.536 -20.541 55.900 1.00 89.69 851 SER A C 1
ATOM 6743 O O . SER A 1 851 ? -38.976 -21.097 54.954 1.00 89.69 851 SER A O 1
ATOM 6745 N N . LEU A 1 852 ? -40.535 -19.674 55.693 1.00 88.12 852 LEU A N 1
ATOM 6746 C CA . LEU A 1 852 ? -40.929 -19.228 54.350 1.00 88.12 852 LEU A CA 1
ATOM 6747 C C . LEU A 1 852 ? -40.010 -18.144 53.791 1.00 88.12 852 LEU A C 1
ATOM 6749 O O . LEU A 1 852 ? -39.737 -18.175 52.594 1.00 88.12 852 LEU A O 1
ATOM 6753 N N . LEU A 1 853 ? -39.510 -17.229 54.628 1.00 87.31 853 LEU A N 1
ATOM 6754 C CA . LEU A 1 853 ? -38.494 -16.256 54.216 1.00 87.31 853 LEU A CA 1
ATOM 6755 C C . LEU A 1 853 ? -37.204 -16.974 53.792 1.00 87.31 853 LEU A C 1
ATOM 6757 O O . LEU A 1 853 ? -36.717 -16.744 52.690 1.00 87.31 853 LEU A O 1
ATOM 6761 N N . GLU A 1 854 ? -36.730 -17.935 54.590 1.00 89.88 854 GLU A N 1
ATOM 6762 C CA . GLU A 1 854 ? -35.578 -18.780 54.243 1.00 89.88 854 GLU A CA 1
ATOM 6763 C C . GLU A 1 854 ? -35.783 -19.517 52.907 1.00 89.88 854 GLU A C 1
ATOM 6765 O O . GLU A 1 854 ? -34.900 -19.523 52.051 1.00 89.88 854 GLU A O 1
ATOM 6770 N N . LYS A 1 855 ? -36.966 -20.112 52.685 1.00 90.81 855 LYS A N 1
ATOM 6771 C CA . LYS A 1 855 ? -37.293 -20.803 51.422 1.00 90.81 855 LYS A CA 1
ATOM 6772 C C . LYS A 1 855 ? -37.363 -19.855 50.227 1.00 90.81 855 LYS A C 1
ATOM 6774 O O . LYS A 1 855 ? -36.886 -20.223 49.156 1.00 90.81 855 LYS A O 1
ATOM 6779 N N . ARG A 1 856 ? -37.926 -18.654 50.399 1.00 90.12 856 ARG A N 1
ATOM 6780 C CA . ARG A 1 856 ? -37.958 -17.609 49.366 1.00 90.12 856 ARG A CA 1
ATOM 6781 C C . ARG A 1 856 ? -36.540 -17.223 48.951 1.00 90.12 856 ARG A C 1
ATOM 6783 O O . ARG A 1 856 ? -36.235 -17.217 47.763 1.00 90.12 856 ARG A O 1
ATOM 6790 N N . ASP A 1 857 ? -35.681 -16.952 49.928 1.00 88.31 857 ASP A N 1
ATOM 6791 C CA . ASP A 1 857 ? -34.329 -16.444 49.696 1.00 88.31 857 ASP A CA 1
ATOM 6792 C C . ASP A 1 857 ? -33.426 -17.526 49.071 1.00 88.31 857 ASP A C 1
ATOM 6794 O O . ASP A 1 857 ? -32.659 -17.239 48.151 1.00 88.31 857 ASP A O 1
ATOM 6798 N N . VAL A 1 858 ? -33.590 -18.795 49.472 1.00 92.12 858 VAL A N 1
ATOM 6799 C CA . VAL A 1 858 ? -32.950 -19.952 48.814 1.00 92.12 858 VAL A CA 1
ATOM 6800 C C . VAL A 1 858 ? -33.392 -20.102 47.354 1.00 92.12 858 VAL A C 1
ATOM 6802 O O . VAL A 1 858 ? -32.574 -20.456 46.504 1.00 92.12 858 VAL A O 1
ATOM 6805 N N . GLU A 1 859 ? -34.664 -19.858 47.034 1.00 88.75 859 GLU A N 1
ATOM 6806 C CA . GLU A 1 859 ? -35.160 -19.992 45.661 1.00 88.75 859 GLU A CA 1
ATOM 6807 C C . GLU A 1 859 ? -34.791 -18.812 44.754 1.00 88.75 859 GLU A C 1
ATOM 6809 O O . GLU A 1 859 ? -34.463 -19.033 43.587 1.00 88.75 859 GLU A O 1
ATOM 6814 N N . GLU A 1 860 ? -34.740 -17.584 45.275 1.00 87.50 860 GLU A N 1
ATOM 6815 C CA . GLU A 1 860 ? -34.236 -16.440 44.505 1.00 87.50 860 GLU A CA 1
ATOM 6816 C C . GLU A 1 860 ? -32.725 -16.571 44.255 1.00 87.50 860 GLU A C 1
ATOM 6818 O O . GLU A 1 860 ? -32.268 -16.367 43.129 1.00 87.50 860 GLU A O 1
ATOM 6823 N N . ALA A 1 861 ? -31.952 -17.048 45.240 1.00 90.69 861 ALA A N 1
ATOM 6824 C CA . ALA A 1 861 ? -30.539 -17.377 45.043 1.00 90.69 861 ALA A CA 1
ATOM 6825 C C . ALA A 1 861 ? -30.335 -18.439 43.943 1.00 90.69 861 ALA A C 1
ATOM 6827 O O . ALA A 1 861 ? -29.499 -18.250 43.060 1.00 90.69 861 ALA A O 1
ATOM 6828 N N . ARG A 1 862 ? -31.138 -19.517 43.931 1.00 89.00 862 ARG A N 1
ATOM 6829 C CA . ARG A 1 862 ? -31.111 -20.549 42.870 1.00 89.00 862 ARG A CA 1
ATOM 6830 C C . ARG A 1 862 ? -31.453 -19.990 41.490 1.00 89.00 862 ARG A C 1
ATOM 6832 O O . ARG A 1 862 ? -30.838 -20.386 40.501 1.00 89.00 862 ARG A O 1
ATOM 6839 N N . ARG A 1 863 ? -32.436 -19.089 41.407 1.00 88.31 863 ARG A N 1
ATOM 6840 C CA . ARG A 1 863 ? -32.843 -18.435 40.156 1.00 88.31 863 ARG A CA 1
ATOM 6841 C C . ARG A 1 863 ? -31.731 -17.542 39.603 1.00 88.31 863 ARG A C 1
ATOM 6843 O O . ARG A 1 863 ? -31.430 -17.626 38.413 1.00 88.31 863 ARG A O 1
ATOM 6850 N N . ILE A 1 864 ? -31.087 -16.749 40.460 1.00 85.00 864 ILE A N 1
ATOM 6851 C CA . ILE A 1 864 ? -29.937 -15.911 40.092 1.00 85.00 864 ILE A CA 1
ATOM 6852 C C . ILE A 1 864 ? -28.747 -16.782 39.655 1.00 85.00 864 ILE A C 1
ATOM 6854 O O . ILE A 1 864 ? -28.152 -16.534 38.606 1.00 85.00 864 ILE A O 1
ATOM 6858 N N . GLU A 1 865 ? -28.443 -17.851 40.398 1.00 88.25 865 GLU A N 1
ATOM 6859 C CA . GLU A 1 865 ? -27.377 -18.797 40.053 1.00 88.25 865 GLU A CA 1
ATOM 6860 C C . GLU A 1 865 ? -27.606 -19.452 38.678 1.00 88.25 865 GLU A C 1
ATOM 6862 O O . GLU A 1 865 ? -26.677 -19.549 37.875 1.00 88.25 865 GLU A O 1
ATOM 6867 N N . ALA A 1 866 ? -28.842 -19.855 38.366 1.00 87.81 866 ALA A N 1
ATOM 6868 C CA . ALA A 1 866 ? -29.191 -20.404 37.056 1.00 87.81 866 ALA A CA 1
ATOM 6869 C C . ALA A 1 866 ? -29.027 -19.382 35.915 1.00 87.81 866 ALA A C 1
ATOM 6871 O O . ALA A 1 866 ? -28.576 -19.754 34.832 1.00 87.81 866 ALA A O 1
ATOM 6872 N N . GLY A 1 867 ? -29.320 -18.100 36.166 1.00 86.81 867 GLY A N 1
ATOM 6873 C CA . GLY A 1 867 ? -29.044 -17.009 35.226 1.00 86.81 867 GLY A CA 1
ATOM 6874 C C . GLY A 1 867 ? -27.552 -16.884 34.905 1.00 86.81 867 GLY A C 1
ATOM 6875 O O . GLY A 1 867 ? -27.164 -16.947 33.739 1.00 86.81 867 GLY A O 1
ATOM 6876 N N . PHE A 1 868 ? -26.697 -16.818 35.931 1.00 91.25 868 PHE A N 1
ATOM 6877 C CA . PHE A 1 868 ? -25.244 -16.763 35.730 1.00 91.25 868 PHE A CA 1
ATOM 6878 C C . PHE A 1 868 ? -24.691 -18.013 35.031 1.00 91.25 868 PHE A C 1
ATOM 6880 O O . PHE A 1 868 ? -23.842 -17.893 34.147 1.00 91.25 868 PHE A O 1
ATOM 6887 N N . ARG A 1 869 ? -25.189 -19.212 35.367 1.00 90.69 869 ARG A N 1
ATOM 6888 C CA . ARG A 1 869 ? -24.816 -20.460 34.673 1.00 90.69 869 ARG A CA 1
ATOM 6889 C C . ARG A 1 869 ? -25.158 -20.410 33.178 1.00 90.69 869 ARG A C 1
ATOM 6891 O O . ARG A 1 869 ? -24.346 -20.848 32.367 1.00 90.69 869 ARG A O 1
ATOM 6898 N N . LEU A 1 870 ? -26.312 -19.851 32.808 1.00 92.69 870 LEU A N 1
ATOM 6899 C CA . LEU A 1 870 ? -26.717 -19.687 31.409 1.00 92.69 870 LEU A CA 1
ATOM 6900 C C . LEU A 1 870 ? -25.813 -18.700 30.651 1.00 92.69 870 LEU A C 1
ATOM 6902 O O . LEU A 1 870 ? -25.433 -18.974 29.514 1.00 92.69 870 LEU A O 1
ATOM 6906 N N . ASP A 1 871 ? -25.436 -17.576 31.257 1.00 88.12 871 ASP A N 1
ATOM 6907 C CA . ASP A 1 871 ? -24.566 -16.600 30.589 1.00 88.12 871 ASP A CA 1
ATOM 6908 C C . ASP A 1 871 ? -23.118 -17.105 30.446 1.00 88.12 871 ASP A C 1
ATOM 6910 O O . ASP A 1 871 ? -22.500 -16.908 29.397 1.00 88.12 871 ASP A O 1
ATOM 6914 N N . VAL A 1 872 ? -22.610 -17.863 31.426 1.00 94.44 872 VAL A N 1
ATOM 6915 C CA . VAL A 1 872 ? -21.329 -18.588 31.310 1.00 94.44 872 VAL A CA 1
ATOM 6916 C C . VAL A 1 872 ? -21.383 -19.656 30.208 1.00 94.44 872 VAL A C 1
ATOM 6918 O O . VAL A 1 872 ? -20.416 -19.797 29.454 1.00 94.44 872 VAL A O 1
ATOM 6921 N N . ALA A 1 873 ? -22.502 -20.372 30.052 1.00 91.94 873 ALA A N 1
ATOM 6922 C CA . ALA A 1 873 ? -22.674 -21.349 28.973 1.00 91.94 873 ALA A CA 1
ATOM 6923 C C . ALA A 1 873 ? -22.637 -20.683 27.582 1.00 91.94 873 ALA A C 1
ATOM 6925 O O . ALA A 1 873 ? -21.840 -21.090 26.736 1.00 91.94 873 ALA A O 1
ATOM 6926 N N . LYS A 1 874 ? -23.375 -19.579 27.377 1.00 90.19 874 LYS A N 1
ATOM 6927 C CA . LYS A 1 874 ? -23.337 -18.793 26.123 1.00 90.19 874 LYS A CA 1
ATOM 6928 C C . LYS A 1 874 ? -21.938 -18.254 25.795 1.00 90.19 874 LYS A C 1
ATOM 6930 O O . LYS A 1 874 ? -21.524 -18.266 24.637 1.00 90.19 874 LYS A O 1
ATOM 6935 N N . ALA A 1 875 ? -21.204 -17.769 26.800 1.00 89.81 875 ALA A N 1
ATOM 6936 C CA . ALA A 1 875 ? -19.830 -17.295 26.619 1.00 89.81 875 ALA A CA 1
ATOM 6937 C C . ALA A 1 875 ? -18.860 -18.442 26.275 1.00 89.81 875 ALA A C 1
ATOM 6939 O O . ALA A 1 875 ? -17.915 -18.261 25.506 1.00 89.81 875 ALA A O 1
ATOM 6940 N N . THR A 1 876 ? -19.112 -19.642 26.802 1.00 92.38 876 THR A N 1
ATOM 6941 C CA . THR A 1 876 ? -18.355 -20.849 26.444 1.00 92.38 876 THR A CA 1
ATOM 6942 C C . THR A 1 876 ? -18.648 -21.267 25.001 1.00 92.38 876 THR A C 1
ATOM 6944 O O . THR A 1 876 ? -17.721 -21.552 24.247 1.00 92.38 876 THR A O 1
ATOM 6947 N N . GLU A 1 877 ? -19.911 -21.217 24.578 1.00 92.94 877 GLU A N 1
ATOM 6948 C CA . GLU A 1 877 ? -20.344 -21.551 23.218 1.00 92.94 877 GLU A CA 1
ATOM 6949 C C . GLU A 1 877 ? -19.726 -20.624 22.157 1.00 92.94 877 GLU A C 1
ATOM 6951 O O . GLU A 1 877 ? -19.187 -21.103 21.154 1.00 92.94 877 GLU A O 1
ATOM 6956 N N . SER A 1 878 ? -19.709 -19.307 22.399 1.00 88.62 878 SER A N 1
ATOM 6957 C CA . SER A 1 878 ? -19.060 -18.351 21.491 1.00 88.62 878 SER A CA 1
ATOM 6958 C C . SER A 1 878 ? -17.537 -18.543 21.428 1.00 88.62 878 SER A C 1
ATOM 6960 O O . SER A 1 878 ? -16.953 -18.473 20.344 1.00 88.62 878 SER A O 1
ATOM 6962 N N . MET A 1 879 ? -16.889 -18.893 22.547 1.00 94.44 879 MET A N 1
ATOM 6963 C CA . MET A 1 879 ? -15.474 -19.280 22.559 1.00 94.44 879 MET A CA 1
ATOM 6964 C C . MET A 1 879 ? -15.212 -20.541 21.715 1.00 94.44 879 MET A C 1
ATOM 6966 O O . MET A 1 879 ? -14.215 -20.583 20.989 1.00 94.44 879 MET A O 1
ATOM 6970 N N . GLN A 1 880 ? -16.081 -21.560 21.760 1.00 93.44 880 GLN A N 1
ATOM 6971 C CA . GLN A 1 880 ? -15.904 -22.750 20.915 1.00 93.44 880 GLN A CA 1
ATOM 6972 C C . GLN A 1 880 ? -16.108 -22.439 19.424 1.00 93.44 880 GLN A C 1
ATOM 6974 O O . GLN A 1 880 ? -15.351 -22.941 18.594 1.00 93.44 880 GLN A O 1
ATOM 6979 N N . ALA A 1 881 ? -17.043 -21.551 19.065 1.00 91.19 881 ALA A N 1
ATOM 6980 C CA . ALA A 1 881 ? -17.210 -21.090 17.681 1.00 91.19 881 ALA A CA 1
ATOM 6981 C C . ALA A 1 881 ? -15.940 -20.401 17.130 1.00 91.19 881 ALA A C 1
ATOM 6983 O O . ALA A 1 881 ? -15.521 -20.648 15.992 1.00 91.19 881 ALA A O 1
ATOM 6984 N N . LEU A 1 882 ? -15.266 -19.590 17.955 1.00 93.00 882 LEU A N 1
ATOM 6985 C CA . LEU A 1 882 ? -13.971 -18.997 17.601 1.00 93.00 882 LEU A CA 1
ATOM 6986 C C . LEU A 1 882 ? -12.877 -20.066 17.431 1.00 93.00 882 LEU A C 1
ATOM 6988 O O . LEU A 1 882 ? -12.133 -20.015 16.453 1.00 93.00 882 LEU A O 1
ATOM 6992 N N . ARG A 1 883 ? -12.826 -21.088 18.297 1.00 91.50 883 ARG A N 1
ATOM 6993 C CA . ARG A 1 883 ? -11.876 -22.216 18.176 1.00 91.50 883 ARG A CA 1
ATOM 6994 C C . ARG A 1 883 ? -12.102 -23.082 16.933 1.00 91.50 883 ARG A C 1
ATOM 6996 O O . ARG A 1 883 ? -11.137 -23.588 16.363 1.00 91.50 883 ARG A O 1
ATOM 7003 N N . VAL A 1 884 ? -13.345 -23.241 16.471 1.00 94.62 884 VAL A N 1
ATOM 7004 C CA . VAL A 1 884 ? -13.641 -23.878 15.171 1.00 94.62 884 VAL A CA 1
ATOM 7005 C C . VAL A 1 884 ? -13.072 -23.045 14.018 1.00 94.62 884 VAL A C 1
ATOM 7007 O O . VAL A 1 884 ? -12.479 -23.598 13.088 1.00 94.62 884 VAL A O 1
ATOM 7010 N N . THR A 1 885 ? -13.203 -21.720 14.089 1.00 89.75 885 THR A N 1
ATOM 7011 C CA . THR A 1 885 ? -12.663 -20.790 13.082 1.00 89.75 885 THR A CA 1
ATOM 7012 C C . THR A 1 885 ? -11.128 -20.842 13.054 1.00 89.75 885 THR A C 1
ATOM 7014 O O . THR A 1 885 ? -10.533 -21.000 11.989 1.00 89.75 885 THR A O 1
ATOM 7017 N N . GLU A 1 886 ? -10.485 -20.810 14.224 1.00 90.56 886 GLU A N 1
ATOM 7018 C CA . GLU A 1 886 ? -9.035 -20.973 14.396 1.00 90.56 886 GLU A CA 1
ATOM 7019 C C . GLU A 1 886 ? -8.527 -22.295 13.793 1.00 90.56 886 GLU A C 1
ATOM 7021 O O . GLU A 1 886 ? -7.622 -22.288 12.956 1.00 90.56 886 GLU A O 1
ATOM 7026 N N . ALA A 1 887 ? -9.152 -23.426 14.140 1.00 91.31 887 ALA A N 1
ATOM 7027 C CA . ALA A 1 887 ? -8.786 -24.734 13.594 1.00 91.31 887 ALA A CA 1
ATOM 7028 C C . ALA A 1 887 ? -8.944 -24.790 12.061 1.00 91.31 887 ALA A C 1
ATOM 7030 O O . ALA A 1 887 ? -8.116 -25.383 11.368 1.00 91.31 887 ALA A O 1
ATOM 7031 N N . THR A 1 888 ? -9.967 -24.122 11.515 1.00 92.44 888 THR A N 1
ATOM 7032 C CA . THR A 1 888 ? -10.202 -24.051 10.062 1.00 92.44 888 THR A CA 1
ATOM 7033 C C . THR A 1 888 ? -9.095 -23.264 9.353 1.00 92.44 888 THR A C 1
ATOM 7035 O O . THR A 1 888 ? -8.607 -23.693 8.305 1.00 92.44 888 THR A O 1
ATOM 7038 N N . ASN A 1 889 ? -8.616 -22.172 9.957 1.00 89.31 889 ASN A N 1
ATOM 7039 C CA . ASN A 1 889 ? -7.448 -21.434 9.466 1.00 89.31 889 ASN A CA 1
ATOM 7040 C C . ASN A 1 889 ? -6.160 -22.279 9.526 1.00 89.31 889 ASN A C 1
ATOM 7042 O O . ASN A 1 889 ? -5.312 -22.166 8.640 1.00 89.31 889 ASN A O 1
ATOM 7046 N N . GLY A 1 890 ? -6.035 -23.176 10.512 1.00 89.50 890 GLY A N 1
ATOM 7047 C CA . GLY A 1 890 ? -4.945 -24.156 10.594 1.00 89.50 890 GLY A CA 1
ATOM 7048 C C . GLY A 1 890 ? -4.870 -25.097 9.382 1.00 89.50 890 GLY A C 1
ATOM 7049 O O . GLY A 1 890 ? -3.781 -25.341 8.860 1.00 89.50 890 GLY A O 1
ATOM 7050 N N . VAL A 1 891 ? -6.017 -25.561 8.867 1.00 92.81 891 VAL A N 1
ATOM 7051 C CA . VAL A 1 891 ? -6.083 -26.386 7.640 1.00 92.81 891 VAL A CA 1
ATOM 7052 C C . VAL A 1 891 ? -5.586 -25.607 6.419 1.00 92.81 891 VAL A C 1
ATOM 7054 O O . VAL A 1 891 ? -4.820 -26.133 5.609 1.00 92.81 891 VAL A O 1
ATOM 7057 N N . GLU A 1 892 ? -5.999 -24.347 6.273 1.00 88.56 892 GLU A N 1
ATOM 7058 C CA . GLU A 1 892 ? -5.573 -23.493 5.157 1.00 88.56 892 GLU A CA 1
ATOM 7059 C C . GLU A 1 892 ? -4.072 -23.156 5.230 1.00 88.56 892 GLU A C 1
ATOM 7061 O O . GLU A 1 892 ? -3.387 -23.153 4.204 1.00 88.56 892 GLU A O 1
ATOM 7066 N N . LEU A 1 893 ? -3.521 -22.959 6.433 1.00 90.44 893 LEU A N 1
ATOM 7067 C CA . LEU A 1 893 ? -2.080 -22.792 6.630 1.00 90.44 893 LEU A CA 1
ATOM 7068 C C . LEU A 1 893 ? -1.296 -24.036 6.177 1.00 90.44 893 LEU A C 1
ATOM 7070 O O . LEU A 1 893 ? -0.341 -23.897 5.408 1.00 90.44 893 LEU A O 1
ATOM 7074 N N . ALA A 1 894 ? -1.720 -25.239 6.581 1.00 90.69 894 ALA A N 1
ATOM 7075 C CA . ALA A 1 894 ? -1.090 -26.492 6.153 1.00 90.69 894 ALA A CA 1
ATOM 7076 C C . ALA A 1 894 ? -1.133 -26.654 4.619 1.00 90.69 894 ALA A C 1
ATOM 7078 O O . ALA A 1 894 ? -0.108 -26.905 3.982 1.00 90.69 894 ALA A O 1
ATOM 7079 N N . ARG A 1 895 ? -2.284 -26.380 3.985 1.00 92.81 895 ARG A N 1
ATOM 7080 C CA . ARG A 1 895 ? -2.427 -26.387 2.514 1.00 92.81 895 ARG A CA 1
ATOM 7081 C C . ARG A 1 895 ? -1.489 -25.402 1.813 1.00 92.81 895 ARG A C 1
ATOM 7083 O O . ARG A 1 895 ? -0.957 -25.711 0.744 1.00 92.81 895 ARG A O 1
ATOM 7090 N N . ARG A 1 896 ? -1.246 -24.223 2.394 1.00 92.25 896 ARG A N 1
ATOM 7091 C CA . ARG A 1 896 ? -0.284 -23.244 1.854 1.00 92.25 896 ARG A CA 1
ATOM 7092 C C . ARG A 1 896 ? 1.159 -23.726 1.971 1.00 92.25 896 ARG A C 1
ATOM 7094 O O . ARG A 1 896 ? 1.928 -23.519 1.032 1.00 92.25 896 ARG A O 1
ATOM 7101 N N . GLN A 1 897 ? 1.513 -24.415 3.055 1.00 88.19 897 GLN A N 1
ATOM 7102 C CA . GLN A 1 897 ? 2.825 -25.055 3.198 1.00 88.19 897 GLN A CA 1
ATOM 7103 C C . GLN A 1 897 ? 3.017 -26.173 2.159 1.00 88.19 897 GLN A C 1
ATOM 7105 O O . GLN A 1 897 ? 4.015 -26.153 1.439 1.00 88.19 897 GLN A O 1
ATOM 7110 N N . MET A 1 898 ? 2.017 -27.043 1.958 1.00 92.62 898 MET A N 1
ATOM 7111 C CA . MET A 1 898 ? 2.016 -28.035 0.868 1.00 92.62 898 MET A CA 1
ATOM 7112 C C . MET A 1 898 ? 2.197 -27.378 -0.510 1.00 92.62 898 MET A C 1
ATOM 7114 O O . MET A 1 898 ? 2.980 -27.850 -1.334 1.00 92.62 898 MET A O 1
ATOM 7118 N N . LYS A 1 899 ? 1.504 -26.261 -0.780 1.00 94.00 899 LYS A N 1
ATOM 7119 C CA . LYS A 1 899 ? 1.646 -25.527 -2.048 1.00 94.00 899 LYS A CA 1
ATOM 7120 C C . LYS A 1 899 ? 3.065 -24.974 -2.232 1.00 94.00 899 LYS A C 1
ATOM 7122 O O . LYS A 1 899 ? 3.584 -25.046 -3.343 1.00 94.00 899 LYS A O 1
ATOM 7127 N N . ARG A 1 900 ? 3.713 -24.481 -1.165 1.00 92.88 900 ARG A N 1
ATOM 7128 C CA . ARG A 1 900 ? 5.125 -24.049 -1.196 1.00 92.88 900 ARG A CA 1
ATOM 7129 C C . ARG A 1 900 ? 6.055 -25.217 -1.534 1.00 92.88 900 ARG A C 1
ATOM 7131 O O . ARG A 1 900 ? 6.840 -25.096 -2.470 1.00 92.88 900 ARG A O 1
ATOM 7138 N N . ALA A 1 901 ? 5.918 -26.339 -0.826 1.00 92.69 901 ALA A N 1
ATOM 7139 C CA . ALA A 1 901 ? 6.726 -27.537 -1.046 1.00 92.69 901 ALA A CA 1
ATOM 7140 C C . ALA A 1 901 ? 6.580 -28.064 -2.486 1.00 92.69 901 ALA A C 1
ATOM 7142 O O . ALA A 1 901 ? 7.577 -28.303 -3.159 1.00 92.69 901 ALA A O 1
ATOM 7143 N N . ARG A 1 902 ? 5.351 -28.112 -3.025 1.00 94.69 902 ARG A N 1
ATOM 7144 C CA . ARG A 1 902 ? 5.097 -28.498 -4.425 1.00 94.69 902 ARG A CA 1
ATOM 7145 C C . ARG A 1 902 ? 5.722 -27.540 -5.448 1.00 94.69 902 ARG A C 1
ATOM 7147 O O . ARG A 1 902 ? 6.196 -27.990 -6.486 1.00 94.69 902 ARG A O 1
ATOM 7154 N N . ILE A 1 903 ? 5.749 -26.232 -5.180 1.00 93.06 903 ILE A N 1
ATOM 7155 C CA . ILE A 1 903 ? 6.449 -25.270 -6.052 1.00 93.06 903 ILE A CA 1
ATOM 7156 C C . ILE A 1 903 ? 7.962 -25.540 -6.038 1.00 93.06 903 ILE A C 1
ATOM 7158 O O . ILE A 1 903 ? 8.582 -25.535 -7.099 1.00 93.06 903 ILE A O 1
ATOM 7162 N N . GLN A 1 904 ? 8.545 -25.824 -4.869 1.00 91.50 904 GLN A N 1
ATOM 7163 C CA . GLN A 1 904 ? 9.966 -26.174 -4.741 1.00 91.50 904 GLN A CA 1
ATOM 7164 C C . GLN A 1 904 ? 10.284 -27.492 -5.468 1.00 91.50 904 GLN A C 1
ATOM 7166 O O . GLN A 1 904 ? 11.181 -27.509 -6.307 1.00 91.50 904 GLN A O 1
ATOM 7171 N N . GLN A 1 905 ? 9.500 -28.551 -5.233 1.00 94.38 905 GLN A N 1
ATOM 7172 C CA . GLN A 1 905 ? 9.574 -29.836 -5.941 1.00 94.38 905 GLN A CA 1
ATOM 7173 C C . GLN A 1 905 ? 9.569 -29.639 -7.464 1.00 94.38 905 GLN A C 1
ATOM 7175 O O . GLN A 1 905 ? 10.496 -30.078 -8.144 1.00 94.38 905 GLN A O 1
ATOM 7180 N N . ASN A 1 906 ? 8.558 -28.941 -7.994 1.00 94.31 906 ASN A N 1
ATOM 7181 C CA . ASN A 1 906 ? 8.428 -28.695 -9.429 1.00 94.31 906 ASN A CA 1
ATOM 7182 C C . ASN A 1 906 ? 9.619 -27.906 -9.986 1.00 94.31 906 ASN A C 1
ATOM 7184 O O . ASN A 1 906 ? 10.085 -28.212 -11.079 1.00 94.31 906 ASN A O 1
ATOM 7188 N N . LYS A 1 907 ? 10.129 -26.907 -9.251 1.00 93.69 907 LYS A N 1
ATOM 7189 C CA . LYS A 1 907 ? 11.225 -26.062 -9.740 1.00 93.69 907 LYS A CA 1
ATOM 7190 C C . LYS A 1 907 ? 12.577 -26.771 -9.727 1.00 93.69 907 LYS A C 1
ATOM 7192 O O . LYS A 1 907 ? 13.336 -26.628 -10.680 1.00 93.69 907 LYS A O 1
ATOM 7197 N N . TYR A 1 908 ? 12.863 -27.570 -8.699 1.00 93.38 908 TYR A N 1
ATOM 7198 C CA . TYR A 1 908 ? 14.059 -28.412 -8.702 1.00 93.38 908 TYR A CA 1
ATOM 7199 C C . TYR A 1 908 ? 13.967 -29.511 -9.763 1.00 93.38 908 TYR A C 1
ATOM 7201 O O . TYR A 1 908 ? 14.957 -29.759 -10.441 1.00 93.38 908 TYR A O 1
ATOM 7209 N N . GLN A 1 909 ? 12.787 -30.105 -9.979 1.00 94.94 909 GLN A N 1
ATOM 7210 C CA . GLN A 1 909 ? 12.569 -31.051 -11.077 1.00 94.94 909 GLN A CA 1
ATOM 7211 C C . GLN A 1 909 ? 12.839 -30.400 -12.445 1.00 94.94 909 GLN A C 1
ATOM 7213 O O . GLN A 1 909 ? 13.624 -30.935 -13.217 1.00 94.94 909 GLN A O 1
ATOM 7218 N N . GLU A 1 910 ? 12.286 -29.209 -12.702 1.00 94.69 910 GLU A N 1
ATOM 7219 C CA . GLU A 1 910 ? 12.538 -28.427 -13.923 1.00 94.69 910 GLU A CA 1
ATOM 7220 C C . GLU A 1 910 ? 14.040 -28.161 -14.143 1.00 94.69 910 GLU A C 1
ATOM 7222 O O . GLU A 1 910 ? 14.537 -28.310 -15.256 1.00 94.69 910 GLU A O 1
ATOM 7227 N N . TRP A 1 911 ? 14.788 -27.807 -13.090 1.00 91.06 911 TRP A N 1
ATOM 7228 C CA . TRP A 1 911 ? 16.236 -27.577 -13.178 1.00 91.06 911 TRP A CA 1
ATOM 7229 C C . TRP A 1 911 ? 17.055 -28.857 -13.393 1.00 91.06 911 TRP A C 1
ATOM 7231 O O . TRP A 1 911 ? 18.055 -28.821 -14.110 1.00 91.06 911 TRP A O 1
ATOM 7241 N N . ILE A 1 912 ? 16.639 -29.986 -12.811 1.00 90.69 912 ILE A N 1
ATOM 7242 C CA . ILE A 1 912 ? 17.265 -31.296 -13.044 1.00 90.69 912 ILE A CA 1
ATOM 7243 C C . ILE A 1 912 ? 17.019 -31.753 -14.491 1.00 90.69 912 ILE A C 1
ATOM 7245 O O . ILE A 1 912 ? 17.959 -32.195 -15.151 1.00 90.69 912 ILE A O 1
ATOM 7249 N N . ASP A 1 913 ? 15.794 -31.591 -15.000 1.00 91.94 913 ASP A N 1
ATOM 7250 C CA . ASP A 1 913 ? 15.403 -32.001 -16.355 1.00 91.94 913 ASP A CA 1
ATOM 7251 C C . ASP A 1 913 ? 16.002 -31.099 -17.449 1.00 91.94 913 ASP A C 1
ATOM 7253 O O . ASP A 1 913 ? 16.371 -31.585 -18.518 1.00 91.94 913 ASP A O 1
ATOM 7257 N N . ALA A 1 914 ? 16.139 -29.792 -17.192 1.00 87.31 914 ALA A N 1
ATOM 7258 C CA . ALA A 1 914 ? 16.733 -28.840 -18.135 1.00 87.31 914 ALA A CA 1
ATOM 7259 C C . ALA A 1 914 ? 18.258 -29.001 -18.297 1.00 87.31 914 ALA A C 1
ATOM 7261 O O . ALA A 1 914 ? 18.811 -28.648 -19.341 1.00 87.31 914 ALA A O 1
ATOM 7262 N N . GLY A 1 915 ? 18.953 -29.530 -17.284 1.00 86.19 915 GLY A N 1
ATOM 7263 C CA . GLY A 1 915 ? 20.399 -29.754 -17.325 1.00 86.19 915 GLY A CA 1
ATOM 7264 C C . GLY A 1 915 ? 21.230 -28.461 -17.375 1.00 86.19 915 GLY A C 1
ATOM 7265 O O . GLY A 1 915 ? 20.949 -27.490 -16.675 1.00 86.19 915 GLY A O 1
ATOM 7266 N N . LEU A 1 916 ? 22.313 -28.459 -18.166 1.00 80.75 916 LEU A N 1
ATOM 7267 C CA . LEU A 1 916 ? 23.198 -27.294 -18.305 1.00 80.75 916 LEU A CA 1
ATOM 7268 C C . LEU A 1 916 ? 22.605 -26.273 -19.278 1.00 80.75 916 LEU A C 1
ATOM 7270 O O . LEU A 1 916 ? 22.298 -26.617 -20.421 1.00 80.75 916 LEU A O 1
ATOM 7274 N N . ASN A 1 917 ? 22.547 -25.004 -18.870 1.00 79.38 917 ASN A N 1
ATOM 7275 C CA . ASN A 1 917 ? 22.031 -23.936 -19.729 1.00 79.38 917 ASN A CA 1
ATOM 7276 C C . ASN A 1 917 ? 22.990 -23.594 -20.892 1.00 79.38 917 ASN A C 1
ATOM 7278 O O . ASN A 1 917 ? 24.180 -23.919 -20.858 1.00 79.38 917 ASN A O 1
ATOM 7282 N N . ASP A 1 918 ? 22.486 -22.904 -21.920 1.00 76.94 918 ASP A N 1
ATOM 7283 C CA . ASP A 1 918 ? 23.249 -22.601 -23.142 1.00 76.94 918 ASP A CA 1
ATOM 7284 C C . ASP A 1 918 ? 24.559 -21.842 -22.894 1.00 76.94 918 ASP A C 1
ATOM 7286 O O . ASP A 1 918 ? 25.557 -22.106 -23.574 1.00 76.94 918 ASP A O 1
ATOM 7290 N N . TRP A 1 919 ? 24.584 -20.946 -21.902 1.00 66.69 919 TRP A N 1
ATOM 7291 C CA . TRP A 1 919 ? 25.763 -20.164 -21.523 1.00 66.69 919 TRP A CA 1
ATOM 7292 C C . TRP A 1 919 ? 26.802 -21.011 -20.783 1.00 66.69 919 TRP A C 1
ATOM 7294 O O . TRP A 1 919 ? 27.992 -20.886 -21.054 1.00 66.69 919 TRP A O 1
ATOM 7304 N N . GLU A 1 920 ? 26.382 -21.934 -19.914 1.00 71.88 920 GLU A N 1
ATOM 7305 C CA . GLU A 1 920 ? 27.265 -22.922 -19.278 1.00 71.88 920 GLU A CA 1
ATOM 7306 C C . GLU A 1 920 ? 27.839 -23.889 -20.321 1.00 71.88 920 GLU A C 1
ATOM 7308 O O . GLU A 1 920 ? 29.045 -24.147 -20.345 1.00 71.88 920 GLU A O 1
ATOM 7313 N N . GLN A 1 921 ? 27.014 -24.346 -21.267 1.00 78.56 921 GLN A N 1
ATOM 7314 C CA . GLN A 1 921 ? 27.484 -25.110 -22.419 1.00 78.56 921 GLN A CA 1
ATOM 7315 C C . GLN A 1 921 ? 28.428 -24.285 -23.308 1.00 78.56 921 GLN A C 1
ATOM 7317 O O . GLN A 1 921 ? 29.376 -24.832 -23.873 1.00 78.56 921 GLN A O 1
ATOM 7322 N N . GLN A 1 922 ? 28.197 -22.980 -23.485 1.00 72.94 922 GLN A N 1
ATOM 7323 C CA . GLN A 1 922 ? 29.094 -22.099 -24.239 1.00 72.94 922 GLN A CA 1
ATOM 7324 C C . GLN A 1 922 ? 30.419 -21.876 -23.500 1.00 72.94 922 GLN A C 1
ATOM 7326 O O . GLN A 1 922 ? 31.460 -21.916 -24.146 1.00 72.94 922 GLN A O 1
ATOM 7331 N N . MET A 1 923 ? 30.399 -21.742 -22.173 1.00 68.88 923 MET A N 1
ATOM 7332 C CA . MET A 1 923 ? 31.584 -21.635 -21.319 1.00 68.88 923 MET A CA 1
ATOM 7333 C C . MET A 1 923 ? 32.427 -22.917 -21.370 1.00 68.88 923 MET A C 1
ATOM 7335 O O . MET A 1 923 ? 33.636 -22.866 -21.593 1.00 68.88 923 MET A O 1
ATOM 7339 N N . ILE A 1 924 ? 31.805 -24.094 -21.254 1.00 75.25 924 ILE A N 1
ATOM 7340 C CA . ILE A 1 924 ? 32.504 -25.379 -21.424 1.00 75.25 924 ILE A CA 1
ATOM 7341 C C . ILE A 1 924 ? 33.072 -25.493 -22.848 1.00 75.25 924 ILE A C 1
ATOM 7343 O O . ILE A 1 924 ? 34.208 -25.938 -23.028 1.00 75.25 924 ILE A O 1
ATOM 7347 N N . ARG A 1 925 ? 32.329 -25.042 -23.871 1.00 73.25 925 ARG A N 1
ATOM 7348 C CA . ARG A 1 925 ? 32.820 -24.968 -25.258 1.00 73.25 925 ARG A CA 1
ATOM 7349 C C . ARG A 1 925 ? 33.977 -23.974 -25.420 1.00 73.25 925 ARG A C 1
ATOM 7351 O O . ARG A 1 925 ? 34.888 -24.282 -26.181 1.00 73.25 925 ARG A O 1
ATOM 7358 N N . SER A 1 926 ? 33.999 -22.835 -24.725 1.00 66.56 926 SER A N 1
ATOM 7359 C CA . SER A 1 926 ? 35.104 -21.870 -24.806 1.00 66.56 926 SER A CA 1
ATOM 7360 C C . SER A 1 926 ? 36.358 -22.363 -24.088 1.00 66.56 926 SER A C 1
ATOM 7362 O O . SER A 1 926 ? 37.439 -22.218 -24.644 1.00 66.56 926 SER A O 1
ATOM 7364 N N . TYR A 1 927 ? 36.238 -23.027 -22.931 1.00 65.06 927 TYR A N 1
ATOM 7365 C CA . TYR A 1 927 ? 37.382 -23.680 -22.275 1.00 65.06 927 TYR A CA 1
ATOM 7366 C C . TYR A 1 927 ? 37.965 -24.823 -23.121 1.00 65.06 927 TYR A C 1
ATOM 7368 O O . TYR A 1 927 ? 39.183 -24.921 -23.256 1.00 65.06 927 TYR A O 1
ATOM 7376 N N . ARG A 1 928 ? 37.120 -25.649 -23.758 1.00 66.50 928 ARG A N 1
ATOM 7377 C CA . ARG A 1 928 ? 37.586 -26.676 -24.713 1.00 66.50 928 ARG A CA 1
ATOM 7378 C C . ARG A 1 928 ? 38.296 -26.050 -25.914 1.00 66.50 928 ARG A C 1
ATOM 7380 O O . ARG A 1 928 ? 39.422 -26.433 -26.214 1.00 66.50 928 ARG A O 1
ATOM 7387 N N . LYS A 1 929 ? 37.690 -25.030 -26.534 1.00 62.66 929 LYS A N 1
ATOM 7388 C CA . LYS A 1 929 ? 38.307 -24.278 -27.637 1.00 62.66 929 LYS A CA 1
ATOM 7389 C C . LYS A 1 929 ? 39.602 -23.578 -27.230 1.00 62.66 929 LYS A C 1
ATOM 7391 O O . LYS A 1 929 ? 40.475 -23.457 -28.074 1.00 62.66 929 LYS A O 1
ATOM 7396 N N . ALA A 1 930 ? 39.757 -23.141 -25.980 1.00 54.03 930 ALA A N 1
ATOM 7397 C CA . ALA A 1 930 ? 41.009 -22.567 -25.488 1.00 54.03 930 ALA A CA 1
ATOM 7398 C C . ALA A 1 930 ? 42.128 -23.623 -25.428 1.00 54.03 930 ALA A C 1
ATOM 7400 O O . ALA A 1 930 ? 43.204 -23.380 -25.964 1.00 54.03 930 ALA A O 1
ATOM 7401 N N . GLY A 1 931 ? 41.858 -24.818 -24.886 1.00 53.38 931 GLY A N 1
ATOM 7402 C CA . GLY A 1 931 ? 42.828 -25.925 -24.880 1.00 53.38 931 GLY A CA 1
ATOM 7403 C C . GLY A 1 931 ? 43.152 -26.481 -26.278 1.00 53.38 931 GLY A C 1
ATOM 7404 O O . GLY A 1 931 ? 44.282 -26.888 -26.548 1.00 53.38 931 GLY A O 1
ATOM 7405 N N . GLU A 1 932 ? 42.189 -26.465 -27.204 1.00 52.25 932 GLU A N 1
ATOM 7406 C CA . GLU A 1 932 ? 42.418 -26.799 -28.620 1.00 52.25 932 GLU A CA 1
ATOM 7407 C C . GLU A 1 932 ? 43.206 -25.697 -29.352 1.00 52.25 932 GLU A C 1
ATOM 7409 O O . GLU A 1 932 ? 44.130 -25.995 -30.112 1.00 52.25 932 GLU A O 1
ATOM 7414 N N . ALA A 1 933 ? 42.900 -24.423 -29.086 1.00 42.28 933 ALA A N 1
ATOM 7415 C CA . ALA A 1 933 ? 43.626 -23.284 -29.639 1.00 42.28 933 ALA A CA 1
ATOM 7416 C C . ALA A 1 933 ? 45.080 -23.257 -29.151 1.00 42.28 933 ALA A C 1
ATOM 7418 O O . ALA A 1 933 ? 45.974 -23.025 -29.959 1.00 42.28 933 ALA A O 1
ATOM 7419 N N . GLU A 1 934 ? 45.340 -23.577 -27.882 1.00 44.34 934 GLU A N 1
ATOM 7420 C CA . GLU A 1 934 ? 46.689 -23.699 -27.319 1.00 44.34 934 GLU A CA 1
ATOM 7421 C C . GLU A 1 934 ? 47.500 -24.811 -28.010 1.00 44.34 934 GLU A C 1
ATOM 7423 O O . GLU A 1 934 ? 48.638 -24.588 -28.426 1.00 44.34 934 GLU A O 1
ATOM 7428 N N . LYS A 1 935 ? 46.877 -25.967 -28.286 1.00 39.28 935 LYS A N 1
ATOM 7429 C CA . LYS A 1 935 ? 47.479 -27.029 -29.116 1.00 39.28 935 LYS A CA 1
ATOM 7430 C C . LYS A 1 935 ? 47.793 -26.569 -30.545 1.00 39.28 935 LYS A C 1
ATOM 7432 O O . LYS A 1 935 ? 48.797 -27.002 -31.106 1.00 39.28 935 LYS A O 1
ATOM 7437 N N . SER A 1 936 ? 46.997 -25.664 -31.119 1.00 35.44 936 SER A N 1
ATOM 7438 C CA . SER A 1 936 ? 47.279 -25.055 -32.432 1.00 35.44 936 SER A CA 1
ATOM 7439 C C . SER A 1 936 ? 48.288 -23.891 -32.390 1.00 35.44 936 SER A C 1
ATOM 7441 O O . SER A 1 936 ? 48.947 -23.608 -33.390 1.00 35.44 936 SER A O 1
ATOM 7443 N N . ALA A 1 937 ? 48.472 -23.246 -31.232 1.00 31.80 937 ALA A N 1
ATOM 7444 C CA . ALA A 1 937 ? 49.372 -22.105 -31.045 1.00 31.80 937 ALA A CA 1
ATOM 7445 C C . ALA A 1 937 ? 50.858 -22.505 -30.945 1.00 31.80 937 ALA A C 1
ATOM 7447 O O . ALA A 1 937 ? 51.741 -21.658 -31.093 1.00 31.80 937 ALA A O 1
ATOM 7448 N N . HIS A 1 938 ? 51.161 -23.796 -30.786 1.00 35.81 938 HIS A N 1
ATOM 7449 C CA . HIS A 1 938 ? 52.533 -24.314 -30.745 1.00 35.81 938 HIS A CA 1
ATOM 7450 C C . HIS A 1 938 ? 53.236 -24.444 -32.114 1.00 35.81 938 HIS A C 1
ATOM 7452 O O . HIS A 1 938 ? 54.349 -24.964 -32.168 1.00 35.81 938 HIS A O 1
ATOM 7458 N N . LEU A 1 939 ? 52.654 -23.925 -33.207 1.00 29.25 939 LEU A N 1
ATOM 7459 C CA . LEU A 1 939 ? 53.329 -23.829 -34.515 1.00 29.25 939 LEU A CA 1
ATOM 7460 C C . LEU A 1 939 ? 53.597 -22.389 -35.005 1.00 29.25 939 LEU A C 1
ATOM 7462 O O . LEU A 1 939 ? 54.222 -22.222 -36.048 1.00 29.25 939 LEU A O 1
ATOM 7466 N N . PHE A 1 940 ? 53.149 -21.348 -34.286 1.00 27.08 940 PHE A N 1
ATOM 7467 C CA . PHE A 1 940 ? 53.164 -19.955 -34.784 1.00 27.08 940 PHE A CA 1
ATOM 7468 C C . PHE A 1 940 ? 53.614 -18.894 -33.751 1.00 27.08 940 PHE A C 1
ATOM 7470 O O . PHE A 1 940 ? 53.255 -17.724 -33.842 1.00 27.08 940 PHE A O 1
ATOM 7477 N N . GLY A 1 941 ? 54.439 -19.290 -32.774 1.00 25.00 941 GLY A N 1
ATOM 7478 C CA . GLY A 1 941 ? 54.856 -18.455 -31.632 1.00 25.00 941 GLY A CA 1
ATOM 7479 C C . GLY A 1 941 ? 56.319 -17.986 -31.610 1.00 25.00 941 GLY A C 1
ATOM 7480 O O . GLY A 1 941 ? 56.858 -17.780 -30.528 1.00 25.00 941 GLY A O 1
ATOM 7481 N N . ALA A 1 942 ? 56.991 -17.848 -32.759 1.00 24.69 942 ALA A N 1
ATOM 7482 C CA . ALA A 1 942 ? 58.401 -17.429 -32.830 1.00 24.69 942 ALA A CA 1
ATOM 7483 C C . ALA A 1 942 ? 58.636 -16.316 -33.873 1.00 24.69 942 ALA A C 1
ATOM 7485 O O . ALA A 1 942 ? 59.396 -16.492 -34.823 1.00 24.69 942 ALA A O 1
ATOM 7486 N N . ALA A 1 943 ? 57.970 -15.166 -33.700 1.00 21.14 943 ALA A N 1
ATOM 7487 C CA . ALA A 1 943 ? 58.122 -13.999 -34.578 1.00 21.14 943 ALA A CA 1
ATOM 7488 C C . ALA A 1 943 ? 58.042 -12.652 -33.814 1.00 21.14 943 ALA A C 1
ATOM 7490 O O . ALA A 1 943 ? 57.054 -11.934 -33.872 1.00 21.14 943 ALA A O 1
ATOM 7491 N N . VAL A 1 944 ? 59.127 -12.340 -33.095 1.00 22.70 944 VAL A N 1
ATOM 7492 C CA . VAL A 1 944 ? 59.750 -11.000 -32.976 1.00 22.70 944 VAL A CA 1
ATOM 7493 C C . VAL A 1 944 ? 58.870 -9.782 -32.602 1.00 22.70 944 VAL A C 1
ATOM 7495 O O . VAL A 1 944 ? 58.159 -9.219 -33.429 1.00 22.70 944 VAL A O 1
ATOM 7498 N N . GLN A 1 945 ? 59.113 -9.220 -31.408 1.00 21.64 945 GLN A N 1
ATOM 7499 C CA . GLN A 1 945 ? 59.027 -7.765 -31.196 1.00 21.64 945 GLN A CA 1
ATOM 7500 C C . GLN A 1 945 ? 60.364 -7.103 -31.572 1.00 21.64 945 GLN A C 1
ATOM 7502 O O . GLN A 1 945 ? 61.290 -7.099 -30.765 1.00 21.64 945 GLN A O 1
ATOM 7507 N N . ILE A 1 946 ? 60.453 -6.490 -32.757 1.00 20.62 946 ILE A N 1
ATOM 7508 C CA . ILE A 1 946 ? 61.394 -5.394 -33.043 1.00 20.62 946 ILE A CA 1
ATOM 7509 C C . ILE A 1 946 ? 60.638 -4.317 -33.837 1.00 20.62 946 ILE A C 1
ATOM 7511 O O . ILE A 1 946 ? 60.152 -4.558 -34.935 1.00 20.62 946 ILE A O 1
ATOM 7515 N N . ALA A 1 947 ? 60.533 -3.153 -33.198 1.00 20.77 947 ALA A N 1
ATOM 7516 C CA . ALA A 1 947 ? 60.135 -1.818 -33.655 1.00 20.77 947 ALA A CA 1
ATOM 7517 C C . ALA A 1 947 ? 59.638 -1.578 -35.108 1.00 20.77 947 ALA A C 1
ATOM 7519 O O . ALA A 1 947 ? 60.389 -1.666 -36.071 1.00 20.77 947 ALA A O 1
ATOM 7520 N N . GLN A 1 948 ? 58.399 -1.069 -35.179 1.00 27.95 948 GLN A N 1
ATOM 7521 C CA . GLN A 1 948 ? 57.918 0.057 -36.008 1.00 27.95 948 GLN A CA 1
ATOM 7522 C C . GLN A 1 948 ? 58.471 0.262 -37.438 1.00 27.95 948 GLN A C 1
ATOM 7524 O O . GLN A 1 948 ? 59.529 0.859 -37.622 1.00 27.95 948 GLN A O 1
ATOM 7529 N N . ALA A 1 949 ? 57.617 0.023 -38.444 1.00 20.34 949 ALA A N 1
ATOM 7530 C CA . ALA A 1 949 ? 57.606 0.805 -39.687 1.00 20.34 949 ALA A CA 1
ATOM 7531 C C . ALA A 1 949 ? 56.233 0.766 -40.403 1.00 20.34 949 ALA A C 1
ATOM 7533 O O . ALA A 1 949 ? 55.733 -0.306 -40.717 1.00 20.34 949 ALA A O 1
ATOM 7534 N N . ILE A 1 950 ? 55.695 1.954 -40.723 1.00 22.45 950 ILE A N 1
ATOM 7535 C CA . ILE A 1 950 ? 54.995 2.263 -41.994 1.00 22.45 950 ILE A CA 1
ATOM 7536 C C . ILE A 1 950 ? 53.697 1.451 -42.257 1.00 22.45 950 ILE A C 1
ATOM 7538 O O . ILE A 1 950 ? 53.692 0.415 -42.908 1.00 22.45 950 ILE A O 1
ATOM 7542 N N . THR A 1 951 ? 52.568 1.885 -41.677 1.00 22.64 951 THR A N 1
ATOM 7543 C CA . THR A 1 951 ? 51.458 2.603 -42.370 1.00 22.64 951 THR A CA 1
ATOM 7544 C C . THR A 1 951 ? 50.820 1.845 -43.548 1.00 22.64 951 THR A C 1
ATOM 7546 O O . THR A 1 951 ? 51.419 1.706 -44.609 1.00 22.64 951 THR A O 1
ATOM 7549 N N . THR A 1 952 ? 49.539 1.483 -43.483 1.00 22.33 952 THR A N 1
ATOM 7550 C CA . THR A 1 952 ? 48.443 2.425 -43.806 1.00 22.33 952 THR A CA 1
ATOM 7551 C C . THR A 1 952 ? 47.084 1.935 -43.288 1.00 22.33 952 THR A C 1
ATOM 7553 O O . THR A 1 952 ? 46.889 0.756 -43.012 1.00 22.33 952 THR A O 1
ATOM 7556 N N . ALA A 1 953 ? 46.138 2.867 -43.150 1.00 22.41 953 ALA A N 1
ATOM 7557 C CA . ALA A 1 953 ? 44.762 2.594 -42.747 1.00 22.41 953 ALA A CA 1
ATOM 7558 C C . ALA A 1 953 ? 43.986 1.738 -43.765 1.00 22.41 953 ALA A C 1
ATOM 7560 O O . ALA A 1 953 ? 44.177 1.904 -44.968 1.00 22.41 953 ALA A O 1
ATOM 7561 N N . SER A 1 954 ? 43.017 0.943 -43.295 1.00 22.69 954 SER A N 1
ATOM 7562 C CA . SER A 1 954 ? 41.601 1.040 -43.725 1.00 22.69 954 SER A CA 1
ATOM 7563 C C . SER A 1 954 ? 40.727 -0.099 -43.176 1.00 22.69 954 SER A C 1
ATOM 7565 O O . SER A 1 954 ? 41.001 -1.258 -43.455 1.00 22.69 954 SER A O 1
ATOM 7567 N N . THR A 1 955 ? 39.596 0.257 -42.539 1.00 22.78 955 THR A N 1
ATOM 7568 C CA . THR A 1 955 ? 38.347 -0.553 -42.415 1.00 22.78 955 THR A CA 1
ATOM 7569 C C . THR A 1 955 ? 38.427 -1.934 -41.722 1.00 22.78 955 THR A C 1
ATOM 7571 O O . THR A 1 955 ? 39.476 -2.547 -41.634 1.00 22.78 955 THR A O 1
ATOM 7574 N N . ALA A 1 956 ? 37.355 -2.551 -41.220 1.00 22.42 956 ALA A N 1
ATOM 7575 C CA . ALA A 1 956 ? 36.098 -2.101 -40.604 1.00 22.42 956 ALA A CA 1
ATOM 7576 C C . ALA A 1 956 ? 35.545 -3.309 -39.798 1.00 22.42 956 ALA A C 1
ATOM 7578 O O . ALA A 1 956 ? 36.027 -4.429 -39.958 1.00 22.42 956 ALA A O 1
ATOM 7579 N N . PHE A 1 957 ? 34.544 -3.115 -38.933 1.00 24.39 957 PHE A N 1
ATOM 7580 C CA . PHE A 1 957 ? 33.887 -4.228 -38.225 1.00 24.39 957 PHE A CA 1
ATOM 7581 C C . PHE A 1 957 ? 33.190 -5.196 -39.207 1.00 24.39 957 PHE A C 1
ATOM 7583 O O . PHE A 1 957 ? 32.396 -4.754 -40.034 1.00 24.39 957 PHE A O 1
ATOM 7590 N N . GLY A 1 958 ? 33.420 -6.510 -39.073 1.00 23.27 958 GLY A N 1
ATOM 7591 C CA . GLY A 1 958 ? 32.719 -7.550 -39.842 1.00 23.27 958 GLY A CA 1
ATOM 7592 C C . GLY A 1 958 ? 33.091 -8.976 -39.408 1.00 23.27 958 GLY A C 1
ATOM 7593 O O . GLY A 1 958 ? 34.236 -9.240 -39.054 1.00 23.27 958 GLY A O 1
ATOM 7594 N N . TRP A 1 959 ? 32.125 -9.902 -39.412 1.00 24.12 959 TRP A N 1
ATOM 7595 C CA . TRP A 1 959 ? 32.264 -11.290 -38.924 1.00 24.12 959 TRP A CA 1
ATOM 7596 C C . TRP A 1 959 ? 32.738 -12.306 -39.989 1.00 24.12 959 TRP A C 1
ATOM 7598 O O . TRP A 1 959 ? 32.424 -13.492 -39.903 1.00 24.12 959 TRP A O 1
ATOM 7608 N N . GLU A 1 960 ? 33.519 -11.884 -40.987 1.00 25.72 960 GLU A N 1
ATOM 7609 C CA . GLU A 1 960 ? 33.972 -12.767 -42.073 1.00 25.72 960 GLU A CA 1
ATOM 7610 C C . GLU A 1 960 ? 35.497 -12.766 -42.272 1.00 25.72 960 GLU A C 1
ATOM 7612 O O . GLU A 1 960 ? 36.151 -11.732 -42.173 1.00 25.72 960 GLU A O 1
ATOM 7617 N N . LYS A 1 961 ? 36.027 -13.941 -42.658 1.00 26.28 961 LYS A N 1
ATOM 7618 C CA . LYS A 1 961 ? 37.416 -14.234 -43.090 1.00 26.28 961 LYS A CA 1
ATOM 7619 C C . LYS A 1 961 ? 38.498 -14.349 -42.004 1.00 26.28 961 LYS A C 1
ATOM 7621 O O . LYS A 1 961 ? 39.455 -13.583 -41.964 1.00 26.28 961 LYS A O 1
ATOM 7626 N N . LEU A 1 962 ? 38.447 -15.445 -41.244 1.00 23.34 962 LEU A N 1
ATOM 7627 C CA . LEU A 1 962 ? 39.633 -16.004 -40.581 1.00 23.34 962 LEU A CA 1
ATOM 7628 C C . LEU A 1 962 ? 40.270 -17.082 -41.486 1.00 23.34 962 LEU A C 1
ATOM 7630 O O . LEU A 1 962 ? 39.910 -18.254 -41.402 1.00 23.34 962 LEU A O 1
ATOM 7634 N N . GLY A 1 963 ? 41.172 -16.695 -42.396 1.00 23.47 963 GLY A N 1
ATOM 7635 C CA . GLY A 1 963 ? 41.779 -17.643 -43.341 1.00 23.47 963 GLY A CA 1
ATOM 7636 C C . GLY A 1 963 ? 43.007 -17.123 -44.096 1.00 23.47 963 GLY A C 1
ATOM 7637 O O . GLY A 1 963 ? 42.869 -16.249 -44.943 1.00 23.47 963 GLY A O 1
ATOM 7638 N N . ALA A 1 964 ? 44.153 -17.769 -43.832 1.00 22.45 964 ALA A N 1
ATOM 7639 C CA . ALA A 1 964 ? 45.470 -17.647 -44.481 1.00 22.45 964 ALA A CA 1
ATOM 7640 C C . ALA A 1 964 ? 46.226 -16.302 -44.358 1.00 22.45 964 ALA A C 1
ATOM 7642 O O . ALA A 1 964 ? 45.695 -15.257 -44.694 1.00 22.45 964 ALA A O 1
ATOM 7643 N N . TYR A 1 965 ? 47.506 -16.363 -43.950 1.00 21.81 965 TYR A N 1
ATOM 7644 C CA . TYR A 1 965 ? 48.678 -15.879 -44.714 1.00 21.81 965 TYR A CA 1
ATOM 7645 C C . TYR A 1 965 ? 50.004 -16.264 -44.025 1.00 21.81 965 TYR A C 1
ATOM 7647 O O . TYR A 1 965 ? 50.054 -16.513 -42.824 1.00 21.81 965 TYR A O 1
ATOM 7655 N N . ALA A 1 966 ? 51.084 -16.309 -44.807 1.00 18.50 966 ALA A N 1
ATOM 7656 C CA . ALA A 1 966 ? 52.458 -16.611 -44.387 1.00 18.50 966 ALA A CA 1
ATOM 7657 C C . ALA A 1 966 ? 53.430 -15.734 -45.226 1.00 18.50 966 ALA A C 1
ATOM 7659 O O . ALA A 1 966 ? 52.981 -15.092 -46.173 1.00 18.50 966 ALA A O 1
ATOM 7660 N N . SER A 1 967 ? 54.746 -15.638 -45.004 1.00 24.00 967 SER A N 1
ATOM 7661 C CA . SER A 1 967 ? 55.707 -16.446 -44.226 1.00 24.00 967 SER A CA 1
ATOM 7662 C C . SER A 1 967 ? 57.017 -15.633 -44.015 1.00 24.00 967 SER A C 1
ATOM 7664 O O . SER A 1 967 ? 57.046 -14.448 -44.328 1.00 24.00 967 SER A O 1
ATOM 7666 N N . VAL A 1 968 ? 58.106 -16.312 -43.614 1.00 20.66 968 VAL A N 1
ATOM 7667 C CA . VAL A 1 968 ? 59.544 -15.931 -43.706 1.00 20.66 968 VAL A CA 1
ATOM 7668 C C . VAL A 1 968 ? 60.057 -15.134 -42.487 1.00 20.66 968 VAL A C 1
ATOM 7670 O O . VAL A 1 968 ? 59.646 -14.004 -42.287 1.00 20.66 968 VAL A O 1
ATOM 7673 N N . ALA A 1 969 ? 60.843 -15.653 -41.529 1.00 19.11 969 ALA A N 1
ATOM 7674 C CA . ALA A 1 969 ? 62.062 -16.494 -41.493 1.00 19.11 969 ALA A CA 1
ATOM 7675 C C . ALA A 1 969 ? 63.411 -15.740 -41.653 1.00 19.11 96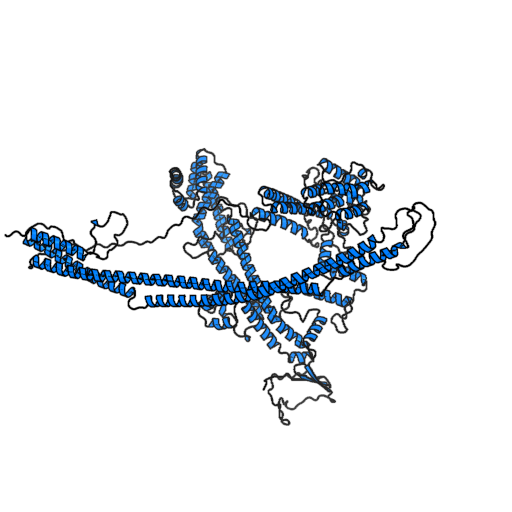9 ALA A C 1
ATOM 7677 O O . ALA A 1 969 ? 63.832 -15.457 -42.769 1.00 19.11 969 ALA A O 1
ATOM 7678 N N . ALA A 1 970 ? 64.135 -15.530 -40.537 1.00 20.05 970 ALA A N 1
ATOM 7679 C CA . ALA A 1 970 ? 65.604 -15.381 -40.471 1.00 20.05 970 ALA A CA 1
ATOM 7680 C C . ALA A 1 970 ? 66.141 -15.634 -39.034 1.00 20.05 970 ALA A C 1
ATOM 7682 O O . ALA A 1 970 ? 65.455 -15.362 -38.053 1.00 20.05 970 ALA A O 1
ATOM 7683 N N . VAL A 1 971 ? 67.354 -16.188 -38.917 1.00 21.20 971 VAL A N 1
ATOM 7684 C CA . VAL A 1 971 ? 67.927 -16.879 -37.732 1.00 21.20 971 VAL A CA 1
ATOM 7685 C C . VAL A 1 971 ? 69.070 -16.093 -37.059 1.00 21.20 971 VAL A C 1
ATOM 7687 O O . VAL A 1 971 ? 69.928 -15.611 -37.791 1.00 21.20 971 VAL A O 1
ATOM 7690 N N . SER A 1 972 ? 69.186 -16.117 -35.712 1.00 20.48 972 SER A N 1
ATOM 7691 C CA . SER A 1 972 ? 70.464 -16.424 -35.000 1.00 20.48 972 SER A CA 1
ATOM 7692 C C . SER A 1 972 ? 70.387 -16.542 -33.451 1.00 20.48 972 SER A C 1
ATOM 7694 O O . SER A 1 972 ? 70.217 -15.573 -32.726 1.00 20.48 972 SER A O 1
ATOM 7696 N N . THR A 1 973 ? 70.585 -17.778 -32.963 1.00 20.64 973 THR A N 1
ATOM 7697 C CA . THR A 1 973 ? 71.339 -18.214 -31.750 1.00 20.64 973 THR A CA 1
ATOM 7698 C C . THR A 1 973 ? 71.371 -17.379 -30.452 1.00 20.64 973 THR A C 1
ATOM 7700 O O . THR A 1 973 ? 71.974 -16.308 -30.436 1.00 20.64 973 THR A O 1
ATOM 7703 N N . GLY A 1 974 ? 70.990 -17.982 -29.302 1.00 21.72 974 GLY A N 1
ATOM 7704 C CA . GLY A 1 974 ? 71.549 -17.500 -28.022 1.00 21.72 974 GLY A CA 1
ATOM 7705 C C . GLY A 1 974 ? 71.052 -17.940 -26.629 1.00 21.72 974 GLY A C 1
ATOM 7706 O O . GLY A 1 974 ? 71.510 -17.298 -25.695 1.00 21.72 974 GLY A O 1
ATOM 7707 N N . ALA A 1 975 ? 70.196 -18.956 -26.405 1.00 22.44 975 ALA A N 1
ATOM 7708 C CA . ALA A 1 975 ? 69.975 -19.524 -25.046 1.00 22.44 975 ALA A CA 1
ATOM 7709 C C . ALA A 1 975 ? 69.175 -20.850 -25.045 1.00 22.44 975 ALA A C 1
ATOM 7711 O O . ALA A 1 975 ? 67.946 -20.846 -25.075 1.00 22.44 975 ALA A O 1
ATOM 7712 N N . LEU A 1 976 ? 69.855 -21.998 -24.952 1.00 27.75 976 LEU A N 1
ATOM 7713 C CA . LEU A 1 976 ? 69.236 -23.297 -24.631 1.00 27.75 976 LEU A CA 1
ATOM 7714 C C . LEU A 1 976 ? 69.349 -23.535 -23.117 1.00 27.75 976 LEU A C 1
ATOM 7716 O O . LEU A 1 976 ? 70.462 -23.498 -22.598 1.00 27.75 976 LEU A O 1
ATOM 7720 N N . GLY A 1 977 ? 68.238 -23.789 -22.406 1.00 25.94 977 GLY A N 1
ATOM 7721 C CA . GLY A 1 977 ? 68.316 -23.999 -20.949 1.00 25.94 977 GLY A CA 1
ATOM 7722 C C . GLY A 1 977 ? 67.087 -24.534 -20.196 1.00 25.94 977 GLY A C 1
ATOM 7723 O O . GLY A 1 977 ? 67.276 -25.351 -19.302 1.00 25.94 977 GLY A O 1
ATOM 7724 N N . ALA A 1 978 ? 65.848 -24.114 -20.499 1.00 25.95 978 ALA A N 1
ATOM 7725 C CA . ALA A 1 978 ? 64.707 -24.411 -19.607 1.00 25.95 978 ALA A CA 1
ATOM 7726 C C . ALA A 1 978 ? 63.321 -24.448 -20.297 1.00 25.95 978 ALA A C 1
ATOM 7728 O O . ALA A 1 978 ? 62.469 -23.611 -20.014 1.00 25.95 978 ALA A O 1
ATOM 7729 N N . ALA A 1 979 ? 63.072 -25.402 -21.208 1.00 27.28 979 ALA A N 1
ATOM 7730 C CA . ALA A 1 979 ? 61.831 -25.412 -22.009 1.00 27.28 979 ALA A CA 1
ATOM 7731 C C . ALA A 1 979 ? 61.229 -26.802 -22.336 1.00 27.28 979 ALA A C 1
ATOM 7733 O O . ALA A 1 979 ? 60.621 -26.960 -23.390 1.00 27.28 979 ALA A O 1
ATOM 7734 N N . ILE A 1 980 ? 61.385 -27.819 -21.471 1.00 33.88 980 ILE A N 1
ATOM 7735 C CA . ILE A 1 980 ? 60.839 -29.178 -21.733 1.00 33.88 980 ILE A CA 1
ATOM 7736 C C . ILE A 1 980 ? 59.751 -29.639 -20.731 1.00 33.88 980 ILE A C 1
ATOM 7738 O O . ILE A 1 980 ? 58.939 -30.485 -21.089 1.00 33.88 980 ILE A O 1
ATOM 7742 N N . ASN A 1 981 ? 59.627 -29.044 -19.532 1.00 30.66 981 ASN A N 1
ATOM 7743 C CA . ASN A 1 981 ? 58.719 -29.564 -18.485 1.00 30.66 981 ASN A CA 1
ATOM 7744 C C . ASN A 1 981 ? 57.400 -28.795 -18.231 1.00 30.66 981 ASN A C 1
ATOM 7746 O O . ASN A 1 981 ? 56.580 -29.296 -17.466 1.00 30.66 981 ASN A O 1
ATOM 7750 N N . ASN A 1 982 ? 57.134 -27.640 -18.858 1.00 33.62 982 ASN A N 1
ATOM 7751 C CA . ASN A 1 982 ? 55.899 -26.873 -18.576 1.00 33.62 982 ASN A CA 1
ATOM 7752 C C . ASN A 1 982 ? 54.685 -27.232 -19.459 1.00 33.62 982 ASN A C 1
ATOM 7754 O O . ASN A 1 982 ? 53.556 -26.945 -19.071 1.00 33.62 982 ASN A O 1
ATOM 7758 N N . ASN A 1 983 ? 54.865 -27.901 -20.602 1.00 37.34 983 ASN A N 1
ATOM 7759 C CA . ASN A 1 983 ? 53.772 -28.063 -21.580 1.00 37.34 983 ASN A CA 1
ATOM 7760 C C . ASN A 1 983 ? 52.803 -29.221 -21.271 1.00 37.34 983 ASN A C 1
ATOM 7762 O O . ASN A 1 983 ? 51.721 -29.278 -21.845 1.00 37.34 983 ASN A O 1
ATOM 7766 N N . LEU A 1 984 ? 53.141 -30.116 -20.333 1.00 40.03 984 LEU A N 1
ATOM 7767 C CA . LEU A 1 984 ? 52.181 -31.082 -19.773 1.00 40.03 984 LEU A CA 1
ATOM 7768 C C . LEU A 1 984 ? 51.325 -30.475 -18.651 1.00 40.03 984 LEU A C 1
ATOM 7770 O O . LEU A 1 984 ? 50.256 -31.000 -18.354 1.00 40.03 984 LEU A O 1
ATOM 7774 N N . ALA A 1 985 ? 51.765 -29.370 -18.038 1.00 39.31 985 ALA A N 1
ATOM 7775 C CA . ALA A 1 985 ? 51.059 -28.755 -16.919 1.00 39.31 985 ALA A CA 1
ATOM 7776 C C . ALA A 1 985 ? 49.823 -27.958 -17.365 1.00 39.31 985 ALA A C 1
ATOM 7778 O O . ALA A 1 985 ? 48.833 -27.952 -16.641 1.00 39.31 985 ALA A O 1
ATOM 7779 N N . ILE A 1 986 ? 49.846 -27.323 -18.544 1.00 42.53 986 ILE A N 1
ATOM 7780 C CA . ILE A 1 986 ? 48.767 -26.412 -18.969 1.00 42.53 986 ILE A CA 1
ATOM 7781 C C . ILE A 1 986 ? 47.581 -27.162 -19.604 1.00 42.53 986 ILE A C 1
ATOM 7783 O O . ILE A 1 986 ? 46.438 -26.892 -19.242 1.00 42.53 986 ILE A O 1
ATOM 7787 N N . ASP A 1 987 ? 47.813 -28.195 -20.427 1.00 45.72 987 ASP A N 1
ATOM 7788 C CA . ASP A 1 987 ? 46.727 -29.087 -20.889 1.00 45.72 987 ASP A CA 1
ATOM 7789 C C . ASP A 1 987 ? 46.098 -29.837 -19.698 1.00 45.72 987 ASP A C 1
ATOM 7791 O O . ASP A 1 987 ? 44.874 -29.935 -19.595 1.00 45.72 987 ASP A O 1
ATOM 7795 N N . ALA A 1 988 ? 46.915 -30.266 -18.725 1.00 49.19 988 ALA A N 1
ATOM 7796 C CA . ALA A 1 988 ? 46.423 -30.814 -17.462 1.00 49.19 988 ALA A CA 1
ATOM 7797 C C . ALA A 1 988 ? 45.649 -29.778 -16.625 1.00 49.19 988 ALA A C 1
ATOM 7799 O O . ALA A 1 988 ? 44.643 -30.134 -16.018 1.00 49.19 988 ALA A O 1
ATOM 7800 N N . GLN A 1 989 ? 46.054 -28.504 -16.611 1.00 49.00 989 GLN A N 1
ATOM 7801 C CA . GLN A 1 989 ? 45.353 -27.426 -15.906 1.00 49.00 989 GLN A CA 1
ATOM 7802 C C . GLN A 1 989 ? 44.009 -27.090 -16.564 1.00 49.00 989 GLN A C 1
ATOM 7804 O O . GLN A 1 989 ? 43.010 -26.968 -15.859 1.00 49.00 989 GLN A O 1
ATOM 7809 N N . THR A 1 990 ? 43.946 -26.995 -17.892 1.00 55.88 990 THR A N 1
ATOM 7810 C CA . THR A 1 990 ? 42.697 -26.744 -18.628 1.00 55.88 990 THR A CA 1
ATOM 7811 C C . THR A 1 990 ? 41.739 -27.932 -18.501 1.00 55.88 990 THR A C 1
ATOM 7813 O O . THR A 1 990 ? 40.549 -27.739 -18.244 1.00 55.88 990 THR A O 1
ATOM 7816 N N . GLN A 1 991 ? 42.239 -29.172 -18.565 1.00 58.09 991 GLN A N 1
ATOM 7817 C CA . GLN A 1 991 ? 41.423 -30.357 -18.278 1.00 58.09 991 GLN A CA 1
ATOM 7818 C C . GLN A 1 991 ? 40.993 -30.429 -16.807 1.00 58.09 991 GLN A C 1
ATOM 7820 O O . GLN A 1 991 ? 39.836 -30.748 -16.544 1.00 58.09 991 GLN A O 1
ATOM 7825 N N . ALA A 1 992 ? 41.847 -30.055 -15.849 1.00 54.38 992 ALA A N 1
ATOM 7826 C CA . ALA A 1 992 ? 41.478 -29.957 -14.436 1.00 54.38 992 ALA A CA 1
ATOM 7827 C C . ALA A 1 992 ? 40.431 -28.859 -14.182 1.00 54.38 992 ALA A C 1
ATOM 7829 O O . ALA A 1 992 ? 39.542 -29.052 -13.358 1.00 54.38 992 ALA A O 1
ATOM 7830 N N . GLN A 1 993 ? 40.473 -27.739 -14.910 1.00 61.75 993 GLN A N 1
ATOM 7831 C CA . GLN A 1 993 ? 39.440 -26.701 -14.853 1.00 61.75 993 GLN A CA 1
ATOM 7832 C C . GLN A 1 993 ? 38.115 -27.190 -15.447 1.00 61.75 993 GLN A C 1
ATOM 7834 O O . GLN A 1 993 ? 37.083 -27.042 -14.799 1.00 61.75 993 GLN A O 1
ATOM 7839 N N . ILE A 1 994 ? 38.124 -27.851 -16.611 1.00 63.00 994 ILE A N 1
ATOM 7840 C CA . ILE A 1 994 ? 36.915 -28.452 -17.205 1.00 63.00 994 ILE A CA 1
ATOM 7841 C C . ILE A 1 994 ? 36.340 -29.551 -16.294 1.00 63.00 994 ILE A C 1
ATOM 7843 O O . ILE A 1 994 ? 35.126 -29.610 -16.102 1.00 63.00 994 ILE A O 1
ATOM 7847 N N . ALA A 1 995 ? 37.189 -30.387 -15.691 1.00 61.28 995 ALA A N 1
ATOM 7848 C CA . ALA A 1 995 ? 36.782 -31.413 -14.732 1.00 61.28 995 ALA A CA 1
ATOM 7849 C C . ALA A 1 995 ? 36.247 -30.805 -13.424 1.00 61.28 995 ALA A C 1
ATOM 7851 O O . ALA A 1 995 ? 35.260 -31.297 -12.889 1.00 61.28 995 ALA A O 1
ATOM 7852 N N . SER A 1 996 ? 36.838 -29.709 -12.939 1.00 62.94 996 SER A N 1
ATOM 7853 C CA . SER A 1 996 ? 36.356 -28.957 -11.772 1.00 62.94 996 SER A CA 1
ATOM 7854 C C . SER A 1 996 ? 34.997 -28.301 -12.038 1.00 62.94 996 SER A C 1
ATOM 7856 O O . SER A 1 996 ? 34.088 -28.414 -11.217 1.00 62.94 996 SER A O 1
ATOM 7858 N N . ILE A 1 997 ? 34.814 -27.700 -13.220 1.00 69.19 997 ILE A N 1
ATOM 7859 C CA . ILE A 1 997 ? 33.532 -27.160 -13.694 1.00 69.19 997 ILE A CA 1
ATOM 7860 C C . ILE A 1 997 ? 32.495 -28.289 -13.764 1.00 69.19 997 ILE A C 1
ATOM 7862 O O . ILE A 1 997 ? 31.440 -28.178 -13.140 1.00 69.19 997 ILE A O 1
ATOM 7866 N N . GLY A 1 998 ? 32.818 -29.417 -14.406 1.00 72.19 998 GLY A N 1
ATOM 7867 C CA . GLY A 1 998 ? 31.960 -30.606 -14.455 1.00 72.19 998 GLY A CA 1
ATOM 7868 C C . GLY A 1 998 ? 31.573 -31.125 -13.065 1.00 72.19 998 GLY A C 1
ATOM 7869 O O . GLY A 1 998 ? 30.392 -31.294 -12.782 1.00 72.19 998 GLY A O 1
ATOM 7870 N N . ALA A 1 999 ? 32.540 -31.271 -12.157 1.00 65.25 999 ALA A N 1
ATOM 7871 C CA . ALA A 1 999 ? 32.313 -31.671 -10.767 1.00 65.25 999 ALA A CA 1
ATOM 7872 C C . ALA A 1 999 ? 31.551 -30.620 -9.935 1.00 65.25 999 ALA A C 1
ATOM 7874 O O . ALA A 1 999 ? 30.984 -30.950 -8.892 1.00 65.25 999 ALA A O 1
ATOM 7875 N N . SER A 1 1000 ? 31.540 -29.350 -10.351 1.00 66.12 1000 SER A N 1
ATOM 7876 C CA . SER A 1 1000 ? 30.713 -28.303 -9.740 1.00 66.12 1000 SER A CA 1
ATOM 7877 C C . SER A 1 1000 ? 29.258 -28.376 -10.213 1.00 66.12 1000 SER A C 1
ATOM 7879 O O . SER A 1 1000 ? 28.359 -28.249 -9.386 1.00 66.12 1000 SER A O 1
ATOM 7881 N N . HIS A 1 1001 ? 29.015 -28.662 -11.499 1.00 78.44 1001 HIS A N 1
ATOM 7882 C CA . HIS A 1 1001 ? 27.668 -28.906 -12.024 1.00 78.44 1001 HIS A CA 1
ATOM 7883 C C . HIS A 1 1001 ? 27.079 -30.204 -11.466 1.00 78.44 1001 HIS A C 1
ATOM 7885 O O . HIS A 1 1001 ? 25.926 -30.211 -11.053 1.00 78.44 1001 HIS A O 1
ATOM 7891 N N . GLU A 1 1002 ? 27.879 -31.267 -11.375 1.00 79.75 1002 GLU A N 1
ATOM 7892 C CA . GLU A 1 1002 ? 27.464 -32.547 -10.796 1.00 79.75 1002 GLU A CA 1
ATOM 7893 C C . GLU A 1 1002 ? 27.100 -32.396 -9.309 1.00 79.75 1002 GLU A C 1
ATOM 7895 O O . GLU A 1 1002 ? 26.014 -32.792 -8.897 1.00 79.75 1002 GLU A O 1
ATOM 7900 N N . ARG A 1 1003 ? 27.926 -31.699 -8.510 1.00 71.81 1003 ARG A N 1
ATOM 7901 C CA . ARG A 1 1003 ? 27.565 -31.365 -7.118 1.00 71.81 1003 ARG A CA 1
ATOM 7902 C C . ARG A 1 1003 ? 26.325 -30.477 -7.017 1.00 71.81 1003 ARG A C 1
ATOM 7904 O O . ARG A 1 1003 ? 25.530 -30.664 -6.105 1.00 71.81 1003 ARG A O 1
ATOM 7911 N N . ARG A 1 1004 ? 26.131 -29.529 -7.940 1.00 83.94 1004 ARG A N 1
ATOM 7912 C CA . ARG A 1 1004 ? 24.922 -28.688 -7.978 1.00 83.94 1004 ARG A CA 1
ATOM 7913 C C . ARG A 1 1004 ? 23.674 -29.508 -8.308 1.00 83.94 1004 ARG A C 1
ATOM 7915 O O . ARG A 1 1004 ? 22.633 -29.282 -7.706 1.00 83.94 1004 ARG A O 1
ATOM 7922 N N . ARG A 1 1005 ? 23.782 -30.470 -9.226 1.00 86.94 1005 ARG A N 1
ATOM 7923 C CA . ARG A 1 1005 ? 22.708 -31.411 -9.549 1.00 86.94 1005 ARG A CA 1
ATOM 7924 C C . ARG A 1 1005 ? 22.364 -32.283 -8.341 1.00 86.94 1005 ARG A C 1
ATOM 7926 O O . ARG A 1 1005 ? 21.192 -32.391 -8.011 1.00 86.94 1005 ARG A O 1
ATOM 7933 N N . GLN A 1 1006 ? 23.365 -32.835 -7.657 1.00 90.00 1006 GLN A N 1
ATOM 7934 C CA . GLN A 1 1006 ? 23.175 -33.616 -6.428 1.00 90.00 1006 GLN A CA 1
ATOM 7935 C C . GLN A 1 1006 ? 22.522 -32.779 -5.315 1.00 90.00 1006 GLN A C 1
ATOM 7937 O O . GLN A 1 1006 ? 21.631 -33.265 -4.625 1.00 90.00 1006 GLN A O 1
ATOM 7942 N N . GLU A 1 1007 ? 22.897 -31.502 -5.183 1.00 91.00 1007 GLU A N 1
ATOM 7943 C CA . GLU A 1 1007 ? 22.223 -30.556 -4.287 1.00 91.00 1007 GLU A CA 1
ATOM 7944 C C . GLU A 1 1007 ? 20.762 -30.324 -4.707 1.00 91.00 1007 GLU A C 1
ATOM 7946 O O . GLU A 1 1007 ? 19.876 -30.372 -3.864 1.00 91.00 1007 GLU A O 1
ATOM 7951 N N . TRP A 1 1008 ? 20.459 -30.137 -5.995 1.00 92.50 1008 TRP A N 1
ATOM 7952 C CA . TRP A 1 1008 ? 19.073 -30.012 -6.469 1.00 92.50 1008 TRP A CA 1
ATOM 7953 C C . TRP A 1 1008 ? 18.249 -31.288 -6.257 1.00 92.50 1008 TRP A C 1
ATOM 7955 O O . TRP A 1 1008 ? 17.085 -31.196 -5.873 1.00 92.50 1008 TRP A O 1
ATOM 7965 N N . GLU A 1 1009 ? 18.836 -32.469 -6.456 1.00 93.69 1009 GLU A N 1
ATOM 7966 C CA . GLU A 1 1009 ? 18.202 -33.763 -6.176 1.00 93.69 1009 GLU A CA 1
ATOM 7967 C C . GLU A 1 1009 ? 17.919 -33.926 -4.669 1.00 93.69 1009 GLU A C 1
ATOM 7969 O O . GLU A 1 1009 ? 16.822 -34.347 -4.294 1.00 93.69 1009 GLU A O 1
ATOM 7974 N N . LEU A 1 1010 ? 18.842 -33.494 -3.800 1.00 93.81 1010 LEU A N 1
ATOM 7975 C CA . LEU A 1 1010 ? 18.638 -33.430 -2.349 1.00 93.81 1010 LEU A CA 1
ATOM 7976 C C . LEU A 1 1010 ? 17.530 -32.436 -1.968 1.00 93.81 1010 LEU A C 1
ATOM 7978 O O . LEU A 1 1010 ? 16.608 -32.801 -1.244 1.00 93.81 1010 LEU A O 1
ATOM 7982 N N . GLN A 1 1011 ? 17.579 -31.200 -2.469 1.00 93.00 1011 GLN A N 1
ATOM 7983 C CA . GLN A 1 1011 ? 16.584 -30.164 -2.172 1.00 93.00 1011 GLN A CA 1
ATOM 7984 C C . GLN A 1 1011 ? 15.188 -30.538 -2.688 1.00 93.00 1011 GLN A C 1
ATOM 7986 O O . GLN A 1 1011 ? 14.192 -30.270 -2.014 1.00 93.00 1011 GLN A O 1
ATOM 7991 N N . LYS A 1 1012 ? 15.099 -31.226 -3.835 1.00 95.50 1012 LYS A N 1
ATOM 7992 C CA . LYS A 1 1012 ? 13.856 -31.848 -4.299 1.00 95.50 1012 LYS A CA 1
ATOM 7993 C C . LYS A 1 1012 ? 13.387 -32.924 -3.316 1.00 95.50 1012 LYS A C 1
ATOM 7995 O O . LYS A 1 1012 ? 12.239 -32.877 -2.896 1.00 95.50 1012 LYS A O 1
ATOM 8000 N N . SER A 1 1013 ? 14.258 -33.848 -2.904 1.00 95.06 1013 SER A N 1
ATOM 8001 C CA . SER A 1 1013 ? 13.890 -34.905 -1.950 1.00 95.06 1013 SER A CA 1
ATOM 8002 C C . SER A 1 1013 ? 13.465 -34.359 -0.580 1.00 95.06 1013 SER A C 1
ATOM 8004 O O . SER A 1 1013 ? 12.640 -34.986 0.084 1.00 95.06 1013 SER A O 1
ATOM 8006 N N . LEU A 1 1014 ? 14.007 -33.218 -0.146 1.00 92.19 1014 LEU A N 1
ATOM 8007 C CA . LEU A 1 1014 ? 13.551 -32.507 1.050 1.00 92.19 1014 LEU A CA 1
ATOM 8008 C C . LEU A 1 1014 ? 12.171 -31.876 0.820 1.00 92.19 1014 LEU A C 1
ATOM 8010 O O . LEU A 1 1014 ? 11.288 -32.041 1.654 1.00 92.19 1014 LEU A O 1
ATOM 8014 N N . ALA A 1 1015 ? 11.941 -31.239 -0.334 1.00 93.38 1015 ALA A N 1
ATOM 8015 C CA . ALA A 1 1015 ? 10.628 -30.709 -0.707 1.00 93.38 1015 ALA A CA 1
ATOM 8016 C C . ALA A 1 1015 ? 9.550 -31.809 -0.847 1.00 93.38 1015 ALA A C 1
ATOM 8018 O O . ALA A 1 1015 ? 8.392 -31.577 -0.501 1.00 93.38 1015 ALA A O 1
ATOM 8019 N N . ASP A 1 1016 ? 9.925 -33.010 -1.300 1.00 92.94 1016 ASP A N 1
ATOM 8020 C CA . ASP A 1 1016 ? 9.052 -34.189 -1.349 1.00 92.94 1016 ASP A CA 1
ATOM 8021 C C . ASP A 1 1016 ? 8.623 -34.619 0.071 1.00 92.94 1016 ASP A C 1
ATOM 8023 O O . ASP A 1 1016 ? 7.445 -34.906 0.305 1.00 92.94 1016 ASP A O 1
ATOM 8027 N N . GLN A 1 1017 ? 9.548 -34.603 1.043 1.00 95.00 1017 GLN A N 1
ATOM 8028 C CA . GLN A 1 1017 ? 9.234 -34.871 2.454 1.00 95.00 1017 GLN A CA 1
ATOM 8029 C C . GLN A 1 1017 ? 8.402 -33.748 3.088 1.00 95.00 1017 GLN A C 1
ATOM 8031 O O . GLN A 1 1017 ? 7.400 -34.044 3.736 1.00 95.00 1017 GLN A O 1
ATOM 8036 N N . ASP A 1 1018 ? 8.744 -32.477 2.857 1.00 91.81 1018 ASP A N 1
ATOM 8037 C CA . ASP A 1 1018 ? 7.961 -31.318 3.314 1.00 91.81 1018 ASP A CA 1
ATOM 8038 C C . ASP A 1 1018 ? 6.516 -31.368 2.785 1.00 91.81 1018 ASP A C 1
ATOM 8040 O O . ASP A 1 1018 ? 5.576 -31.023 3.505 1.00 91.81 1018 ASP A O 1
ATOM 8044 N N . TYR A 1 1019 ? 6.311 -31.828 1.543 1.00 94.69 1019 TYR A N 1
ATOM 8045 C CA . TYR A 1 1019 ? 4.974 -32.009 0.976 1.00 94.69 1019 TYR A CA 1
ATOM 8046 C C . TYR A 1 1019 ? 4.178 -33.088 1.724 1.00 94.69 1019 TYR A C 1
ATOM 8048 O O . TYR A 1 1019 ? 3.028 -32.845 2.093 1.00 94.69 1019 TYR A O 1
ATOM 8056 N N . ALA A 1 1020 ? 4.789 -34.247 1.992 1.00 92.56 1020 ALA A N 1
ATOM 8057 C CA . ALA A 1 1020 ? 4.160 -35.341 2.737 1.00 92.56 1020 ALA A CA 1
ATOM 8058 C C . ALA A 1 1020 ? 3.887 -34.975 4.212 1.00 92.56 1020 ALA A C 1
ATOM 8060 O O . ALA A 1 1020 ? 2.834 -35.306 4.757 1.00 92.56 1020 ALA A O 1
ATOM 8061 N N . ILE A 1 1021 ? 4.794 -34.230 4.853 1.00 90.25 1021 ILE A N 1
ATOM 8062 C CA . ILE A 1 1021 ? 4.588 -33.672 6.197 1.00 90.25 1021 ILE A CA 1
ATOM 8063 C C . ILE A 1 1021 ? 3.404 -32.697 6.183 1.00 90.25 1021 ILE A C 1
ATOM 8065 O O . ILE A 1 1021 ? 2.529 -32.788 7.044 1.00 90.25 1021 ILE A O 1
ATOM 8069 N N . GLY A 1 1022 ? 3.335 -31.804 5.191 1.00 89.94 1022 GLY A N 1
ATOM 8070 C CA . GLY A 1 1022 ? 2.219 -30.874 5.019 1.00 89.94 1022 GLY A CA 1
ATOM 8071 C C . GLY A 1 1022 ? 0.878 -31.578 4.771 1.00 89.94 1022 GLY A C 1
ATOM 8072 O O . GLY A 1 1022 ? -0.142 -31.141 5.301 1.00 89.94 1022 GLY A O 1
ATOM 8073 N N . GLU A 1 1023 ? 0.872 -32.689 4.028 1.00 92.44 1023 GLU A N 1
ATOM 8074 C CA . GLU A 1 1023 ? -0.314 -33.531 3.817 1.00 92.44 1023 GLU A CA 1
ATOM 8075 C C . GLU A 1 1023 ? -0.821 -34.125 5.137 1.00 92.44 1023 GLU A C 1
ATOM 8077 O O . GLU A 1 1023 ? -1.994 -33.966 5.485 1.00 92.44 1023 GLU A O 1
ATOM 8082 N N . GLN A 1 1024 ? 0.077 -34.712 5.933 1.00 92.25 1024 GLN A N 1
ATOM 8083 C CA . GLN A 1 1024 ? -0.269 -35.256 7.245 1.00 92.25 1024 GLN A CA 1
ATOM 8084 C C . GLN A 1 1024 ? -0.723 -34.161 8.227 1.00 92.25 1024 GLN A C 1
ATOM 8086 O O . GLN A 1 1024 ? -1.658 -34.370 9.000 1.00 92.25 1024 GLN A O 1
ATOM 8091 N N . GLN A 1 1025 ? -0.114 -32.972 8.183 1.00 89.12 1025 GLN A N 1
ATOM 8092 C CA . GLN A 1 1025 ? -0.552 -31.816 8.973 1.00 89.12 1025 GLN A CA 1
ATOM 8093 C C . GLN A 1 1025 ? -1.943 -31.321 8.557 1.00 89.12 1025 GLN A C 1
ATOM 8095 O O . GLN A 1 1025 ? -2.736 -30.957 9.424 1.00 89.12 1025 GLN A O 1
ATOM 8100 N N . ALA A 1 1026 ? -2.273 -31.332 7.262 1.00 92.44 1026 ALA A N 1
ATOM 8101 C CA . ALA A 1 1026 ? -3.600 -30.959 6.778 1.00 92.44 1026 ALA A CA 1
ATOM 8102 C C . ALA A 1 1026 ? -4.683 -31.953 7.236 1.00 92.44 1026 ALA A C 1
ATOM 8104 O O . ALA A 1 1026 ? -5.789 -31.525 7.572 1.00 92.44 1026 ALA A O 1
ATOM 8105 N N . LEU A 1 1027 ? -4.359 -33.251 7.310 1.00 92.69 1027 LEU A N 1
ATOM 8106 C CA . LEU A 1 1027 ? -5.229 -34.272 7.908 1.00 92.69 1027 LEU A CA 1
ATOM 8107 C C . LEU A 1 1027 ? -5.438 -34.018 9.410 1.00 92.69 1027 LEU A C 1
ATOM 8109 O O . LEU A 1 1027 ? -6.576 -33.854 9.840 1.00 92.69 1027 LEU A O 1
ATOM 8113 N N . ILE A 1 1028 ? -4.360 -33.861 10.188 1.00 90.62 1028 ILE A N 1
ATOM 8114 C CA . ILE A 1 1028 ? -4.432 -33.584 11.638 1.00 90.62 1028 ILE A CA 1
ATOM 8115 C C . ILE A 1 1028 ? -5.214 -32.289 11.928 1.00 90.62 1028 ILE A C 1
ATOM 8117 O O . ILE A 1 1028 ? -6.032 -32.239 12.847 1.00 90.62 1028 ILE A O 1
ATOM 8121 N N . ALA A 1 1029 ? -5.016 -31.237 11.131 1.00 90.56 1029 ALA A N 1
ATOM 8122 C CA . ALA A 1 1029 ? -5.775 -29.997 11.257 1.00 90.56 1029 ALA A CA 1
ATOM 8123 C C . ALA A 1 1029 ? -7.269 -30.193 10.928 1.00 90.56 1029 ALA A C 1
ATOM 8125 O O . ALA A 1 1029 ? -8.125 -29.611 11.594 1.00 90.56 1029 ALA A O 1
ATOM 8126 N N . SER A 1 1030 ? -7.601 -31.041 9.947 1.00 93.69 1030 SER A N 1
ATOM 8127 C CA . SER A 1 1030 ? -8.987 -31.405 9.626 1.00 93.69 1030 SER A CA 1
ATOM 8128 C C . SER A 1 1030 ? -9.648 -32.184 10.770 1.00 93.69 1030 SER A C 1
ATOM 8130 O O . SER A 1 1030 ? -10.795 -31.900 11.122 1.00 93.69 1030 SER A O 1
ATOM 8132 N N . ASP A 1 1031 ? -8.918 -33.103 11.405 1.00 92.88 1031 ASP A N 1
ATOM 8133 C CA . ASP A 1 1031 ? -9.386 -33.827 12.592 1.00 92.88 1031 ASP A CA 1
ATOM 8134 C C . ASP A 1 1031 ? -9.607 -32.869 13.772 1.00 92.88 1031 ASP A C 1
ATOM 8136 O O . ASP A 1 1031 ? -10.628 -32.948 14.458 1.00 92.88 1031 ASP A O 1
ATOM 8140 N N . HIS A 1 1032 ? -8.723 -31.885 13.971 1.00 92.06 1032 HIS A N 1
ATOM 8141 C CA . HIS A 1 1032 ? -8.943 -30.824 14.956 1.00 92.06 1032 HIS A CA 1
ATOM 8142 C C . HIS A 1 1032 ? -10.197 -29.988 14.662 1.00 92.06 1032 HIS A C 1
ATOM 8144 O O . HIS A 1 1032 ? -10.932 -29.682 15.600 1.00 92.06 1032 HIS A O 1
ATOM 8150 N N . VAL A 1 1033 ? -10.505 -29.661 13.400 1.00 95.25 1033 VAL A N 1
ATOM 8151 C CA . VAL A 1 1033 ? -11.776 -28.997 13.043 1.00 95.25 1033 VAL A CA 1
ATOM 8152 C C . VAL A 1 1033 ? -12.979 -29.867 13.419 1.00 95.25 1033 VAL A C 1
ATOM 8154 O O . VAL A 1 1033 ? -13.954 -29.345 13.961 1.00 95.25 1033 VAL A O 1
ATOM 8157 N N . ALA A 1 1034 ? -12.921 -31.180 13.176 1.00 93.50 1034 ALA A N 1
ATOM 8158 C CA . ALA A 1 1034 ? -13.984 -32.104 13.571 1.00 93.50 1034 ALA A CA 1
ATOM 8159 C C . ALA A 1 1034 ? -14.156 -32.160 15.102 1.00 93.50 1034 ALA A C 1
ATOM 8161 O O . ALA A 1 1034 ? -15.278 -32.044 15.596 1.00 93.50 1034 ALA A O 1
ATOM 8162 N N . ILE A 1 1035 ? -13.053 -32.237 15.856 1.00 93.62 1035 ILE A N 1
ATOM 8163 C CA . ILE A 1 1035 ? -13.057 -32.213 17.328 1.00 93.62 1035 ILE A CA 1
ATOM 8164 C C . ILE A 1 1035 ? -13.646 -30.898 17.856 1.00 93.62 1035 ILE A C 1
ATOM 8166 O O . ILE A 1 1035 ? -14.560 -30.937 18.676 1.00 93.62 1035 ILE A O 1
ATOM 8170 N N . ARG A 1 1036 ? -13.197 -29.732 17.365 1.00 94.38 1036 ARG A N 1
ATOM 8171 C CA . ARG A 1 1036 ? -13.723 -28.428 17.816 1.00 94.38 1036 ARG A CA 1
ATOM 8172 C C . ARG A 1 1036 ? -15.208 -28.256 17.494 1.00 94.38 1036 ARG A C 1
ATOM 8174 O O . ARG A 1 1036 ? -15.936 -27.698 18.306 1.00 94.38 1036 ARG A O 1
ATOM 8181 N N . LYS A 1 1037 ? -15.686 -28.774 16.355 1.00 94.00 1037 LYS A N 1
ATOM 8182 C CA . LYS A 1 1037 ? -17.125 -28.793 16.030 1.00 94.00 1037 LYS A CA 1
ATOM 8183 C C . LYS A 1 1037 ? -17.921 -29.673 16.994 1.00 94.00 1037 LYS A C 1
ATOM 8185 O O . LYS A 1 1037 ? -19.017 -29.289 17.394 1.00 94.00 1037 LYS A O 1
ATOM 8190 N N . GLN A 1 1038 ? -17.368 -30.813 17.407 1.00 93.88 1038 GLN A N 1
ATOM 8191 C CA . GLN A 1 1038 ? -18.000 -31.672 18.407 1.00 93.88 1038 GLN A CA 1
ATOM 8192 C C . GLN A 1 1038 ? -18.016 -31.016 19.800 1.00 93.88 1038 GLN A C 1
ATOM 8194 O O . GLN A 1 1038 ? -19.034 -31.070 20.485 1.00 93.88 1038 GLN A O 1
ATOM 8199 N N . GLU A 1 1039 ? -16.931 -30.348 20.206 1.00 91.94 1039 GLU A N 1
ATOM 8200 C CA . GLU A 1 1039 ? -16.877 -29.551 21.444 1.00 91.94 1039 GLU A CA 1
ATOM 8201 C C . GLU A 1 1039 ? -17.881 -28.387 21.425 1.00 91.94 1039 GLU A C 1
ATOM 8203 O O . GLU A 1 1039 ? -18.549 -28.142 22.430 1.00 91.94 1039 GLU A O 1
ATOM 8208 N N . GLN A 1 1040 ? -18.039 -27.703 20.285 1.00 94.94 1040 GLN A N 1
ATOM 8209 C CA . GLN A 1 1040 ? -19.060 -26.669 20.107 1.00 94.94 1040 GLN A CA 1
ATOM 8210 C C . GLN A 1 1040 ? -20.470 -27.248 20.287 1.00 94.94 1040 GLN A C 1
ATOM 8212 O O . GLN A 1 1040 ? -21.241 -26.702 21.068 1.00 94.94 1040 GLN A O 1
ATOM 8217 N N . ALA A 1 1041 ? -20.786 -28.379 19.647 1.00 92.19 1041 ALA A N 1
ATOM 8218 C CA . ALA A 1 1041 ? -22.088 -29.034 19.791 1.00 92.19 1041 ALA A CA 1
ATOM 8219 C C . ALA A 1 1041 ? -22.382 -29.459 21.245 1.00 92.19 1041 ALA A C 1
ATOM 8221 O O . ALA A 1 1041 ? -23.504 -29.297 21.720 1.00 92.19 1041 ALA A O 1
ATOM 8222 N N . ILE A 1 1042 ? -21.372 -29.943 21.980 1.00 92.94 1042 ILE A N 1
ATOM 8223 C CA . ILE A 1 1042 ? -21.492 -30.232 23.420 1.00 92.94 1042 ILE A CA 1
ATOM 8224 C C . ILE A 1 1042 ? -21.772 -28.945 24.213 1.00 92.94 1042 ILE A C 1
ATOM 8226 O O . ILE A 1 1042 ? -22.619 -28.955 25.104 1.00 92.94 1042 ILE A O 1
ATOM 8230 N N . SER A 1 1043 ? -21.110 -27.832 23.880 1.00 90.62 1043 SER A N 1
ATOM 8231 C CA . SER A 1 1043 ? -21.358 -26.537 24.525 1.00 90.62 1043 SER A CA 1
ATOM 8232 C C . SER A 1 1043 ? -22.769 -26.008 24.254 1.00 90.62 1043 SER A C 1
ATOM 8234 O O . SER A 1 1043 ? -23.396 -25.503 25.179 1.00 90.62 1043 SER A O 1
ATOM 8236 N N . THR A 1 1044 ? -23.298 -26.157 23.036 1.00 93.19 1044 THR A N 1
ATOM 8237 C CA . THR A 1 1044 ? -24.687 -25.788 22.709 1.00 93.19 1044 THR A CA 1
ATOM 8238 C C . THR A 1 1044 ? -25.683 -26.602 23.543 1.00 93.19 1044 THR A C 1
ATOM 8240 O O . THR A 1 1044 ? -26.591 -26.024 24.134 1.00 93.19 1044 THR A O 1
ATOM 8243 N N . ILE A 1 1045 ? -25.469 -27.917 23.697 1.00 92.19 1045 ILE A N 1
ATOM 8244 C CA . ILE A 1 1045 ? -26.299 -28.771 24.571 1.00 92.19 1045 ILE A CA 1
ATOM 8245 C C . ILE A 1 1045 ? -26.247 -28.287 26.033 1.00 92.19 1045 ILE A C 1
ATOM 8247 O O . ILE A 1 1045 ? -27.276 -28.245 26.703 1.00 92.19 1045 ILE A O 1
ATOM 8251 N N . GLN A 1 1046 ? -25.079 -27.862 26.529 1.00 89.62 1046 GLN A N 1
ATOM 8252 C CA . GLN A 1 1046 ? -24.950 -27.280 27.874 1.00 89.62 1046 GLN A CA 1
ATOM 8253 C C . GLN A 1 1046 ? -25.693 -25.938 28.009 1.00 89.62 1046 GLN A C 1
ATOM 8255 O O . GLN A 1 1046 ? -26.322 -25.695 29.041 1.00 89.62 1046 GLN A O 1
ATOM 8260 N N . THR A 1 1047 ? -25.677 -25.082 26.978 1.00 93.56 1047 THR A N 1
ATOM 8261 C CA . THR A 1 1047 ? -26.485 -23.850 26.932 1.00 93.56 1047 THR A CA 1
ATOM 8262 C C . THR A 1 1047 ? -27.986 -24.169 26.957 1.00 93.56 1047 THR A C 1
ATOM 8264 O O . THR A 1 1047 ? -28.740 -23.524 27.691 1.00 93.56 1047 THR A O 1
ATOM 8267 N N . GLU A 1 1048 ? -28.433 -25.178 26.203 1.00 92.56 1048 GLU A N 1
ATOM 8268 C CA . GLU A 1 1048 ? -29.826 -25.643 26.189 1.00 92.56 1048 GLU A CA 1
ATOM 8269 C C . GLU A 1 1048 ? -30.264 -26.217 27.545 1.00 92.56 1048 GLU A C 1
ATOM 8271 O O . GLU A 1 1048 ? -31.341 -25.868 28.033 1.00 92.56 1048 GLU A O 1
ATOM 8276 N N . GLU A 1 1049 ? -29.424 -27.026 28.200 1.00 93.12 1049 GLU A N 1
ATOM 8277 C CA . GLU A 1 1049 ? -29.688 -27.567 29.539 1.00 93.12 1049 GLU A CA 1
ATOM 8278 C C . GLU A 1 1049 ? -29.758 -26.451 30.595 1.00 93.12 1049 GLU A C 1
ATOM 8280 O O . GLU A 1 1049 ? -30.724 -26.378 31.361 1.00 93.12 1049 GLU A O 1
ATOM 8285 N N . ALA A 1 1050 ? -28.793 -25.524 30.604 1.00 89.50 1050 ALA A N 1
ATOM 8286 C CA . ALA A 1 1050 ? -28.792 -24.380 31.518 1.00 89.50 1050 ALA A CA 1
ATOM 8287 C C . ALA A 1 1050 ? -30.041 -23.501 31.333 1.00 89.50 1050 ALA A C 1
ATOM 8289 O O . ALA A 1 1050 ? -30.653 -23.066 32.314 1.00 89.50 1050 ALA A O 1
ATOM 8290 N N . LYS A 1 1051 ? -30.471 -23.293 30.081 1.00 93.25 1051 LYS A N 1
ATOM 8291 C CA . LYS A 1 1051 ? -31.716 -22.590 29.756 1.00 93.25 1051 LYS A CA 1
ATOM 8292 C C . LYS A 1 1051 ? -32.944 -23.355 30.252 1.00 93.25 1051 LYS A C 1
ATOM 8294 O O . LYS A 1 1051 ? -33.815 -22.744 30.863 1.00 93.25 1051 LYS A O 1
ATOM 8299 N N . ALA A 1 1052 ? -33.009 -24.670 30.043 1.00 91.81 1052 ALA A N 1
ATOM 8300 C CA . ALA A 1 1052 ? -34.117 -25.501 30.511 1.00 91.81 1052 ALA A CA 1
ATOM 8301 C C . ALA A 1 1052 ? -34.239 -25.493 32.047 1.00 91.81 1052 ALA A C 1
ATOM 8303 O O . ALA A 1 1052 ? -35.351 -25.438 32.572 1.00 91.81 1052 ALA A O 1
ATOM 8304 N N . ILE A 1 1053 ? -33.114 -25.475 32.772 1.00 90.19 1053 ILE A N 1
ATOM 8305 C CA . ILE A 1 1053 ? -33.084 -25.323 34.235 1.00 90.19 1053 ILE A CA 1
ATOM 8306 C C . ILE A 1 1053 ? -33.608 -23.940 34.653 1.00 90.19 1053 ILE A C 1
ATOM 8308 O O . ILE A 1 1053 ? -34.440 -23.859 35.556 1.00 90.19 1053 ILE A O 1
ATOM 8312 N N . ALA A 1 1054 ? -33.174 -22.861 33.994 1.00 89.62 1054 ALA A N 1
ATOM 8313 C CA . ALA A 1 1054 ? -33.660 -21.509 34.279 1.00 89.62 1054 ALA A CA 1
ATOM 8314 C C . ALA A 1 1054 ? -35.172 -21.362 34.000 1.00 89.62 1054 ALA A C 1
ATOM 8316 O O . ALA A 1 1054 ? -35.915 -20.882 34.860 1.00 89.62 1054 ALA A O 1
ATOM 8317 N N . ASP A 1 1055 ? -35.648 -21.857 32.851 1.00 89.94 1055 ASP A N 1
ATOM 8318 C CA . ASP A 1 1055 ? -37.071 -21.895 32.486 1.00 89.94 1055 ASP A CA 1
ATOM 8319 C C . ASP A 1 1055 ? -37.891 -22.738 33.483 1.00 89.94 1055 ASP A C 1
ATOM 8321 O O . ASP A 1 1055 ? -39.004 -22.356 33.855 1.00 89.94 1055 ASP A O 1
ATOM 8325 N N . PHE A 1 1056 ? -37.352 -23.865 33.962 1.00 92.12 1056 PHE A N 1
ATOM 8326 C CA . PHE A 1 1056 ? -37.993 -24.693 34.988 1.00 92.12 1056 PHE A CA 1
ATOM 8327 C C . PHE A 1 1056 ? -38.085 -23.975 36.341 1.00 92.12 1056 PHE A C 1
ATOM 8329 O O . PHE A 1 1056 ? -39.147 -23.985 36.964 1.00 92.12 1056 PHE A O 1
ATOM 8336 N N . LEU A 1 1057 ? -37.011 -23.321 36.796 1.00 89.00 1057 LEU A N 1
ATOM 8337 C CA . LEU A 1 1057 ? -37.012 -22.568 38.055 1.00 89.00 1057 LEU A CA 1
ATOM 8338 C C . LEU A 1 1057 ? -37.976 -21.375 38.023 1.00 89.00 1057 LEU A C 1
ATOM 8340 O O . LEU A 1 1057 ? -38.572 -21.068 39.054 1.00 89.00 1057 LEU A O 1
ATOM 8344 N N . ALA A 1 1058 ? -38.174 -20.754 36.856 1.00 85.75 1058 ALA A N 1
ATOM 8345 C CA . ALA A 1 1058 ? -39.174 -19.708 36.660 1.00 85.75 1058 ALA A CA 1
ATOM 8346 C C . ALA A 1 1058 ? -40.620 -20.249 36.654 1.00 85.75 1058 ALA A C 1
ATOM 8348 O O . ALA A 1 1058 ? -41.510 -19.620 37.225 1.00 85.75 1058 ALA A O 1
ATOM 8349 N N . ARG A 1 1059 ? -40.866 -21.408 36.021 1.00 88.06 1059 ARG A N 1
ATOM 8350 C CA . ARG A 1 1059 ? -42.223 -21.951 35.779 1.00 88.06 1059 ARG A CA 1
ATOM 8351 C C . ARG A 1 1059 ? -42.740 -22.947 36.821 1.00 88.06 1059 ARG A C 1
ATOM 8353 O O . ARG A 1 1059 ? -43.923 -23.283 36.786 1.00 88.06 1059 ARG A O 1
ATOM 8360 N N . LYS A 1 1060 ? -41.891 -23.488 37.699 1.00 90.50 1060 LYS A N 1
ATOM 8361 C CA . LYS A 1 1060 ? -42.320 -24.451 38.730 1.00 90.50 1060 LYS A CA 1
ATOM 8362 C C . LYS A 1 1060 ? -43.322 -23.814 39.699 1.00 90.50 1060 LYS A C 1
ATOM 8364 O O . LYS A 1 1060 ? -43.217 -22.640 40.021 1.00 90.50 1060 LYS A O 1
ATOM 8369 N N . PHE A 1 1061 ? -44.250 -24.612 40.228 1.00 84.94 1061 PHE A N 1
ATOM 8370 C CA . PHE A 1 1061 ? -45.295 -24.114 41.133 1.00 84.94 1061 PHE A CA 1
ATOM 8371 C C . PHE A 1 1061 ? -44.734 -23.455 42.407 1.00 84.94 1061 PHE A C 1
ATOM 8373 O O . PHE A 1 1061 ? -45.202 -22.401 42.815 1.00 84.94 1061 PHE A O 1
ATOM 8380 N N . THR A 1 1062 ? -43.701 -24.041 43.020 1.00 89.94 1062 THR A N 1
ATOM 8381 C CA . THR A 1 1062 ? -43.010 -23.460 44.184 1.00 89.94 1062 THR A CA 1
ATOM 8382 C C . THR A 1 1062 ? -41.890 -22.514 43.741 1.00 89.94 1062 THR A C 1
ATOM 8384 O O . THR A 1 1062 ? -40.710 -22.779 43.996 1.00 89.94 1062 THR A O 1
ATOM 8387 N N . ASN A 1 1063 ? -42.248 -21.468 42.996 1.00 88.81 1063 ASN A N 1
ATOM 8388 C CA . ASN A 1 1063 ? -41.337 -20.398 42.593 1.00 88.81 1063 ASN A CA 1
ATOM 8389 C C . ASN A 1 1063 ? -41.232 -19.306 43.680 1.00 88.81 1063 ASN A C 1
ATOM 8391 O O . ASN A 1 1063 ? -41.859 -19.382 44.740 1.00 88.81 1063 ASN A O 1
ATOM 8395 N N . VAL A 1 1064 ? -40.405 -18.293 43.415 1.00 89.62 1064 VAL A N 1
ATOM 8396 C CA . VAL A 1 1064 ? -40.169 -17.164 44.330 1.00 89.62 1064 VAL A CA 1
ATOM 8397 C C . VAL A 1 1064 ? -41.451 -16.364 44.572 1.00 89.62 1064 VAL A C 1
ATOM 8399 O O . VAL A 1 1064 ? -41.729 -16.013 45.714 1.00 89.62 1064 VAL A O 1
ATOM 8402 N N . GLU A 1 1065 ? -42.269 -16.166 43.534 1.00 87.81 1065 GLU A N 1
ATOM 8403 C CA . GLU A 1 1065 ? -43.548 -15.441 43.593 1.00 87.81 1065 GLU A CA 1
ATOM 8404 C C . GLU A 1 1065 ? -44.532 -16.099 44.579 1.00 87.81 1065 GLU A C 1
ATOM 8406 O O . GLU A 1 1065 ? -45.156 -15.409 45.388 1.00 87.81 1065 GLU A O 1
ATOM 8411 N N . LEU A 1 1066 ? -44.632 -17.438 44.579 1.00 88.69 1066 LEU A N 1
ATOM 8412 C CA . LEU A 1 1066 ? -45.455 -18.166 45.550 1.00 88.69 1066 LEU A CA 1
ATOM 8413 C C . LEU A 1 1066 ? -44.945 -17.961 46.981 1.00 88.69 1066 LEU A C 1
ATOM 8415 O O . LEU A 1 1066 ? -45.742 -17.685 47.877 1.00 88.69 1066 LEU A O 1
ATOM 8419 N N . TYR A 1 1067 ? -43.636 -18.102 47.216 1.00 89.88 1067 TYR A N 1
ATOM 8420 C CA . TYR A 1 1067 ? -43.073 -17.935 48.559 1.00 89.88 1067 TYR A CA 1
ATOM 8421 C C . TYR A 1 1067 ? -43.174 -16.490 49.054 1.00 89.88 1067 TYR A C 1
ATOM 8423 O O . TYR A 1 1067 ? -43.462 -16.274 50.230 1.00 89.88 1067 TYR A O 1
ATOM 8431 N N . GLU A 1 1068 ? -43.014 -15.505 48.171 1.00 87.62 1068 GLU A N 1
ATOM 8432 C CA . GLU A 1 1068 ? -43.250 -14.096 48.473 1.00 87.62 1068 GLU A CA 1
ATOM 8433 C C . GLU A 1 1068 ? -44.709 -13.859 48.889 1.00 87.62 1068 GLU A C 1
ATOM 8435 O O . GLU A 1 1068 ? -44.945 -13.354 49.992 1.00 87.62 1068 GLU A O 1
ATOM 8440 N N . TRP A 1 1069 ? -45.680 -14.326 48.095 1.00 88.00 1069 TRP A N 1
ATOM 8441 C CA . TRP A 1 1069 ? -47.105 -14.242 48.427 1.00 88.00 1069 TRP A CA 1
ATOM 8442 C C . TRP A 1 1069 ? -47.438 -14.930 49.761 1.00 88.00 1069 TRP A C 1
ATOM 8444 O O . TRP A 1 1069 ? -48.048 -14.315 50.640 1.00 88.00 1069 TRP A O 1
ATOM 8454 N N . MET A 1 1070 ? -46.984 -16.174 49.963 1.00 82.50 1070 MET A N 1
ATOM 8455 C CA . MET A 1 1070 ? -47.196 -16.914 51.214 1.00 82.50 1070 MET A CA 1
ATOM 8456 C C . MET A 1 1070 ? -46.580 -16.186 52.415 1.00 82.50 1070 MET A C 1
ATOM 8458 O O . MET A 1 1070 ? -47.200 -16.131 53.478 1.00 82.50 1070 MET A O 1
ATOM 8462 N N . SER A 1 1071 ? -45.385 -15.606 52.250 1.00 85.06 1071 SER A N 1
ATOM 8463 C CA . SER A 1 1071 ? -44.712 -14.836 53.301 1.00 85.06 1071 SER A CA 1
ATOM 8464 C C . SER A 1 1071 ? -45.495 -13.572 53.668 1.00 85.06 1071 SER A C 1
ATOM 8466 O O . SER A 1 1071 ? -45.638 -13.281 54.852 1.00 85.06 1071 SER A O 1
ATOM 8468 N N . GLY A 1 1072 ? -46.089 -12.875 52.690 1.00 82.94 1072 GLY A N 1
ATOM 8469 C CA . GLY A 1 1072 ? -46.947 -11.711 52.929 1.00 82.94 1072 GLY A CA 1
ATOM 8470 C C . GLY A 1 1072 ? -48.226 -12.058 53.698 1.00 82.94 1072 GLY A C 1
ATOM 8471 O O . GLY A 1 1072 ? -48.588 -11.362 54.648 1.00 82.94 1072 GLY A O 1
ATOM 8472 N N . VAL A 1 1073 ? -48.877 -13.174 53.349 1.00 83.62 1073 VAL A N 1
ATOM 8473 C CA . VAL A 1 1073 ? -50.071 -13.662 54.064 1.00 83.62 1073 VAL A CA 1
ATOM 8474 C C . VAL A 1 1073 ? -49.733 -14.048 55.510 1.00 83.62 1073 VAL A C 1
ATOM 8476 O O . VAL A 1 1073 ? -50.437 -13.639 56.436 1.00 83.62 1073 VAL A O 1
ATOM 8479 N N . LEU A 1 1074 ? -48.644 -14.792 55.734 1.00 84.00 1074 LEU A N 1
ATOM 8480 C CA . LEU A 1 1074 ? -48.246 -15.212 57.083 1.00 84.00 1074 LEU A CA 1
ATOM 8481 C C . LEU A 1 1074 ? -47.702 -14.065 57.944 1.00 84.00 1074 LEU A C 1
ATOM 8483 O O . LEU A 1 1074 ? -47.984 -14.051 59.140 1.00 84.00 1074 LEU A O 1
ATOM 8487 N N . ALA A 1 1075 ? -47.038 -13.065 57.357 1.00 82.88 1075 ALA A N 1
ATOM 8488 C CA . ALA A 1 1075 ? -46.649 -11.841 58.059 1.00 82.88 1075 ALA A CA 1
ATOM 8489 C C . ALA A 1 1075 ? -47.867 -11.101 58.643 1.00 82.88 1075 ALA A C 1
ATOM 8491 O O . ALA A 1 1075 ? -47.826 -10.664 59.793 1.00 82.88 1075 ALA A O 1
ATOM 8492 N N . GLY A 1 1076 ? -48.965 -11.005 57.881 1.00 80.19 1076 GLY A N 1
ATOM 8493 C CA . GLY A 1 1076 ? -50.217 -10.387 58.338 1.00 80.19 1076 GLY A CA 1
ATOM 8494 C C . GLY A 1 1076 ? -50.935 -11.178 59.439 1.00 80.19 1076 GLY A C 1
ATOM 8495 O O . GLY A 1 1076 ? -51.521 -10.592 60.347 1.00 80.19 1076 GLY A O 1
ATOM 8496 N N . ILE A 1 1077 ? -50.865 -12.512 59.402 1.00 82.56 1077 ILE A N 1
ATOM 8497 C CA . ILE A 1 1077 ? -51.425 -13.372 60.459 1.00 82.56 1077 ILE A CA 1
ATOM 8498 C C . ILE A 1 1077 ? -50.576 -13.279 61.737 1.00 82.56 1077 ILE A C 1
ATOM 8500 O O . ILE A 1 1077 ? -51.120 -13.155 62.836 1.00 82.56 1077 ILE A O 1
ATOM 8504 N N . TYR A 1 1078 ? -49.248 -13.305 61.600 1.00 85.94 1078 TYR A N 1
ATOM 8505 C CA . TYR A 1 1078 ? -48.313 -13.177 62.716 1.00 85.94 1078 TYR A CA 1
ATOM 8506 C C . TYR A 1 1078 ? -48.447 -11.816 63.419 1.00 85.94 1078 TYR A C 1
ATOM 8508 O O . TYR A 1 1078 ? -48.600 -11.786 64.641 1.00 85.94 1078 TYR A O 1
ATOM 8516 N N . SER A 1 1079 ? -48.483 -10.705 62.670 1.00 81.25 1079 SER A N 1
ATOM 8517 C CA . SER A 1 1079 ? -48.645 -9.360 63.245 1.00 81.25 1079 SER A CA 1
ATOM 8518 C C . SER A 1 1079 ? -49.950 -9.219 64.034 1.00 81.25 1079 SER A C 1
ATOM 8520 O O . SER A 1 1079 ? -49.940 -8.687 65.145 1.00 81.25 1079 SER A O 1
ATOM 8522 N N . TYR A 1 1080 ? -51.053 -9.777 63.521 1.00 83.31 1080 TYR A N 1
ATOM 8523 C CA . TYR A 1 1080 ? -52.338 -9.806 64.217 1.00 83.31 1080 TYR A CA 1
ATOM 8524 C C . TYR A 1 1080 ? -52.264 -10.563 65.551 1.00 83.31 1080 TYR A C 1
ATOM 8526 O O . TYR A 1 1080 ? -52.674 -10.029 66.584 1.00 83.31 1080 TYR A O 1
ATOM 8534 N N . PHE A 1 1081 ? -51.726 -11.790 65.567 1.00 81.69 1081 PHE A N 1
ATOM 8535 C CA . PHE A 1 1081 ? -51.623 -12.564 66.810 1.00 81.69 1081 PHE A CA 1
ATOM 8536 C C . PHE A 1 1081 ? -50.659 -11.933 67.819 1.00 81.69 1081 PHE A C 1
ATOM 8538 O O . PHE A 1 1081 ? -50.963 -11.944 69.013 1.00 81.69 1081 PHE A O 1
ATOM 8545 N N . LEU A 1 1082 ? -49.558 -11.331 67.356 1.00 83.75 1082 LEU A N 1
ATOM 8546 C CA . LEU A 1 1082 ? -48.630 -10.593 68.209 1.00 83.75 1082 LEU A CA 1
ATOM 8547 C C . LEU A 1 1082 ? -49.326 -9.394 68.873 1.00 83.75 1082 LEU A C 1
ATOM 8549 O O . LEU A 1 1082 ? -49.324 -9.296 70.097 1.00 83.75 1082 LEU A O 1
ATOM 8553 N N . GLN A 1 1083 ? -50.014 -8.544 68.100 1.00 84.62 1083 GLN A N 1
ATOM 8554 C CA . GLN A 1 1083 ? -50.763 -7.396 68.633 1.00 84.62 1083 GLN A CA 1
ATOM 8555 C C . GLN A 1 1083 ? -51.863 -7.817 69.622 1.00 84.62 1083 GLN A C 1
ATOM 8557 O O . GLN A 1 1083 ? -52.017 -7.206 70.683 1.00 84.62 1083 GLN A O 1
ATOM 8562 N N . GLN A 1 1084 ? -52.607 -8.889 69.324 1.00 82.56 1084 GLN A N 1
ATOM 8563 C CA . GLN A 1 1084 ? -53.615 -9.427 70.242 1.00 82.56 1084 GLN A CA 1
ATOM 8564 C C . GLN A 1 1084 ? -52.982 -9.929 71.548 1.00 82.56 1084 GLN A C 1
ATOM 8566 O O . GLN A 1 1084 ? -53.469 -9.592 72.630 1.00 82.56 1084 GLN A O 1
ATOM 8571 N N . ALA A 1 1085 ? -51.870 -10.666 71.476 1.00 83.69 1085 ALA A N 1
ATOM 8572 C CA . ALA A 1 1085 ? -51.140 -11.131 72.653 1.00 83.69 1085 ALA A CA 1
ATOM 8573 C C . ALA A 1 1085 ? -50.597 -9.959 73.497 1.00 83.69 1085 ALA A C 1
ATOM 8575 O O . ALA A 1 1085 ? -50.779 -9.957 74.717 1.00 83.69 1085 ALA A O 1
ATOM 8576 N N . THR A 1 1086 ? -50.014 -8.933 72.863 1.00 83.81 1086 THR A N 1
ATOM 8577 C CA . THR A 1 1086 ? -49.532 -7.709 73.525 1.00 83.81 1086 THR A CA 1
ATOM 8578 C C . THR A 1 1086 ? -50.668 -6.972 74.236 1.00 83.81 1086 THR A C 1
ATOM 8580 O O . THR A 1 1086 ? -50.547 -6.666 75.422 1.00 83.81 1086 THR A O 1
ATOM 8583 N N . SER A 1 1087 ? -51.809 -6.757 73.571 1.00 79.69 1087 SER A N 1
ATOM 8584 C CA . SER A 1 1087 ? -52.966 -6.084 74.186 1.00 79.69 1087 SER A CA 1
ATOM 8585 C C . SER A 1 1087 ? -53.543 -6.863 75.382 1.00 79.69 1087 SER A C 1
ATOM 8587 O O . SER A 1 1087 ? -53.902 -6.269 76.401 1.00 79.69 1087 SER A O 1
ATOM 8589 N N . MET A 1 1088 ? -53.559 -8.201 75.315 1.00 81.88 1088 MET A N 1
ATOM 8590 C CA . MET A 1 1088 ? -53.997 -9.064 76.418 1.00 81.88 1088 MET A CA 1
ATOM 8591 C C . MET A 1 1088 ? -53.004 -9.049 77.593 1.00 81.88 1088 MET A C 1
ATOM 8593 O O . MET A 1 1088 ? -53.416 -9.079 78.752 1.00 81.88 1088 MET A O 1
ATOM 8597 N N . ALA A 1 1089 ? -51.699 -8.956 77.320 1.00 81.56 1089 ALA A N 1
ATOM 8598 C CA . ALA A 1 1089 ? -50.671 -8.813 78.350 1.00 81.56 1089 ALA A CA 1
ATOM 8599 C C . ALA A 1 1089 ? -50.736 -7.441 79.052 1.00 81.56 1089 ALA A C 1
ATOM 8601 O O . ALA A 1 1089 ? -50.637 -7.379 80.278 1.00 81.56 1089 ALA A O 1
ATOM 8602 N N . GLN A 1 1090 ? -50.996 -6.359 78.310 1.00 83.44 1090 GLN A N 1
ATOM 8603 C CA . GLN A 1 1090 ? -51.259 -5.027 78.877 1.00 83.44 1090 GLN A CA 1
ATOM 8604 C C . GLN A 1 1090 ? -52.541 -5.015 79.733 1.00 83.44 1090 GLN A C 1
ATOM 8606 O O . GLN A 1 1090 ? -52.552 -4.452 80.828 1.00 83.44 1090 GLN A O 1
ATOM 8611 N N . LEU A 1 1091 ? -53.609 -5.693 79.289 1.00 80.44 1091 LEU A N 1
ATOM 8612 C CA . LEU A 1 1091 ? -54.819 -5.918 80.094 1.00 80.44 1091 LEU A CA 1
ATOM 8613 C C . LEU A 1 1091 ? -54.510 -6.658 81.402 1.00 80.44 1091 LEU A C 1
ATOM 8615 O O . LEU A 1 1091 ? -54.961 -6.228 82.463 1.00 80.44 1091 LEU A O 1
ATOM 8619 N N . ALA A 1 1092 ? -53.717 -7.733 81.348 1.00 80.19 1092 ALA A N 1
ATOM 8620 C CA . ALA A 1 1092 ? -53.293 -8.466 82.538 1.00 80.19 1092 ALA A CA 1
ATOM 8621 C C . ALA A 1 1092 ? -52.478 -7.572 83.493 1.00 80.19 1092 ALA A C 1
ATOM 8623 O O . ALA A 1 1092 ? -52.755 -7.549 84.691 1.00 80.19 1092 ALA A O 1
ATOM 8624 N N . GLN A 1 1093 ? -51.536 -6.774 82.980 1.00 82.50 1093 GLN A N 1
ATOM 8625 C CA . GLN A 1 1093 ? -50.759 -5.828 83.788 1.00 82.50 1093 GLN A CA 1
ATOM 8626 C C . GLN A 1 1093 ? -51.656 -4.808 84.509 1.00 82.50 1093 GLN A C 1
ATOM 8628 O O . GLN A 1 1093 ? -51.532 -4.627 85.721 1.00 82.50 1093 GLN A O 1
ATOM 8633 N N . ASN A 1 1094 ? -52.608 -4.199 83.797 1.00 78.00 1094 ASN A N 1
ATOM 8634 C CA . ASN A 1 1094 ? -53.557 -3.238 84.370 1.00 78.00 1094 ASN A CA 1
ATOM 8635 C C . ASN A 1 1094 ? -54.505 -3.881 85.398 1.00 78.00 1094 ASN A C 1
ATOM 8637 O O . ASN A 1 1094 ? -54.840 -3.261 86.410 1.00 78.00 1094 ASN A O 1
ATOM 8641 N N . GLN A 1 1095 ? -54.896 -5.139 85.189 1.00 80.62 1095 GLN A N 1
ATOM 8642 C CA . GLN A 1 1095 ? -55.702 -5.895 86.148 1.00 80.62 1095 GLN A CA 1
ATOM 8643 C C . GLN A 1 1095 ? -54.915 -6.245 87.426 1.00 80.62 1095 GLN A C 1
ATOM 8645 O O . GLN A 1 1095 ? -55.458 -6.134 88.525 1.00 80.62 1095 GLN A O 1
ATOM 8650 N N . LEU A 1 1096 ? -53.630 -6.607 87.310 1.00 79.06 1096 LEU A N 1
ATOM 8651 C CA . LEU A 1 1096 ? -52.753 -6.863 88.461 1.00 79.06 1096 LEU A CA 1
ATOM 8652 C C . LEU A 1 1096 ? -52.614 -5.614 89.344 1.00 79.06 1096 LEU A C 1
ATOM 8654 O O . LEU A 1 1096 ? -52.761 -5.695 90.563 1.00 79.06 1096 LEU A O 1
ATOM 8658 N N . ILE A 1 1097 ? -52.389 -4.458 88.714 1.00 77.94 1097 ILE A N 1
ATOM 8659 C CA . ILE A 1 1097 ? -52.338 -3.136 89.358 1.00 77.94 1097 ILE A CA 1
ATOM 8660 C C . ILE A 1 1097 ? -53.633 -2.858 90.132 1.00 77.94 1097 ILE A C 1
ATOM 8662 O O . ILE A 1 1097 ? -53.585 -2.444 91.290 1.00 77.94 1097 ILE A O 1
ATOM 8666 N N . PHE A 1 1098 ? -54.793 -3.142 89.531 1.00 74.38 1098 PHE A N 1
ATOM 8667 C CA . PHE A 1 1098 ? -56.096 -2.960 90.172 1.00 74.38 1098 PHE A CA 1
ATOM 8668 C C . PHE A 1 1098 ? -56.316 -3.899 91.375 1.00 74.38 1098 PHE A C 1
ATOM 8670 O O . PHE A 1 1098 ? -56.770 -3.454 92.430 1.00 74.38 1098 PHE A O 1
ATOM 8677 N N . GLU A 1 1099 ? -55.959 -5.182 91.261 1.00 75.06 1099 GLU A N 1
ATOM 8678 C CA . GLU A 1 1099 ? -56.134 -6.178 92.333 1.00 75.06 1099 GLU A CA 1
ATOM 8679 C C . GLU A 1 1099 ? -55.176 -5.969 93.524 1.00 75.06 1099 GLU A C 1
ATOM 8681 O O . GLU A 1 1099 ? -55.553 -6.189 94.687 1.00 75.06 1099 GLU A O 1
ATOM 8686 N N . ARG A 1 1100 ? -53.941 -5.529 93.241 1.00 75.31 1100 ARG A N 1
ATOM 8687 C CA . ARG A 1 1100 ? -52.865 -5.321 94.227 1.00 75.31 1100 ARG A CA 1
ATOM 8688 C C . ARG A 1 1100 ? -52.799 -3.896 94.790 1.00 75.31 1100 ARG A C 1
ATOM 8690 O O . ARG A 1 1100 ? -52.250 -3.728 95.874 1.00 75.31 1100 ARG A O 1
ATOM 8697 N N . GLN A 1 1101 ? -53.369 -2.901 94.102 1.00 71.62 1101 GLN A N 1
ATOM 8698 C CA . GLN A 1 1101 ? -53.251 -1.461 94.404 1.00 71.62 1101 GLN A CA 1
ATOM 8699 C C . GLN A 1 1101 ? -51.796 -0.939 94.433 1.00 71.62 1101 GLN A C 1
ATOM 8701 O O . GLN A 1 1101 ? -51.472 0.002 95.156 1.00 71.62 1101 GLN A O 1
ATOM 8706 N N . THR A 1 1102 ? -50.912 -1.540 93.634 1.00 67.00 1102 THR A N 1
ATOM 8707 C CA . THR A 1 1102 ? -49.498 -1.154 93.490 1.00 67.00 1102 THR A CA 1
ATOM 8708 C C . THR A 1 1102 ? -49.257 -0.342 92.209 1.00 67.00 1102 THR A C 1
ATOM 8710 O O . THR A 1 1102 ? -49.992 -0.515 91.237 1.00 67.00 1102 THR A O 1
ATOM 8713 N N . PRO A 1 1103 ? -48.238 0.541 92.158 1.00 62.91 1103 PRO A N 1
ATOM 8714 C CA . PRO A 1 1103 ? -47.883 1.263 90.932 1.00 62.91 1103 PRO A CA 1
ATOM 8715 C C . PRO A 1 1103 ? -47.437 0.309 89.809 1.00 62.91 1103 PRO A C 1
ATOM 8717 O O . PRO A 1 1103 ? -46.929 -0.781 90.075 1.00 62.91 1103 PRO A O 1
ATOM 8720 N N . SER A 1 1104 ? -47.621 0.723 88.549 1.00 64.50 1104 SER A N 1
ATOM 8721 C CA . SER A 1 1104 ? -47.278 -0.104 87.382 1.00 64.50 1104 SER A CA 1
ATOM 8722 C C . SER A 1 1104 ? -45.773 -0.376 87.287 1.00 64.50 1104 SER A C 1
ATOM 8724 O O . SER A 1 1104 ? -44.999 0.581 87.321 1.00 64.50 1104 SER A O 1
ATOM 8726 N N . PRO A 1 1105 ? -45.343 -1.637 87.088 1.00 65.94 1105 PRO A N 1
ATOM 8727 C CA . PRO A 1 1105 ? -43.937 -1.959 86.863 1.00 65.94 1105 PRO A CA 1
ATOM 8728 C C . PRO A 1 1105 ? -43.473 -1.746 85.407 1.00 65.94 1105 PRO A C 1
ATOM 8730 O O . PRO A 1 1105 ? -42.288 -1.875 85.131 1.00 65.94 1105 PRO A O 1
ATOM 8733 N N . GLY A 1 1106 ? -44.376 -1.450 84.460 1.00 72.88 1106 GLY A N 1
ATOM 8734 C CA . GLY A 1 1106 ? -44.007 -1.056 83.088 1.00 72.88 1106 GLY A CA 1
ATOM 8735 C C . GLY A 1 1106 ? -43.390 -2.139 82.186 1.00 72.88 1106 GLY A C 1
ATOM 8736 O O . GLY A 1 1106 ? -42.908 -1.809 81.111 1.00 72.88 1106 GLY A O 1
ATOM 8737 N N . PHE A 1 1107 ? -43.409 -3.417 82.585 1.00 81.75 1107 PHE A N 1
ATOM 8738 C CA . PHE A 1 1107 ? -42.727 -4.503 81.857 1.00 81.75 1107 PHE A CA 1
ATOM 8739 C C . PHE A 1 1107 ? -43.242 -4.817 80.440 1.00 81.75 1107 PHE A C 1
ATOM 8741 O O . PHE A 1 1107 ? -42.459 -5.305 79.635 1.00 81.75 1107 PHE A O 1
ATOM 8748 N N . ILE A 1 1108 ? -44.524 -4.590 80.125 1.00 81.88 1108 ILE A N 1
ATOM 8749 C CA . ILE A 1 1108 ? -45.087 -4.916 78.804 1.00 81.88 1108 ILE A CA 1
ATOM 8750 C C . ILE A 1 1108 ? -45.001 -3.684 77.891 1.00 81.88 1108 ILE A C 1
ATOM 8752 O O . ILE A 1 1108 ? -45.580 -2.643 78.202 1.00 81.88 1108 ILE A O 1
ATOM 8756 N N . LEU A 1 1109 ? -44.310 -3.808 76.755 1.00 78.00 1109 LEU A N 1
ATOM 8757 C CA . LEU A 1 1109 ? -44.168 -2.735 75.762 1.00 78.00 1109 LEU A CA 1
ATOM 8758 C C . LEU A 1 1109 ? -45.482 -2.435 75.017 1.00 78.00 1109 LEU A C 1
ATOM 8760 O O . LEU A 1 1109 ? -46.411 -3.246 74.980 1.00 78.00 1109 LEU A O 1
ATOM 8764 N N . ALA A 1 1110 ? -45.537 -1.256 74.388 1.00 69.88 1110 ALA A N 1
ATOM 8765 C CA . ALA A 1 1110 ? -46.660 -0.820 73.554 1.00 69.88 1110 ALA A CA 1
ATOM 8766 C C . ALA A 1 1110 ? -46.794 -1.644 72.259 1.00 69.88 1110 ALA A C 1
ATOM 8768 O O . ALA A 1 1110 ? -47.907 -1.990 71.868 1.00 69.88 1110 ALA A O 1
ATOM 8769 N N . ASP A 1 1111 ? -45.661 -1.973 71.635 1.00 75.50 1111 ASP A N 1
ATOM 8770 C CA . ASP A 1 1111 ? -45.546 -2.785 70.424 1.00 75.50 1111 ASP A CA 1
ATOM 8771 C C . ASP A 1 1111 ? -44.307 -3.690 70.533 1.00 75.50 1111 ASP A C 1
ATOM 8773 O O . ASP A 1 1111 ? -43.268 -3.275 71.050 1.00 75.50 1111 ASP A O 1
ATOM 8777 N N . TYR A 1 1112 ? -44.431 -4.928 70.055 1.00 79.31 1112 TYR A N 1
ATOM 8778 C CA . TYR A 1 1112 ? -43.355 -5.924 69.992 1.00 79.31 1112 TYR A CA 1
ATOM 8779 C C . TYR A 1 1112 ? -42.916 -6.230 68.549 1.00 79.31 1112 TYR A C 1
ATOM 8781 O O . TYR A 1 1112 ? -41.917 -6.927 68.350 1.00 79.31 1112 TYR A O 1
ATOM 8789 N N . TRP A 1 1113 ? -43.610 -5.688 67.538 1.00 79.19 1113 TRP A N 1
ATOM 8790 C CA . TRP A 1 1113 ? -43.212 -5.791 66.133 1.00 79.19 1113 TRP A CA 1
ATOM 8791 C C . TRP A 1 1113 ? -41.881 -5.075 65.872 1.00 79.19 1113 TRP A C 1
ATOM 8793 O O . TRP A 1 1113 ? -41.007 -5.597 65.179 1.00 79.19 1113 TRP A O 1
ATOM 8803 N N . GLN A 1 1114 ? -41.685 -3.903 66.477 1.00 71.06 1114 GLN A N 1
ATOM 8804 C CA . GLN A 1 1114 ? -40.403 -3.204 66.430 1.00 71.06 1114 GLN A CA 1
ATOM 8805 C C . GLN A 1 1114 ? -39.411 -3.762 67.477 1.00 71.06 1114 GLN A C 1
ATOM 8807 O O . GLN A 1 1114 ? -39.821 -4.217 68.553 1.00 71.06 1114 GLN A O 1
ATOM 8812 N N . PRO A 1 1115 ? -38.095 -3.781 67.185 1.00 62.47 1115 PRO A N 1
ATOM 8813 C CA . PRO A 1 1115 ? -37.069 -4.117 68.172 1.00 62.47 1115 PRO A CA 1
ATOM 8814 C C . PRO A 1 1115 ? -36.923 -3.000 69.230 1.00 62.47 1115 PRO A C 1
ATOM 8816 O O . PRO A 1 1115 ? -37.226 -1.844 68.935 1.00 62.47 1115 PRO A O 1
ATOM 8819 N N . PRO A 1 1116 ? -36.430 -3.297 70.451 1.00 58.62 1116 PRO A N 1
ATOM 8820 C CA . PRO A 1 1116 ? -36.200 -2.274 71.473 1.00 58.62 1116 PRO A CA 1
ATOM 8821 C C . PRO A 1 1116 ? -35.124 -1.272 71.033 1.00 58.62 1116 PRO A C 1
ATOM 8823 O O . PRO A 1 1116 ? -34.132 -1.667 70.416 1.00 58.62 1116 PRO A O 1
ATOM 8826 N N . ALA A 1 1117 ? -35.282 0.003 71.402 1.00 55.09 1117 ALA A N 1
ATOM 8827 C CA . ALA A 1 1117 ? -34.372 1.082 70.999 1.00 55.09 1117 ALA A CA 1
ATOM 8828 C C . ALA A 1 1117 ? -32.900 0.827 71.392 1.00 55.09 1117 ALA A C 1
ATOM 8830 O O . ALA A 1 1117 ? -31.994 1.149 70.626 1.00 55.09 1117 ALA A O 1
ATOM 8831 N N . ASP A 1 1118 ? -32.663 0.158 72.524 1.00 47.75 1118 ASP A N 1
ATOM 8832 C CA . ASP A 1 1118 ? -31.321 -0.148 73.046 1.00 47.75 1118 ASP A CA 1
ATOM 8833 C C . ASP A 1 1118 ? -30.546 -1.206 72.230 1.00 47.75 1118 ASP A C 1
ATOM 8835 O O . ASP A 1 1118 ? -29.374 -1.466 72.499 1.00 47.75 1118 ASP A O 1
ATOM 8839 N N . ALA A 1 1119 ? -31.165 -1.821 71.213 1.00 45.22 1119 ALA A N 1
ATOM 8840 C CA . ALA A 1 1119 ? -30.487 -2.728 70.280 1.00 45.22 1119 ALA A CA 1
ATOM 8841 C C . ALA A 1 1119 ? -29.810 -2.001 69.095 1.00 45.22 1119 ALA A C 1
ATOM 8843 O O . ALA A 1 1119 ? -29.182 -2.653 68.256 1.00 45.22 1119 ALA A O 1
ATOM 8844 N N . GLY A 1 1120 ? -29.950 -0.673 69.001 1.00 39.94 1120 GLY A N 1
ATOM 8845 C CA . GLY A 1 1120 ? -29.340 0.167 67.972 1.00 39.94 1120 GLY A CA 1
ATOM 8846 C C . GLY A 1 1120 ? -28.165 0.980 68.511 1.00 39.94 1120 GLY A C 1
ATOM 8847 O O . GLY A 1 1120 ? -28.356 2.037 69.107 1.00 39.94 1120 GLY A O 1
ATOM 8848 N N . GLY A 1 1121 ? -26.935 0.532 68.248 1.00 39.56 1121 GLY A N 1
ATOM 8849 C CA . GLY A 1 1121 ? -25.753 1.365 68.468 1.00 39.56 1121 GLY A CA 1
ATOM 8850 C C . GLY A 1 1121 ? -25.823 2.636 67.615 1.00 39.56 1121 GLY A C 1
ATOM 8851 O O . GLY A 1 1121 ? -26.038 2.556 66.406 1.00 39.56 1121 GLY A O 1
ATOM 8852 N N . SER A 1 1122 ? -25.628 3.797 68.250 1.00 40.03 1122 SER A N 1
ATOM 8853 C CA . SER A 1 1122 ? -25.640 5.126 67.623 1.00 40.03 1122 SER A CA 1
ATOM 8854 C C . SER A 1 1122 ? -24.763 5.188 66.366 1.00 40.03 1122 SER A C 1
ATOM 8856 O O . SER A 1 1122 ? -23.559 5.431 66.446 1.00 40.03 1122 SER A O 1
ATOM 8858 N N . THR A 1 1123 ? -25.385 5.039 65.198 1.00 36.75 1123 THR A N 1
ATOM 8859 C CA . THR A 1 1123 ? -24.791 5.333 63.891 1.00 36.75 1123 THR A CA 1
ATOM 8860 C C . THR A 1 1123 ? -25.765 6.184 63.089 1.00 36.75 1123 THR A C 1
ATOM 8862 O O . THR A 1 1123 ? -26.857 5.766 62.710 1.00 36.75 1123 THR A O 1
ATOM 8865 N N . THR A 1 1124 ? -25.372 7.434 62.876 1.00 44.69 1124 THR A N 1
ATOM 8866 C CA . THR A 1 1124 ? -26.111 8.434 62.112 1.00 44.69 1124 THR A CA 1
ATOM 8867 C C . THR A 1 1124 ? -26.304 7.971 60.665 1.00 44.69 1124 THR A C 1
ATOM 8869 O O . THR A 1 1124 ? -25.333 7.823 59.929 1.00 44.69 1124 THR A O 1
ATOM 8872 N N . GLY A 1 1125 ? -27.560 7.794 60.239 1.00 39.66 1125 GLY A N 1
ATOM 8873 C CA . GLY A 1 1125 ? -27.939 7.683 58.821 1.00 39.66 1125 GLY A CA 1
ATOM 8874 C C . GLY A 1 1125 ? -28.450 6.321 58.333 1.00 39.66 1125 GLY A C 1
ATOM 8875 O O . GLY A 1 1125 ? -29.003 6.263 57.239 1.00 39.66 1125 GLY A O 1
ATOM 8876 N N . GLY A 1 1126 ? -28.329 5.243 59.113 1.00 36.12 1126 GLY A N 1
ATOM 8877 C CA . GLY A 1 1126 ? -28.907 3.943 58.751 1.00 36.12 1126 GLY A CA 1
ATOM 8878 C C . GLY A 1 1126 ? -30.337 3.783 59.271 1.00 36.12 1126 GLY A C 1
ATOM 8879 O O . GLY A 1 1126 ? -30.554 3.859 60.479 1.00 36.12 1126 GLY A O 1
ATOM 8880 N N . GLN A 1 1127 ? -31.311 3.496 58.397 1.00 42.09 1127 GLN A N 1
ATOM 8881 C CA . GLN A 1 1127 ? -32.573 2.903 58.858 1.00 42.09 1127 GLN A CA 1
ATOM 8882 C C . GLN A 1 1127 ? -32.245 1.591 59.582 1.00 42.09 1127 GLN A C 1
ATOM 8884 O O . GLN A 1 1127 ? -31.574 0.723 59.019 1.00 42.09 1127 GLN A O 1
ATOM 8889 N N . ALA A 1 1128 ? -32.720 1.438 60.821 1.00 46.56 1128 ALA A N 1
ATOM 8890 C CA . ALA A 1 1128 ? -32.648 0.159 61.513 1.00 46.56 1128 ALA A CA 1
ATOM 8891 C C . ALA A 1 1128 ? -33.353 -0.890 60.644 1.00 46.56 1128 ALA A C 1
ATOM 8893 O O . ALA A 1 1128 ? -34.530 -0.725 60.323 1.00 46.56 1128 ALA A O 1
ATOM 8894 N N . THR A 1 1129 ? -32.618 -1.924 60.226 1.00 52.16 1129 THR A N 1
ATOM 8895 C CA . THR A 1 1129 ? -33.099 -2.947 59.290 1.00 52.16 1129 THR A CA 1
ATOM 8896 C C . THR A 1 1129 ? -34.435 -3.489 59.784 1.00 52.16 1129 THR A C 1
ATOM 8898 O O . THR A 1 1129 ? -34.481 -4.023 60.894 1.00 52.16 1129 THR A O 1
ATOM 8901 N N . ASP A 1 1130 ? -35.512 -3.343 59.003 1.00 61.72 1130 ASP A N 1
ATOM 8902 C CA . ASP A 1 1130 ? -36.828 -3.828 59.422 1.00 61.72 1130 ASP A CA 1
ATOM 8903 C C . ASP A 1 1130 ? -36.775 -5.351 59.573 1.00 61.72 1130 ASP A C 1
ATOM 8905 O O . ASP A 1 1130 ? -36.726 -6.103 58.598 1.00 61.72 1130 ASP A O 1
ATOM 8909 N N . ARG A 1 1131 ? -36.770 -5.805 60.830 1.00 71.38 1131 ARG A N 1
ATOM 8910 C CA . ARG A 1 1131 ? -36.722 -7.225 61.187 1.00 71.38 1131 ARG A CA 1
ATOM 8911 C C . ARG A 1 1131 ? -38.090 -7.900 61.053 1.00 71.38 1131 ARG A C 1
ATOM 8913 O O . ARG A 1 1131 ? -38.216 -9.053 61.450 1.00 71.38 1131 ARG A O 1
ATOM 8920 N N . ARG A 1 1132 ? -39.108 -7.210 60.518 1.00 72.44 1132 ARG A N 1
ATOM 8921 C CA . ARG A 1 1132 ? -40.452 -7.730 60.212 1.00 72.44 1132 ARG A CA 1
ATOM 8922 C C . ARG A 1 1132 ? -41.085 -8.496 61.381 1.00 72.44 1132 ARG A C 1
ATOM 8924 O O . ARG A 1 1132 ? -41.613 -9.593 61.204 1.00 72.44 1132 ARG A O 1
ATOM 8931 N N . GLY A 1 1133 ? -40.966 -7.946 62.589 1.00 73.00 1133 GLY A N 1
ATOM 8932 C CA . GLY A 1 1133 ? -41.501 -8.551 63.809 1.00 73.00 1133 GLY A CA 1
ATOM 8933 C C . GLY A 1 1133 ? -40.703 -9.715 64.402 1.00 73.00 1133 GLY A C 1
ATOM 8934 O O . GLY A 1 1133 ? -41.137 -10.243 65.423 1.00 73.00 1133 GLY A O 1
ATOM 8935 N N . MET A 1 1134 ? -39.571 -10.133 63.824 1.00 82.69 1134 MET A N 1
ATOM 8936 C CA . MET A 1 1134 ? -38.771 -11.253 64.347 1.00 82.69 1134 MET A CA 1
ATOM 8937 C C . MET A 1 1134 ? -38.323 -11.027 65.804 1.00 82.69 1134 MET A C 1
ATOM 8939 O O . MET A 1 1134 ? -38.062 -9.899 66.237 1.00 82.69 1134 MET A O 1
ATOM 8943 N N . THR A 1 1135 ? -38.270 -12.127 66.555 1.00 83.00 1135 THR A N 1
ATOM 8944 C CA . THR A 1 1135 ? -38.175 -12.254 68.022 1.00 83.00 1135 THR A CA 1
ATOM 8945 C C . THR A 1 1135 ? -39.289 -11.562 68.815 1.00 83.00 1135 THR A C 1
ATOM 8947 O O . THR A 1 1135 ? -39.163 -11.367 70.025 1.00 83.00 1135 THR A O 1
ATOM 8950 N N . GLY A 1 1136 ? -40.377 -11.149 68.162 1.00 82.88 1136 GLY A N 1
ATOM 8951 C CA . GLY A 1 1136 ? -41.473 -10.401 68.782 1.00 82.88 1136 GLY A CA 1
ATOM 8952 C C . GLY A 1 1136 ? -42.245 -11.220 69.813 1.00 82.88 1136 GLY A C 1
ATOM 8953 O O . GLY A 1 1136 ? -42.443 -10.746 70.937 1.00 82.88 1136 GLY A O 1
ATOM 8954 N N . ALA A 1 1137 ? -42.633 -12.455 69.475 1.00 85.00 1137 ALA A N 1
ATOM 8955 C CA . ALA A 1 1137 ? -43.401 -13.297 70.389 1.00 85.00 1137 ALA A CA 1
ATOM 8956 C C . ALA A 1 1137 ? -42.565 -13.745 71.596 1.00 85.00 1137 ALA A C 1
ATOM 8958 O O . ALA A 1 1137 ? -43.070 -13.763 72.717 1.00 85.00 1137 ALA A O 1
ATOM 8959 N N . GLU A 1 1138 ? -41.278 -14.042 71.395 1.00 84.44 1138 GLU A N 1
ATOM 8960 C CA . GLU A 1 1138 ? -40.371 -14.466 72.471 1.00 84.44 1138 GLU A CA 1
ATOM 8961 C C . GLU A 1 1138 ? -40.084 -13.340 73.469 1.00 84.44 1138 GLU A C 1
ATOM 8963 O O . GLU A 1 1138 ? -40.116 -13.565 74.681 1.00 84.44 1138 GLU A O 1
ATOM 8968 N N . ARG A 1 1139 ? -39.876 -12.108 72.978 1.00 85.88 1139 ARG A N 1
ATOM 8969 C CA . ARG A 1 1139 ? -39.737 -10.913 73.827 1.00 85.88 1139 ARG A CA 1
ATOM 8970 C C . ARG A 1 1139 ? -40.996 -10.686 74.668 1.00 85.88 1139 ARG A C 1
ATOM 8972 O O . ARG A 1 1139 ? -40.896 -10.518 75.881 1.00 85.88 1139 ARG A O 1
ATOM 8979 N N . LEU A 1 1140 ? -42.176 -10.761 74.049 1.00 86.62 1140 LEU A N 1
ATOM 8980 C CA . LEU A 1 1140 ? -43.456 -10.635 74.751 1.00 86.62 1140 LEU A CA 1
ATOM 8981 C C . LEU A 1 1140 ? -43.645 -11.737 75.808 1.00 86.62 1140 LEU A C 1
ATOM 8983 O O . LEU A 1 1140 ? -44.064 -11.450 76.927 1.00 86.62 1140 LEU A O 1
ATOM 8987 N N . LEU A 1 1141 ? -43.322 -12.989 75.475 1.00 87.31 1141 LEU A N 1
ATOM 8988 C CA . LEU A 1 1141 ? -43.421 -14.133 76.384 1.00 87.31 1141 LEU A CA 1
ATOM 8989 C C . LEU A 1 1141 ? -42.486 -13.973 77.598 1.00 87.31 1141 LEU A C 1
ATOM 8991 O O . LEU A 1 1141 ? -42.893 -14.239 78.730 1.00 87.31 1141 LEU A O 1
ATOM 8995 N N . ALA A 1 1142 ? -41.261 -13.482 77.389 1.00 86.31 1142 ALA A N 1
ATOM 8996 C CA . ALA A 1 1142 ? -40.311 -13.198 78.463 1.00 86.31 1142 ALA A CA 1
ATOM 8997 C C . ALA A 1 1142 ? -40.816 -12.102 79.421 1.00 86.31 1142 ALA A C 1
ATOM 8999 O O . ALA A 1 1142 ? -40.730 -12.263 80.641 1.00 86.31 1142 ALA A O 1
ATOM 9000 N N . ASP A 1 1143 ? -41.396 -11.017 78.899 1.00 85.44 1143 ASP A N 1
ATOM 9001 C CA . ASP A 1 1143 ? -41.956 -9.947 79.734 1.00 85.44 1143 ASP A CA 1
ATOM 9002 C C . ASP A 1 1143 ? -43.268 -10.360 80.431 1.00 85.44 1143 ASP A C 1
ATOM 9004 O O . ASP A 1 1143 ? -43.512 -9.964 81.573 1.00 85.44 1143 ASP A O 1
ATOM 9008 N N . ILE A 1 1144 ? -44.067 -11.242 79.815 1.00 87.38 1144 ILE A N 1
ATOM 9009 C CA . ILE A 1 1144 ? -45.200 -11.922 80.465 1.00 87.38 1144 ILE A CA 1
ATOM 9010 C C . ILE A 1 1144 ? -44.720 -12.743 81.673 1.00 87.38 1144 ILE A C 1
ATOM 9012 O O . ILE A 1 1144 ? -45.313 -12.636 82.747 1.00 87.38 1144 ILE A O 1
ATOM 9016 N N . TYR A 1 1145 ? -43.633 -13.515 81.549 1.00 88.00 1145 TYR A N 1
ATOM 9017 C CA . TYR A 1 1145 ? -43.074 -14.270 82.679 1.00 88.00 1145 TYR A CA 1
ATOM 9018 C C . TYR A 1 1145 ? -42.474 -13.371 83.769 1.00 88.00 1145 TYR A C 1
ATOM 9020 O O . TYR A 1 1145 ? -42.622 -13.680 84.951 1.00 88.00 1145 TYR A O 1
ATOM 9028 N N . ARG A 1 1146 ? -41.855 -12.237 83.414 1.00 84.88 1146 ARG A N 1
ATOM 9029 C CA . ARG A 1 1146 ? -41.412 -11.224 84.394 1.00 84.88 1146 ARG A CA 1
ATOM 9030 C C . ARG A 1 1146 ? -42.587 -10.636 85.175 1.00 84.88 1146 ARG A C 1
ATOM 9032 O O . ARG A 1 1146 ? -42.493 -10.468 86.389 1.00 84.88 1146 ARG A O 1
ATOM 9039 N N . LEU A 1 1147 ? -43.698 -10.355 84.494 1.00 83.94 1147 LEU A N 1
ATOM 9040 C CA . LEU A 1 1147 ? -44.927 -9.872 85.120 1.00 83.94 1147 LEU A CA 1
ATOM 9041 C C . LEU A 1 1147 ? -45.549 -10.920 86.061 1.00 83.94 1147 LEU A C 1
ATOM 9043 O O . LEU A 1 1147 ? -46.034 -10.549 87.126 1.00 83.94 1147 LEU A O 1
ATOM 9047 N N . ASP A 1 1148 ? -45.502 -12.203 85.694 1.00 82.62 1148 ASP A N 1
ATOM 9048 C CA . ASP A 1 1148 ? -46.009 -13.330 86.498 1.00 82.62 1148 ASP A CA 1
ATOM 9049 C C . ASP A 1 1148 ? -45.137 -13.593 87.741 1.00 82.62 1148 ASP A C 1
ATOM 9051 O O . ASP A 1 1148 ? -45.652 -13.734 88.851 1.00 82.62 1148 ASP A O 1
ATOM 9055 N N . LEU A 1 1149 ? -43.806 -13.527 87.600 1.00 84.75 1149 LEU A N 1
ATOM 9056 C CA . LEU A 1 1149 ? -42.873 -13.571 88.733 1.00 84.75 1149 LEU A CA 1
ATOM 9057 C C . LEU A 1 1149 ? -43.122 -12.405 89.703 1.00 84.75 1149 LEU A C 1
ATOM 9059 O O . LEU A 1 1149 ? -43.262 -12.620 90.905 1.00 84.75 1149 LEU A O 1
ATOM 9063 N N . TYR A 1 1150 ? -43.275 -11.184 89.186 1.00 82.75 1150 TYR A N 1
ATOM 9064 C CA . TYR A 1 1150 ? -43.615 -10.011 89.994 1.00 82.75 1150 TYR A CA 1
ATOM 9065 C C . TYR A 1 1150 ? -44.988 -10.144 90.680 1.00 82.75 1150 TYR A C 1
ATOM 9067 O O . TYR A 1 1150 ? -45.158 -9.699 91.818 1.00 82.75 1150 TYR A O 1
ATOM 9075 N N . ALA A 1 1151 ? -45.972 -10.771 90.029 1.00 79.12 1151 ALA A N 1
ATOM 9076 C CA . ALA A 1 1151 ? -47.286 -11.039 90.614 1.00 79.12 1151 ALA A CA 1
ATOM 9077 C C . ALA A 1 1151 ? -47.239 -12.070 91.756 1.00 79.12 1151 ALA A C 1
ATOM 9079 O O . ALA A 1 1151 ? -48.033 -11.955 92.699 1.00 79.12 1151 ALA A O 1
ATOM 9080 N N . PHE A 1 1152 ? -46.318 -13.038 91.670 1.00 81.88 1152 PHE A N 1
ATOM 9081 C CA . PHE A 1 1152 ? -46.046 -14.062 92.681 1.00 81.88 1152 PHE A CA 1
ATOM 9082 C C . PHE A 1 1152 ? -45.249 -13.509 93.874 1.00 81.88 1152 PHE A C 1
ATOM 9084 O O . PHE A 1 1152 ? -45.664 -13.673 95.018 1.00 81.88 1152 PHE A O 1
ATOM 9091 N N . GLU A 1 1153 ? -44.153 -12.784 93.632 1.00 80.00 1153 GLU A N 1
ATOM 9092 C CA . GLU A 1 1153 ? -43.325 -12.175 94.690 1.00 80.00 1153 GLU A CA 1
ATOM 9093 C C . GLU A 1 1153 ? -44.102 -11.150 95.533 1.00 80.00 1153 GLU A C 1
ATOM 9095 O O . GLU A 1 1153 ? -43.862 -11.001 96.734 1.00 80.00 1153 GLU A O 1
ATOM 9100 N N . ASN A 1 1154 ? -45.079 -10.471 94.924 1.00 72.00 1154 ASN A N 1
ATOM 9101 C CA . ASN A 1 1154 ? -45.973 -9.538 95.608 1.00 72.00 1154 ASN A CA 1
ATOM 9102 C C . ASN A 1 1154 ? -47.282 -10.188 96.105 1.00 72.00 1154 ASN A C 1
ATOM 9104 O O . ASN A 1 1154 ? -48.203 -9.471 96.516 1.00 72.00 1154 ASN A O 1
ATOM 9108 N N . ASP A 1 1155 ? -47.389 -11.526 96.123 1.00 70.31 1155 ASP A N 1
ATOM 9109 C CA . ASP A 1 1155 ? -48.567 -12.230 96.641 1.00 70.31 1155 ASP A CA 1
ATOM 9110 C C . ASP A 1 1155 ? -48.608 -12.294 98.173 1.00 70.31 1155 ASP A C 1
ATOM 9112 O O . ASP A 1 1155 ? -48.331 -13.307 98.817 1.00 70.31 1155 ASP A O 1
ATOM 9116 N N . ARG A 1 1156 ? -48.986 -11.172 98.786 1.00 61.84 1156 ARG A N 1
ATOM 9117 C CA . ARG A 1 1156 ? -49.266 -11.106 100.223 1.00 61.84 1156 ARG A CA 1
ATOM 9118 C C . ARG A 1 1156 ? -50.715 -11.511 100.492 1.00 61.84 1156 ARG A C 1
ATOM 9120 O O . ARG A 1 1156 ? -51.637 -10.888 99.961 1.00 61.84 1156 ARG A O 1
ATOM 9127 N N . ARG A 1 1157 ? -50.919 -12.500 101.375 1.00 50.94 1157 ARG A N 1
ATOM 9128 C CA . ARG A 1 1157 ? -52.234 -12.760 101.991 1.00 50.94 1157 ARG A CA 1
ATOM 9129 C C . ARG A 1 1157 ? -52.745 -11.467 102.641 1.00 50.94 1157 ARG A C 1
ATOM 9131 O O . ARG A 1 1157 ? -52.026 -10.874 103.445 1.00 50.94 1157 ARG A O 1
ATOM 9138 N N . LYS A 1 1158 ? -53.960 -11.062 102.265 1.00 48.12 1158 LYS A N 1
ATOM 9139 C CA . LYS A 1 1158 ? -54.749 -10.027 102.950 1.00 48.12 1158 LYS A CA 1
ATOM 9140 C C . LYS A 1 1158 ? -55.377 -10.599 104.219 1.00 48.12 1158 LYS A C 1
ATOM 9142 O O . LYS A 1 1158 ? -55.722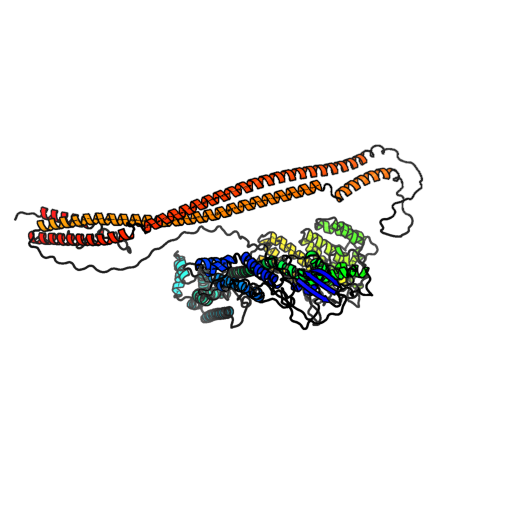 -11.803 104.186 1.00 48.12 1158 LYS A O 1
#

Sequence (1158 aa):
RLLTWTHISYVKRGERLALYINGALDSSAELRGRSQGNSGPLHLGSDPWYPGIAGGLHEIRIYDRPLSAIEVAALATDLAGAEARYRQTAYEALLNRLGVSYADIRLARGAQAEERKSLAERLGVRLSPTRPDELDELRLHPSQITDSFLESFCGLGDTRLDPLQPVVPAPKLLAWQLDNLRALWLQQDHPTMAGATASSLIIDPDVMGRADLRNAYPTDKAFELWEERRNWLQGAITELQEKRTTFADPEDALNAAMGLAFSTPVAQVWQLADDQANGVDIRPALAKLNLFPGMFRRLCRVRALAQAGAVTDDEWEDVDDILIAVQKAQLEPAWRTAEKTLALSPDWFVVNDDAGALPCWRVPGTARIDWQDRLQARIGQQRNAEEAYWSAVAAAEEVALPLLRDALVSVVAASQGLSNAADWLTEQLLVDFKGNGSQQTTRIEQAIETIQVALTSLRMERFATGHLAAQWCRRPDQSEADFDEEWKWMGSYASWRAAMLVFFFPENLLLPGLLLRMDRATSPHYENFMAKLREKSRLRPDVARKTVDQEYLAPLKADAAVEPAIRDVVFQITDQLDHRGFETRRALSEQLMRNWVDGATGRLRSDTPAYLNEAFYFVPMQVALQLQKSGEYVAALDWYQTVYAFNLLDNPATADVDERAIYYALRLEQNTQPNLSRVGRWLFDLNPHVIAAGRPNPYMRYTLMCIARCFLEYADAEFARDTGESLAHARDLYLAARRLLQSPHLQTPPVIDSTQIVLPNPVLESLHWRVENQLAKLRQGRNIAGMKRQVELPLPAAPLSSGLPSASTTDQLPGPPSQVLRPTPYRYQVLIERSKQLANIAQQMEANYLSLLEKRDVEEARRIEAGFRLDVAKATESMQALRVTEATNGVELARRQMKRARIQQNKYQEWIDAGLNDWEQQMIRSYRKAGEAEKSAHLFGAAVQIAQAITTASTAFGWEKLGAYASVAAVSTGALGAAINNNLAIDAQTQAQIASIGASHERRRQEWELQKSLADQDYAIGEQQALIASDHVAIRKQEQAISTIQTEEAKAIADFLARKFTNVELYEWMSGVLAGIYSYFLQQATSMAQLAQNQLIFERQTPSPGFILADYWQPPADAGGSTTGGQATDRRGMTGAERLLADIYRLDLYAFENDRRK

Foldseek 3Di:
DDPDDWDWDWFDDFQKIFIDILLFTDDIDGHPDDDDDDPDDDDDQDDPPDGGDPDDDDDDDDDPHGDDSLVSNVVSFPLVVLVLQLLVLLLQLLQVLLVHGLVLLVVLVVDDPVSVVVSCVSNLADWDPDPPTPSVVDDNDSVVRDQVCCCQAQVQHRPPDDPPDDGDPDHNSLVRNVVSLQVVLLCQQPPPDDPPDHDDFQADLLQDDQQFWPDCDCVDLSNVLNVVNVVVLVVLLVVLVVLLVVDPQLLNSLLSSLVVQFPDRVVVLVVLVVCVVVVHDCPVVCVVQLHDPVLSVLSVVQNVVSVVVDDDPVSSLSSSLQSVLSNCVVCVVVSCVSCSVPGLEPVTGDDDPPNDQRDPNNDPNCSNVVSNVVHVVRVVVSVVSVVSSVVSSLSSQQRSVLSSLQSVLSSQCHPPDSVVSQVVCCVQQVARSPDGSNDDDDPVVSVLNSVLVVVVCQLVVVQDDPHPCNVDHDDPPADNVLVVLVCCQSNDPVSVVVLVLLLQALLVPVQLLLVPDDDQDDDPLVVQLSVVLVVDQADDQVNLQVSCVPSHLVVQLPDPPDDVVSVDPPDGQHLPADPVSLVVLLVVLCVLQVVQQDPVLLAGDSPRDNVSCCRQPSSLQNSLVRNLVNVVLVSSLSSLQSQFVLVDDDDPVPNLFRSRGSNVRLRSAAQDDFPSDDDDSSSNCSRSVVSVSRGGNSNVLSSLLSNLVSLLSQLLVLLQVVDPVSLVVSLVSLVSSVVSLPDPSNDRDDDPDPVDDDDRNVSSVVSNCSSVVVNVCSVQCHGPVRHRDPDPDDDDDDDDDDDDDDDDDDDDDDDDDDDPDDADPDFLVVLLVVLLVLLVVLVVLLVVLVVLVVLLVVLVVLLVVLVVLLVVLVVQLVVLVVQLVVLVVQLVVLVVLLVVLVVLLVVLVVDLVVADDPVLVVVLVVLVVVLVVVVVCVVPPDDDDDDDDDDDDDDDDDDDDPDDDDDDDDDDDDDDDDDDPCPVVVNVVSVVVSVVSVVVSVVVNVVSVVSSVVSVVSNVVSVVSSVVSVVSSVVSVVVSVVSVVSSVVSVVSSVCSVPPPSHSVVSVVVSVVSLVVSQVSLQVSLVSLVNSQVSLCVVLVDDGPPLRDPALQDDDPVVDDDDPDDDPPRPSNPCSSVSRSVSSVVSVVVSVVSPDDD

pLDDT: mean 78.74, std 17.48, range [18.5, 97.12]

Radius of gyration: 50.97 Å; chains: 1; bounding box: 136×88×167 Å